Protein AF-0000000084535656 (afdb_homodimer)

Organism: NCBI:txid1434108

Secondary structure (DSSP, 8-state):
-EEEEE-TTT-SEEEEEEPPPHHHHHHHHHHHHHHHHHHHHS-HHHHHHHHHHHHHHHHHTHHHHHHHHHHHH---HHHHHHHHHHHHHHHHHHHHHHHHHTS-EE--SSSSEEEEEEEE-SEEEEEE-SSSTTHHHHHHHHHHHHTT-EEEEEE-TT-HHHHHHHHHHHHHTTPPTTSEEE----HHHHHHHHHTT-SSEEEEES-HHHHHHHHHHHHHTT--EEEE-----EEEE-TTS-HHHHHHHHHHHHHGGGG--TTS--EEEEETTTHHHHHHHHHHHHHTPPBS-TTSTT-SB---S-THHHHHHHHHHHHHHHTT---EE-SPPPSSSS----EEETT--TTSGGGTS---SSEEEEEEESSHHHHHHHHTSSS--SEEEEE-S-HHHHHHHHTTS-SSEEEESS-----TTS-B--SGGGEES-BSHHHHHTTTEEEEEEEE--/-EEEEE-TTT-SEEEEEEPPPHHHHHHHHHHHHHHHHHHHHS-HHHHHHHHHHHHHHHHHTHHHHHHHHHHHH---HHHHHHHHHHHHHHHHHHHHHHHHHTS-EE--SSSSEEEEEEEE-SEEEEEE-SSSTTHHHHHHHHHHHHTT-EEEEEE-TT-HHHHHHHHHHHHHTTPPTTSEEE----HHHHHHHHHTT-SSEEEEES-HHHHHHHHHHHHHTT--EEEE-----EEEE-TTS-HHHHHHHHHHHHHGGGG--TTS--EEEEETTTHHHHHHHHHHHHHTPPBS-TTSTT-SB---S-THHHHHHHHHHHHHHHTT---EE-SPPPSSSS----EEETT--TTSGGGTS---SSEEEEEEESSHHHHHHHHTSSS--SEEEEE-S-HHHHHHHHTTS-SSEEEESS-----TTS-B--SGGGEES-BSHHHHHTTTEEEEEEEE--

pLDDT: mean 97.77, std 1.92, range [79.31, 98.94]

Radius of gyration: 29.16 Å; Cα contacts (8 Å, |Δi|>4): 2286; chains: 2; bounding box: 58×87×62 Å

Nearest PDB structures (foldseek):
  8hap-assembly1_A  TM=9.752E-01  e=3.066E-54  Sulfurisphaera tokodaii
  3ek1-assembly1_C  TM=9.683E-01  e=6.355E-51  Brucella abortus 2308
  6tgw-assembly1_D  TM=9.665E-01  e=5.680E-50  Homo sapiens
  6tgw-assembly1_B  TM=9.674E-01  e=3.200E-47  Homo sapiens
  5izd-assembly1_D  TM=9.583E-01  e=4.964E-43  Thermoplasma acidophilum

Foldseek 3Di:
DKQWFAFQFFRHTPDIDDADDLVRVLVLLVVLQVVLVVQQPDQLLVVLQLLLLLLVVLLVCLQVLLVLLCRRFNAFSLVSSVLSNQLSVLSNVCSPCVNVLQDWAWDDPPFPTKTWGWGFQEEEEEEFENLSLRNRCSLQLNLNSSRRYAYEYEYDSSRVVSQVVNLVSSVVSPHPPSSYYYGNHDPVSVLVCLQVVSGQEYEYEEALVSQVSSCVSCVVSVHFYWYQYAAQAAEEEALAFPLLLSLVQLLCQCCRSQNQDRQRNQEYEYEPNCLVVNVVSNVVVLLVAAEHRSHDNRHRHTAGRDQVLLVVVVVLVVQQVVVPWDKDFHDDDDPGGRHDTQIEGSDGDCVRPSLADGRRGRYYYYHYDHHLVVSQCSQQVYQWAFEYEYGHPDVVVRVVSVVSHQHPYYHYSHGDDDDLQDWGHTDGSSIDFTTHHSRNSRSRIDGDMDGDHD/DKQWFAFQFFRHTPDIDDADDLVRVLVLLVVLQVVLVVQQPDQLLVVLQLLLLLLVVLLVCLQVLLVLLCRRFNAFSLVSSVLSNQLSVLSNVCSPCVNVLQDWAWDDPPFPTKTWGWGFQEEEEEEFENLSLRNRCSLQLNLNSSRRYAYEYEYDSSRVVSQVVNLVSSVVSPHPPSSYYYGNHDPVSVLVCLQVVSGQEYEYEEALVSQVSSCVSCVVSVHQYWYQYAAQAAEEEALAFPLLLSLVQLLCQCCRSQNQDRQRNQEYEYEPNCLVVNVVSNVVVLLVAAEHRSHDNRHRHTAGRDQVLLVVVVVLVVQQVVVPWDKDFHDDDDPGGRHDTQIEGSDGDCVRPSLADGRRGRYYYYHYDHHLVVSQCSQQVYQWAFEYEYGHPDVVVRVVSVVSHQHPYYHYSHGDDDDLQDWGHTDGSSIDFTTHHSRNSRSRIDGDMDGDHD

Sequence (908 aa):
MKLKSINPYTEKVNWAYDSFSIGECRARIEKSRAAFSIWSSLPVEEKAKHFKTAVEILRESTDTYAEIITKEMGKPVRQSKNEVQKCARLCDYYAENSTELLKDEIVDIGTEKSYVTFEPLGVIFGIMPWNFPFWQVFRFAIPAMCAGNVCVFKHASNVPKSALEIENIFLEAGFPENVFNTLLIDSKTAMQILKEELVDGVSFTGSTGAGSKIGKLAGRGIKPVVLELGGSDPFIVLEDANIERAVQAAVKSRFLNAGQSCTAAKRLIVVEDVVADFIESFKLRVQELKIGDPMDEETDIGPLAKKEFLESLKRVLKDAKKKGAKPHVYGEEHKKGFFFMPTTIPAASTDMEVCRTEVFGPIAPVITVKDEDEAVEIANSTEYGLGAKIWSGNLDRAERLAKRIKSGSVSINGMIKSDPRLPFGGTKKSGVGRELSHYGLKEFVNIKTVVVNRMKLKSINPYTEKVNWAYDSFSIGECRARIEKSRAAFSIWSSLPVEEKAKHFKTAVEILRESTDTYAEIITKEMGKPVRQSKNEVQKCARLCDYYAENSTELLKDEIVDIGTEKSYVTFEPLGVIFGIMPWNFPFWQVFRFAIPAMCAGNVCVFKHASNVPKSALEIENIFLEAGFPENVFNTLLIDSKTAMQILKEELVDGVSFTGSTGAGSKIGKLAGRGIKPVVLELGGSDPFIVLEDANIERAVQAAVKSRFLNAGQSCTAAKRLIVVEDVVADFIESFKLRVQELKIGDPMDEETDIGPLAKKEFLESLKRVLKDAKKKGAKPHVYGEEHKKGFFFMPTTIPAASTDMEVCRTEVFGPIAPVITVKDEDEAVEIANSTEYGLGAKIWSGNLDRAERLAKRIKSGSVSINGMIKSDPRLPFGGTKKSGVGRELSHYGLKEFVNIKTVVVNR

InterPro domains:
  IPR015590 Aldehyde dehydrogenase domain [PF00171] (3-450)
  IPR016160 Aldehyde dehydrogenase, cysteine active site [PS00070] (255-266)
  IPR016161 Aldehyde/histidinol dehydrogenase [SSF53720] (4-453)
  IPR016162 Aldehyde dehydrogenase, N-terminal [G3DSA:3.40.605.10] (3-450)
  IPR016163 Aldehyde dehydrogenase, C-terminal [G3DSA:3.40.309.10] (233-421)
  IPR044148 Succinate-semialdehyde dehydrogenase GabD1-like [cd07100] (27-452)
  IPR047110 Succinate-semialdehyde dehydrogenase [NADP(+)] GABD/Sad-like [PTHR43217] (1-452)

Solvent-accessible surface area (backbone atoms only — not comparable to full-atom values): 43932 Å² total; per-residue (Å²): 106,71,38,49,16,38,17,14,54,80,66,43,77,73,48,75,41,74,42,58,51,70,69,54,49,51,54,52,52,51,48,18,52,61,31,25,63,59,52,45,68,49,55,49,70,64,54,21,55,31,32,49,42,33,25,51,52,35,63,75,39,23,66,64,52,9,49,52,48,20,45,24,30,9,34,17,28,58,61,28,34,50,40,39,50,51,40,24,51,45,33,47,50,48,41,71,39,44,57,69,69,56,47,66,45,77,44,90,81,85,59,71,42,34,31,37,40,67,36,45,65,42,39,34,36,36,40,31,46,56,74,45,59,60,39,56,44,43,54,55,46,50,36,40,44,64,48,22,24,16,36,38,32,32,48,33,55,40,36,53,65,58,42,54,49,53,39,46,44,44,50,74,22,62,46,64,76,38,36,57,38,70,46,55,41,57,69,70,56,52,50,47,45,50,72,67,59,76,55,54,28,40,38,38,40,47,50,41,70,59,44,20,56,51,28,19,41,33,15,43,66,40,33,50,61,34,30,38,31,36,24,54,10,31,30,36,38,45,76,62,30,60,54,70,62,50,35,56,46,46,51,48,37,22,31,44,56,27,7,40,43,72,68,20,36,34,30,36,34,25,20,56,87,40,36,66,63,42,52,53,53,35,53,56,56,58,66,68,54,36,72,47,61,22,81,38,77,76,29,52,27,22,22,36,50,46,64,71,54,55,57,55,51,50,50,36,51,50,49,31,40,76,71,68,39,70,68,46,72,44,82,75,88,66,94,64,38,31,64,66,60,46,28,36,26,76,69,40,54,76,83,29,53,61,61,59,41,67,66,73,34,29,56,39,36,24,32,75,27,85,43,71,69,54,41,44,52,59,54,51,67,44,68,34,8,28,32,36,27,41,30,46,66,46,63,70,61,44,54,59,50,52,73,67,48,67,36,11,26,36,15,30,52,54,68,79,67,94,42,61,81,42,52,42,37,19,27,61,52,3,18,32,57,47,33,32,25,64,61,21,36,51,59,64,37,41,71,20,28,40,39,34,44,120,106,72,38,48,17,38,18,16,56,79,65,41,76,75,49,73,42,74,41,57,51,71,68,55,50,51,53,53,51,51,47,20,52,60,32,24,64,59,53,46,68,48,54,49,72,64,54,20,54,32,31,51,40,33,25,51,53,37,64,75,38,24,70,63,52,10,49,52,48,19,44,26,30,8,33,16,28,59,59,29,34,50,40,40,50,50,40,25,50,43,33,45,51,48,40,72,40,44,58,69,70,55,48,67,45,78,45,90,81,84,60,70,41,33,33,37,40,67,37,46,66,41,38,33,37,37,38,31,45,56,74,45,58,59,39,56,46,44,56,56,46,49,36,40,42,65,48,22,24,16,36,38,32,32,50,32,53,40,37,54,65,57,43,52,49,54,38,47,45,43,49,74,23,62,45,64,76,38,37,56,39,70,44,56,43,56,70,69,56,53,51,48,44,48,71,66,58,76,56,52,28,39,38,38,39,46,51,42,70,59,43,19,56,50,29,19,40,33,15,44,66,39,33,50,62,34,31,38,32,34,24,55,12,30,29,36,38,45,76,62,29,59,55,70,62,50,35,55,46,46,52,48,37,23,31,46,57,27,7,41,43,72,66,20,37,34,31,34,35,25,21,57,88,40,35,67,64,42,51,55,51,36,52,57,56,58,67,66,54,37,72,47,59,23,82,38,75,75,30,52,28,22,23,36,50,45,65,70,54,54,57,56,52,50,50,35,52,48,48,30,41,76,70,69,39,71,70,46,72,44,83,76,87,65,92,63,38,33,65,67,63,46,28,38,25,76,70,41,54,76,83,27,54,60,62,59,43,65,65,74,33,28,54,39,37,25,31,74,28,84,43,72,69,53,43,43,52,59,52,50,66,43,68,36,9,30,33,35,28,40,30,46,65,47,64,69,60,46,54,59,51,51,73,67,46,67,35,11,26,35,13,30,51,52,66,81,68,95,43,62,83,42,52,42,38,19,28,61,51,2,18,33,56,47,34,31,25,66,60,21,36,52,59,63,37,43,70,21,29,38,39,34,42,118

Structure (mmCIF, N/CA/C/O backbone):
data_AF-0000000084535656-model_v1
#
loop_
_entity.id
_entity.type
_entity.pdbx_description
1 polymer 'Succinate-semialdehyde dehydrogenase'
#
loop_
_atom_site.group_PDB
_atom_site.id
_atom_site.type_symbol
_atom_site.label_atom_id
_atom_site.label_alt_id
_atom_site.label_comp_id
_atom_site.label_asym_id
_atom_site.label_entity_id
_atom_site.label_seq_id
_atom_site.pdbx_PDB_ins_code
_atom_site.Cartn_x
_atom_site.Cartn_y
_atom_site.Cartn_z
_atom_site.occupancy
_atom_site.B_iso_or_equiv
_atom_site.auth_seq_id
_atom_site.auth_comp_id
_atom_site.auth_asym_id
_atom_site.auth_atom_id
_atom_site.pdbx_PDB_model_num
ATOM 1 N N . MET A 1 1 ? 17.219 26.766 -14.008 1 79.31 1 MET A N 1
ATOM 2 C CA . MET A 1 1 ? 16.281 27.547 -13.195 1 79.31 1 MET A CA 1
ATOM 3 C C . MET A 1 1 ? 16.781 27.672 -11.766 1 79.31 1 MET A C 1
ATOM 5 O O . MET A 1 1 ? 17.625 26.891 -11.32 1 79.31 1 MET A O 1
ATOM 9 N N . LYS A 1 2 ? 16.422 28.812 -11.117 1 90.5 2 LYS A N 1
ATOM 10 C CA . LYS A 1 2 ? 16.875 28.984 -9.734 1 90.5 2 LYS A CA 1
ATOM 11 C C . LYS A 1 2 ? 15.734 28.703 -8.75 1 90.5 2 LYS A C 1
ATOM 13 O O . LYS A 1 2 ? 14.586 29.062 -9.008 1 90.5 2 LYS A O 1
ATOM 18 N N . LEU A 1 3 ? 16.109 28 -7.711 1 95.5 3 LEU A N 1
ATOM 19 C CA . LEU A 1 3 ? 15.234 27.891 -6.543 1 95.5 3 LEU A CA 1
ATOM 20 C C . LEU A 1 3 ? 15.5 29.016 -5.559 1 95.5 3 LEU A C 1
ATOM 22 O O . LEU A 1 3 ? 16.625 29.172 -5.062 1 95.5 3 LEU A O 1
ATOM 26 N N . LYS A 1 4 ? 14.492 29.781 -5.34 1 96.19 4 LYS A N 1
ATOM 27 C CA . LYS A 1 4 ? 14.664 30.953 -4.48 1 96.19 4 LYS A CA 1
ATOM 28 C C . LYS A 1 4 ? 13.836 30.812 -3.203 1 96.19 4 LYS A C 1
ATOM 30 O O . LYS A 1 4 ? 12.672 30.422 -3.25 1 96.19 4 LYS A O 1
ATOM 35 N N . SER A 1 5 ? 14.5 31.094 -2.137 1 97.38 5 SER A N 1
ATOM 36 C CA . SER A 1 5 ? 13.797 31.266 -0.868 1 97.38 5 SER A CA 1
ATOM 37 C C . SER A 1 5 ? 13.555 32.75 -0.568 1 97.38 5 SER A C 1
ATOM 39 O O . SER A 1 5 ? 14.5 33.531 -0.507 1 97.38 5 SER A O 1
ATOM 41 N N . ILE A 1 6 ? 12.305 33.062 -0.46 1 98.25 6 ILE A N 1
ATOM 42 C CA . ILE A 1 6 ? 11.914 34.438 -0.13 1 98.25 6 ILE A CA 1
ATOM 43 C C . ILE A 1 6 ? 11.422 34.5 1.315 1 98.25 6 ILE A C 1
ATOM 45 O O . ILE A 1 6 ? 10.609 33.656 1.738 1 98.25 6 ILE A O 1
ATOM 49 N N . ASN A 1 7 ? 12 35.406 2.119 1 98.56 7 ASN A N 1
ATOM 50 C CA . ASN A 1 7 ? 11.484 35.625 3.463 1 98.56 7 ASN A CA 1
ATOM 51 C C . ASN A 1 7 ? 10.07 36.219 3.432 1 98.56 7 ASN A C 1
ATOM 53 O O . ASN A 1 7 ? 9.859 37.344 2.988 1 98.56 7 ASN A O 1
ATOM 57 N N . PRO A 1 8 ? 9.094 35.469 3.959 1 98.44 8 PRO A N 1
ATOM 58 C CA . PRO A 1 8 ? 7.703 35.906 3.809 1 98.44 8 PRO A CA 1
ATOM 59 C C . PRO A 1 8 ? 7.387 37.156 4.629 1 98.44 8 PRO A C 1
ATOM 61 O O . PRO A 1 8 ? 6.395 37.844 4.367 1 98.44 8 PRO A O 1
ATOM 64 N N . TYR A 1 9 ? 8.211 37.438 5.629 1 98.19 9 TYR A N 1
ATOM 65 C CA . TYR A 1 9 ? 8 38.594 6.477 1 98.19 9 TYR A CA 1
ATOM 66 C C . TYR A 1 9 ? 8.602 39.844 5.844 1 98.19 9 TYR A C 1
ATOM 68 O O . TYR A 1 9 ? 7.969 40.906 5.816 1 98.19 9 TYR A O 1
ATOM 76 N N . THR A 1 10 ? 9.836 39.781 5.254 1 97.69 10 THR A N 1
ATOM 77 C CA . THR A 1 10 ? 10.539 40.938 4.711 1 97.69 10 THR A CA 1
ATOM 78 C C . THR A 1 10 ? 10.328 41.031 3.201 1 97.69 10 THR A C 1
ATOM 80 O O . THR A 1 10 ? 10.594 42.094 2.6 1 97.69 10 THR A O 1
ATOM 83 N N . GLU A 1 11 ? 9.953 39.906 2.559 1 97.81 11 GLU A N 1
ATOM 84 C CA . GLU A 1 11 ? 9.734 39.781 1.12 1 97.81 11 GLU A CA 1
ATOM 85 C C . GLU A 1 11 ? 11.055 39.812 0.358 1 97.81 11 GLU A C 1
ATOM 87 O O . GLU A 1 11 ? 11.07 39.906 -0.871 1 97.81 11 GLU A O 1
ATOM 92 N N . LYS A 1 12 ? 12.102 39.688 1.027 1 98 12 LYS A N 1
ATOM 93 C CA . LYS A 1 12 ? 13.422 39.688 0.408 1 98 12 LYS A CA 1
ATOM 94 C C . LYS A 1 12 ? 13.914 38.25 0.177 1 98 12 LYS A C 1
ATOM 96 O O . LYS A 1 12 ? 13.492 37.312 0.873 1 98 12 LYS A O 1
ATOM 101 N N . VAL A 1 13 ? 14.789 38.125 -0.758 1 98 13 VAL A N 1
ATOM 102 C CA . VAL A 1 13 ? 15.383 36.812 -1.044 1 98 13 VAL A CA 1
ATOM 103 C C . VAL A 1 13 ? 16.344 36.438 0.079 1 98 13 VAL A C 1
ATOM 105 O O . VAL A 1 13 ? 17.234 37.188 0.437 1 98 13 VAL A O 1
ATOM 108 N N . ASN A 1 14 ? 16.156 35.281 0.738 1 97.69 14 ASN A N 1
ATOM 109 C CA . ASN A 1 14 ? 17.109 34.719 1.699 1 97.69 14 ASN A CA 1
ATOM 110 C C . ASN A 1 14 ? 18.297 34.062 1.003 1 97.69 14 ASN A C 1
ATOM 112 O O . ASN A 1 14 ? 19.453 34.406 1.306 1 97.69 14 ASN A O 1
ATOM 116 N N . TRP A 1 15 ? 17.938 33.094 0.144 1 97.25 15 TRP A N 1
ATOM 117 C CA . TRP A 1 15 ? 18.922 32.25 -0.563 1 97.25 15 TRP A CA 1
ATOM 118 C C . TRP A 1 15 ? 18.422 31.922 -1.968 1 97.25 15 TRP A C 1
ATOM 120 O O . TRP A 1 15 ? 17.219 31.891 -2.223 1 97.25 15 TRP A O 1
ATOM 130 N N . ALA A 1 16 ? 19.328 31.734 -2.879 1 97.5 16 ALA A N 1
ATOM 131 C CA . ALA A 1 16 ? 19.062 31.281 -4.238 1 97.5 16 ALA A CA 1
ATOM 132 C C . ALA A 1 16 ? 20.062 30.203 -4.66 1 97.5 16 ALA A C 1
ATOM 134 O O . ALA A 1 16 ? 21.25 30.297 -4.359 1 97.5 16 ALA A O 1
ATOM 135 N N . TYR A 1 17 ? 19.562 29.172 -5.23 1 97.75 17 TYR A N 1
ATOM 136 C CA . TYR A 1 17 ? 20.391 28.047 -5.664 1 97.75 17 TYR A CA 1
ATOM 137 C C . TYR A 1 17 ? 20.078 27.656 -7.102 1 97.75 17 TYR A C 1
ATOM 139 O O . TYR A 1 17 ? 18.922 27.75 -7.539 1 97.75 17 TYR A O 1
ATOM 147 N N . ASP A 1 18 ? 21.062 27.203 -7.785 1 97.19 18 ASP A N 1
ATOM 148 C CA . ASP A 1 18 ? 20.844 26.672 -9.125 1 97.19 18 ASP A CA 1
ATOM 149 C C . ASP A 1 18 ? 20.172 25.297 -9.07 1 97.19 18 ASP A C 1
ATOM 151 O O . ASP A 1 18 ? 20.5 24.484 -8.211 1 97.19 18 ASP A O 1
ATOM 155 N N . SER A 1 19 ? 19.234 25.047 -9.906 1 97.44 19 SER A N 1
ATOM 156 C CA . SER A 1 19 ? 18.578 23.75 -9.984 1 97.44 19 SER A CA 1
ATOM 157 C C . SER A 1 19 ? 19.453 22.734 -10.688 1 97.44 19 SER A C 1
ATOM 159 O O . SER A 1 19 ? 20.266 23.078 -11.547 1 97.44 19 SER A O 1
ATOM 161 N N . PHE A 1 20 ? 19.266 21.484 -10.383 1 97.94 20 PHE A N 1
ATOM 162 C CA . PHE A 1 20 ? 19.953 20.375 -11.055 1 97.94 20 PHE A CA 1
ATOM 163 C C . PHE A 1 20 ? 19.25 20.031 -12.367 1 97.94 20 PHE A C 1
ATOM 165 O O . PHE A 1 20 ? 18.031 20.156 -12.484 1 97.94 20 PHE A O 1
ATOM 172 N N . SER A 1 21 ? 20.047 19.609 -13.344 1 97.19 21 SER A N 1
ATOM 173 C CA . SER A 1 21 ? 19.516 19 -14.555 1 97.19 21 SER A CA 1
ATOM 174 C C . SER A 1 21 ? 19.078 17.562 -14.305 1 97.19 21 SER A C 1
ATOM 176 O O . SER A 1 21 ? 19.453 16.969 -13.289 1 97.19 21 SER A O 1
ATOM 178 N N . ILE A 1 22 ? 18.312 17 -15.25 1 97.94 22 ILE A N 1
ATOM 179 C CA . ILE A 1 22 ? 17.891 15.609 -15.148 1 97.94 22 ILE A CA 1
ATOM 180 C C . ILE A 1 22 ? 19.125 14.703 -15.156 1 97.94 22 ILE A C 1
ATOM 182 O O . ILE A 1 22 ? 19.141 13.664 -14.5 1 97.94 22 ILE A O 1
ATOM 186 N N . GLY A 1 23 ? 20.156 15.094 -15.953 1 98.25 23 GLY A N 1
ATOM 187 C CA . GLY A 1 23 ? 21.391 14.336 -15.969 1 98.25 23 GLY A CA 1
ATOM 188 C C . GLY A 1 23 ? 22.078 14.289 -14.617 1 98.25 23 GLY A C 1
ATOM 189 O O . GLY A 1 23 ? 22.578 13.242 -14.195 1 98.25 23 GLY A O 1
ATOM 190 N N . GLU A 1 24 ? 22.141 15.422 -13.938 1 98 24 GLU A N 1
ATOM 191 C CA . GLU A 1 24 ? 22.719 15.484 -12.594 1 98 24 GLU A CA 1
ATOM 192 C C . GLU A 1 24 ? 21.906 14.641 -11.617 1 98 24 GLU A C 1
ATOM 194 O O . GLU A 1 24 ? 22.469 13.984 -10.734 1 98 24 GLU A O 1
ATOM 199 N N . CYS A 1 25 ? 20.625 14.711 -11.766 1 98.44 25 CYS A N 1
ATOM 200 C CA . CYS A 1 25 ? 19.75 13.891 -10.93 1 98.44 25 CYS A CA 1
ATOM 201 C C . CYS A 1 25 ? 20.047 12.406 -11.125 1 98.44 25 CYS A C 1
ATOM 203 O O . CYS A 1 25 ? 20.156 11.656 -10.148 1 98.44 25 CYS A O 1
ATOM 205 N N . ARG A 1 26 ? 20.172 11.953 -12.383 1 98.5 26 ARG A N 1
ATOM 206 C CA . ARG A 1 26 ? 20.5 10.562 -12.688 1 98.5 26 ARG A CA 1
ATOM 207 C C . ARG A 1 26 ? 21.797 10.133 -12.008 1 98.5 26 ARG A C 1
ATOM 209 O O . ARG A 1 26 ? 21.859 9.062 -11.406 1 98.5 26 ARG A O 1
ATOM 216 N N . ALA A 1 27 ? 22.766 10.961 -12.086 1 98.5 27 ALA A N 1
ATOM 217 C CA . ALA A 1 27 ? 24.062 10.664 -11.492 1 98.5 27 ALA A CA 1
ATOM 218 C C . ALA A 1 27 ? 23.969 10.531 -9.977 1 98.5 27 ALA A C 1
ATOM 220 O O . ALA A 1 27 ? 24.547 9.625 -9.383 1 98.5 27 ALA A O 1
ATOM 221 N N . ARG A 1 28 ? 23.25 11.422 -9.336 1 98.38 28 ARG A N 1
ATOM 222 C CA . ARG A 1 28 ? 23.078 11.398 -7.891 1 98.38 28 ARG A CA 1
ATOM 223 C C . ARG A 1 28 ? 22.281 10.172 -7.445 1 98.38 28 ARG A C 1
ATOM 225 O O . ARG A 1 28 ? 22.609 9.555 -6.434 1 98.38 28 ARG A O 1
ATOM 232 N N . ILE A 1 29 ? 21.266 9.82 -8.188 1 98.75 29 ILE A N 1
ATOM 233 C CA . ILE A 1 29 ? 20.438 8.656 -7.871 1 98.75 29 ILE A CA 1
ATOM 234 C C . ILE A 1 29 ? 21.281 7.387 -8.016 1 98.75 29 ILE A C 1
ATOM 236 O O . ILE A 1 29 ? 21.172 6.465 -7.203 1 98.75 29 ILE A O 1
ATOM 240 N N . GLU A 1 30 ? 22.125 7.336 -9.031 1 98.44 30 GLU A N 1
ATOM 241 C CA . GLU A 1 30 ? 23 6.191 -9.227 1 98.44 30 GLU A CA 1
ATOM 242 C C . GLU A 1 30 ? 23.984 6.043 -8.062 1 98.44 30 GLU A C 1
ATOM 244 O O . GLU A 1 30 ? 24.297 4.926 -7.645 1 98.44 30 GLU A O 1
ATOM 249 N N . LYS A 1 31 ? 24.5 7.145 -7.59 1 98.5 31 LYS A N 1
ATOM 250 C CA . LYS A 1 31 ? 25.391 7.113 -6.43 1 98.5 31 LYS A CA 1
ATOM 251 C C . LYS A 1 31 ? 24.656 6.598 -5.195 1 98.5 31 LYS A C 1
ATOM 253 O O . LYS A 1 31 ? 25.219 5.848 -4.398 1 98.5 31 LYS A O 1
ATOM 258 N N . SER A 1 32 ? 23.422 7.043 -5.012 1 98.75 32 SER A N 1
ATOM 259 C CA . SER A 1 32 ? 22.609 6.547 -3.904 1 98.75 32 SER A CA 1
ATOM 260 C C . SER A 1 32 ? 22.359 5.047 -4.027 1 98.75 32 SER A C 1
ATOM 262 O O . SER A 1 32 ? 22.406 4.32 -3.029 1 98.75 32 SER A O 1
ATOM 264 N N . ARG A 1 33 ? 22.078 4.586 -5.242 1 98.25 33 ARG A N 1
ATOM 265 C CA . ARG A 1 33 ? 21.875 3.158 -5.477 1 98.25 33 ARG A CA 1
ATOM 266 C C . ARG A 1 33 ? 23.125 2.363 -5.109 1 98.25 33 ARG A C 1
ATOM 268 O O . ARG A 1 33 ? 23.031 1.263 -4.566 1 98.25 33 ARG A O 1
ATOM 275 N N . ALA A 1 34 ? 24.281 2.893 -5.449 1 97.94 34 ALA A N 1
ATOM 276 C CA . ALA A 1 34 ? 25.531 2.24 -5.09 1 97.94 34 ALA A CA 1
ATOM 277 C C . ALA A 1 34 ? 25.703 2.178 -3.576 1 97.94 34 ALA A C 1
ATOM 279 O O . ALA A 1 34 ? 26.188 1.175 -3.041 1 97.94 34 ALA A O 1
ATOM 280 N N . ALA A 1 35 ? 25.297 3.207 -2.879 1 98.31 35 ALA A N 1
ATOM 281 C CA . ALA A 1 35 ? 25.422 3.277 -1.425 1 98.31 35 ALA A CA 1
ATOM 282 C C . ALA A 1 35 ? 24.453 2.307 -0.749 1 98.31 35 ALA A C 1
ATOM 284 O O . ALA A 1 35 ? 24.672 1.907 0.398 1 98.31 35 ALA A O 1
ATOM 285 N N . PHE A 1 36 ? 23.438 1.897 -1.406 1 98.31 36 PHE A N 1
ATOM 286 C CA . PHE A 1 36 ? 22.391 1.022 -0.889 1 98.31 36 PHE A CA 1
ATOM 287 C C . PHE A 1 36 ? 22.984 -0.314 -0.445 1 98.31 36 PHE A C 1
ATOM 289 O O . PHE A 1 36 ? 22.594 -0.851 0.596 1 98.31 36 PHE A O 1
ATOM 296 N N . SER A 1 37 ? 23.828 -0.851 -1.298 1 94.81 37 SER A N 1
ATOM 297 C CA . SER A 1 37 ? 24.391 -2.166 -1.014 1 94.81 37 SER A CA 1
ATOM 298 C C . SER A 1 37 ? 25.062 -2.197 0.355 1 94.81 37 SER A C 1
ATOM 300 O O . SER A 1 37 ? 24.844 -3.119 1.142 1 94.81 37 SER A O 1
ATOM 302 N N . ILE A 1 38 ? 25.781 -1.148 0.632 1 95.31 38 ILE A N 1
ATOM 303 C CA . ILE A 1 38 ? 26.5 -1.073 1.898 1 95.31 38 ILE A CA 1
ATOM 304 C C . ILE A 1 38 ? 25.516 -0.777 3.031 1 95.31 38 ILE A C 1
ATOM 306 O O . ILE A 1 38 ? 25.531 -1.445 4.066 1 95.31 38 ILE A O 1
ATOM 310 N N . TRP A 1 39 ? 24.703 0.158 2.893 1 98 39 TRP A N 1
ATOM 311 C CA . TRP A 1 39 ? 23.781 0.599 3.938 1 98 39 TRP A CA 1
ATOM 312 C C . TRP A 1 39 ? 22.812 -0.52 4.324 1 98 39 TRP A C 1
ATOM 314 O O . TRP A 1 39 ? 22.594 -0.776 5.512 1 98 39 TRP A O 1
ATOM 324 N N . SER A 1 40 ? 22.25 -1.191 3.35 1 96.81 40 SER A N 1
ATOM 325 C CA . SER A 1 40 ? 21.266 -2.234 3.6 1 96.81 40 SER A CA 1
ATOM 326 C C . SER A 1 40 ? 21.891 -3.43 4.309 1 96.81 40 SER A C 1
ATOM 328 O O . SER A 1 40 ? 21.188 -4.18 5 1 96.81 40 SER A O 1
ATOM 330 N N . SER A 1 41 ? 23.172 -3.609 4.152 1 94.31 41 SER A N 1
ATOM 331 C CA . SER A 1 41 ? 23.844 -4.77 4.719 1 94.31 41 SER A CA 1
ATOM 332 C C . SER A 1 41 ? 24.188 -4.543 6.188 1 94.31 41 SER A C 1
ATOM 334 O O . SER A 1 41 ? 24.484 -5.492 6.914 1 94.31 41 SER A O 1
ATOM 336 N N . LEU A 1 42 ? 24.156 -3.283 6.645 1 95.44 42 LEU A N 1
ATOM 337 C CA . LEU A 1 42 ? 24.453 -2.988 8.047 1 95.44 42 LEU A CA 1
ATOM 338 C C . LEU A 1 42 ? 23.312 -3.482 8.945 1 95.44 42 LEU A C 1
ATOM 340 O O . LEU A 1 42 ? 22.141 -3.34 8.609 1 95.44 42 LEU A O 1
ATOM 344 N N . PRO A 1 43 ? 23.688 -4.09 10.086 1 94.25 43 PRO A N 1
ATOM 345 C CA . PRO A 1 43 ? 22.641 -4.418 11.062 1 94.25 43 PRO A CA 1
ATOM 346 C C . PRO A 1 43 ? 21.875 -3.184 11.547 1 94.25 43 PRO A C 1
ATOM 348 O O . PRO A 1 43 ? 22.438 -2.088 11.602 1 94.25 43 PRO A O 1
ATOM 351 N N . VAL A 1 44 ? 20.688 -3.357 11.945 1 93.19 44 VAL A N 1
ATOM 352 C CA . VAL A 1 44 ? 19.812 -2.264 12.352 1 93.19 44 VAL A CA 1
ATOM 353 C C . VAL A 1 44 ? 20.438 -1.525 13.539 1 93.19 44 VAL A C 1
ATOM 355 O O . VAL A 1 44 ? 20.344 -0.298 13.625 1 93.19 44 VAL A O 1
ATOM 358 N N . GLU A 1 45 ? 21.094 -2.281 14.391 1 93.81 45 GLU A N 1
ATOM 359 C CA . GLU A 1 45 ? 21.719 -1.701 15.57 1 93.81 45 GLU A CA 1
ATOM 360 C C . GLU A 1 45 ? 22.844 -0.747 15.188 1 93.81 45 GLU A C 1
ATOM 362 O O . GLU A 1 45 ? 23.062 0.261 15.867 1 93.81 45 GLU A O 1
ATOM 367 N N . GLU A 1 46 ? 23.562 -1.078 14.141 1 95.38 46 GLU A N 1
ATOM 368 C CA . GLU A 1 46 ? 24.625 -0.216 13.656 1 95.38 46 GLU A CA 1
ATOM 369 C C . GLU A 1 46 ? 24.078 1.035 12.984 1 95.38 46 GLU A C 1
ATOM 371 O O . GLU A 1 46 ? 24.625 2.127 13.141 1 95.38 46 GLU A O 1
ATOM 376 N N . LYS A 1 47 ? 23.016 0.862 12.273 1 97.12 47 LYS A N 1
ATOM 377 C CA . LYS A 1 47 ? 22.344 2.021 11.688 1 97.12 47 LYS A CA 1
ATOM 378 C C . LYS A 1 47 ? 21.859 2.979 12.766 1 97.12 47 LYS A C 1
ATOM 380 O O . LYS A 1 47 ? 21.953 4.199 12.617 1 97.12 47 LYS A O 1
ATOM 385 N N . ALA A 1 48 ? 21.359 2.432 13.875 1 96.19 48 ALA A N 1
ATOM 386 C CA . ALA A 1 48 ? 20.766 3.189 14.977 1 96.19 48 ALA A CA 1
ATOM 387 C C . ALA A 1 48 ? 21.75 4.191 15.555 1 96.19 48 ALA A C 1
ATOM 389 O O . ALA A 1 48 ? 21.359 5.285 15.977 1 96.19 48 ALA A O 1
ATOM 390 N N . LYS A 1 49 ? 23 3.887 15.539 1 97.19 49 LYS A N 1
ATOM 391 C CA . LYS A 1 49 ? 24.031 4.766 16.094 1 97.19 49 LYS A CA 1
ATOM 392 C C . LYS A 1 49 ? 24.078 6.094 15.336 1 97.19 49 LYS A C 1
ATOM 394 O O . LYS A 1 49 ? 24.266 7.148 15.945 1 97.19 49 LYS A O 1
ATOM 399 N N . HIS A 1 50 ? 23.922 6.031 14.047 1 98 50 HIS A N 1
ATOM 400 C CA . HIS A 1 50 ? 23.906 7.246 13.242 1 98 50 HIS A CA 1
ATOM 401 C C . HIS A 1 50 ? 22.703 8.125 13.578 1 98 50 HIS A C 1
ATOM 403 O O . HIS A 1 50 ? 22.828 9.352 13.641 1 98 50 HIS A O 1
ATOM 409 N N . PHE A 1 51 ? 21.562 7.539 13.852 1 98.38 51 PHE A N 1
ATOM 410 C CA . PHE A 1 51 ? 20.359 8.289 14.195 1 98.38 51 PHE A CA 1
ATOM 411 C C . PHE A 1 51 ? 20.5 8.961 15.555 1 98.38 51 PHE A C 1
ATOM 413 O O . PHE A 1 51 ? 20.016 10.078 15.758 1 98.38 51 PHE A O 1
ATOM 420 N N . LYS A 1 52 ? 21.141 8.281 16.484 1 98.19 52 LYS A N 1
ATOM 421 C CA . LYS A 1 52 ? 21.391 8.867 17.797 1 98.19 52 LYS A CA 1
ATOM 422 C C . LYS A 1 52 ? 22.281 10.109 17.688 1 98.19 52 LYS A C 1
ATOM 424 O O . LYS A 1 52 ? 22.062 11.102 18.391 1 98.19 52 LYS A O 1
ATOM 429 N N . THR A 1 53 ? 23.266 10.023 16.812 1 98.69 53 THR A N 1
ATOM 430 C CA . THR A 1 53 ? 24.109 11.188 16.578 1 98.69 53 THR A CA 1
ATOM 431 C C . THR A 1 53 ? 23.312 12.32 15.945 1 98.69 53 THR A C 1
ATOM 433 O O . THR A 1 53 ? 23.516 13.492 16.266 1 98.69 53 THR A O 1
ATOM 436 N N . ALA A 1 54 ? 22.406 11.977 15.047 1 98.75 54 ALA A N 1
ATOM 437 C CA . ALA A 1 54 ? 21.531 12.977 14.445 1 98.75 54 ALA A CA 1
ATOM 438 C C . ALA A 1 54 ? 20.688 13.68 15.508 1 98.75 54 ALA A C 1
ATOM 440 O O . ALA A 1 54 ? 20.453 14.883 15.414 1 98.75 54 ALA A O 1
ATOM 441 N N . VAL A 1 55 ? 20.219 12.914 16.531 1 98.75 55 VAL A N 1
ATOM 442 C CA . VAL A 1 55 ? 19.438 13.477 17.625 1 98.75 55 VAL A CA 1
ATOM 443 C C . VAL A 1 55 ? 20.234 14.57 18.328 1 98.75 55 VAL A C 1
ATOM 445 O O . VAL A 1 55 ? 19.719 15.664 18.578 1 98.75 55 VAL A O 1
ATOM 448 N N . GLU A 1 56 ? 21.453 14.312 18.547 1 98.69 56 GLU A N 1
ATOM 449 C CA . GLU A 1 56 ? 22.328 15.266 19.234 1 98.69 56 GLU A CA 1
ATOM 450 C C . GLU A 1 56 ? 22.531 16.531 18.391 1 98.69 56 GLU A C 1
ATOM 452 O O . GLU A 1 56 ? 22.453 17.641 18.906 1 98.69 56 GLU A O 1
ATOM 457 N N . ILE A 1 57 ? 22.734 16.344 17.125 1 98.88 57 ILE A N 1
ATOM 458 C CA . ILE A 1 57 ? 22.953 17.453 16.219 1 98.88 57 ILE A CA 1
ATOM 459 C C . ILE A 1 57 ? 21.703 18.328 16.172 1 98.88 57 ILE A C 1
ATOM 461 O O . ILE A 1 57 ? 21.781 19.562 16.25 1 98.88 57 ILE A O 1
ATOM 465 N N . LEU A 1 58 ? 20.531 17.703 16.047 1 98.88 58 LEU A N 1
ATOM 466 C CA . LEU A 1 58 ? 19.266 18.422 16.016 1 98.88 58 LEU A CA 1
ATOM 467 C C . LEU A 1 58 ? 19.062 19.234 17.297 1 98.88 58 LEU A C 1
ATOM 469 O O . LEU A 1 58 ? 18.688 20.406 17.234 1 98.88 58 LEU A O 1
ATOM 473 N N . ARG A 1 59 ? 19.297 18.625 18.406 1 98.69 59 ARG A N 1
ATOM 474 C CA . ARG A 1 59 ? 19.047 19.281 19.703 1 98.69 59 ARG A CA 1
ATOM 475 C C . ARG A 1 59 ? 20.047 20.406 19.938 1 98.69 59 ARG A C 1
ATOM 477 O O . ARG A 1 59 ? 19.656 21.5 20.391 1 98.69 59 ARG A O 1
ATOM 484 N N . GLU A 1 60 ? 21.281 20.219 19.531 1 98.56 60 GLU A N 1
ATOM 485 C CA . GLU A 1 60 ? 22.328 21.219 19.75 1 98.56 60 GLU A CA 1
ATOM 486 C C . GLU A 1 60 ? 22.141 22.406 18.812 1 98.56 60 GLU A C 1
ATOM 488 O O . GLU A 1 60 ? 22.531 23.531 19.141 1 98.56 60 GLU A O 1
ATOM 493 N N . SER A 1 61 ? 21.562 22.125 17.688 1 98.62 61 SER A N 1
ATOM 494 C CA . SER A 1 61 ? 21.469 23.172 16.688 1 98.62 61 SER A CA 1
ATOM 495 C C . SER A 1 61 ? 20.031 23.609 16.453 1 98.62 61 SER A C 1
ATOM 497 O O . SER A 1 61 ? 19.672 24.078 15.375 1 98.62 61 SER A O 1
ATOM 499 N N . THR A 1 62 ? 19.172 23.406 17.422 1 98.75 62 THR A N 1
ATOM 500 C CA . THR A 1 62 ? 17.734 23.688 17.312 1 98.75 62 THR A CA 1
ATOM 501 C C . THR A 1 62 ? 17.516 25.141 16.875 1 98.75 62 THR A C 1
ATOM 503 O O . THR A 1 62 ? 16.734 25.391 15.953 1 98.75 62 THR A O 1
ATOM 506 N N . ASP A 1 63 ? 18.188 26.094 17.5 1 98.69 63 ASP A N 1
ATOM 507 C CA . ASP A 1 63 ? 17.969 27.516 17.203 1 98.69 63 ASP A CA 1
ATOM 508 C C . ASP A 1 63 ? 18.375 27.844 15.773 1 98.69 63 ASP A C 1
ATOM 510 O O . ASP A 1 63 ? 17.688 28.594 15.086 1 98.69 63 ASP A O 1
ATOM 514 N N . THR A 1 64 ? 19.5 27.266 15.328 1 98.75 64 THR A N 1
ATOM 515 C CA . THR A 1 64 ? 20 27.5 13.977 1 98.75 64 THR A CA 1
ATOM 516 C C . THR A 1 64 ? 18.984 27.031 12.938 1 98.75 64 THR A C 1
ATOM 518 O O . THR A 1 64 ? 18.641 27.766 12.008 1 98.75 64 THR A O 1
ATOM 521 N N . TYR A 1 65 ? 18.516 25.828 13.094 1 98.88 65 TYR A N 1
ATOM 522 C CA . TYR A 1 65 ? 17.578 25.25 12.141 1 98.88 65 TYR A CA 1
ATOM 523 C C . TYR A 1 65 ? 16.219 25.969 12.219 1 98.88 65 TYR A C 1
ATOM 525 O O . TYR A 1 65 ? 15.578 26.188 11.188 1 98.88 65 TYR A O 1
ATOM 533 N N . ALA A 1 66 ? 15.773 26.281 13.43 1 98.88 66 ALA A N 1
ATOM 534 C CA . ALA A 1 66 ? 14.516 27 13.609 1 98.88 66 ALA A CA 1
ATOM 535 C C . ALA A 1 66 ? 14.539 28.328 12.859 1 98.88 66 ALA A C 1
ATOM 537 O O . ALA A 1 66 ? 13.547 28.719 12.242 1 98.88 66 ALA A O 1
ATOM 538 N N . GLU A 1 67 ? 15.641 29.031 12.953 1 98.88 67 GLU A N 1
ATOM 539 C CA . GLU A 1 67 ? 15.773 30.297 12.258 1 98.88 67 GLU A CA 1
ATOM 540 C C . GLU A 1 67 ? 15.648 30.125 10.742 1 98.88 67 GLU A C 1
ATOM 542 O O . GLU A 1 67 ? 15 30.922 10.07 1 98.88 67 GLU A O 1
ATOM 547 N N . ILE A 1 68 ? 16.281 29.078 10.227 1 98.88 68 ILE A N 1
ATOM 548 C CA . ILE A 1 68 ? 16.234 28.797 8.797 1 98.88 68 ILE A CA 1
ATOM 549 C C . ILE A 1 68 ? 14.781 28.516 8.375 1 98.88 68 ILE A C 1
ATOM 551 O O . ILE A 1 68 ? 14.297 29.094 7.402 1 98.88 68 ILE A O 1
ATOM 555 N N . ILE A 1 69 ? 14.055 27.672 9.133 1 98.88 69 ILE A N 1
ATOM 556 C CA . ILE A 1 69 ? 12.656 27.359 8.859 1 98.88 69 ILE A CA 1
ATOM 557 C C . ILE A 1 69 ? 11.836 28.641 8.82 1 98.88 69 ILE A C 1
ATOM 559 O O . ILE A 1 69 ? 11.094 28.891 7.863 1 98.88 69 ILE A O 1
ATOM 563 N N . THR A 1 70 ? 12 29.453 9.859 1 98.88 70 THR A N 1
ATOM 564 C CA . THR A 1 70 ? 11.219 30.672 10.023 1 98.88 70 THR A CA 1
ATOM 565 C C . THR A 1 70 ? 11.5 31.656 8.883 1 98.88 70 THR A C 1
ATOM 567 O O . THR A 1 70 ? 10.57 32.25 8.328 1 98.88 70 THR A O 1
ATOM 570 N N . LYS A 1 71 ? 12.727 31.781 8.5 1 98.75 71 LYS A N 1
ATOM 571 C CA . LYS A 1 71 ? 13.102 32.688 7.43 1 98.75 71 LYS A CA 1
ATOM 572 C C . LYS A 1 71 ? 12.547 32.219 6.086 1 98.75 71 LYS A C 1
ATOM 574 O O . LYS A 1 71 ? 12.18 33.062 5.246 1 98.75 71 LYS A O 1
ATOM 579 N N . GLU A 1 72 ? 12.477 30.953 5.91 1 98.62 72 GLU A N 1
ATOM 580 C CA . GLU A 1 72 ? 12.109 30.422 4.598 1 98.62 72 GLU A CA 1
ATOM 581 C C . GLU A 1 72 ? 10.602 30.391 4.422 1 98.62 72 GLU A C 1
ATOM 583 O O . GLU A 1 72 ? 10.094 30.609 3.32 1 98.62 72 GLU A O 1
ATOM 588 N N . MET A 1 73 ? 9.875 30.062 5.496 1 98.12 73 MET A N 1
ATOM 589 C CA . MET A 1 73 ? 8.461 29.812 5.211 1 98.12 73 MET A CA 1
ATOM 590 C C . MET A 1 73 ? 7.566 30.609 6.148 1 98.12 73 MET A C 1
ATOM 592 O O . MET A 1 73 ? 6.344 30.609 6 1 98.12 73 MET A O 1
ATOM 596 N N . GLY A 1 74 ? 8.125 31.328 7.141 1 98.38 74 GLY A N 1
ATOM 597 C CA . GLY A 1 74 ? 7.379 32.344 7.859 1 98.38 74 GLY A CA 1
ATOM 598 C C . GLY A 1 74 ? 6.777 31.844 9.156 1 98.38 74 GLY A C 1
ATOM 599 O O . GLY A 1 74 ? 6.164 32.594 9.906 1 98.38 74 GLY A O 1
ATOM 600 N N . LYS A 1 75 ? 6.98 30.578 9.539 1 98.5 75 LYS A N 1
ATOM 601 C CA . LYS A 1 75 ? 6.496 30.016 10.797 1 98.5 75 LYS A CA 1
ATOM 602 C C . LYS A 1 75 ? 7.121 30.734 11.992 1 98.5 75 LYS A C 1
ATOM 604 O O . LYS A 1 75 ? 8.328 30.969 12.008 1 98.5 75 LYS A O 1
ATOM 609 N N . PRO A 1 76 ? 6.34 31.031 13.031 1 98.75 76 PRO A N 1
ATOM 610 C CA . PRO A 1 76 ? 6.949 31.625 14.219 1 98.75 76 PRO A CA 1
ATOM 611 C C . PRO A 1 76 ? 8.086 30.781 14.797 1 98.75 76 PRO A C 1
ATOM 613 O O . PRO A 1 76 ? 7.973 29.547 14.859 1 98.75 76 PRO A O 1
ATOM 616 N N . VAL A 1 77 ? 9.156 31.422 15.195 1 98.88 77 VAL A N 1
ATOM 617 C CA . VAL A 1 77 ? 10.414 30.75 15.523 1 98.88 77 VAL A CA 1
ATOM 618 C C . VAL A 1 77 ? 10.203 29.766 16.656 1 98.88 77 VAL A C 1
ATOM 620 O O . VAL A 1 77 ? 10.836 28.703 16.688 1 98.88 77 VAL A O 1
ATOM 623 N N . ARG A 1 78 ? 9.336 30.078 17.609 1 98.56 78 ARG A N 1
ATOM 624 C CA . ARG A 1 78 ? 9.039 29.156 18.688 1 98.56 78 ARG A CA 1
ATOM 625 C C . ARG A 1 78 ? 8.445 27.859 18.172 1 98.56 78 ARG A C 1
ATOM 627 O O . ARG A 1 78 ? 8.773 26.781 18.656 1 98.56 78 ARG A O 1
ATOM 634 N N . GLN A 1 79 ? 7.574 27.938 17.203 1 98.69 79 GLN A N 1
ATOM 635 C CA . GLN A 1 79 ? 6.969 26.766 16.578 1 98.69 79 GLN A CA 1
ATOM 636 C C . GLN A 1 79 ? 7.992 26 15.75 1 98.69 79 GLN A C 1
ATOM 638 O O . GLN A 1 79 ? 7.945 24.781 15.672 1 98.69 79 GLN A O 1
ATOM 643 N N . SER A 1 80 ? 8.906 26.688 15.133 1 98.88 80 SER A N 1
ATOM 644 C CA . SER A 1 80 ? 9.984 26.062 14.383 1 98.88 80 SER A CA 1
ATOM 645 C C . SER A 1 80 ? 10.906 25.266 15.305 1 98.88 80 SER A C 1
ATOM 647 O O . SER A 1 80 ? 11.359 24.172 14.938 1 98.88 80 SER A O 1
ATOM 649 N N . LYS A 1 81 ? 11.211 25.859 16.484 1 98.88 81 LYS A N 1
ATOM 650 C CA . LYS A 1 81 ? 12.016 25.125 17.469 1 98.88 81 LYS A CA 1
ATOM 651 C C . LYS A 1 81 ? 11.352 23.812 17.859 1 98.88 81 LYS A C 1
ATOM 653 O O . LYS A 1 81 ? 12.016 22.781 17.938 1 98.88 81 LYS A O 1
ATOM 658 N N . ASN A 1 82 ? 10.047 23.891 18.078 1 98.5 82 ASN A N 1
ATOM 659 C CA . ASN A 1 82 ? 9.297 22.688 18.406 1 98.5 82 ASN A CA 1
ATOM 660 C C . ASN A 1 82 ? 9.383 21.641 17.297 1 98.5 82 ASN A C 1
ATOM 662 O O . ASN A 1 82 ? 9.453 20.453 17.578 1 98.5 82 ASN A O 1
ATOM 666 N N . GLU A 1 83 ? 9.336 22.078 16.062 1 98.69 83 GLU A N 1
ATOM 667 C CA . GLU A 1 83 ? 9.445 21.172 14.93 1 98.69 83 GLU A CA 1
ATOM 668 C C . GLU A 1 83 ? 10.781 20.422 14.938 1 98.69 83 GLU A C 1
ATOM 670 O O . GLU A 1 83 ? 10.828 19.219 14.703 1 98.69 83 GLU A O 1
ATOM 675 N N . VAL A 1 84 ? 11.867 21.141 15.156 1 98.88 84 VAL A N 1
ATOM 676 C CA . VAL A 1 84 ? 13.195 20.547 15.18 1 98.88 84 VAL A CA 1
ATOM 677 C C . VAL A 1 84 ? 13.273 19.5 16.297 1 98.88 84 VAL A C 1
ATOM 679 O O . VAL A 1 84 ? 13.773 18.391 16.094 1 98.88 84 VAL A O 1
ATOM 682 N N . GLN A 1 85 ? 12.719 19.875 17.453 1 98.69 85 GLN A N 1
ATOM 683 C CA . GLN A 1 85 ? 12.719 18.953 18.578 1 98.69 85 GLN A CA 1
ATOM 684 C C . GLN A 1 85 ? 11.891 17.703 18.281 1 98.69 85 GLN A C 1
ATOM 686 O O . GLN A 1 85 ? 12.234 16.609 18.719 1 98.69 85 GLN A O 1
ATOM 691 N N . LYS A 1 86 ? 10.836 17.922 17.609 1 98.56 86 LYS A N 1
ATOM 692 C CA . LYS A 1 86 ? 9.992 16.797 17.203 1 98.56 86 LYS A CA 1
ATOM 693 C C . LYS A 1 86 ? 10.766 15.836 16.297 1 98.56 86 LYS A C 1
ATOM 695 O O . LYS A 1 86 ? 10.625 14.617 16.422 1 98.56 86 LYS A O 1
ATOM 700 N N . CYS A 1 87 ? 11.562 16.328 15.391 1 98.88 87 CYS A N 1
ATOM 701 C CA . CYS A 1 87 ? 12.398 15.508 14.523 1 98.88 87 CYS A CA 1
ATOM 702 C C . CYS A 1 87 ? 13.383 14.68 15.344 1 98.88 87 CYS A C 1
ATOM 704 O O . CYS A 1 87 ? 13.609 13.5 15.047 1 98.88 87 CYS A O 1
ATOM 706 N N . ALA A 1 88 ? 13.945 15.32 16.375 1 98.88 88 ALA A N 1
ATOM 707 C CA . ALA A 1 88 ? 14.883 14.609 17.25 1 98.88 88 ALA A CA 1
ATOM 708 C C . ALA A 1 88 ? 14.195 13.438 17.953 1 98.88 88 ALA A C 1
ATOM 710 O O . ALA A 1 88 ? 14.742 12.336 18.016 1 98.88 88 ALA A O 1
ATOM 711 N N . ARG A 1 89 ? 13.016 13.664 18.422 1 98.5 89 ARG A N 1
ATOM 712 C CA . ARG A 1 89 ? 12.266 12.609 19.094 1 98.5 89 ARG A CA 1
ATOM 713 C C . ARG A 1 89 ? 11.961 11.453 18.156 1 98.5 89 ARG A C 1
ATOM 715 O O . ARG A 1 89 ? 11.984 10.289 18.562 1 98.5 89 ARG A O 1
ATOM 722 N N . LEU A 1 90 ? 11.656 11.805 16.938 1 98.81 90 LEU A N 1
ATOM 723 C CA . LEU A 1 90 ? 11.391 10.773 15.938 1 98.81 90 LEU A CA 1
ATOM 724 C C . LEU A 1 90 ? 12.617 9.898 15.727 1 98.81 90 LEU A C 1
ATOM 726 O O . LEU A 1 90 ? 12.5 8.672 15.672 1 98.81 90 LEU A O 1
ATOM 730 N N . CYS A 1 91 ? 13.758 10.531 15.531 1 98.75 91 CYS A N 1
ATOM 731 C CA . CYS A 1 91 ? 15.008 9.797 15.352 1 98.75 91 CYS A CA 1
ATOM 732 C C . CYS A 1 91 ? 15.266 8.875 16.547 1 98.75 91 CYS A C 1
ATOM 734 O O . CYS A 1 91 ? 15.641 7.715 16.359 1 98.75 91 CYS A O 1
ATOM 736 N N . ASP A 1 92 ? 15.047 9.43 17.688 1 98.38 92 ASP A N 1
ATOM 737 C CA . ASP A 1 92 ? 15.266 8.664 18.922 1 98.38 92 ASP A CA 1
ATOM 738 C C . ASP A 1 92 ? 14.367 7.434 18.969 1 98.38 92 ASP A C 1
ATOM 740 O O . ASP A 1 92 ? 14.828 6.336 19.297 1 98.38 92 ASP A O 1
ATOM 744 N N . TYR A 1 93 ? 13.164 7.59 18.672 1 98.62 93 TYR A N 1
ATOM 745 C CA . TYR A 1 93 ? 12.195 6.496 18.719 1 98.62 93 TYR A CA 1
ATOM 746 C C . TYR A 1 93 ? 12.625 5.359 17.797 1 98.62 93 TYR A C 1
ATOM 748 O O . TYR A 1 93 ? 12.688 4.203 18.219 1 98.62 93 TYR A O 1
ATOM 756 N N . TYR A 1 94 ? 12.914 5.66 16.547 1 98.38 94 TYR A N 1
ATOM 757 C CA . TYR A 1 94 ? 13.211 4.598 15.594 1 98.38 94 TYR A CA 1
ATOM 758 C C . TYR A 1 94 ? 14.578 3.984 15.867 1 98.38 94 TYR A C 1
ATOM 760 O O . TYR A 1 94 ? 14.781 2.787 15.656 1 98.38 94 TYR A O 1
ATOM 768 N N . ALA A 1 95 ? 15.516 4.797 16.297 1 97.69 95 ALA A N 1
ATOM 769 C CA . ALA A 1 95 ? 16.812 4.254 16.703 1 97.69 95 ALA A CA 1
ATOM 770 C C . ALA A 1 95 ? 16.656 3.191 17.781 1 97.69 95 ALA A C 1
ATOM 772 O O . ALA A 1 95 ? 17.359 2.184 17.781 1 97.69 95 ALA A O 1
ATOM 773 N N . GLU A 1 96 ? 15.711 3.428 18.625 1 97.81 96 GLU A N 1
ATOM 774 C CA . GLU A 1 96 ? 15.531 2.555 19.781 1 97.81 96 GLU A CA 1
ATOM 775 C C . GLU A 1 96 ? 14.672 1.343 19.438 1 97.81 96 GLU A C 1
ATOM 777 O O . GLU A 1 96 ? 14.836 0.269 20.016 1 97.81 96 GLU A O 1
ATOM 782 N N . ASN A 1 97 ? 13.82 1.481 18.484 1 98.19 97 ASN A N 1
ATOM 783 C CA . ASN A 1 97 ? 12.758 0.483 18.375 1 98.19 97 ASN A CA 1
ATOM 784 C C . ASN A 1 97 ? 12.82 -0.263 17.047 1 98.19 97 ASN A C 1
ATOM 786 O O . ASN A 1 97 ? 12.195 -1.315 16.891 1 98.19 97 ASN A O 1
ATOM 790 N N . SER A 1 98 ? 13.562 0.164 16.078 1 97.38 98 SER A N 1
ATOM 791 C CA . SER A 1 98 ? 13.5 -0.378 14.727 1 97.38 98 SER A CA 1
ATOM 792 C C . SER A 1 98 ? 13.961 -1.834 14.688 1 97.38 98 SER A C 1
ATOM 794 O O . SER A 1 98 ? 13.445 -2.631 13.906 1 97.38 98 SER A O 1
ATOM 796 N N . THR A 1 99 ? 14.977 -2.174 15.523 1 97.19 99 THR A N 1
ATOM 797 C CA . THR A 1 99 ? 15.438 -3.557 15.57 1 97.19 99 THR A CA 1
ATOM 798 C C . THR A 1 99 ? 14.289 -4.504 15.898 1 97.19 99 THR A C 1
ATOM 800 O O . THR A 1 99 ? 14.109 -5.531 15.242 1 97.19 99 THR A O 1
ATOM 803 N N . GLU A 1 100 ? 13.547 -4.129 16.875 1 97.81 100 GLU A N 1
ATOM 804 C CA . GLU A 1 100 ? 12.422 -4.957 17.281 1 97.81 100 GLU A CA 1
ATOM 805 C C . GLU A 1 100 ? 11.305 -4.926 16.25 1 97.81 100 GLU A C 1
ATOM 807 O O . GLU A 1 100 ? 10.703 -5.957 15.945 1 97.81 100 GLU A O 1
ATOM 812 N N . LEU A 1 101 ? 11.016 -3.791 15.703 1 97.88 101 LEU A N 1
ATOM 813 C CA . LEU A 1 101 ? 9.906 -3.604 14.781 1 97.88 101 LEU A CA 1
ATOM 814 C C . LEU A 1 101 ? 10.172 -4.316 13.461 1 97.88 101 LEU A C 1
ATOM 816 O O . LEU A 1 101 ? 9.242 -4.617 12.711 1 97.88 101 LEU A O 1
ATOM 820 N N . LEU A 1 102 ? 11.438 -4.617 13.141 1 97.56 102 LEU A N 1
ATOM 821 C CA . LEU A 1 102 ? 11.812 -5.258 11.883 1 97.56 102 LEU A CA 1
ATOM 822 C C . LEU A 1 102 ? 12.234 -6.703 12.109 1 97.56 102 LEU A C 1
ATOM 824 O O . LEU A 1 102 ? 12.789 -7.344 11.211 1 97.56 102 LEU A O 1
ATOM 828 N N . LYS A 1 103 ? 12.062 -7.168 13.305 1 97.56 103 LYS A N 1
ATOM 829 C CA . LYS A 1 103 ? 12.398 -8.555 13.617 1 97.56 103 LYS A CA 1
ATOM 830 C C . LYS A 1 103 ? 11.547 -9.523 12.789 1 97.56 103 LYS A C 1
ATOM 832 O O . LYS A 1 103 ? 10.375 -9.25 12.523 1 97.56 103 LYS A O 1
ATOM 837 N N . ASP A 1 104 ? 12.148 -10.648 12.43 1 98 104 ASP A N 1
ATOM 838 C CA . ASP A 1 104 ? 11.398 -11.68 11.719 1 98 104 ASP A CA 1
ATOM 839 C C . ASP A 1 104 ? 10.172 -12.117 12.516 1 98 104 ASP A C 1
ATOM 841 O O . ASP A 1 104 ? 10.234 -12.266 13.734 1 98 104 ASP A O 1
ATOM 845 N N . GLU A 1 105 ? 9.086 -12.203 11.828 1 98.5 105 GLU A N 1
ATOM 846 C CA . GLU A 1 105 ? 7.883 -12.773 12.43 1 98.5 105 GLU A CA 1
ATOM 847 C C . GLU A 1 105 ? 7.82 -14.281 12.203 1 98.5 105 GLU A C 1
ATOM 849 O O . GLU A 1 105 ? 7.555 -14.734 11.086 1 98.5 105 GLU A O 1
ATOM 854 N N . ILE A 1 106 ? 8.031 -15.047 13.281 1 98.62 106 ILE A N 1
ATOM 855 C CA . ILE A 1 106 ? 7.992 -16.5 13.18 1 98.62 106 ILE A CA 1
ATOM 856 C C . ILE A 1 106 ? 6.543 -16.984 13.125 1 98.62 106 ILE A C 1
ATOM 858 O O . ILE A 1 106 ? 5.715 -16.562 13.938 1 98.62 106 ILE A O 1
ATOM 862 N N . VAL A 1 107 ? 6.254 -17.719 12.141 1 98.38 107 VAL A N 1
ATOM 863 C CA . VAL A 1 107 ? 4.918 -18.281 11.961 1 98.38 107 VAL A CA 1
ATOM 864 C C . VAL A 1 107 ? 5.008 -19.797 11.82 1 98.38 107 VAL A C 1
ATOM 866 O O . VAL A 1 107 ? 5.559 -20.312 10.844 1 98.38 107 VAL A O 1
ATOM 869 N N . ASP A 1 108 ? 4.438 -20.547 12.734 1 97.88 108 ASP A N 1
ATOM 870 C CA . ASP A 1 108 ? 4.484 -22.016 12.68 1 97.88 108 ASP A CA 1
ATOM 871 C C . ASP A 1 108 ? 3.371 -22.562 11.797 1 97.88 108 ASP A C 1
ATOM 873 O O . ASP A 1 108 ? 2.193 -22.484 12.148 1 97.88 108 ASP A O 1
ATOM 877 N N . ILE A 1 109 ? 3.773 -23.094 10.688 1 97.12 109 ILE A N 1
ATOM 878 C CA . ILE A 1 109 ? 2.77 -23.703 9.812 1 97.12 109 ILE A CA 1
ATOM 879 C C . ILE A 1 109 ? 3.01 -25.203 9.703 1 97.12 109 ILE A C 1
ATOM 881 O O . ILE A 1 109 ? 2.539 -25.844 8.758 1 97.12 109 ILE A O 1
ATOM 885 N N . GLY A 1 110 ? 3.832 -25.797 10.5 1 96.69 110 GLY A N 1
ATOM 886 C CA . GLY A 1 110 ? 4.066 -27.234 10.555 1 96.69 110 GLY A CA 1
ATOM 887 C C . GLY A 1 110 ? 5.301 -27.656 9.789 1 96.69 110 GLY A C 1
ATOM 888 O O . GLY A 1 110 ? 5.492 -28.844 9.523 1 96.69 110 GLY A O 1
ATOM 889 N N . THR A 1 111 ? 6.156 -26.719 9.352 1 97.06 111 THR A N 1
ATOM 890 C CA . THR A 1 111 ? 7.418 -27.016 8.672 1 97.06 111 THR A CA 1
ATOM 891 C C . THR A 1 111 ? 8.594 -26.859 9.641 1 97.06 111 THR A C 1
ATOM 893 O O . THR A 1 111 ? 8.398 -26.656 10.836 1 97.06 111 THR A O 1
ATOM 896 N N . GLU A 1 112 ? 9.852 -27.062 9.109 1 97.25 112 GLU A N 1
ATOM 897 C CA . GLU A 1 112 ? 11.047 -26.859 9.93 1 97.25 112 GLU A CA 1
ATOM 898 C C . GLU A 1 112 ? 11.086 -25.453 10.508 1 97.25 112 GLU A C 1
ATOM 900 O O . GLU A 1 112 ? 11.359 -25.266 11.695 1 97.25 112 GLU A O 1
ATOM 905 N N . LYS A 1 113 ? 10.891 -24.547 9.703 1 98.06 113 LYS A N 1
ATOM 906 C CA . LYS A 1 113 ? 10.859 -23.141 10.07 1 98.06 113 LYS A CA 1
ATOM 907 C C . LYS A 1 113 ? 10.117 -22.312 9.023 1 98.06 113 LYS A C 1
ATOM 909 O O . LYS A 1 113 ? 10.25 -22.562 7.82 1 98.06 113 LYS A O 1
ATOM 914 N N . SER A 1 114 ? 9.297 -21.375 9.398 1 98.62 114 SER A N 1
ATOM 915 C CA . SER A 1 114 ? 8.68 -20.406 8.508 1 98.62 114 SER A CA 1
ATOM 916 C C . SER A 1 114 ? 8.594 -19.031 9.156 1 98.62 114 SER A C 1
ATOM 918 O O . SER A 1 114 ? 8.32 -18.922 10.359 1 98.62 114 SER A O 1
ATOM 920 N N . TYR A 1 115 ? 8.859 -18.031 8.391 1 98.69 115 TYR A N 1
ATOM 921 C CA . TYR A 1 115 ? 8.859 -16.688 8.961 1 98.69 115 TYR A CA 1
ATOM 922 C C . TYR A 1 115 ? 8.641 -15.641 7.875 1 98.69 115 TYR A C 1
ATOM 924 O O . TYR A 1 115 ? 8.75 -15.938 6.684 1 98.69 115 TYR A O 1
ATOM 932 N N . VAL A 1 116 ? 8.242 -14.492 8.297 1 98.81 116 VAL A N 1
ATOM 933 C CA . VAL A 1 116 ? 8.148 -13.289 7.477 1 98.81 116 VAL A CA 1
ATOM 934 C C . VAL A 1 116 ? 9.305 -12.344 7.805 1 98.81 116 VAL A C 1
ATOM 936 O O . VAL A 1 116 ? 9.555 -12.047 8.977 1 98.81 116 VAL A O 1
ATOM 939 N N . THR A 1 117 ? 10.031 -11.977 6.82 1 98.44 117 THR A N 1
ATOM 940 C CA . THR A 1 117 ? 11.125 -11.031 7.02 1 98.44 117 THR A CA 1
ATOM 941 C C . THR A 1 117 ? 10.898 -9.766 6.195 1 98.44 117 THR A C 1
ATOM 943 O O . THR A 1 117 ? 10.039 -9.734 5.312 1 98.44 117 THR A O 1
ATOM 946 N N . PHE A 1 118 ? 11.602 -8.711 6.516 1 98.31 118 PHE A N 1
ATOM 947 C CA . PHE A 1 118 ? 11.398 -7.391 5.938 1 98.31 118 PHE A CA 1
ATOM 948 C C . PHE A 1 118 ? 12.68 -6.883 5.289 1 98.31 118 PHE A C 1
ATOM 950 O O . PHE A 1 118 ? 13.664 -6.609 5.977 1 98.31 118 PHE A O 1
ATOM 957 N N . GLU A 1 119 ? 12.648 -6.742 3.965 1 98.12 119 GLU A N 1
ATOM 958 C CA . GLU A 1 119 ? 13.836 -6.336 3.225 1 98.12 119 GLU A CA 1
ATOM 959 C C . GLU A 1 119 ? 13.633 -4.98 2.555 1 98.12 119 GLU A C 1
ATOM 961 O O . GLU A 1 119 ? 12.594 -4.73 1.951 1 98.12 119 GLU A O 1
ATOM 966 N N . PRO A 1 120 ? 14.633 -4.066 2.695 1 98.38 120 PRO A N 1
ATOM 967 C CA . PRO A 1 120 ? 14.484 -2.766 2.039 1 98.38 120 PRO A CA 1
ATOM 968 C C . PRO A 1 120 ? 14.344 -2.883 0.522 1 98.38 120 PRO A C 1
ATOM 970 O O . PRO A 1 120 ? 14.805 -3.861 -0.069 1 98.38 120 PRO A O 1
ATOM 973 N N . LEU A 1 121 ? 13.773 -1.918 -0.115 1 98.31 121 LEU A N 1
ATOM 974 C CA . LEU A 1 121 ? 13.477 -1.96 -1.543 1 98.31 121 LEU A CA 1
ATOM 975 C C . LEU A 1 121 ? 14.625 -1.373 -2.355 1 98.31 121 LEU A C 1
ATOM 977 O O . LEU A 1 121 ? 14.867 -1.792 -3.49 1 98.31 121 LEU A O 1
ATOM 981 N N . GLY A 1 122 ? 15.234 -0.323 -1.857 1 98.56 122 GLY A N 1
ATOM 982 C CA . GLY A 1 122 ? 16.281 0.346 -2.605 1 98.56 122 GLY A CA 1
ATOM 983 C C . GLY A 1 122 ? 16.281 1.853 -2.424 1 98.56 122 GLY A C 1
ATOM 984 O O . GLY A 1 122 ? 16.375 2.35 -1.3 1 98.56 122 GLY A O 1
ATOM 985 N N . VAL A 1 123 ? 16.094 2.615 -3.564 1 98.88 123 VAL A N 1
ATOM 986 C CA . VAL A 1 123 ? 16.094 4.074 -3.564 1 98.88 123 VAL A CA 1
ATOM 987 C C . VAL A 1 123 ? 14.656 4.59 -3.434 1 98.88 123 VAL A C 1
ATOM 989 O O . VAL A 1 123 ? 13.836 4.387 -4.328 1 98.88 123 VAL A O 1
ATOM 992 N N . ILE A 1 124 ? 14.375 5.242 -2.346 1 98.94 124 ILE A N 1
ATOM 993 C CA . ILE A 1 124 ? 13.055 5.812 -2.127 1 98.94 124 ILE A CA 1
ATOM 994 C C . ILE A 1 124 ? 13.086 7.316 -2.395 1 98.94 124 ILE A C 1
ATOM 996 O O . ILE A 1 124 ? 13.961 8.023 -1.884 1 98.94 124 ILE A O 1
ATOM 1000 N N . PHE A 1 125 ? 12.195 7.809 -3.209 1 98.94 125 PHE A N 1
ATOM 1001 C CA . PHE A 1 125 ? 12.117 9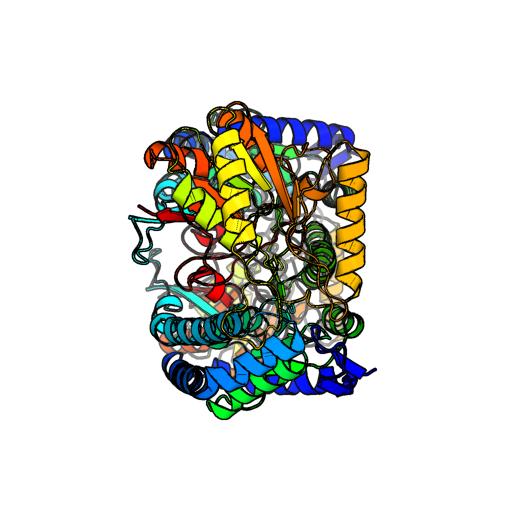.211 -3.596 1 98.94 125 PHE A CA 1
ATOM 1002 C C . PHE A 1 125 ? 11.078 9.945 -2.75 1 98.94 125 PHE A C 1
ATOM 1004 O O . PHE A 1 125 ? 9.891 9.625 -2.789 1 98.94 125 PHE A O 1
ATOM 1011 N N . GLY A 1 126 ? 11.555 10.898 -1.964 1 98.88 126 GLY A N 1
ATOM 1012 C CA . GLY A 1 126 ? 10.664 11.758 -1.2 1 98.88 126 GLY A CA 1
ATOM 1013 C C . GLY A 1 126 ? 10.391 13.086 -1.882 1 98.88 126 GLY A C 1
ATOM 1014 O O . GLY A 1 126 ? 11.312 13.742 -2.371 1 98.88 126 GLY A O 1
ATOM 1015 N N . ILE A 1 127 ? 9.141 13.484 -1.99 1 98.88 127 ILE A N 1
ATOM 1016 C CA . ILE A 1 127 ? 8.703 14.805 -2.432 1 98.88 127 ILE A CA 1
ATOM 1017 C C . ILE A 1 127 ? 7.906 15.484 -1.32 1 98.88 127 ILE A C 1
ATOM 1019 O O . ILE A 1 127 ? 6.793 15.062 -0.999 1 98.88 127 ILE A O 1
ATOM 1023 N N . MET A 1 128 ? 8.492 16.516 -0.716 1 98.75 128 MET A N 1
ATOM 1024 C CA . MET A 1 128 ? 8 16.969 0.577 1 98.75 128 MET A CA 1
ATOM 1025 C C . MET A 1 128 ? 7.609 18.438 0.515 1 98.75 128 MET A C 1
ATOM 1027 O O . MET A 1 128 ? 8.172 19.203 -0.266 1 98.75 128 MET A O 1
ATOM 1031 N N . PRO A 1 129 ? 6.676 18.875 1.287 1 98.25 129 PRO A N 1
ATOM 1032 C CA . PRO A 1 129 ? 6.137 20.234 1.265 1 98.25 129 PRO A CA 1
ATOM 1033 C C . PRO A 1 129 ? 6.91 21.188 2.172 1 98.25 129 PRO A C 1
ATOM 1035 O O . PRO A 1 129 ? 7.852 20.781 2.852 1 98.25 129 PRO A O 1
ATOM 1038 N N . TRP A 1 130 ? 6.43 22.422 2.213 1 98.38 130 TRP A N 1
ATOM 1039 C CA . TRP A 1 130 ? 7.18 23.516 2.801 1 98.38 130 TRP A CA 1
ATOM 1040 C C . TRP A 1 130 ? 6.691 23.812 4.215 1 98.38 130 TRP A C 1
ATOM 1042 O O . TRP A 1 130 ? 7.363 24.516 4.977 1 98.38 130 TRP A O 1
ATOM 1052 N N . ASN A 1 131 ? 5.57 23.312 4.617 1 98.25 131 ASN A N 1
ATOM 1053 C CA . ASN A 1 131 ? 4.906 23.891 5.777 1 98.25 131 ASN A CA 1
ATOM 1054 C C . ASN A 1 131 ? 5.551 23.438 7.082 1 98.25 131 ASN A C 1
ATOM 1056 O O . ASN A 1 131 ? 5.465 24.125 8.102 1 98.25 131 ASN A O 1
ATOM 1060 N N . PHE A 1 132 ? 6.098 22.297 7.16 1 98.56 132 PHE A N 1
ATOM 1061 C CA . PHE A 1 132 ? 7.008 21.797 8.18 1 98.56 132 PHE A CA 1
ATOM 1062 C C . PHE A 1 132 ? 8.266 21.219 7.539 1 98.56 132 PHE A C 1
ATOM 1064 O O . PHE A 1 132 ? 8.43 20 7.461 1 98.56 132 PHE A O 1
ATOM 1071 N N . PRO A 1 133 ? 9.148 22.062 7.195 1 98.62 133 PRO A N 1
ATOM 1072 C CA . PRO A 1 133 ? 10.227 21.719 6.27 1 98.62 133 PRO A CA 1
ATOM 1073 C C . PRO A 1 133 ? 11.117 20.594 6.797 1 98.62 133 PRO A C 1
ATOM 1075 O O . PRO A 1 133 ? 11.688 19.828 6.016 1 98.62 133 PRO A O 1
ATOM 1078 N N . PHE A 1 134 ? 11.305 20.484 8.086 1 98.88 134 PHE A N 1
ATOM 1079 C CA . PHE A 1 134 ? 12.117 19.406 8.633 1 98.88 134 PHE A CA 1
ATOM 1080 C C . PHE A 1 134 ? 11.25 18.188 8.922 1 98.88 134 PHE A C 1
ATOM 1082 O O . PHE A 1 134 ? 11.547 17.078 8.453 1 98.88 134 PHE A O 1
ATOM 1089 N N . TRP A 1 135 ? 10.172 18.422 9.578 1 98.75 135 TRP A N 1
ATOM 1090 C CA . TRP A 1 135 ? 9.352 17.328 10.086 1 98.75 135 TRP A CA 1
ATOM 1091 C C . TRP A 1 135 ? 8.859 16.453 8.945 1 98.75 135 TRP A C 1
ATOM 1093 O O . TRP A 1 135 ? 8.922 15.219 9.023 1 98.75 135 TRP A O 1
ATOM 1103 N N . GLN A 1 136 ? 8.336 17.109 7.891 1 98.19 136 GLN A N 1
ATOM 1104 C CA . GLN A 1 136 ? 7.777 16.359 6.77 1 98.19 136 GLN A CA 1
ATOM 1105 C C . GLN A 1 136 ? 8.828 15.438 6.145 1 98.19 136 GLN A C 1
ATOM 1107 O O . GLN A 1 136 ? 8.508 14.32 5.727 1 98.19 136 GLN A O 1
ATOM 1112 N N . VAL A 1 137 ? 10.062 15.875 6.09 1 98.75 137 VAL A N 1
ATOM 1113 C CA . VAL A 1 137 ? 11.141 15.102 5.496 1 98.75 137 VAL A CA 1
ATOM 1114 C C . VAL A 1 137 ? 11.547 13.969 6.441 1 98.75 137 VAL A C 1
ATOM 1116 O O . VAL A 1 137 ? 11.719 12.828 6.016 1 98.75 137 VAL A O 1
ATOM 1119 N N . PHE A 1 138 ? 11.719 14.305 7.75 1 98.88 138 PHE A N 1
ATOM 1120 C CA . PHE A 1 138 ? 12.148 13.305 8.719 1 98.88 138 PHE A CA 1
ATOM 1121 C C . PHE A 1 138 ? 11.117 12.195 8.852 1 98.88 138 PHE A C 1
ATOM 1123 O O . PHE A 1 138 ? 11.469 11.023 9.008 1 98.88 138 PHE A O 1
ATOM 1130 N N . ARG A 1 139 ? 9.859 12.547 8.781 1 98 139 ARG A N 1
ATOM 1131 C CA . ARG A 1 139 ? 8.766 11.594 8.93 1 98 139 ARG A CA 1
ATOM 1132 C C . ARG A 1 139 ? 8.828 10.508 7.859 1 98 139 ARG A C 1
ATOM 1134 O O . ARG A 1 139 ? 8.477 9.359 8.117 1 98 139 ARG A O 1
ATOM 1141 N N . PHE A 1 140 ? 9.281 10.875 6.668 1 96.19 140 PHE A N 1
ATOM 1142 C CA . PHE A 1 140 ? 9.445 9.93 5.566 1 96.19 140 PHE A CA 1
ATOM 1143 C C . PHE A 1 140 ? 10.797 9.234 5.652 1 96.19 140 PHE A C 1
ATOM 1145 O O . PHE A 1 140 ? 10.875 8.008 5.598 1 96.19 140 PHE A O 1
ATOM 1152 N N . ALA A 1 141 ? 11.875 9.969 5.883 1 98.69 141 ALA A N 1
ATOM 1153 C CA . ALA A 1 141 ? 13.25 9.523 5.656 1 98.69 141 ALA A CA 1
ATOM 1154 C C . ALA A 1 141 ? 13.719 8.594 6.77 1 98.69 141 ALA A C 1
ATOM 1156 O O . ALA A 1 141 ? 14.414 7.609 6.512 1 98.69 141 ALA A O 1
ATOM 1157 N N . ILE A 1 142 ? 13.352 8.883 7.996 1 98.81 142 ILE A N 1
ATOM 1158 C CA . ILE A 1 142 ? 13.922 8.172 9.141 1 98.81 142 ILE A CA 1
ATOM 1159 C C . ILE A 1 142 ? 13.469 6.715 9.117 1 98.81 142 ILE A C 1
ATOM 1161 O O . ILE A 1 142 ? 14.297 5.801 9.109 1 98.81 142 ILE A O 1
ATOM 1165 N N . PRO A 1 143 ? 12.125 6.484 9.023 1 98.56 143 PRO A N 1
ATOM 1166 C CA . PRO A 1 143 ? 11.734 5.074 8.953 1 98.56 143 PRO A CA 1
ATOM 1167 C C . PRO A 1 143 ? 12.281 4.371 7.715 1 98.56 143 PRO A C 1
ATOM 1169 O O . PRO A 1 143 ? 12.656 3.199 7.781 1 98.56 143 PRO A O 1
ATOM 1172 N N . ALA A 1 144 ? 12.344 5.035 6.578 1 98.62 144 ALA A N 1
ATOM 1173 C CA . ALA A 1 144 ? 12.844 4.43 5.348 1 98.62 144 ALA A CA 1
ATOM 1174 C C . ALA A 1 144 ? 14.305 4.016 5.496 1 98.62 144 ALA A C 1
ATOM 1176 O O . ALA A 1 144 ? 14.68 2.9 5.125 1 98.62 144 ALA A O 1
ATOM 1177 N N . MET A 1 145 ? 15.109 4.898 6.07 1 98.81 145 MET A N 1
ATOM 1178 C CA . MET A 1 145 ? 16.531 4.617 6.219 1 98.81 145 MET A CA 1
ATOM 1179 C C . MET A 1 145 ? 16.766 3.588 7.316 1 98.81 145 MET A C 1
ATOM 1181 O O . MET A 1 145 ? 17.688 2.775 7.223 1 98.81 145 MET A O 1
ATOM 1185 N N . CYS A 1 146 ? 15.945 3.6 8.359 1 98.25 146 CYS A N 1
ATOM 1186 C CA . CYS A 1 146 ? 16.047 2.584 9.398 1 98.25 146 CYS A CA 1
ATOM 1187 C C . CYS A 1 146 ? 15.789 1.192 8.836 1 98.25 146 CYS A C 1
ATOM 1189 O O . CYS A 1 146 ? 16.422 0.224 9.25 1 98.25 146 CYS A O 1
ATOM 1191 N N . ALA A 1 147 ? 14.898 1.129 7.875 1 98 147 ALA A N 1
ATOM 1192 C CA . ALA A 1 147 ? 14.562 -0.151 7.258 1 98 147 ALA A CA 1
ATOM 1193 C C . ALA A 1 147 ? 15.664 -0.61 6.312 1 98 147 ALA A C 1
ATOM 1195 O O . ALA A 1 147 ? 15.648 -1.744 5.828 1 98 147 ALA A O 1
ATOM 1196 N N . GLY A 1 148 ? 16.594 0.3 5.977 1 98.38 148 GLY A N 1
ATOM 1197 C CA . GLY A 1 148 ? 17.734 -0.07 5.172 1 98.38 148 GLY A CA 1
ATOM 1198 C C . GLY A 1 148 ? 17.734 0.549 3.789 1 98.38 148 GLY A C 1
ATOM 1199 O O . GLY A 1 148 ? 18.641 0.309 2.988 1 98.38 148 GLY A O 1
ATOM 1200 N N . ASN A 1 149 ? 16.734 1.345 3.439 1 98.81 149 ASN A N 1
ATOM 1201 C CA . ASN A 1 149 ? 16.672 2.041 2.158 1 98.81 149 ASN A CA 1
ATOM 1202 C C . ASN A 1 149 ? 17.594 3.252 2.139 1 98.81 149 ASN A C 1
ATOM 1204 O O . ASN A 1 149 ? 18.031 3.73 3.189 1 98.81 149 ASN A O 1
ATOM 1208 N N . VAL A 1 150 ? 17.891 3.695 0.971 1 98.88 150 VAL A N 1
ATOM 1209 C CA . VAL A 1 150 ? 18.484 5.016 0.784 1 98.88 150 VAL A CA 1
ATOM 1210 C C . VAL A 1 150 ? 17.438 5.977 0.235 1 98.88 150 VAL A C 1
ATOM 1212 O O . VAL A 1 150 ? 16.438 5.547 -0.353 1 98.88 150 VAL A O 1
ATOM 1215 N N . CYS A 1 151 ? 17.656 7.258 0.494 1 98.88 151 CYS A N 1
ATOM 1216 C CA . CYS A 1 151 ? 16.625 8.227 0.129 1 98.88 151 CYS A CA 1
ATOM 1217 C C . CYS A 1 151 ? 17.203 9.32 -0.772 1 98.88 151 CYS A C 1
ATOM 1219 O O . CYS A 1 151 ? 18.328 9.781 -0.554 1 98.88 151 CYS A O 1
ATOM 1221 N N . VAL A 1 152 ? 16.484 9.664 -1.822 1 98.75 152 VAL A N 1
ATOM 1222 C CA . VAL A 1 152 ? 16.656 10.914 -2.561 1 98.75 152 VAL A CA 1
ATOM 1223 C C . VAL A 1 152 ? 15.406 11.781 -2.385 1 98.75 152 VAL A C 1
ATOM 1225 O O . VAL A 1 152 ? 14.297 11.266 -2.268 1 98.75 152 VAL A O 1
ATOM 1228 N N . PHE A 1 153 ? 15.625 13.055 -2.281 1 96.81 153 PHE A N 1
ATOM 1229 C CA . PHE A 1 153 ? 14.438 13.82 -1.927 1 96.81 153 PHE A CA 1
ATOM 1230 C C . PHE A 1 153 ? 14.453 15.188 -2.586 1 96.81 153 PHE A C 1
ATOM 1232 O O . PHE A 1 153 ? 15.523 15.773 -2.789 1 96.81 153 PHE A O 1
ATOM 1239 N N . LYS A 1 154 ? 13.312 15.594 -3.039 1 98.06 154 LYS A N 1
ATOM 1240 C CA . LYS A 1 154 ? 13.016 16.953 -3.496 1 98.06 154 LYS A CA 1
ATOM 1241 C C . LYS A 1 154 ? 12.133 17.688 -2.49 1 98.06 154 LYS A C 1
ATOM 1243 O O . LYS A 1 154 ? 11.07 17.203 -2.105 1 98.06 154 LYS A O 1
ATOM 1248 N N . HIS A 1 155 ? 12.578 18.906 -2.061 1 98.38 155 HIS A N 1
ATOM 1249 C CA . HIS A 1 155 ? 11.781 19.766 -1.206 1 98.38 155 HIS A CA 1
ATOM 1250 C C . HIS A 1 155 ? 10.969 20.766 -2.033 1 98.38 155 HIS A C 1
ATOM 1252 O O . HIS A 1 155 ? 11.211 20.906 -3.232 1 98.38 155 HIS A O 1
ATOM 1258 N N . ALA A 1 156 ? 9.945 21.359 -1.42 1 98.12 156 ALA A N 1
ATOM 1259 C CA . ALA A 1 156 ? 9.305 22.5 -2.055 1 98.12 156 ALA A CA 1
ATOM 1260 C C . ALA A 1 156 ? 10.336 23.562 -2.436 1 98.12 156 ALA A C 1
ATOM 1262 O O . ALA A 1 156 ? 11.352 23.719 -1.753 1 98.12 156 ALA A O 1
ATOM 1263 N N . SER A 1 157 ? 10.062 24.312 -3.449 1 96.88 157 SER A N 1
ATOM 1264 C CA . SER A 1 157 ? 11.062 25.188 -4.07 1 96.88 157 SER A CA 1
ATOM 1265 C C . SER A 1 157 ? 11.391 26.375 -3.182 1 96.88 157 SER A C 1
ATOM 1267 O O . SER A 1 157 ? 12.438 27.016 -3.35 1 96.88 157 SER A O 1
ATOM 1269 N N . ASN A 1 158 ? 10.57 26.703 -2.25 1 97.62 158 ASN A N 1
ATOM 1270 C CA . ASN A 1 158 ? 10.766 27.891 -1.446 1 97.62 158 ASN A CA 1
ATOM 1271 C C . ASN A 1 158 ? 11.578 27.609 -0.185 1 97.62 158 ASN A C 1
ATOM 1273 O O . ASN A 1 158 ? 11.859 28.5 0.603 1 97.62 158 ASN A O 1
ATOM 1277 N N . VAL A 1 159 ? 11.969 26.281 0.038 1 98.5 159 VAL A N 1
ATOM 1278 C CA . VAL A 1 159 ? 12.711 25.984 1.259 1 98.5 159 VAL A CA 1
ATOM 1279 C C . VAL A 1 159 ? 13.969 25.188 0.917 1 98.5 159 VAL A C 1
ATOM 1281 O O . VAL A 1 159 ? 14.234 24.141 1.525 1 98.5 159 VAL A O 1
ATOM 1284 N N . PRO A 1 160 ? 14.781 25.641 0.038 1 98.44 160 PRO A N 1
ATOM 1285 C CA . PRO A 1 160 ? 15.961 24.891 -0.4 1 98.44 160 PRO A CA 1
ATOM 1286 C C . PRO A 1 160 ? 17.047 24.828 0.672 1 98.44 160 PRO A C 1
ATOM 1288 O O . PRO A 1 160 ? 17.812 23.859 0.716 1 98.44 160 PRO A O 1
ATOM 1291 N N . LYS A 1 161 ? 17.188 25.859 1.515 1 98.69 161 LYS A N 1
ATOM 1292 C CA . LYS A 1 161 ? 18.188 25.828 2.568 1 98.69 161 LYS A CA 1
ATOM 1293 C C . LYS A 1 161 ? 17.875 24.734 3.592 1 98.69 161 LYS A C 1
ATOM 1295 O O . LYS A 1 161 ? 18.766 24.031 4.059 1 98.69 161 LYS A O 1
ATOM 1300 N N . SER A 1 162 ? 16.594 24.641 3.955 1 98.88 162 SER A N 1
ATOM 1301 C CA . SER A 1 162 ? 16.188 23.531 4.82 1 98.88 162 SER A CA 1
ATOM 1302 C C . SER A 1 162 ? 16.578 22.188 4.223 1 98.88 162 SER A C 1
ATOM 1304 O O . SER A 1 162 ? 17.062 21.297 4.93 1 98.88 162 SER A O 1
ATOM 1306 N N . ALA A 1 163 ? 16.375 22.016 2.928 1 98.69 163 ALA A N 1
ATOM 1307 C CA . ALA A 1 163 ? 16.703 20.766 2.238 1 98.69 163 ALA A CA 1
ATOM 1308 C C . ALA A 1 163 ? 18.188 20.453 2.385 1 98.69 163 ALA A C 1
ATOM 1310 O O . ALA A 1 163 ? 18.562 19.328 2.725 1 98.69 163 ALA A O 1
ATOM 1311 N N . LEU A 1 164 ? 18.984 21.422 2.143 1 98.56 164 LEU A N 1
ATOM 1312 C CA . LEU A 1 164 ? 20.438 21.25 2.18 1 98.56 164 LEU A CA 1
ATOM 1313 C C . LEU A 1 164 ? 20.922 20.984 3.604 1 98.56 164 LEU A C 1
ATOM 1315 O O . LEU A 1 164 ? 21.812 20.156 3.816 1 98.56 164 LEU A O 1
ATOM 1319 N N . GLU A 1 165 ? 20.344 21.688 4.574 1 98.75 165 GLU A N 1
ATOM 1320 C CA . GLU A 1 165 ? 20.734 21.484 5.969 1 98.75 165 GLU A CA 1
ATOM 1321 C C . GLU A 1 165 ? 20.375 20.078 6.438 1 98.75 165 GLU A C 1
ATOM 1323 O O . GLU A 1 165 ? 21.109 19.469 7.223 1 98.75 165 GLU A O 1
ATOM 1328 N N . ILE A 1 166 ? 19.234 19.547 6.016 1 98.81 166 ILE A N 1
ATOM 1329 C CA . ILE A 1 166 ? 18.828 18.203 6.387 1 98.81 166 ILE A CA 1
ATOM 1330 C C . ILE A 1 166 ? 19.859 17.188 5.855 1 98.81 166 ILE A C 1
ATOM 1332 O O . ILE A 1 166 ? 20.266 16.281 6.578 1 98.81 166 ILE A O 1
ATOM 1336 N N . GLU A 1 167 ? 20.234 17.312 4.582 1 98.69 167 GLU A N 1
ATOM 1337 C CA . GLU A 1 167 ? 21.281 16.438 4.051 1 98.69 167 GLU A CA 1
ATOM 1338 C C . GLU A 1 167 ? 22.562 16.531 4.879 1 98.69 167 GLU A C 1
ATOM 1340 O O . GLU A 1 167 ? 23.188 15.516 5.176 1 98.69 167 GLU A O 1
ATOM 1345 N N . ASN A 1 168 ? 22.938 17.766 5.266 1 98.56 168 ASN A N 1
ATOM 1346 C CA . ASN A 1 168 ? 24.141 18 6.051 1 98.56 168 ASN A CA 1
ATOM 1347 C C . ASN A 1 168 ? 24.047 17.328 7.422 1 98.56 168 ASN A C 1
ATOM 1349 O O . ASN A 1 168 ? 25.062 16.859 7.953 1 98.56 168 ASN A O 1
ATOM 1353 N N . ILE A 1 169 ? 22.875 17.375 8.047 1 98.81 169 ILE A N 1
ATOM 1354 C CA . ILE A 1 169 ? 22.656 16.734 9.344 1 98.81 169 ILE A CA 1
ATOM 1355 C C . ILE A 1 169 ? 23.047 15.258 9.258 1 98.81 169 ILE A C 1
ATOM 1357 O O . ILE A 1 169 ? 23.766 14.75 10.125 1 98.81 169 ILE A O 1
ATOM 1361 N N . PHE A 1 170 ? 22.594 14.555 8.219 1 98.69 170 PHE A N 1
ATOM 1362 C CA . PHE A 1 170 ? 22.859 13.125 8.094 1 98.69 170 PHE A CA 1
ATOM 1363 C C . PHE A 1 170 ? 24.328 12.875 7.809 1 98.69 170 PHE A C 1
ATOM 1365 O O . PHE A 1 170 ? 24.922 11.93 8.336 1 98.69 170 PHE A O 1
ATOM 1372 N N . LEU A 1 171 ? 24.969 13.758 7.012 1 98.31 171 LEU A N 1
ATOM 1373 C CA . LEU A 1 171 ? 26.391 13.633 6.766 1 98.31 171 LEU A CA 1
ATOM 1374 C C . LEU A 1 171 ? 27.188 13.82 8.055 1 98.31 171 LEU A C 1
ATOM 1376 O O . LEU A 1 171 ? 28.062 13.016 8.367 1 98.31 171 LEU A O 1
ATOM 1380 N N . GLU A 1 172 ? 26.844 14.859 8.781 1 98.5 172 GLU A N 1
ATOM 1381 C CA . GLU A 1 172 ? 27.516 15.164 10.031 1 98.5 172 GLU A CA 1
ATOM 1382 C C . GLU A 1 172 ? 27.281 14.062 11.07 1 98.5 172 GLU A C 1
ATOM 1384 O O . GLU A 1 172 ? 28.156 13.805 11.906 1 98.5 172 GLU A O 1
ATOM 1389 N N . ALA A 1 173 ? 26.141 13.445 10.977 1 98.56 173 ALA A N 1
ATOM 1390 C CA . ALA A 1 173 ? 25.781 12.383 11.914 1 98.56 173 ALA A CA 1
ATOM 1391 C C . ALA A 1 173 ? 26.531 11.086 11.586 1 98.56 173 ALA A C 1
ATOM 1393 O O . ALA A 1 173 ? 26.406 10.094 12.305 1 98.56 173 ALA A O 1
ATOM 1394 N N . GLY A 1 174 ? 27.234 11.07 10.477 1 98 174 GLY A N 1
ATOM 1395 C CA . GLY A 1 174 ? 28.094 9.938 10.164 1 98 174 GLY A CA 1
ATOM 1396 C C . GLY A 1 174 ? 27.453 8.938 9.219 1 98 174 GLY A C 1
ATOM 1397 O O . GLY A 1 174 ? 27.953 7.836 9.023 1 98 174 GLY A O 1
ATOM 1398 N N . PHE A 1 175 ? 26.312 9.258 8.68 1 98.25 175 PHE A N 1
ATOM 1399 C CA . PHE A 1 175 ? 25.766 8.398 7.637 1 98.25 175 PHE A CA 1
ATOM 1400 C C . PHE A 1 175 ? 26.75 8.289 6.469 1 98.25 175 PHE A C 1
ATOM 1402 O O . PHE A 1 175 ? 27.391 9.266 6.105 1 98.25 175 PHE A O 1
ATOM 1409 N N . PRO A 1 176 ? 26.844 7.074 5.84 1 97.44 176 PRO A N 1
ATOM 1410 C CA . PRO A 1 176 ? 27.641 6.988 4.609 1 97.44 176 PRO A CA 1
ATOM 1411 C C . PRO A 1 176 ? 27.172 7.965 3.535 1 97.44 176 PRO A C 1
ATOM 1413 O O . PRO A 1 176 ? 25.969 8.273 3.453 1 97.44 176 PRO A O 1
ATOM 1416 N N . GLU A 1 177 ? 28.078 8.391 2.725 1 97.25 177 GLU A N 1
ATOM 1417 C CA . GLU A 1 177 ? 27.734 9.305 1.636 1 97.25 177 GLU A CA 1
ATOM 1418 C C . GLU A 1 177 ? 26.656 8.711 0.734 1 97.25 177 GLU A C 1
ATOM 1420 O O . GLU A 1 177 ? 26.672 7.512 0.452 1 97.25 177 GLU A O 1
ATOM 1425 N N . ASN A 1 178 ? 25.703 9.5 0.365 1 98.19 178 ASN A N 1
ATOM 1426 C CA . ASN A 1 178 ? 24.688 9.203 -0.644 1 98.19 178 ASN A CA 1
ATOM 1427 C C . ASN A 1 178 ? 23.594 8.312 -0.084 1 98.19 178 ASN A C 1
ATOM 1429 O O . ASN A 1 178 ? 22.75 7.82 -0.833 1 98.19 178 ASN A O 1
ATOM 1433 N N . VAL A 1 179 ? 23.578 8.023 1.233 1 98.75 179 VAL A N 1
ATOM 1434 C CA . VAL A 1 179 ? 22.438 7.34 1.845 1 98.75 179 VAL A CA 1
ATOM 1435 C C . VAL A 1 179 ? 21.219 8.258 1.839 1 98.75 179 VAL A C 1
ATOM 1437 O O . VAL A 1 179 ? 20.078 7.789 1.724 1 98.75 179 VAL A O 1
ATOM 1440 N N . PHE A 1 180 ? 21.438 9.539 2.027 1 98.81 180 PHE A N 1
ATOM 1441 C CA . PHE A 1 180 ? 20.438 10.578 1.884 1 98.81 180 PHE A CA 1
ATOM 1442 C C . PHE A 1 180 ? 20.938 11.703 0.981 1 98.81 180 PHE A C 1
ATOM 1444 O O . PHE A 1 180 ? 21.953 12.328 1.273 1 98.81 180 PHE A O 1
ATOM 1451 N N . ASN A 1 181 ? 20.141 11.977 -0.083 1 98.38 181 ASN A N 1
ATOM 1452 C CA . ASN A 1 181 ? 20.578 12.977 -1.052 1 98.38 181 ASN A CA 1
ATOM 1453 C C . ASN A 1 181 ? 19.453 13.961 -1.384 1 98.38 181 ASN A C 1
ATOM 1455 O O . ASN A 1 181 ? 18.328 13.547 -1.643 1 98.38 181 ASN A O 1
ATOM 1459 N N . THR A 1 182 ? 19.812 15.219 -1.402 1 98.38 182 THR A N 1
ATOM 1460 C CA . THR A 1 182 ? 18.891 16.281 -1.782 1 98.38 182 THR A CA 1
ATOM 1461 C C . THR A 1 182 ? 18.969 16.562 -3.281 1 98.38 182 THR A C 1
ATOM 1463 O O . THR A 1 182 ? 20.062 16.734 -3.826 1 98.38 182 THR A O 1
ATOM 1466 N N . LEU A 1 183 ? 17.859 16.562 -3.926 1 98.75 183 LEU A N 1
ATOM 1467 C CA . LEU A 1 183 ? 17.766 17.016 -5.312 1 98.75 183 LEU A CA 1
ATOM 1468 C C . LEU A 1 183 ? 17.141 18.391 -5.402 1 98.75 183 LEU A C 1
ATOM 1470 O O . LEU A 1 183 ? 15.938 18.562 -5.16 1 98.75 183 LEU A O 1
ATOM 1474 N N . LEU A 1 184 ? 17.922 19.438 -5.73 1 98.56 184 LEU A N 1
ATOM 1475 C CA . LEU A 1 184 ? 17.422 20.781 -5.957 1 98.56 184 LEU A CA 1
ATOM 1476 C C . LEU A 1 184 ? 16.781 20.891 -7.336 1 98.56 184 LEU A C 1
ATOM 1478 O O . LEU A 1 184 ? 17.406 21.359 -8.289 1 98.56 184 LEU A O 1
ATOM 1482 N N . ILE A 1 185 ? 15.516 20.5 -7.406 1 98.5 185 ILE A N 1
ATOM 1483 C CA . ILE A 1 185 ? 14.844 20.438 -8.695 1 98.5 185 ILE A CA 1
ATOM 1484 C C . ILE A 1 185 ? 13.414 20.953 -8.562 1 98.5 185 ILE A C 1
ATOM 1486 O O . ILE A 1 185 ? 12.906 21.109 -7.449 1 98.5 185 ILE A O 1
ATOM 1490 N N . ASP A 1 186 ? 12.797 21.281 -9.695 1 96.75 186 ASP A N 1
ATOM 1491 C CA . ASP A 1 186 ? 11.391 21.703 -9.719 1 96.75 186 ASP A CA 1
ATOM 1492 C C . ASP A 1 186 ? 10.469 20.5 -9.898 1 96.75 186 ASP A C 1
ATOM 1494 O O . ASP A 1 186 ? 10.93 19.344 -9.922 1 96.75 186 ASP A O 1
ATOM 1498 N N . SER A 1 187 ? 9.195 20.781 -9.914 1 96.62 187 SER A N 1
ATOM 1499 C CA . SER A 1 187 ? 8.188 19.719 -9.992 1 96.62 187 SER A CA 1
ATOM 1500 C C . SER A 1 187 ? 8.273 18.984 -11.328 1 96.62 187 SER A C 1
ATOM 1502 O O . SER A 1 187 ? 8.031 17.781 -11.391 1 96.62 187 SER A O 1
ATOM 1504 N N . LYS A 1 188 ? 8.555 19.688 -12.383 1 96.75 188 LYS A N 1
ATOM 1505 C CA . LYS A 1 188 ? 8.656 19.078 -13.703 1 96.75 188 LYS A CA 1
ATOM 1506 C C . LYS A 1 188 ? 9.742 18.016 -13.734 1 96.75 188 LYS A C 1
ATOM 1508 O O . LYS A 1 188 ? 9.523 16.922 -14.258 1 96.75 188 LYS A O 1
ATOM 1513 N N . THR A 1 189 ? 10.906 18.375 -13.211 1 98.06 189 THR A N 1
ATOM 1514 C CA . THR A 1 189 ? 12.016 17.422 -13.164 1 98.06 189 THR A CA 1
ATOM 1515 C C . THR A 1 189 ? 11.672 16.234 -12.273 1 98.06 189 THR A C 1
ATOM 1517 O O . THR A 1 189 ? 12.039 15.094 -12.578 1 98.06 189 THR A O 1
ATOM 1520 N N . ALA A 1 190 ? 11.008 16.469 -11.156 1 98.25 190 ALA A N 1
ATOM 1521 C CA . ALA A 1 190 ? 10.578 15.383 -10.281 1 98.25 190 ALA A CA 1
ATOM 1522 C C . ALA A 1 190 ? 9.68 14.398 -11.031 1 98.25 190 ALA A C 1
ATOM 1524 O O . ALA A 1 190 ? 9.828 13.188 -10.891 1 98.25 190 ALA A O 1
ATOM 1525 N N . MET A 1 191 ? 8.75 14.93 -11.844 1 98.19 191 MET A N 1
ATOM 1526 C CA . MET A 1 191 ? 7.852 14.078 -12.633 1 98.19 191 MET A CA 1
ATOM 1527 C C . MET A 1 191 ? 8.641 13.266 -13.656 1 98.19 191 MET A C 1
ATOM 1529 O O . MET A 1 191 ? 8.281 12.117 -13.938 1 98.19 191 MET A O 1
ATOM 1533 N N . GLN A 1 192 ? 9.656 13.844 -14.188 1 98.5 192 GLN A N 1
ATOM 1534 C CA . GLN A 1 192 ? 10.492 13.125 -15.148 1 98.5 192 GLN A CA 1
ATOM 1535 C C . GLN A 1 192 ? 11.203 11.953 -14.492 1 98.5 192 GLN A C 1
ATOM 1537 O O . GLN A 1 192 ? 11.336 10.875 -15.086 1 98.5 192 GLN A O 1
ATOM 1542 N N . ILE A 1 193 ? 11.727 12.156 -13.266 1 98.69 193 ILE A N 1
ATOM 1543 C CA . ILE A 1 193 ? 12.375 11.094 -12.5 1 98.69 193 ILE A CA 1
ATOM 1544 C C . ILE A 1 193 ? 11.43 9.914 -12.336 1 98.69 193 ILE A C 1
ATOM 1546 O O . ILE A 1 193 ? 11.828 8.758 -12.508 1 98.69 193 ILE A O 1
ATOM 1550 N N . LEU A 1 194 ? 10.156 10.195 -12.047 1 98.5 194 LEU A N 1
ATOM 1551 C CA . LEU A 1 194 ? 9.148 9.156 -11.859 1 98.5 194 LEU A CA 1
ATOM 1552 C C . LEU A 1 194 ? 8.805 8.492 -13.188 1 98.5 194 LEU A C 1
ATOM 1554 O O . LEU A 1 194 ? 8.641 7.273 -13.25 1 98.5 194 LEU A O 1
ATOM 1558 N N . LYS A 1 195 ? 8.695 9.312 -14.203 1 97.88 195 LYS A N 1
ATOM 1559 C CA . LYS A 1 195 ? 8.367 8.789 -15.523 1 97.88 195 LYS A CA 1
ATOM 1560 C C . LYS A 1 195 ? 9.453 7.84 -16.031 1 97.88 195 LYS A C 1
ATOM 1562 O O . LYS A 1 195 ? 9.148 6.844 -16.688 1 97.88 195 LYS A O 1
ATOM 1567 N N . GLU A 1 196 ? 10.703 8.172 -15.688 1 97.88 196 GLU A N 1
ATOM 1568 C CA . GLU A 1 196 ? 11.836 7.363 -16.141 1 97.88 196 GLU A CA 1
ATOM 1569 C C . GLU A 1 196 ? 12.078 6.191 -15.195 1 97.88 196 GLU A C 1
ATOM 1571 O O . GLU A 1 196 ? 13 5.398 -15.406 1 97.88 196 GLU A O 1
ATOM 1576 N N . GLU A 1 197 ? 11.289 6.031 -14.18 1 96.62 197 GLU A N 1
ATOM 1577 C CA . GLU A 1 197 ? 11.336 4.934 -13.219 1 96.62 197 GLU A CA 1
ATOM 1578 C C . GLU A 1 197 ? 12.727 4.777 -12.617 1 96.62 197 GLU A C 1
ATOM 1580 O O . GLU A 1 197 ? 13.266 3.67 -12.562 1 96.62 197 GLU A O 1
ATOM 1585 N N . LEU A 1 198 ? 13.32 5.863 -12.133 1 98.12 198 LEU A N 1
ATOM 1586 C CA . LEU A 1 198 ? 14.695 5.887 -11.641 1 98.12 198 LEU A CA 1
ATOM 1587 C C . LEU A 1 198 ? 14.758 5.453 -10.18 1 98.12 198 LEU A C 1
ATOM 1589 O O . LEU A 1 198 ? 15.836 5.191 -9.648 1 98.12 198 LEU A O 1
ATOM 1593 N N . VAL A 1 199 ? 13.602 5.305 -9.516 1 98.69 199 VAL A N 1
ATOM 1594 C CA . VAL A 1 199 ? 13.555 5.039 -8.086 1 98.69 199 VAL A CA 1
ATOM 1595 C C . VAL A 1 199 ? 12.68 3.816 -7.816 1 98.69 199 VAL A C 1
ATOM 1597 O O . VAL A 1 199 ? 11.969 3.346 -8.703 1 98.69 199 VAL A O 1
ATOM 1600 N N . ASP A 1 200 ? 12.664 3.281 -6.578 1 98.5 200 ASP A N 1
ATOM 1601 C CA . ASP A 1 200 ? 12.023 2.004 -6.277 1 98.5 200 ASP A CA 1
ATOM 1602 C C . ASP A 1 200 ? 10.75 2.209 -5.461 1 98.5 200 ASP A C 1
ATOM 1604 O O . ASP A 1 200 ? 10 1.261 -5.23 1 98.5 200 ASP A O 1
ATOM 1608 N N . GLY A 1 201 ? 10.453 3.344 -5.043 1 98.56 201 GLY A N 1
ATOM 1609 C CA . GLY A 1 201 ? 9.273 3.779 -4.305 1 98.56 201 GLY A CA 1
ATOM 1610 C C . GLY A 1 201 ? 9.188 5.285 -4.156 1 98.56 201 GLY A C 1
ATOM 1611 O O . GLY A 1 201 ? 10.164 5.996 -4.406 1 98.56 201 GLY A O 1
ATOM 1612 N N . VAL A 1 202 ? 8.039 5.762 -3.781 1 98.75 202 VAL A N 1
ATOM 1613 C CA . VAL A 1 202 ? 7.863 7.211 -3.693 1 98.75 202 VAL A CA 1
ATOM 1614 C C . VAL A 1 202 ? 7.008 7.555 -2.477 1 98.75 202 VAL A C 1
ATOM 1616 O O . VAL A 1 202 ? 6.02 6.875 -2.195 1 98.75 202 VAL A O 1
ATOM 1619 N N . SER A 1 203 ? 7.398 8.516 -1.722 1 98.88 203 SER A N 1
ATOM 1620 C CA . SER A 1 203 ? 6.613 9.141 -0.665 1 98.88 203 SER A CA 1
ATOM 1621 C C . SER A 1 203 ? 6.328 10.609 -0.981 1 98.88 203 SER A C 1
ATOM 1623 O O . SER A 1 203 ? 7.254 11.391 -1.215 1 98.88 203 SER A O 1
ATOM 1625 N N . PHE A 1 204 ? 5.09 10.992 -1.074 1 98.81 204 PHE A N 1
ATOM 1626 C CA . PHE A 1 204 ? 4.695 12.352 -1.416 1 98.81 204 PHE A CA 1
ATOM 1627 C C . PHE A 1 204 ? 3.775 12.938 -0.351 1 98.81 204 PHE A C 1
ATOM 1629 O O . PHE A 1 204 ? 2.826 12.273 0.083 1 98.81 204 PHE A O 1
ATOM 1636 N N . THR A 1 205 ? 4.031 14.023 0.122 1 98.69 205 THR A N 1
ATOM 1637 C CA . THR A 1 205 ? 3.129 14.828 0.938 1 98.69 205 THR A CA 1
ATOM 1638 C C . THR A 1 205 ? 2.812 16.156 0.249 1 98.69 205 THR A C 1
ATOM 1640 O O . THR A 1 205 ? 3.721 16.922 -0.086 1 98.69 205 THR A O 1
ATOM 1643 N N . GLY A 1 206 ? 1.573 16.422 0.005 1 97.88 206 GLY A N 1
ATOM 1644 C CA . GLY A 1 206 ? 1.188 17.656 -0.678 1 97.88 206 GLY A CA 1
ATOM 1645 C C . GLY A 1 206 ? -0.276 17.672 -1.072 1 97.88 206 GLY A C 1
ATOM 1646 O O . GLY A 1 206 ? -1.128 17.141 -0.357 1 97.88 206 GLY A O 1
ATOM 1647 N N . SER A 1 207 ? -0.577 18.375 -2.162 1 97.12 207 SER A N 1
ATOM 1648 C CA . SER A 1 207 ? -1.963 18.562 -2.576 1 97.12 207 SER A CA 1
ATOM 1649 C C . SER A 1 207 ? -2.531 17.297 -3.197 1 97.12 207 SER A C 1
ATOM 1651 O O . SER A 1 207 ? -1.782 16.453 -3.715 1 97.12 207 SER A O 1
ATOM 1653 N N . THR A 1 208 ? -3.818 17.203 -3.152 1 97.44 208 THR A N 1
ATOM 1654 C CA . THR A 1 208 ? -4.523 16.062 -3.73 1 97.44 208 THR A CA 1
ATOM 1655 C C . THR A 1 208 ? -4.262 15.961 -5.23 1 97.44 208 THR A C 1
ATOM 1657 O O . THR A 1 208 ? -4.031 14.875 -5.758 1 97.44 208 THR A O 1
ATOM 1660 N N . GLY A 1 209 ? -4.285 17.094 -5.91 1 97.62 209 GLY A N 1
ATOM 1661 C CA . GLY A 1 209 ? -4.031 17.109 -7.34 1 97.62 209 GLY A CA 1
ATOM 1662 C C . GLY A 1 209 ? -2.664 16.562 -7.707 1 97.62 209 GLY A C 1
ATOM 1663 O O . GLY A 1 209 ? -2.547 15.742 -8.617 1 97.62 209 GLY A O 1
ATOM 1664 N N . ALA A 1 210 ? -1.647 17.062 -7.023 1 98.06 210 ALA A N 1
ATOM 1665 C CA . ALA A 1 210 ? -0.295 16.562 -7.25 1 98.06 210 ALA A CA 1
ATOM 1666 C C . ALA A 1 210 ? -0.184 15.086 -6.875 1 98.06 210 ALA A C 1
ATOM 1668 O O . ALA A 1 210 ? 0.483 14.312 -7.566 1 98.06 210 ALA A O 1
ATOM 1669 N N . GLY A 1 211 ? -0.837 14.742 -5.773 1 98.62 211 GLY A N 1
ATOM 1670 C CA . GLY A 1 211 ? -0.847 13.352 -5.355 1 98.62 211 GLY A CA 1
ATOM 1671 C C . GLY A 1 211 ? -1.408 12.414 -6.41 1 98.62 211 GLY A C 1
ATOM 1672 O O . GLY A 1 211 ? -0.887 11.312 -6.613 1 98.62 211 GLY A O 1
ATOM 1673 N N . SER A 1 212 ? -2.467 12.852 -7.051 1 98.56 212 SER A N 1
ATOM 1674 C CA . SER A 1 212 ? -3.082 12.07 -8.117 1 98.56 212 SER A CA 1
ATOM 1675 C C . SER A 1 212 ? -2.104 11.836 -9.266 1 98.56 212 SER A C 1
ATOM 1677 O O . SER A 1 212 ? -2 10.719 -9.781 1 98.56 212 SER A O 1
ATOM 1679 N N . LYS A 1 213 ? -1.37 12.82 -9.641 1 98.69 213 LYS A N 1
ATOM 1680 C CA . LYS A 1 213 ? -0.399 12.711 -10.727 1 98.69 213 LYS A CA 1
ATOM 1681 C C . LYS A 1 213 ? 0.746 11.781 -10.352 1 98.69 213 LYS A C 1
ATOM 1683 O O . LYS A 1 213 ? 1.179 10.961 -11.164 1 98.69 213 LYS A O 1
ATOM 1688 N N . ILE A 1 214 ? 1.234 11.938 -9.156 1 98.75 214 ILE A N 1
ATOM 1689 C CA . ILE A 1 214 ? 2.342 11.109 -8.68 1 98.75 214 ILE A CA 1
ATOM 1690 C C . ILE A 1 214 ? 1.884 9.664 -8.531 1 98.75 214 ILE A C 1
ATOM 1692 O O . ILE A 1 214 ? 2.586 8.742 -8.945 1 98.75 214 ILE A O 1
ATOM 1696 N N . GLY A 1 215 ? 0.688 9.492 -7.902 1 98.69 215 GLY A N 1
ATOM 1697 C CA . GLY A 1 215 ? 0.122 8.156 -7.793 1 98.69 215 GLY A CA 1
ATOM 1698 C C . GLY A 1 215 ? -0.024 7.457 -9.133 1 98.69 215 GLY A C 1
ATOM 1699 O O . GLY A 1 215 ? 0.261 6.266 -9.25 1 98.69 215 GLY A O 1
ATOM 1700 N N . LYS A 1 216 ? -0.467 8.203 -10.117 1 98.75 216 LYS A N 1
ATOM 1701 C CA . LYS A 1 216 ? -0.63 7.68 -11.469 1 98.75 216 LYS A CA 1
ATOM 1702 C C . LYS A 1 216 ? 0.687 7.125 -12.008 1 98.75 216 LYS A C 1
ATOM 1704 O O . LYS A 1 216 ? 0.728 6.012 -12.531 1 98.75 216 LYS A O 1
ATOM 1709 N N . LEU A 1 217 ? 1.754 7.875 -11.867 1 98.75 217 LEU A N 1
ATOM 1710 C CA . LEU A 1 217 ? 3.051 7.477 -12.398 1 98.75 217 LEU A CA 1
ATOM 1711 C C . LEU A 1 217 ? 3.641 6.324 -11.594 1 98.75 217 LEU A C 1
ATOM 1713 O O . LEU A 1 217 ? 4.234 5.402 -12.156 1 98.75 217 LEU A O 1
ATOM 1717 N N . ALA A 1 218 ? 3.516 6.418 -10.234 1 98.56 218 ALA A N 1
ATOM 1718 C CA . ALA A 1 218 ? 3.988 5.32 -9.398 1 98.56 218 ALA A CA 1
ATOM 1719 C C . ALA A 1 218 ? 3.26 4.023 -9.734 1 98.56 218 ALA A C 1
ATOM 1721 O O . ALA A 1 218 ? 3.883 2.963 -9.836 1 98.56 218 ALA A O 1
ATOM 1722 N N . GLY A 1 219 ? 1.92 4.125 -9.867 1 98.5 219 GLY A N 1
ATOM 1723 C CA . GLY A 1 219 ? 1.119 2.965 -10.227 1 98.5 219 GLY A CA 1
ATOM 1724 C C . GLY A 1 219 ? 1.506 2.361 -11.562 1 98.5 219 GLY A C 1
ATOM 1725 O O . GLY A 1 219 ? 1.613 1.14 -11.688 1 98.5 219 GLY A O 1
ATOM 1726 N N . ARG A 1 220 ? 1.738 3.189 -12.562 1 98.56 220 ARG A N 1
ATOM 1727 C CA . ARG A 1 220 ? 2.176 2.725 -13.875 1 98.56 220 ARG A CA 1
ATOM 1728 C C . ARG A 1 220 ? 3.479 1.938 -13.773 1 98.56 220 ARG A C 1
ATOM 1730 O O . ARG A 1 220 ? 3.658 0.93 -14.461 1 98.56 220 ARG A O 1
ATOM 1737 N N . GLY A 1 221 ? 4.336 2.43 -12.938 1 98.38 221 GLY A N 1
ATOM 1738 C CA . GLY A 1 221 ? 5.637 1.805 -12.758 1 98.38 221 GLY A CA 1
ATOM 1739 C C . GLY A 1 221 ? 5.609 0.632 -11.789 1 98.38 221 GLY A C 1
ATOM 1740 O O . GLY A 1 221 ? 6.648 0.038 -11.5 1 98.38 221 GLY A O 1
ATOM 1741 N N . ILE A 1 222 ? 4.453 0.291 -11.211 1 98.44 222 ILE A N 1
ATOM 1742 C CA . ILE A 1 222 ? 4.285 -0.786 -10.242 1 98.44 222 ILE A CA 1
ATOM 1743 C C . ILE A 1 222 ? 5.227 -0.571 -9.062 1 98.44 222 ILE A C 1
ATOM 1745 O O . ILE A 1 222 ? 5.961 -1.481 -8.672 1 98.44 222 ILE A O 1
ATOM 1749 N N . LYS A 1 223 ? 5.141 0.57 -8.438 1 97.94 223 LYS A N 1
ATOM 1750 C CA . LYS A 1 223 ? 5.98 0.931 -7.301 1 97.94 223 LYS A CA 1
ATOM 1751 C C . LYS A 1 223 ? 5.137 1.273 -6.078 1 97.94 223 LYS A C 1
ATOM 1753 O O . LYS A 1 223 ? 4.094 1.92 -6.199 1 97.94 223 LYS A O 1
ATOM 1758 N N . PRO A 1 224 ? 5.602 0.822 -4.887 1 98.31 224 PRO A N 1
ATOM 1759 C CA . PRO A 1 224 ? 4.934 1.305 -3.674 1 98.31 224 PRO A CA 1
ATOM 1760 C C . PRO A 1 224 ? 4.941 2.826 -3.562 1 98.31 224 PRO A C 1
ATOM 1762 O O . PRO A 1 224 ? 5.934 3.471 -3.918 1 98.31 224 PRO A O 1
ATOM 1765 N N . VAL A 1 225 ? 3.82 3.367 -3.1 1 98.56 225 VAL A N 1
ATOM 1766 C CA . VAL A 1 225 ? 3.693 4.816 -2.971 1 98.56 225 VAL A CA 1
ATOM 1767 C C . VAL A 1 225 ? 2.965 5.156 -1.674 1 98.56 225 VAL A C 1
ATOM 1769 O O . VAL A 1 225 ? 2.031 4.457 -1.275 1 98.56 225 VAL A O 1
ATOM 1772 N N . VAL A 1 226 ? 3.443 6.094 -0.938 1 98.81 226 VAL A N 1
ATOM 1773 C CA . VAL A 1 226 ? 2.742 6.715 0.182 1 98.81 226 VAL A CA 1
ATOM 1774 C C . VAL A 1 226 ? 2.322 8.133 -0.194 1 98.81 226 VAL A C 1
ATOM 1776 O O . VAL A 1 226 ? 3.146 8.938 -0.644 1 98.81 226 VAL A O 1
ATOM 1779 N N . LEU A 1 227 ? 1.05 8.383 -0.108 1 98.81 227 LEU A N 1
ATOM 1780 C CA . LEU A 1 227 ? 0.482 9.695 -0.386 1 98.81 227 LEU A CA 1
ATOM 1781 C C . LEU A 1 227 ? -0.167 10.281 0.863 1 98.81 227 LEU A C 1
ATOM 1783 O O . LEU A 1 227 ? -1.14 9.727 1.381 1 98.81 227 LEU A O 1
ATOM 1787 N N . GLU A 1 228 ? 0.401 11.234 1.419 1 98.62 228 GLU A N 1
ATOM 1788 C CA . GLU A 1 228 ? -0.226 12.062 2.441 1 98.62 228 GLU A CA 1
ATOM 1789 C C . GLU A 1 228 ? -0.72 13.383 1.854 1 98.62 228 GLU A C 1
ATOM 1791 O O . GLU A 1 228 ? 0.082 14.242 1.474 1 98.62 228 GLU A O 1
ATOM 1796 N N . LEU A 1 229 ? -2.018 13.555 1.798 1 98.44 229 LEU A N 1
ATOM 1797 C CA . LEU A 1 229 ? -2.566 14.617 0.96 1 98.44 229 LEU A CA 1
ATOM 1798 C C . LEU A 1 229 ? -3.482 15.531 1.768 1 98.44 229 LEU A C 1
ATOM 1800 O O . LEU A 1 229 ? -3.334 15.641 2.986 1 98.44 229 LEU A O 1
ATOM 1804 N N . GLY A 1 230 ? -4.25 16.297 1.06 1 94.94 230 GLY A N 1
ATOM 1805 C CA . GLY A 1 230 ? -5 17.375 1.686 1 94.94 230 GLY A CA 1
ATOM 1806 C C . GLY A 1 230 ? -6.113 16.875 2.594 1 94.94 230 GLY A C 1
ATOM 1807 O O . GLY A 1 230 ? -6.477 15.703 2.549 1 94.94 230 GLY A O 1
ATOM 1808 N N . GLY A 1 231 ? -6.594 17.781 3.418 1 96 231 GLY A N 1
ATOM 1809 C CA . GLY A 1 231 ? -7.703 17.531 4.324 1 96 231 GLY A CA 1
ATOM 1810 C C . GLY A 1 231 ? -8.562 18.766 4.57 1 96 231 GLY A C 1
ATOM 1811 O O . GLY A 1 231 ? -8.148 19.891 4.273 1 96 231 GLY A O 1
ATOM 1812 N N . SER A 1 232 ? -9.75 18.594 4.898 1 97.69 232 SER A N 1
ATOM 1813 C CA . SER A 1 232 ? -10.664 19.562 5.488 1 97.69 232 SER A CA 1
ATOM 1814 C C . SER A 1 232 ? -11.219 19.062 6.82 1 97.69 232 SER A C 1
ATOM 1816 O O . SER A 1 232 ? -12.398 18.734 6.926 1 97.69 232 SER A O 1
ATOM 1818 N N . ASP A 1 233 ? -10.359 19.141 7.801 1 98.44 233 ASP A N 1
ATOM 1819 C CA . ASP A 1 233 ? -10.516 18.391 9.047 1 98.44 233 ASP A CA 1
ATOM 1820 C C . ASP A 1 233 ? -11.625 19 9.906 1 98.44 233 ASP A C 1
ATOM 1822 O O . ASP A 1 233 ? -11.586 20.188 10.242 1 98.44 233 ASP A O 1
ATOM 1826 N N . PRO A 1 234 ? -12.594 18.172 10.312 1 98.81 234 PRO A N 1
ATOM 1827 C CA . PRO A 1 234 ? -13.648 18.656 11.211 1 98.81 234 PRO A CA 1
ATOM 1828 C C . PRO A 1 234 ? -13.195 18.734 12.664 1 98.81 234 PRO A C 1
ATOM 1830 O O . PRO A 1 234 ? -12.43 17.891 13.125 1 98.81 234 PRO A O 1
ATOM 1833 N N . PHE A 1 235 ? -13.594 19.734 13.297 1 98.94 235 PHE A N 1
ATOM 1834 C CA . PHE A 1 235 ? -13.523 19.953 14.742 1 98.94 235 PHE A CA 1
ATOM 1835 C C . PHE A 1 235 ? -14.914 20.031 15.352 1 98.94 235 PHE A C 1
ATOM 1837 O O . PHE A 1 235 ? -15.578 21.062 15.258 1 98.94 235 PHE A O 1
ATOM 1844 N N . ILE A 1 236 ? -15.336 18.953 15.961 1 98.94 236 ILE A N 1
ATOM 1845 C CA . ILE A 1 236 ? -16.719 18.812 16.391 1 98.94 236 ILE A CA 1
ATOM 1846 C C . ILE A 1 236 ? -16.844 19.141 17.875 1 98.94 236 ILE A C 1
ATOM 1848 O O . ILE A 1 236 ? -16.109 18.578 18.703 1 98.94 236 ILE A O 1
ATOM 1852 N N . VAL A 1 237 ? -17.75 20 18.25 1 98.94 237 VAL A N 1
ATOM 1853 C CA . VAL A 1 237 ? -18.016 20.344 19.641 1 98.94 237 VAL A CA 1
ATOM 1854 C C . VAL A 1 237 ? -19.453 19.969 20 1 98.94 237 VAL A C 1
ATOM 1856 O O . VAL A 1 237 ? -20.406 20.562 19.469 1 98.94 237 VAL A O 1
ATOM 1859 N N . LEU A 1 238 ? -19.609 19.047 20.906 1 98.75 238 LEU A N 1
ATOM 1860 C CA . LEU A 1 238 ? -20.938 18.609 21.359 1 98.75 238 LEU A CA 1
ATOM 1861 C C . LEU A 1 238 ? -21.406 19.453 22.531 1 98.75 238 LEU A C 1
ATOM 1863 O O . LEU A 1 238 ? -20.641 20.25 23.094 1 98.75 238 LEU A O 1
ATOM 1867 N N . GLU A 1 239 ? -22.672 19.25 22.984 1 98.38 239 GLU A N 1
ATOM 1868 C CA . GLU A 1 239 ? -23.312 20.125 23.969 1 98.38 239 GLU A CA 1
ATOM 1869 C C . GLU A 1 239 ? -22.75 19.891 25.359 1 98.38 239 GLU A C 1
ATOM 1871 O O . GLU A 1 239 ? -22.859 20.766 26.234 1 98.38 239 GLU A O 1
ATOM 1876 N N . ASP A 1 240 ? -22.125 18.766 25.594 1 98.31 240 ASP A N 1
ATOM 1877 C CA . ASP A 1 240 ? -21.609 18.453 26.922 1 98.31 240 ASP A CA 1
ATOM 1878 C C . ASP A 1 240 ? -20.109 18.719 27 1 98.31 240 ASP A C 1
ATOM 1880 O O . ASP A 1 240 ? -19.453 18.375 28 1 98.31 240 ASP A O 1
ATOM 1884 N N . ALA A 1 241 ? -19.516 19.344 25.969 1 98.25 241 ALA A N 1
ATOM 1885 C CA . ALA A 1 241 ? -18.078 19.609 25.922 1 98.25 241 ALA A CA 1
ATOM 1886 C C . ALA A 1 241 ? -17.703 20.719 26.906 1 98.25 241 ALA A C 1
ATOM 1888 O O . ALA A 1 241 ? -18.531 21.562 27.25 1 98.25 241 ALA A O 1
ATOM 1889 N N . ASN A 1 242 ? -16.469 20.656 27.406 1 98.25 242 ASN A N 1
ATOM 1890 C CA . ASN A 1 242 ? -15.867 21.828 28.047 1 98.25 242 ASN A CA 1
ATOM 1891 C C . ASN A 1 242 ? -15.531 22.906 27.031 1 98.25 242 ASN A C 1
ATOM 1893 O O . ASN A 1 242 ? -14.5 22.828 26.359 1 98.25 242 ASN A O 1
ATOM 1897 N N . ILE A 1 243 ? -16.297 23.922 26.984 1 98.31 243 ILE A N 1
ATOM 1898 C CA . ILE A 1 243 ? -16.25 24.906 25.906 1 98.31 243 ILE A CA 1
ATOM 1899 C C . ILE A 1 243 ? -14.922 25.672 25.969 1 98.31 243 ILE A C 1
ATOM 1901 O O . ILE A 1 243 ? -14.297 25.938 24.938 1 98.31 243 ILE A O 1
ATOM 1905 N N . GLU A 1 244 ? -14.492 26.016 27.156 1 97.88 244 GLU A N 1
ATOM 1906 C CA . GLU A 1 244 ? -13.242 26.75 27.297 1 97.88 244 GLU A CA 1
ATOM 1907 C C . GLU A 1 244 ? -12.062 25.953 26.734 1 97.88 244 GLU A C 1
ATOM 1909 O O . GLU A 1 244 ? -11.258 26.5 25.969 1 97.88 244 GLU A O 1
ATOM 1914 N N . ARG A 1 245 ? -11.969 24.734 27.109 1 98.25 245 ARG A N 1
ATOM 1915 C CA . ARG A 1 245 ? -10.891 23.891 26.609 1 98.25 245 ARG A CA 1
ATOM 1916 C C . ARG A 1 245 ? -11 23.672 25.109 1 98.25 245 ARG A C 1
ATOM 1918 O O . ARG A 1 245 ? -9.992 23.688 24.406 1 98.25 245 ARG A O 1
ATOM 1925 N N . ALA A 1 246 ? -12.211 23.422 24.656 1 98.75 246 ALA A N 1
ATOM 1926 C CA . ALA A 1 246 ? -12.445 23.219 23.219 1 98.75 246 ALA A CA 1
ATOM 1927 C C . ALA A 1 246 ? -12.008 24.438 22.422 1 98.75 246 ALA A C 1
ATOM 1929 O O . ALA A 1 246 ? -11.375 24.297 21.359 1 98.75 246 ALA A O 1
ATOM 1930 N N . VAL A 1 247 ? -12.344 25.594 22.922 1 98.75 247 VAL A N 1
ATOM 1931 C CA . VAL A 1 247 ? -12.023 26.828 22.234 1 98.75 247 VAL A CA 1
ATOM 1932 C C . VAL A 1 247 ? -10.508 27.031 22.188 1 98.75 247 VAL A C 1
ATOM 1934 O O . VAL A 1 247 ? -9.953 27.391 21.156 1 98.75 247 VAL A O 1
ATOM 1937 N N . GLN A 1 248 ? -9.891 26.812 23.312 1 98.44 248 GLN A N 1
ATOM 1938 C CA . GLN A 1 248 ? -8.43 26.922 23.344 1 98.44 248 GLN A CA 1
ATOM 1939 C C . GLN A 1 248 ? -7.789 26.016 22.297 1 98.44 248 GLN A C 1
ATOM 1941 O O . GLN A 1 248 ? -6.887 26.438 21.578 1 98.44 248 GLN A O 1
ATOM 1946 N N . ALA A 1 249 ? -8.25 24.812 22.234 1 98.62 249 ALA A N 1
ATOM 1947 C CA . ALA A 1 249 ? -7.723 23.859 21.266 1 98.62 249 ALA A CA 1
ATOM 1948 C C . ALA A 1 249 ? -8.07 24.266 19.828 1 98.62 249 ALA A C 1
ATOM 1950 O O . ALA A 1 249 ? -7.258 24.094 18.922 1 98.62 249 ALA A O 1
ATOM 1951 N N . ALA A 1 250 ? -9.258 24.719 19.594 1 98.81 250 ALA A N 1
ATOM 1952 C CA . ALA A 1 250 ? -9.695 25.141 18.266 1 98.81 250 ALA A CA 1
ATOM 1953 C C . ALA A 1 250 ? -8.805 26.266 17.734 1 98.81 250 ALA A C 1
ATOM 1955 O O . ALA A 1 250 ? -8.383 26.234 16.578 1 98.81 250 ALA A O 1
ATOM 1956 N N . VAL A 1 251 ? -8.547 27.234 18.609 1 98.69 251 VAL A N 1
ATOM 1957 C CA . VAL A 1 251 ? -7.723 28.375 18.219 1 98.69 251 VAL A CA 1
ATOM 1958 C C . VAL A 1 251 ? -6.32 27.906 17.859 1 98.69 251 VAL A C 1
ATOM 1960 O O . VAL A 1 251 ? -5.789 28.25 16.797 1 98.69 251 VAL A O 1
ATOM 1963 N N . LYS A 1 252 ? -5.793 27.141 18.688 1 98.25 252 LYS A N 1
ATOM 1964 C CA . LYS A 1 252 ? -4.445 26.625 18.438 1 98.25 252 LYS A CA 1
ATOM 1965 C C . LYS A 1 252 ? -4.414 25.75 17.188 1 98.25 252 LYS A C 1
ATOM 1967 O O . LYS A 1 252 ? -3.529 25.906 16.344 1 98.25 252 LYS A O 1
ATOM 1972 N N . SER A 1 253 ? -5.355 24.859 17.094 1 98.19 253 SER A N 1
ATOM 1973 C CA . SER A 1 253 ? -5.418 23.906 15.992 1 98.19 253 SER A CA 1
ATOM 1974 C C . SER A 1 253 ? -5.645 24.609 14.664 1 98.19 253 SER A C 1
ATOM 1976 O O . SER A 1 253 ? -5.16 24.172 13.625 1 98.19 253 SER A O 1
ATOM 1978 N N . ARG A 1 254 ? -6.355 25.625 14.633 1 98.38 254 ARG A N 1
ATOM 1979 C CA . ARG A 1 254 ? -6.711 26.297 13.383 1 98.38 254 ARG A CA 1
ATOM 1980 C C . ARG A 1 254 ? -5.609 27.25 12.945 1 98.38 254 ARG A C 1
ATOM 1982 O O . ARG A 1 254 ? -5.379 27.438 11.75 1 98.38 254 ARG A O 1
ATOM 1989 N N . PHE A 1 255 ? -4.895 27.875 13.938 1 98.25 255 PHE A N 1
ATOM 1990 C CA . PHE A 1 255 ? -4.105 29.047 13.562 1 98.25 255 PHE A CA 1
ATOM 1991 C C . PHE A 1 255 ? -2.615 28.766 13.734 1 98.25 255 PHE A C 1
ATOM 1993 O O . PHE A 1 255 ? -1.778 29.594 13.359 1 98.25 255 PHE A O 1
ATOM 2000 N N . LEU A 1 256 ? -2.268 27.547 14.305 1 97.44 256 LEU A N 1
ATOM 2001 C CA . LEU A 1 256 ? -0.865 27.141 14.312 1 97.44 256 LEU A CA 1
ATOM 2002 C C . LEU A 1 256 ? -0.257 27.266 12.922 1 97.44 256 LEU A C 1
ATOM 2004 O O . LEU A 1 256 ? -0.876 26.875 11.93 1 97.44 256 LEU A O 1
ATOM 2008 N N . ASN A 1 257 ? 0.945 27.938 12.82 1 98.31 257 ASN A N 1
ATOM 2009 C CA . ASN A 1 257 ? 1.61 28.172 11.547 1 98.31 257 ASN A CA 1
ATOM 2010 C C . ASN A 1 257 ? 0.706 28.906 10.562 1 98.31 257 ASN A C 1
ATOM 2012 O O . ASN A 1 257 ? 0.679 28.594 9.375 1 98.31 257 ASN A O 1
ATOM 2016 N N . ALA A 1 258 ? -0.087 29.891 11.156 1 98 258 ALA A N 1
ATOM 2017 C CA . ALA A 1 258 ? -1.04 30.688 10.391 1 98 258 ALA A CA 1
ATOM 2018 C C . ALA A 1 258 ? -2.018 29.797 9.625 1 98 258 ALA A C 1
ATOM 2020 O O . ALA A 1 258 ? -2.398 30.109 8.492 1 98 258 ALA A O 1
ATOM 2021 N N . GLY A 1 259 ? -2.365 28.672 10.188 1 98.06 259 GLY A N 1
ATOM 2022 C CA . GLY A 1 259 ? -3.334 27.766 9.594 1 98.06 259 GLY A CA 1
ATOM 2023 C C . GLY A 1 259 ? -2.75 26.906 8.492 1 98.06 259 GLY A C 1
ATOM 2024 O O . GLY A 1 259 ? -3.473 26.156 7.836 1 98.06 259 GLY A O 1
ATOM 2025 N N . GLN A 1 260 ? -1.419 26.953 8.25 1 98.19 260 GLN A N 1
ATOM 2026 C CA . GLN A 1 260 ? -0.743 26.203 7.203 1 98.19 260 GLN A CA 1
ATOM 2027 C C . GLN A 1 260 ? -0.271 24.844 7.734 1 98.19 260 GLN A C 1
ATOM 2029 O O . GLN A 1 260 ? 0.921 24.531 7.688 1 98.19 260 GLN A O 1
ATOM 2034 N N . SER A 1 261 ? -1.191 24.094 8.18 1 97.44 261 SER A N 1
ATOM 2035 C CA . SER A 1 261 ? -0.989 22.75 8.727 1 97.44 261 SER A CA 1
ATOM 2036 C C . SER A 1 261 ? -2.008 21.766 8.172 1 97.44 261 SER A C 1
ATOM 2038 O O . SER A 1 261 ? -3.197 22.078 8.078 1 97.44 261 SER A O 1
ATOM 2040 N N . CY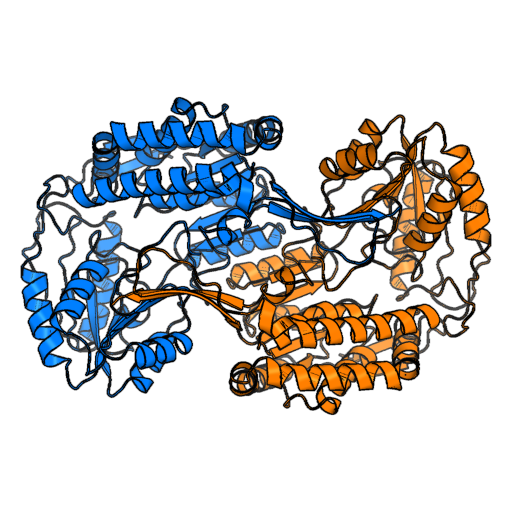S A 1 262 ? -1.588 20.625 7.75 1 96.25 262 CYS A N 1
ATOM 2041 C CA . CYS A 1 262 ? -2.457 19.641 7.105 1 96.25 262 CYS A CA 1
ATOM 2042 C C . CYS A 1 262 ? -3.574 19.203 8.047 1 96.25 262 CYS A C 1
ATOM 2044 O O . CYS A 1 262 ? -4.703 18.969 7.609 1 96.25 262 CYS A O 1
ATOM 2046 N N . THR A 1 263 ? -3.271 19.125 9.367 1 96.62 263 THR A N 1
ATOM 2047 C CA . THR A 1 263 ? -4.246 18.594 10.32 1 96.62 263 THR A CA 1
ATOM 2048 C C . THR A 1 263 ? -4.906 19.734 11.102 1 96.62 263 THR A C 1
ATOM 2050 O O . THR A 1 263 ? -5.406 19.516 12.203 1 96.62 263 THR A O 1
ATOM 2053 N N . ALA A 1 264 ? -4.855 20.906 10.617 1 97.75 264 ALA A N 1
ATOM 2054 C CA . ALA A 1 264 ? -5.52 22.031 11.25 1 97.75 264 ALA A CA 1
ATOM 2055 C C . ALA A 1 264 ? -7.02 21.797 11.375 1 97.75 264 ALA A C 1
ATOM 2057 O O . ALA A 1 264 ? -7.598 21.016 10.609 1 97.75 264 ALA A O 1
ATOM 2058 N N . ALA A 1 265 ? -7.676 22.438 12.398 1 98.19 265 ALA A N 1
ATOM 2059 C CA . ALA A 1 265 ? -9.133 22.438 12.523 1 98.19 265 ALA A CA 1
ATOM 2060 C C . ALA A 1 265 ? -9.781 23.297 11.445 1 98.19 265 ALA A C 1
ATOM 2062 O O . ALA A 1 265 ? -10.102 24.469 11.672 1 98.19 265 ALA A O 1
ATOM 2063 N N . LYS A 1 266 ? -10.109 22.75 10.352 1 98.06 266 LYS A N 1
ATOM 2064 C CA . LYS A 1 266 ? -10.484 23.516 9.172 1 98.06 266 LYS A CA 1
ATOM 2065 C C . LYS A 1 266 ? -11.977 23.859 9.172 1 98.06 266 LYS A C 1
ATOM 2067 O O . LYS A 1 266 ? -12.391 24.875 8.625 1 98.06 266 LYS A O 1
ATOM 2072 N N . ARG A 1 267 ? -12.805 22.969 9.688 1 98.62 267 ARG A N 1
ATOM 2073 C CA . ARG A 1 267 ? -14.234 23.188 9.836 1 98.62 267 ARG A CA 1
ATOM 2074 C C . ARG A 1 267 ? -14.664 23.016 11.289 1 98.62 267 ARG A C 1
ATOM 2076 O O . ARG A 1 267 ? -14.664 21.906 11.82 1 98.62 267 ARG A O 1
ATOM 2083 N N . LEU A 1 268 ? -15.039 24.109 11.938 1 98.88 268 LEU A N 1
ATOM 2084 C CA . LEU A 1 268 ? -15.555 24.062 13.305 1 98.88 268 LEU A CA 1
ATOM 2085 C C . LEU A 1 268 ? -17.047 23.75 13.312 1 98.88 268 LEU A C 1
ATOM 2087 O O . LEU A 1 268 ? -17.859 24.641 13.023 1 98.88 268 LEU A O 1
ATOM 2091 N N . ILE A 1 269 ? -17.391 22.547 13.641 1 98.94 269 ILE A N 1
ATOM 2092 C CA . ILE A 1 269 ? -18.766 22.062 13.641 1 98.94 269 ILE A CA 1
ATOM 2093 C C . ILE A 1 269 ? -19.297 22.031 15.07 1 98.94 269 ILE A C 1
ATOM 2095 O O . ILE A 1 269 ? -18.891 21.172 15.867 1 98.94 269 ILE A O 1
ATOM 2099 N N . VAL A 1 270 ? -20.219 22.906 15.438 1 98.94 270 VAL A N 1
ATOM 2100 C CA . VAL A 1 270 ? -20.609 23.109 16.828 1 98.94 270 VAL A CA 1
ATOM 2101 C C . VAL A 1 270 ? -22.125 22.922 16.969 1 98.94 270 VAL A C 1
ATOM 2103 O O . VAL A 1 270 ? -22.906 23.469 16.188 1 98.94 270 VAL A O 1
ATOM 2106 N N . VAL A 1 271 ? -22.531 22.188 17.938 1 98.75 271 VAL A N 1
ATOM 2107 C CA . VAL A 1 271 ? -23.953 21.953 18.188 1 98.75 271 VAL A CA 1
ATOM 2108 C C . VAL A 1 271 ? -24.625 23.234 18.625 1 98.75 271 VAL A C 1
ATOM 2110 O O . VAL A 1 271 ? -24.031 24.047 19.344 1 98.75 271 VAL A O 1
ATOM 2113 N N . GLU A 1 272 ? -25.859 23.422 18.312 1 98.31 272 GLU A N 1
ATOM 2114 C CA . GLU A 1 272 ? -26.594 24.672 18.453 1 98.31 272 GLU A CA 1
ATOM 2115 C C . GLU A 1 272 ? -26.703 25.109 19.906 1 98.31 272 GLU A C 1
ATOM 2117 O O . GLU A 1 272 ? -26.672 26.297 20.219 1 98.31 272 GLU A O 1
ATOM 2122 N N . ASP A 1 273 ? -26.719 24.188 20.797 1 97.94 273 ASP A N 1
ATOM 2123 C CA . ASP A 1 273 ? -26.922 24.469 22.219 1 97.94 273 ASP A CA 1
ATOM 2124 C C . ASP A 1 273 ? -25.75 25.25 22.797 1 97.94 273 ASP A C 1
ATOM 2126 O O . ASP A 1 273 ? -25.906 25.953 23.812 1 97.94 273 ASP A O 1
ATOM 2130 N N . VAL A 1 274 ? -24.578 25.172 22.156 1 98.38 274 VAL A N 1
ATOM 2131 C CA . VAL A 1 274 ? -23.406 25.75 22.781 1 98.38 274 VAL A CA 1
ATOM 2132 C C . VAL A 1 274 ? -22.688 26.672 21.797 1 98.38 274 VAL A C 1
ATOM 2134 O O . VAL A 1 274 ? -21.641 27.234 22.094 1 98.38 274 VAL A O 1
ATOM 2137 N N . VAL A 1 275 ? -23.203 26.906 20.625 1 98.44 275 VAL A N 1
ATOM 2138 C CA . VAL A 1 275 ? -22.5 27.578 19.547 1 98.44 275 VAL A CA 1
ATOM 2139 C C . VAL A 1 275 ? -22.266 29.047 19.891 1 98.44 275 VAL A C 1
ATOM 2141 O O . VAL A 1 275 ? -21.219 29.625 19.578 1 98.44 275 VAL A O 1
ATOM 2144 N N . ALA A 1 276 ? -23.25 29.703 20.547 1 98.06 276 ALA A N 1
ATOM 2145 C CA . ALA A 1 276 ? -23.094 31.109 20.891 1 98.06 276 ALA A CA 1
ATOM 2146 C C . ALA A 1 276 ? -21.938 31.328 21.859 1 98.06 276 ALA A C 1
ATOM 2148 O O . ALA A 1 276 ? -21.109 32.219 21.656 1 98.06 276 ALA A O 1
ATOM 2149 N N . ASP A 1 277 ? -21.938 30.5 22.891 1 98.31 277 ASP A N 1
ATOM 2150 C CA . ASP A 1 277 ? -20.859 30.562 23.859 1 98.31 277 ASP A CA 1
ATOM 2151 C C . ASP A 1 277 ? -19.516 30.266 23.203 1 98.31 277 ASP A C 1
ATOM 2153 O O . ASP A 1 277 ? -18.5 30.906 23.516 1 98.31 277 ASP A O 1
ATOM 2157 N N . PHE A 1 278 ? -19.5 29.297 22.359 1 98.62 278 PHE A N 1
ATOM 2158 C CA . PHE A 1 278 ? -18.281 28.906 21.672 1 98.62 278 PHE A CA 1
ATOM 2159 C C . PHE A 1 278 ? -17.75 30.062 20.828 1 98.62 278 PHE A C 1
ATOM 2161 O O . PHE A 1 278 ? -16.562 30.391 20.906 1 98.62 278 PHE A O 1
ATOM 2168 N N . ILE A 1 279 ? -18.578 30.672 20.016 1 98.19 279 ILE A N 1
ATOM 2169 C CA . ILE A 1 279 ? -18.172 31.734 19.094 1 98.19 279 ILE A CA 1
ATOM 2170 C C . ILE A 1 279 ? -17.641 32.938 19.891 1 98.19 279 ILE A C 1
ATOM 2172 O O . ILE A 1 279 ? -16.609 33.5 19.531 1 98.19 279 ILE A O 1
ATOM 2176 N N . GLU A 1 280 ? -18.359 33.281 20.938 1 97.81 280 GLU A N 1
ATOM 2177 C CA . GLU A 1 280 ? -17.938 34.406 21.75 1 97.81 280 GLU A CA 1
ATOM 2178 C C . GLU A 1 280 ? -16.562 34.125 22.375 1 97.81 280 GLU A C 1
ATOM 2180 O O . GLU A 1 280 ? -15.672 35 22.297 1 97.81 280 GLU A O 1
ATOM 2185 N N . SER A 1 281 ? -16.469 33 22.969 1 98.25 281 SER A N 1
ATOM 2186 C CA . SER A 1 281 ? -15.195 32.656 23.578 1 98.25 281 SER A CA 1
ATOM 2187 C C . SER A 1 281 ? -14.094 32.531 22.531 1 98.25 281 SER A C 1
ATOM 2189 O O . SER A 1 281 ? -12.945 32.938 22.797 1 98.25 281 SER A O 1
ATOM 2191 N N . PHE A 1 282 ? -14.406 31.984 21.375 1 98.44 282 PHE A N 1
ATOM 2192 C CA . PHE A 1 282 ? -13.445 31.844 20.281 1 98.44 282 PHE A CA 1
ATOM 2193 C C . PHE A 1 282 ? -12.938 33.219 19.828 1 98.44 282 PHE A C 1
ATOM 2195 O O . PHE A 1 282 ? -11.727 33.375 19.656 1 98.44 282 PHE A O 1
ATOM 2202 N N . LYS A 1 283 ? -13.828 34.125 19.656 1 96.81 283 LYS A N 1
ATOM 2203 C CA . LYS A 1 283 ? -13.477 35.469 19.25 1 96.81 283 LYS A CA 1
ATOM 2204 C C . LYS A 1 283 ? -12.516 36.125 20.25 1 96.81 283 LYS A C 1
ATOM 2206 O O . LYS A 1 283 ? -11.516 36.719 19.859 1 96.81 283 LYS A O 1
ATOM 2211 N N . LEU A 1 284 ? -12.812 35.938 21.484 1 97.12 284 LEU A N 1
ATOM 2212 C CA . LEU A 1 284 ? -11.977 36.531 22.531 1 97.12 284 LEU A CA 1
ATOM 2213 C C . LEU A 1 284 ? -10.57 35.938 22.5 1 97.12 284 LEU A C 1
ATOM 2215 O O . LEU A 1 284 ? -9.586 36.656 22.625 1 97.12 284 LEU A O 1
ATOM 2219 N N . ARG A 1 285 ? -10.531 34.656 22.344 1 97.81 285 ARG A N 1
ATOM 2220 C CA . ARG A 1 285 ? -9.234 34 22.344 1 97.81 285 ARG A CA 1
ATOM 2221 C C . ARG A 1 285 ? -8.43 34.375 21.109 1 97.81 285 ARG A C 1
ATOM 2223 O O . ARG A 1 285 ? -7.203 34.5 21.172 1 97.81 285 ARG A O 1
ATOM 2230 N N . VAL A 1 286 ? -9.039 34.5 19.953 1 97.81 286 VAL A N 1
ATOM 2231 C CA . VAL A 1 286 ? -8.352 34.875 18.719 1 97.81 286 VAL A CA 1
ATOM 2232 C C . VAL A 1 286 ? -7.746 36.25 18.859 1 97.81 286 VAL A C 1
ATOM 2234 O O . VAL A 1 286 ? -6.637 36.5 18.391 1 97.81 286 VAL A O 1
ATOM 2237 N N . GLN A 1 287 ? -8.422 37.125 19.547 1 95.44 287 GLN A N 1
ATOM 2238 C CA . GLN A 1 287 ? -7.977 38.5 19.734 1 95.44 287 GLN A CA 1
ATOM 2239 C C . GLN A 1 287 ? -6.707 38.562 20.578 1 95.44 287 GLN A C 1
ATOM 2241 O O . GLN A 1 287 ? -5.977 39.562 20.547 1 95.44 287 GLN A O 1
ATOM 2246 N N . GLU A 1 288 ? -6.477 37.5 21.297 1 96.12 288 GLU A N 1
ATOM 2247 C CA . GLU A 1 288 ? -5.305 37.438 22.156 1 96.12 288 GLU A CA 1
ATOM 2248 C C . GLU A 1 288 ? -4.055 37.031 21.391 1 96.12 288 GLU A C 1
ATOM 2250 O O . GLU A 1 288 ? -2.934 37.219 21.875 1 96.12 288 GLU A O 1
ATOM 2255 N N . LEU A 1 289 ? -4.203 36.625 20.188 1 97.25 289 LEU A N 1
ATOM 2256 C CA . LEU A 1 289 ? -3.064 36.156 19.406 1 97.25 289 LEU A CA 1
ATOM 2257 C C . LEU A 1 289 ? -2.205 37.344 18.953 1 97.25 289 LEU A C 1
ATOM 2259 O O . LEU A 1 289 ? -2.73 38.344 18.516 1 97.25 289 LEU A O 1
ATOM 2263 N N . LYS A 1 290 ? -0.938 37.219 19.094 1 97.12 290 LYS A N 1
ATOM 2264 C CA . LYS A 1 290 ? 0.003 38.219 18.641 1 97.12 290 LYS A CA 1
ATOM 2265 C C . LYS A 1 290 ? 0.435 38 17.203 1 97.12 290 LYS A C 1
ATOM 2267 O O . LYS A 1 290 ? 1.046 36.969 16.891 1 97.12 290 LYS A O 1
ATOM 2272 N N . ILE A 1 291 ? 0.134 38.906 16.312 1 97.12 291 ILE A N 1
ATOM 2273 C CA . ILE A 1 291 ? 0.48 38.844 14.891 1 97.12 291 ILE A CA 1
ATOM 2274 C C . ILE A 1 291 ? 1.697 39.719 14.617 1 97.12 291 ILE A C 1
ATOM 2276 O O . ILE A 1 291 ? 1.724 40.906 15 1 97.12 291 ILE A O 1
ATOM 2280 N N . GLY A 1 292 ? 2.734 39.156 14.031 1 96.62 292 GLY A N 1
ATOM 2281 C CA . GLY A 1 292 ? 3.863 40.031 13.773 1 96.62 292 GLY A CA 1
ATOM 2282 C C . GLY A 1 292 ? 5.078 39.312 13.234 1 96.62 292 GLY A C 1
ATOM 2283 O O . GLY A 1 292 ? 4.949 38.375 12.438 1 96.62 292 GLY A O 1
ATOM 2284 N N . ASP A 1 293 ? 6.293 39.812 13.594 1 97.75 293 ASP A N 1
ATOM 2285 C CA . ASP A 1 293 ? 7.57 39.25 13.172 1 97.75 293 ASP A CA 1
ATOM 2286 C C . ASP A 1 293 ? 7.73 37.812 13.664 1 97.75 293 ASP A C 1
ATOM 2288 O O . ASP A 1 293 ? 7.77 37.562 14.867 1 97.75 293 ASP A O 1
ATOM 2292 N N . PRO A 1 294 ? 7.84 36.906 12.719 1 98.5 294 PRO A N 1
ATOM 2293 C CA . PRO A 1 294 ? 7.914 35.5 13.148 1 98.5 294 PRO A CA 1
ATOM 2294 C C . PRO A 1 294 ? 9.188 35.188 13.922 1 98.5 294 PRO A C 1
ATOM 2296 O O . PRO A 1 294 ? 9.289 34.125 14.562 1 98.5 294 PRO A O 1
ATOM 2299 N N . MET A 1 295 ? 10.172 36.062 13.883 1 98.44 295 MET A N 1
ATOM 2300 C CA . MET A 1 295 ? 11.414 35.875 14.617 1 98.44 295 MET A CA 1
ATOM 2301 C C . MET A 1 295 ? 11.281 36.312 16.062 1 98.44 295 MET A C 1
ATOM 2303 O O . MET A 1 295 ? 12.141 36.031 16.891 1 98.44 295 MET A O 1
ATOM 2307 N N . ASP A 1 296 ? 10.156 37.031 16.359 1 98.25 296 ASP A N 1
ATOM 2308 C CA . ASP A 1 296 ? 9.836 37.375 17.734 1 98.25 296 ASP A CA 1
ATOM 2309 C C . ASP A 1 296 ? 9.242 36.188 18.484 1 98.25 296 ASP A C 1
ATOM 2311 O O . ASP A 1 296 ? 8.227 35.625 18.062 1 98.25 296 ASP A O 1
ATOM 2315 N N . GLU A 1 297 ? 9.75 35.875 19.625 1 97.75 297 GLU A N 1
ATOM 2316 C CA . GLU A 1 297 ? 9.367 34.688 20.391 1 97.75 297 GLU A CA 1
ATOM 2317 C C . GLU A 1 297 ? 7.922 34.781 20.875 1 97.75 297 GLU A C 1
ATOM 2319 O O . GLU A 1 297 ? 7.305 33.781 21.219 1 97.75 297 GLU A O 1
ATOM 2324 N N . GLU A 1 298 ? 7.367 35.938 20.906 1 97.69 298 GLU A N 1
ATOM 2325 C CA . GLU A 1 298 ? 6.016 36.125 21.422 1 97.69 298 GLU A CA 1
ATOM 2326 C C . GLU A 1 298 ? 4.977 36.031 20.297 1 97.69 298 GLU A C 1
ATOM 2328 O O . GLU A 1 298 ? 3.777 35.938 20.562 1 97.69 298 GLU A O 1
ATOM 2333 N N . THR A 1 299 ? 5.48 36 19.047 1 98.12 299 THR A N 1
ATOM 2334 C CA . THR A 1 299 ? 4.574 35.969 17.906 1 98.12 299 THR A CA 1
ATOM 2335 C C . THR A 1 299 ? 3.811 34.656 17.859 1 98.12 299 THR A C 1
ATOM 2337 O O . THR A 1 299 ? 4.402 33.594 17.984 1 98.12 299 THR A O 1
ATOM 2340 N N . ASP A 1 300 ? 2.498 34.719 17.703 1 97.81 300 ASP A N 1
ATOM 2341 C CA . ASP A 1 300 ? 1.642 33.562 17.531 1 97.81 300 ASP A CA 1
ATOM 2342 C C . ASP A 1 300 ? 1.332 33.312 16.062 1 97.81 300 ASP A C 1
ATOM 2344 O O . ASP A 1 300 ? 1.202 32.156 15.625 1 97.81 300 ASP A O 1
ATOM 2348 N N . ILE A 1 301 ? 1.151 34.375 15.289 1 97.75 301 ILE A N 1
ATOM 2349 C CA . ILE A 1 301 ? 0.763 34.281 13.883 1 97.75 301 ILE A CA 1
ATOM 2350 C C . ILE A 1 301 ? 1.777 35.031 13.016 1 97.75 301 ILE A C 1
ATOM 2352 O O . ILE A 1 301 ? 1.945 36.25 13.148 1 97.75 301 ILE A O 1
ATOM 2356 N N . GLY A 1 302 ? 2.473 34.312 12.242 1 98 302 GLY A N 1
ATOM 2357 C CA . GLY A 1 302 ? 3.363 34.875 11.234 1 98 302 GLY A CA 1
ATOM 2358 C C . GLY A 1 302 ? 2.727 34.969 9.867 1 98 302 GLY A C 1
ATOM 2359 O O . GLY A 1 302 ? 1.512 34.812 9.727 1 98 302 GLY A O 1
ATOM 2360 N N . PRO A 1 303 ? 3.529 35.375 8.891 1 98.31 303 PRO A N 1
ATOM 2361 C CA . PRO A 1 303 ? 3.018 35.469 7.52 1 98.31 303 PRO A CA 1
ATOM 2362 C C . PRO A 1 303 ? 2.758 34.094 6.887 1 98.31 30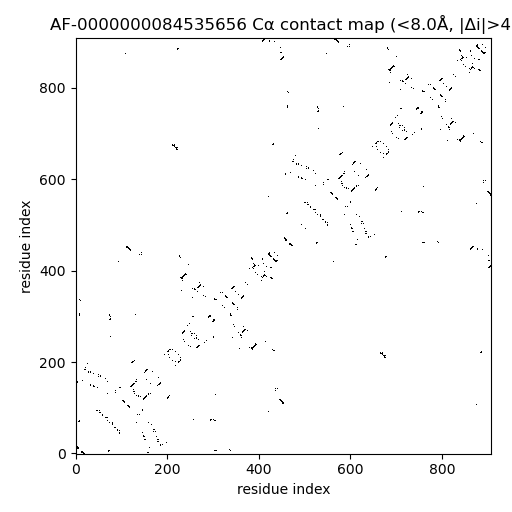3 PRO A C 1
ATOM 2364 O O . PRO A 1 303 ? 3.176 33.062 7.426 1 98.31 303 PRO A O 1
ATOM 2367 N N . LEU A 1 304 ? 1.982 34.125 5.781 1 98.31 304 LEU A N 1
ATOM 2368 C CA . LEU A 1 304 ? 1.898 32.938 4.93 1 98.31 304 LEU A CA 1
ATOM 2369 C C . LEU A 1 304 ? 3.229 32.656 4.23 1 98.31 304 LEU A C 1
ATOM 2371 O O . LEU A 1 304 ? 4.047 33.594 4.082 1 98.31 304 LEU A O 1
ATOM 2375 N N . ALA A 1 305 ? 3.404 31.469 3.791 1 98.31 305 ALA A N 1
ATOM 2376 C CA . ALA A 1 305 ? 4.688 31.016 3.26 1 98.31 305 ALA A CA 1
ATOM 2377 C C . ALA A 1 305 ? 4.977 31.672 1.907 1 98.31 305 ALA A C 1
ATOM 2379 O O . ALA A 1 305 ? 6.137 31.906 1.56 1 98.31 305 ALA A O 1
ATOM 2380 N N . LYS A 1 306 ? 3.912 31.922 1.14 1 97.38 306 LYS A N 1
ATOM 2381 C CA . LYS A 1 306 ? 4.078 32.469 -0.196 1 97.38 306 LYS A CA 1
ATOM 2382 C C . LYS A 1 306 ? 3.021 33.531 -0.479 1 97.38 306 LYS A C 1
ATOM 2384 O O . LYS A 1 306 ? 1.905 33.469 0.041 1 97.38 306 LYS A O 1
ATOM 2389 N N . LYS A 1 307 ? 3.387 34.375 -1.375 1 96.31 307 LYS A N 1
ATOM 2390 C CA . LYS A 1 307 ? 2.51 35.5 -1.745 1 96.31 307 LYS A CA 1
ATOM 2391 C C . LYS A 1 307 ? 1.26 35 -2.459 1 96.31 307 LYS A C 1
ATOM 2393 O O . LYS A 1 307 ? 0.162 35.5 -2.24 1 96.31 307 LYS A O 1
ATOM 2398 N N . GLU A 1 308 ? 1.428 34 -3.234 1 95.69 308 GLU A N 1
ATOM 2399 C CA . GLU A 1 308 ? 0.341 33.5 -4.062 1 95.69 308 GLU A CA 1
ATOM 2400 C C . GLU A 1 308 ? -0.785 32.906 -3.203 1 95.69 308 GLU A C 1
ATOM 2402 O O . GLU A 1 308 ? -1.933 32.844 -3.646 1 95.69 308 GLU A O 1
ATOM 2407 N N . PHE A 1 309 ? -0.509 32.562 -1.973 1 96.62 309 PHE A N 1
ATOM 2408 C CA . PHE A 1 309 ? -1.513 31.969 -1.091 1 96.62 309 PHE A CA 1
ATOM 2409 C C . PHE A 1 309 ? -2.52 33.031 -0.647 1 96.62 309 PHE A C 1
ATOM 2411 O O . PHE A 1 309 ? -3.672 32.688 -0.348 1 96.62 309 PHE A O 1
ATOM 2418 N N . LEU A 1 310 ? -2.064 34.281 -0.634 1 96.75 310 LEU A N 1
ATOM 2419 C CA . LEU A 1 310 ? -2.961 35.375 -0.274 1 96.75 310 LEU A CA 1
ATOM 2420 C C . LEU A 1 310 ? -4.148 35.438 -1.227 1 96.75 310 LEU A C 1
ATOM 2422 O O . LEU A 1 310 ? -5.297 35.562 -0.787 1 96.75 310 LEU A O 1
ATOM 2426 N N . GLU A 1 311 ? -3.846 35.312 -2.484 1 95.94 311 GLU A N 1
ATOM 2427 C CA . GLU A 1 311 ? -4.895 35.406 -3.494 1 95.94 311 GLU A CA 1
ATOM 2428 C C . GLU A 1 311 ? -5.887 34.25 -3.363 1 95.94 311 GLU A C 1
ATOM 2430 O O . GLU A 1 311 ? -7.094 34.438 -3.541 1 95.94 311 GLU A O 1
ATOM 2435 N N . SER A 1 312 ? -5.398 33.125 -3.102 1 95.5 312 SER A N 1
ATOM 2436 C CA . SER A 1 312 ? -6.258 31.953 -2.924 1 95.5 312 SER A CA 1
ATOM 2437 C C . SER A 1 312 ? -7.195 32.125 -1.734 1 95.5 312 SER A C 1
ATOM 2439 O O . SER A 1 312 ? -8.375 31.797 -1.81 1 95.5 312 SER A O 1
ATOM 2441 N N . LEU A 1 313 ? -6.703 32.656 -0.645 1 97.75 313 LEU A N 1
ATOM 2442 C CA . LEU A 1 313 ? -7.512 32.844 0.555 1 97.75 313 LEU A CA 1
ATOM 2443 C C . LEU A 1 313 ? -8.539 33.969 0.346 1 97.75 313 LEU A C 1
ATOM 2445 O O . LEU A 1 313 ? -9.664 33.875 0.845 1 97.75 313 LEU A O 1
ATOM 2449 N N . LYS A 1 314 ? -8.109 34.969 -0.42 1 97.06 314 LYS A N 1
ATOM 2450 C CA . LYS A 1 314 ? -9.047 36.031 -0.746 1 97.06 314 LYS A CA 1
ATOM 2451 C C . LYS A 1 314 ? -10.211 35.5 -1.578 1 97.06 314 LYS A C 1
ATOM 2453 O O . LYS A 1 314 ? -11.359 35.906 -1.383 1 97.06 314 LYS A O 1
ATOM 2458 N N . ARG A 1 315 ? -9.891 34.656 -2.451 1 97.06 315 ARG A N 1
ATOM 2459 C CA . ARG A 1 315 ? -10.922 34.062 -3.289 1 97.06 315 ARG A CA 1
ATOM 2460 C C . ARG A 1 315 ? -11.914 33.281 -2.447 1 97.06 315 ARG A C 1
ATOM 2462 O O . ARG A 1 315 ? -13.125 33.375 -2.65 1 97.06 315 ARG A O 1
ATOM 2469 N N . VAL A 1 316 ? -11.445 32.5 -1.556 1 96.75 316 VAL A N 1
ATOM 2470 C CA . VAL A 1 316 ? -12.273 31.672 -0.68 1 96.75 316 VAL A CA 1
ATOM 2471 C C . VAL A 1 316 ? -13.164 32.562 0.174 1 96.75 316 VAL A C 1
ATOM 2473 O O . VAL A 1 316 ? -14.352 32.281 0.354 1 96.75 316 VAL A O 1
ATOM 2476 N N . LEU A 1 317 ? -12.633 33.625 0.71 1 97.12 317 LEU A N 1
ATOM 2477 C CA . LEU A 1 317 ? -13.391 34.562 1.531 1 97.12 317 LEU A CA 1
ATOM 2478 C C . LEU A 1 317 ? -14.445 35.281 0.7 1 97.12 317 LEU A C 1
ATOM 2480 O O . LEU A 1 317 ? -15.555 35.531 1.178 1 97.12 317 LEU A O 1
ATOM 2484 N N . LYS A 1 318 ? -14.047 35.625 -0.529 1 97.88 318 LYS A N 1
ATOM 2485 C CA . LYS A 1 318 ? -14.992 36.281 -1.439 1 97.88 318 LYS A CA 1
ATOM 2486 C C . LYS A 1 318 ? -16.188 35.375 -1.716 1 97.88 318 LYS A C 1
ATOM 2488 O O . LYS A 1 318 ? -17.328 35.844 -1.735 1 97.88 318 LYS A O 1
ATOM 2493 N N . ASP A 1 319 ? -15.93 34.125 -1.962 1 98.44 319 ASP A N 1
ATOM 2494 C CA . ASP A 1 319 ? -17.016 33.156 -2.162 1 98.44 319 ASP A CA 1
ATOM 2495 C C . ASP A 1 319 ? -17.938 33.125 -0.952 1 98.44 319 ASP A C 1
ATOM 2497 O O . ASP A 1 319 ? -19.156 33.094 -1.101 1 98.44 319 ASP A O 1
ATOM 2501 N N . ALA A 1 320 ? -17.375 33.062 0.263 1 98.19 320 ALA A N 1
ATOM 2502 C CA . ALA A 1 320 ? -18.172 33.031 1.491 1 98.19 320 ALA A CA 1
ATOM 2503 C C . ALA A 1 320 ? -19.047 34.281 1.613 1 98.19 320 ALA A C 1
ATOM 2505 O O . ALA A 1 320 ? -20.234 34.156 1.938 1 98.19 320 ALA A O 1
ATOM 2506 N N . LYS A 1 321 ? -18.516 35.406 1.295 1 97.94 321 LYS A N 1
ATOM 2507 C CA . LYS A 1 321 ? -19.266 36.656 1.373 1 97.94 321 LYS A CA 1
ATOM 2508 C C . LYS A 1 321 ? -20.406 36.688 0.366 1 97.94 321 LYS A C 1
ATOM 2510 O O . LYS A 1 321 ? -21.516 37.094 0.689 1 97.94 321 LYS A O 1
ATOM 2515 N N . LYS A 1 322 ? -20.078 36.25 -0.802 1 98.19 322 LYS A N 1
ATOM 2516 C CA . LYS A 1 322 ? -21.094 36.188 -1.849 1 98.19 322 LYS A CA 1
ATOM 2517 C C . LYS A 1 322 ? -22.266 35.312 -1.423 1 98.19 322 LYS A C 1
ATOM 2519 O O . LYS A 1 322 ? -23.422 35.562 -1.815 1 98.19 322 LYS A O 1
ATOM 2524 N N . LYS A 1 323 ? -22 34.438 -0.605 1 97.88 323 LYS A N 1
ATOM 2525 C CA . LYS A 1 323 ? -23.016 33.469 -0.173 1 97.88 323 LYS A CA 1
ATOM 2526 C C . LYS A 1 323 ? -23.609 33.906 1.17 1 97.88 323 LYS A C 1
ATOM 2528 O O . LYS A 1 323 ? -24.234 33.094 1.853 1 97.88 323 LYS A O 1
ATOM 2533 N N . GLY A 1 324 ? -23.328 35.031 1.613 1 97.19 324 GLY A N 1
ATOM 2534 C CA . GLY A 1 324 ? -24.062 35.656 2.709 1 97.19 324 GLY A CA 1
ATOM 2535 C C . GLY A 1 324 ? -23.281 35.688 4.012 1 97.19 324 GLY A C 1
ATOM 2536 O O . GLY A 1 324 ? -23.766 36.156 5.027 1 97.19 324 GLY A O 1
ATOM 2537 N N . ALA A 1 325 ? -22.062 35.188 4.035 1 97.19 325 ALA A N 1
ATOM 2538 C CA . ALA A 1 325 ? -21.266 35.188 5.258 1 97.19 325 ALA A CA 1
ATOM 2539 C C . ALA A 1 325 ? -20.828 36.594 5.648 1 97.19 325 ALA A C 1
ATOM 2541 O O . ALA A 1 325 ? -20.688 37.469 4.789 1 97.19 325 ALA A O 1
ATOM 2542 N N . LYS A 1 326 ? -20.688 36.812 6.891 1 97.12 326 LYS A N 1
ATOM 2543 C CA . LYS A 1 326 ? -20.125 38.031 7.453 1 97.12 326 LYS A CA 1
ATOM 2544 C C . LYS A 1 326 ? -18.859 37.75 8.258 1 97.12 326 LYS A C 1
ATOM 2546 O O . LYS A 1 326 ? -18.906 37.656 9.492 1 97.12 326 LYS A O 1
ATOM 2551 N N . PRO A 1 327 ? -17.766 37.719 7.57 1 97.25 327 PRO A N 1
ATOM 2552 C CA . PRO A 1 327 ? -16.516 37.344 8.242 1 97.25 327 PRO A CA 1
ATOM 2553 C C . PRO A 1 327 ? -16.062 38.406 9.25 1 97.25 327 PRO A C 1
ATOM 2555 O O . PRO A 1 327 ? -16.234 39.594 9.023 1 97.25 327 PRO A O 1
ATOM 2558 N N . HIS A 1 328 ? -15.523 37.906 10.336 1 96.44 328 HIS A N 1
ATOM 2559 C CA . HIS A 1 328 ? -14.844 38.75 11.328 1 96.44 328 HIS A CA 1
ATOM 2560 C C . HIS A 1 328 ? -13.328 38.656 11.172 1 96.44 328 HIS A C 1
ATOM 2562 O O . HIS A 1 328 ? -12.734 37.594 11.414 1 96.44 328 HIS A O 1
ATOM 2568 N N . VAL A 1 329 ? -12.711 39.688 10.82 1 95.06 329 VAL A N 1
ATOM 2569 C CA . VAL A 1 329 ? -11.266 39.75 10.641 1 95.06 329 VAL A CA 1
ATOM 2570 C C . VAL A 1 329 ? -10.609 40.281 11.914 1 95.06 329 VAL A C 1
ATOM 2572 O O . VAL A 1 329 ? -11.055 41.281 12.477 1 95.06 329 VAL A O 1
ATOM 2575 N N . TYR A 1 330 ? -9.625 39.594 12.305 1 93.44 330 TYR A N 1
ATOM 2576 C CA . TYR A 1 330 ? -8.953 40 13.539 1 93.44 330 TYR A CA 1
ATOM 2577 C C . TYR A 1 330 ? -7.559 40.562 13.242 1 93.44 330 TYR A C 1
ATOM 2579 O O . TYR A 1 330 ? -6.816 39.969 12.438 1 93.44 330 TYR A O 1
ATOM 2587 N N . GLY A 1 331 ? -7.238 41.688 13.891 1 89.5 331 GLY A N 1
ATOM 2588 C CA . GLY A 1 331 ? -5.914 42.25 13.75 1 89.5 331 GLY A CA 1
ATOM 2589 C C . GLY A 1 331 ? -5.867 43.375 12.734 1 89.5 331 GLY A C 1
ATOM 2590 O O . GLY A 1 331 ? -6.84 43.625 12.016 1 89.5 331 GLY A O 1
ATOM 2591 N N . GLU A 1 332 ? -4.762 44.062 12.711 1 87 332 GLU A N 1
ATOM 2592 C CA . GLU A 1 332 ? -4.555 45.156 11.781 1 87 332 GLU A CA 1
ATOM 2593 C C . GLU A 1 332 ? -3.803 44.688 10.539 1 87 332 GLU A C 1
ATOM 2595 O O . GLU A 1 332 ? -3.012 43.75 10.594 1 87 332 GLU A O 1
ATOM 2600 N N . GLU A 1 333 ? -4.109 45.312 9.562 1 84.12 333 GLU A N 1
ATOM 2601 C CA . GLU A 1 333 ? -3.422 45 8.312 1 84.12 333 GLU A CA 1
ATOM 2602 C C . GLU A 1 333 ? -1.929 45.312 8.414 1 84.12 333 GLU A C 1
ATOM 2604 O O . GLU A 1 333 ? -1.531 46.312 9.008 1 84.12 333 GLU A O 1
ATOM 2609 N N . HIS A 1 334 ? -1.223 44.438 7.922 1 85.5 334 HIS A N 1
ATOM 2610 C CA . HIS A 1 334 ? 0.22 44.625 7.84 1 85.5 334 HIS A CA 1
ATOM 2611 C C . HIS A 1 334 ? 0.625 45.156 6.477 1 85.5 334 HIS A C 1
ATOM 2613 O O . HIS A 1 334 ? 0.108 44.719 5.449 1 85.5 334 HIS A O 1
ATOM 2619 N N . LYS A 1 335 ? 1.503 46.094 6.496 1 82.25 335 LYS A N 1
ATOM 2620 C CA . LYS A 1 335 ? 1.915 46.719 5.254 1 82.25 335 LYS A CA 1
ATOM 2621 C C . LYS A 1 335 ? 2.928 45.875 4.5 1 82.25 335 LYS A C 1
ATOM 2623 O O . LYS A 1 335 ? 3.002 45.906 3.271 1 82.25 335 LYS A O 1
ATOM 2628 N N . LYS A 1 336 ? 3.65 45.219 5.211 1 92.12 336 LYS A N 1
ATOM 2629 C CA . LYS A 1 336 ? 4.684 44.344 4.621 1 92.12 336 LYS A CA 1
ATOM 2630 C C . LYS A 1 336 ? 4.559 42.906 5.113 1 92.12 336 LYS A C 1
ATOM 2632 O O . LYS A 1 336 ? 4.086 42.688 6.223 1 92.12 336 LYS A O 1
ATOM 2637 N N . GLY A 1 337 ? 5.055 41.969 4.188 1 96.56 337 GLY A N 1
ATOM 2638 C CA . GLY A 1 337 ? 4.957 40.562 4.508 1 96.56 337 GLY A CA 1
ATOM 2639 C C . GLY A 1 337 ? 3.691 39.906 3.98 1 96.56 337 GLY A C 1
ATOM 2640 O O . GLY A 1 337 ? 2.703 40.594 3.711 1 96.56 337 GLY A O 1
ATOM 2641 N N . PHE A 1 338 ? 3.684 38.656 3.811 1 97.88 338 PHE A N 1
ATOM 2642 C CA . PHE A 1 338 ? 2.561 37.906 3.248 1 97.88 338 PHE A CA 1
ATOM 2643 C C . PHE A 1 338 ? 1.544 37.562 4.328 1 97.88 338 PHE A C 1
ATOM 2645 O O . PHE A 1 338 ? 1.203 36.406 4.516 1 97.88 338 PHE A O 1
ATOM 2652 N N . PHE A 1 339 ? 1.041 38.594 5.016 1 97.62 339 PHE A N 1
ATOM 2653 C CA . PHE A 1 339 ? 0.123 38.344 6.125 1 97.62 339 PHE A CA 1
ATOM 2654 C C . PHE A 1 339 ? -1.312 38.219 5.621 1 97.62 339 PHE A C 1
ATOM 2656 O O . PHE A 1 339 ? -1.73 38.969 4.738 1 97.62 339 PHE A O 1
ATOM 2663 N N . PHE A 1 340 ? -2.002 37.281 6.059 1 97.12 340 PHE A N 1
ATOM 2664 C CA . PHE A 1 340 ? -3.453 37.156 6.023 1 97.12 340 PHE A CA 1
ATOM 2665 C C . PHE A 1 340 ? -4.027 37.094 7.434 1 97.12 340 PHE A C 1
ATOM 2667 O O . PHE A 1 340 ? -3.648 36.219 8.227 1 97.12 340 PHE A O 1
ATOM 2674 N N . MET A 1 341 ? -4.863 37.938 7.754 1 96.38 341 MET A N 1
ATOM 2675 C CA . MET A 1 341 ? -5.316 38.094 9.133 1 96.38 341 MET A CA 1
ATOM 2676 C C . MET A 1 341 ? -6.266 36.969 9.523 1 96.38 341 MET A C 1
ATOM 2678 O O . MET A 1 341 ? -7.09 36.562 8.711 1 96.38 341 MET A O 1
ATOM 2682 N N . PRO A 1 342 ? -6.102 36.5 10.805 1 97.81 342 PRO A N 1
ATOM 2683 C CA . PRO A 1 342 ? -7.074 35.5 11.273 1 97.81 342 PRO A CA 1
ATOM 2684 C C . PRO A 1 342 ? -8.516 35.938 11.055 1 97.81 342 PRO A C 1
ATOM 2686 O O . PRO A 1 342 ? -8.883 37.062 11.391 1 97.81 342 PRO A O 1
ATOM 2689 N N . THR A 1 343 ? -9.258 35.062 10.453 1 97.94 343 THR A N 1
ATOM 2690 C CA . THR A 1 343 ? -10.633 35.406 10.07 1 97.94 343 THR A CA 1
ATOM 2691 C C . THR A 1 343 ? -11.586 34.312 10.539 1 97.94 343 THR A C 1
ATOM 2693 O O . THR A 1 343 ? -11.312 33.094 10.367 1 97.94 343 THR A O 1
ATOM 2696 N N . THR A 1 344 ? -12.656 34.688 11.211 1 98.12 344 THR A N 1
ATOM 2697 C CA . THR A 1 344 ? -13.703 33.75 11.609 1 98.12 344 THR A CA 1
ATOM 2698 C C . THR A 1 344 ? -14.984 34 10.812 1 98.12 344 THR A C 1
ATOM 2700 O O . THR A 1 344 ? -15.352 35.156 10.562 1 98.12 344 THR A O 1
ATOM 2703 N N . ILE A 1 345 ? -15.594 32.969 10.32 1 98.31 345 ILE A N 1
ATOM 2704 C CA . ILE A 1 345 ? -16.922 33 9.711 1 98.31 345 ILE A CA 1
ATOM 2705 C C . ILE A 1 345 ? -17.938 32.344 10.648 1 98.31 345 ILE A C 1
ATOM 2707 O O . ILE A 1 345 ? -18.125 31.125 10.617 1 98.31 345 ILE A O 1
ATOM 2711 N N . PRO A 1 346 ? -18.594 33.094 11.5 1 96.62 346 PRO A N 1
ATOM 2712 C CA . PRO A 1 346 ? -19.406 32.562 12.594 1 96.62 346 PRO A CA 1
ATOM 2713 C C . PRO A 1 346 ? -20.609 31.75 12.102 1 96.62 346 PRO A C 1
ATOM 2715 O O . PRO A 1 346 ? -21.109 30.875 12.812 1 96.62 346 PRO A O 1
ATOM 2718 N N . ALA A 1 347 ? -21.156 32 10.914 1 95.62 347 ALA A N 1
ATOM 2719 C CA . ALA A 1 347 ? -22.312 31.328 10.352 1 95.62 347 ALA A CA 1
ATOM 2720 C C . ALA A 1 347 ? -22.016 30.812 8.938 1 95.62 347 ALA A C 1
ATOM 2722 O O . ALA A 1 347 ? -22.656 31.25 7.977 1 95.62 347 ALA A O 1
ATOM 2723 N N . ALA A 1 348 ? -21.172 29.859 8.945 1 98.12 348 ALA A N 1
ATOM 2724 C CA . ALA A 1 348 ? -20.797 29.312 7.645 1 98.12 348 ALA A CA 1
ATOM 2725 C C . ALA A 1 348 ? -21.797 28.25 7.184 1 98.12 348 ALA A C 1
ATOM 2727 O O . ALA A 1 348 ? -22.344 27.516 8 1 98.12 348 ALA A O 1
ATOM 2728 N N . SER A 1 349 ? -22.031 28.203 5.91 1 96.94 349 SER A N 1
ATOM 2729 C CA . SER A 1 349 ? -22.844 27.156 5.297 1 96.94 349 SER A CA 1
ATOM 2730 C C . SER A 1 349 ? -21.969 26.156 4.539 1 96.94 349 SER A C 1
ATOM 2732 O O . SER A 1 349 ? -20.906 26.516 4.035 1 96.94 349 SER A O 1
ATOM 2734 N N . THR A 1 350 ? -22.469 24.906 4.387 1 96.44 350 THR A N 1
ATOM 2735 C CA . THR A 1 350 ? -21.672 23.812 3.836 1 96.44 350 THR A CA 1
ATOM 2736 C C . THR A 1 350 ? -21.453 24.016 2.338 1 96.44 350 THR A C 1
ATOM 2738 O O . THR A 1 350 ? -20.609 23.344 1.736 1 96.44 350 THR A O 1
ATOM 2741 N N . ASP A 1 351 ? -22.141 24.891 1.699 1 96.25 351 ASP A N 1
ATOM 2742 C CA . ASP A 1 351 ? -21.984 25.109 0.263 1 96.25 351 ASP A CA 1
ATOM 2743 C C . ASP A 1 351 ? -20.859 26.078 -0.033 1 96.25 351 ASP A C 1
ATOM 2745 O O . ASP A 1 351 ? -20.422 26.219 -1.182 1 96.25 351 ASP A O 1
ATOM 2749 N N . MET A 1 352 ? -20.406 26.844 1.029 1 98.06 352 MET A N 1
ATOM 2750 C CA . MET A 1 352 ? -19.281 27.766 0.858 1 98.06 352 MET A CA 1
ATOM 2751 C C . MET A 1 352 ? -18 27 0.524 1 98.06 352 MET A C 1
ATOM 2753 O O . MET A 1 352 ? -17.75 25.922 1.075 1 98.06 352 MET A O 1
ATOM 2757 N N . GLU A 1 353 ? -17.125 27.531 -0.3 1 97.81 353 GLU A N 1
ATOM 2758 C CA . GLU A 1 353 ? -15.859 26.906 -0.687 1 97.81 353 GLU A CA 1
ATOM 2759 C C . GLU A 1 353 ? -14.984 26.641 0.533 1 97.81 353 GLU A C 1
ATOM 2761 O O . GLU A 1 353 ? -14.281 25.641 0.587 1 97.81 353 GLU A O 1
ATOM 2766 N N . VAL A 1 354 ? -15.062 27.531 1.51 1 98.12 354 VAL A N 1
ATOM 2767 C CA . VAL A 1 354 ? -14.242 27.438 2.717 1 98.12 354 VAL A CA 1
ATOM 2768 C C . VAL A 1 354 ? -14.578 26.156 3.479 1 98.12 354 VAL A C 1
ATOM 2770 O O . VAL A 1 354 ? -13.75 25.641 4.23 1 98.12 354 VAL A O 1
ATOM 2773 N N . CYS A 1 355 ? -15.781 25.547 3.24 1 98.06 355 CYS A N 1
ATOM 2774 C CA . CYS A 1 355 ? -16.234 24.359 3.953 1 98.06 355 CYS A CA 1
ATOM 2775 C C . CYS A 1 355 ? -16.094 23.109 3.082 1 98.06 355 CYS A C 1
ATOM 2777 O O . CYS A 1 355 ? -16.391 22 3.521 1 98.06 355 CYS A O 1
ATOM 2779 N N . ARG A 1 356 ? -15.547 23.234 1.843 1 95.88 356 ARG A N 1
ATOM 2780 C CA . ARG A 1 356 ? -15.562 22.109 0.91 1 95.88 356 ARG A CA 1
ATOM 2781 C C . ARG A 1 356 ? -14.164 21.781 0.417 1 95.88 356 ARG A C 1
ATOM 2783 O O . ARG A 1 356 ? -13.914 20.688 -0.093 1 95.88 356 ARG A O 1
ATOM 2790 N N . THR A 1 357 ? -13.258 22.703 0.535 1 96.44 357 THR A N 1
ATOM 2791 C CA . THR A 1 357 ? -11.898 22.516 0.022 1 96.44 357 THR A CA 1
ATOM 2792 C C . THR A 1 357 ? -10.883 22.594 1.154 1 96.44 357 THR A C 1
ATOM 2794 O O . THR A 1 357 ? -11.234 22.875 2.299 1 96.44 357 THR A O 1
ATOM 2797 N N . GLU A 1 358 ? -9.727 22.234 0.882 1 96.81 358 GLU A N 1
ATOM 2798 C CA . GLU A 1 358 ? -8.641 22.438 1.83 1 96.81 358 GLU A CA 1
ATOM 2799 C C . GLU A 1 358 ? -8.219 23.906 1.861 1 96.81 358 GLU A C 1
ATOM 2801 O O . GLU A 1 358 ? -7.766 24.453 0.852 1 96.81 358 GLU A O 1
ATOM 2806 N N . VAL A 1 359 ? -8.398 24.516 2.943 1 97.31 359 VAL A N 1
ATOM 2807 C CA . VAL A 1 359 ? -7.961 25.891 3.131 1 97.31 359 VAL A CA 1
ATOM 2808 C C . VAL A 1 359 ? -6.684 25.922 3.963 1 97.31 359 VAL A C 1
ATOM 2810 O O . VAL A 1 359 ? -6.703 25.609 5.16 1 97.31 359 VAL A O 1
ATOM 2813 N N . PHE A 1 360 ? -5.621 26.297 3.395 1 97.31 360 PHE A N 1
ATOM 2814 C CA . PHE A 1 360 ? -4.312 26.359 4.027 1 97.31 360 PHE A CA 1
ATOM 2815 C C . PHE A 1 360 ? -3.984 27.781 4.445 1 97.31 360 PHE A C 1
ATOM 2817 O O . PHE A 1 360 ? -3.051 28.391 3.918 1 97.31 360 PHE A O 1
ATOM 2824 N N . GLY A 1 361 ? -4.66 28.281 5.363 1 98 361 GLY A N 1
ATOM 2825 C CA . GLY A 1 361 ? -4.57 29.625 5.883 1 98 361 GLY A CA 1
ATOM 2826 C C . GLY A 1 361 ? -5.469 29.875 7.082 1 98 361 GLY A C 1
ATOM 2827 O O . GLY A 1 361 ? -6.199 28.969 7.508 1 98 361 GLY A O 1
ATOM 2828 N N . PRO A 1 362 ? -5.418 31.016 7.645 1 98.19 362 PRO A N 1
ATOM 2829 C CA . PRO A 1 362 ? -6.039 31.25 8.945 1 98.19 362 PRO A CA 1
ATOM 2830 C C . PRO A 1 362 ? -7.496 31.703 8.828 1 98.19 362 PRO A C 1
ATOM 2832 O O . PRO A 1 362 ? -7.859 32.781 9.344 1 98.19 362 PRO A O 1
ATOM 2835 N N . ILE A 1 363 ? -8.328 30.922 8.227 1 98.5 363 ILE A N 1
ATOM 2836 C CA . ILE A 1 363 ? -9.773 31.156 8.148 1 98.5 363 ILE A CA 1
ATOM 2837 C C . ILE A 1 363 ? -10.508 30.047 8.898 1 98.5 363 ILE A C 1
ATOM 2839 O O . ILE A 1 363 ? -10.273 28.859 8.656 1 98.5 363 ILE A O 1
ATOM 2843 N N . ALA A 1 364 ? -11.398 30.422 9.797 1 98.62 364 ALA A N 1
ATOM 2844 C CA . ALA A 1 364 ? -12.109 29.469 10.641 1 98.62 364 ALA A CA 1
ATOM 2845 C C . ALA A 1 364 ? -13.617 29.562 10.422 1 98.62 364 ALA A C 1
ATOM 2847 O O . ALA A 1 364 ? -14.289 30.391 11.047 1 98.62 364 ALA A O 1
ATOM 2848 N N . PRO A 1 365 ? -14.18 28.766 9.617 1 98.75 365 PRO A N 1
ATOM 2849 C CA . PRO A 1 365 ? -15.641 28.703 9.523 1 98.75 365 PRO A CA 1
ATOM 2850 C C . PRO A 1 365 ? -16.281 27.938 10.68 1 98.75 365 PRO A C 1
ATOM 2852 O O . PRO A 1 365 ? -15.742 26.906 11.109 1 98.75 365 PRO A O 1
ATOM 2855 N N . VAL A 1 366 ? -17.344 28.453 11.203 1 98.81 366 VAL A N 1
ATOM 2856 C CA . VAL A 1 366 ? -18.141 27.781 12.219 1 98.81 366 VAL A CA 1
ATOM 2857 C C . VAL A 1 366 ? -19.469 27.328 11.609 1 98.81 366 VAL A C 1
ATOM 2859 O O . VAL A 1 366 ? -20.234 28.141 11.078 1 98.81 366 VAL A O 1
ATOM 2862 N N . ILE A 1 367 ? -19.703 26.078 11.602 1 98.81 367 ILE A N 1
ATOM 2863 C CA . ILE A 1 367 ? -20.938 25.469 11.117 1 98.81 367 ILE A CA 1
ATOM 2864 C C . ILE A 1 367 ? -21.781 25.031 12.305 1 98.81 367 ILE A C 1
ATOM 2866 O O . ILE A 1 367 ? -21.328 24.266 13.148 1 98.81 367 ILE A O 1
ATOM 2870 N N . THR A 1 368 ? -22.984 25.531 12.383 1 98.75 368 THR A N 1
ATOM 2871 C CA . THR A 1 368 ? -23.906 25.141 13.445 1 98.75 368 THR A CA 1
ATOM 2872 C C . THR A 1 368 ? -24.703 23.906 13.031 1 98.75 368 THR A C 1
ATOM 2874 O O . THR A 1 368 ? -25.234 23.828 11.922 1 98.75 368 THR A O 1
ATOM 2877 N N . VAL A 1 369 ? -24.766 22.953 13.914 1 98.75 369 VAL A N 1
ATOM 2878 C CA . VAL A 1 369 ? -25.531 21.734 13.656 1 98.75 369 VAL A CA 1
ATOM 2879 C C . VAL A 1 369 ? -26.516 21.484 14.789 1 98.75 369 VAL A C 1
ATOM 2881 O O . VAL A 1 369 ? -26.328 21.984 15.906 1 98.75 369 VAL A O 1
ATOM 2884 N N . LYS A 1 370 ? -27.5 20.641 14.555 1 98.38 370 LYS A N 1
ATOM 2885 C CA . LYS A 1 370 ? -28.578 20.406 15.523 1 98.38 370 LYS A CA 1
ATOM 2886 C C . LYS A 1 370 ? -28.141 19.391 16.578 1 98.38 370 LYS A C 1
ATOM 2888 O O . LYS A 1 370 ? -28.547 19.469 17.734 1 98.38 370 LYS A O 1
ATOM 2893 N N . ASP A 1 371 ? -27.406 18.359 16.156 1 98 371 ASP A N 1
ATOM 2894 C CA . ASP A 1 371 ? -27.047 17.25 17.047 1 98 371 ASP A CA 1
ATOM 2895 C C . ASP A 1 371 ? -25.828 16.5 16.5 1 98 371 ASP A C 1
ATOM 2897 O O . ASP A 1 371 ? -25.219 16.938 15.523 1 98 371 ASP A O 1
ATOM 2901 N N . GLU A 1 372 ? -25.406 15.438 17.219 1 97.88 372 GLU A N 1
ATOM 2902 C CA . GLU A 1 372 ? -24.188 14.711 16.859 1 97.88 372 GLU A CA 1
ATOM 2903 C C . GLU A 1 372 ? -24.359 13.992 15.516 1 97.88 372 GLU A C 1
ATOM 2905 O O . GLU A 1 372 ? -23.391 13.836 14.773 1 97.88 372 GLU A O 1
ATOM 2910 N N . ASP A 1 373 ? -25.609 13.555 15.125 1 98.25 373 ASP A N 1
ATOM 2911 C CA . ASP A 1 373 ? -25.828 12.883 13.844 1 98.25 373 ASP A CA 1
ATOM 2912 C C . ASP A 1 373 ? -25.562 13.82 12.672 1 98.25 373 ASP A C 1
ATOM 2914 O O . ASP A 1 373 ? -24.906 13.438 11.703 1 98.25 373 ASP A O 1
ATOM 2918 N N . GLU A 1 374 ? -26.078 15.016 12.773 1 98.56 374 GLU A N 1
ATOM 2919 C CA . GLU A 1 374 ? -25.812 16 11.734 1 98.56 374 GLU A CA 1
ATOM 2920 C C . GLU A 1 374 ? -24.328 16.375 11.688 1 98.56 374 GLU A C 1
ATOM 2922 O O . GLU A 1 374 ? -23.781 16.625 10.609 1 98.56 374 GLU A O 1
ATOM 2927 N N . ALA A 1 375 ? -23.688 16.453 12.859 1 98.69 375 ALA A N 1
ATOM 2928 C CA . ALA A 1 375 ? -22.25 16.75 12.922 1 98.69 375 ALA A CA 1
ATOM 2929 C C . ALA A 1 375 ? -21.453 15.711 12.141 1 98.69 375 ALA A C 1
ATOM 2931 O O . ALA A 1 375 ? -20.562 16.062 11.367 1 98.69 375 ALA A O 1
ATOM 2932 N N . VAL A 1 376 ? -21.781 14.461 12.305 1 98.38 376 VAL A N 1
ATOM 2933 C CA . VAL A 1 376 ? -21.078 13.367 11.625 1 98.38 376 VAL A CA 1
ATOM 2934 C C . VAL A 1 376 ? -21.328 13.461 10.125 1 98.38 376 VAL A C 1
ATOM 2936 O O . VAL A 1 376 ? -20.406 13.25 9.32 1 98.38 376 VAL A O 1
ATOM 2939 N N . GLU A 1 377 ? -22.562 13.703 9.758 1 98.19 377 GLU A N 1
ATOM 2940 C CA . GLU A 1 377 ? -22.906 13.844 8.344 1 98.19 377 GLU A CA 1
ATOM 2941 C C . GLU A 1 377 ? -22.078 14.93 7.68 1 98.19 377 GLU A C 1
ATOM 2943 O O . GLU A 1 377 ? -21.516 14.719 6.598 1 98.19 377 GLU A O 1
ATOM 2948 N N . ILE A 1 378 ? -21.984 16.078 8.305 1 98.44 378 ILE A N 1
ATOM 2949 C CA . ILE A 1 378 ? -21.234 17.203 7.762 1 98.44 378 ILE A CA 1
ATOM 2950 C C . ILE A 1 378 ? -19.734 16.891 7.773 1 98.44 378 ILE A C 1
ATOM 2952 O O . ILE A 1 378 ? -19.016 17.188 6.816 1 98.44 378 ILE A O 1
ATOM 2956 N N . ALA A 1 379 ? -19.266 16.25 8.852 1 98.56 379 ALA A N 1
ATOM 2957 C CA . ALA A 1 379 ? -17.859 15.867 8.953 1 98.56 379 ALA A CA 1
ATOM 2958 C C . ALA A 1 379 ? -17.438 14.984 7.785 1 98.56 379 ALA A C 1
ATOM 2960 O O . ALA A 1 379 ? -16.328 15.109 7.27 1 98.56 379 ALA A O 1
ATOM 2961 N N . ASN A 1 380 ? -18.312 14.102 7.324 1 97.69 380 ASN A N 1
ATOM 2962 C CA . ASN A 1 380 ? -18 13.125 6.293 1 97.69 380 ASN A CA 1
ATOM 2963 C C . ASN A 1 380 ? -18.359 13.641 4.898 1 97.69 380 ASN A C 1
ATOM 2965 O O . ASN A 1 380 ? -18.203 12.922 3.91 1 97.69 380 ASN A O 1
ATOM 2969 N N . SER A 1 381 ? -18.781 14.875 4.754 1 96.88 381 SER A N 1
ATOM 2970 C CA . SER A 1 381 ? -19.438 15.336 3.537 1 96.88 381 SER A CA 1
ATOM 2971 C C . SER A 1 381 ? -18.422 15.867 2.527 1 96.88 381 SER A C 1
ATOM 2973 O O . SER A 1 381 ? -18.797 16.344 1.454 1 96.88 381 SER A O 1
ATOM 2975 N N . THR A 1 382 ? -17.156 15.781 2.781 1 97.12 382 THR A N 1
ATOM 2976 C CA . THR A 1 382 ? -16.125 16.203 1.838 1 97.12 382 THR A CA 1
ATOM 2977 C C . THR A 1 382 ? -15.398 14.992 1.264 1 97.12 382 THR A C 1
ATOM 2979 O O . THR A 1 382 ? -15.594 13.859 1.722 1 97.12 382 THR A O 1
ATOM 2982 N N . GLU A 1 383 ? -14.586 15.211 0.238 1 97.12 383 GLU A N 1
ATOM 2983 C CA . GLU A 1 383 ? -13.812 14.117 -0.349 1 97.12 383 GLU A CA 1
ATOM 2984 C C . GLU A 1 383 ? -12.602 13.773 0.509 1 97.12 383 GLU A C 1
ATOM 2986 O O . GLU A 1 383 ? -11.898 12.797 0.237 1 97.12 383 GLU A O 1
ATOM 2991 N N . TYR A 1 384 ? -12.391 14.492 1.583 1 98 384 TYR A N 1
ATOM 2992 C CA . TYR A 1 384 ? -11.195 14.359 2.398 1 98 384 TYR A CA 1
ATOM 2993 C C . TYR A 1 384 ? -11.461 13.484 3.621 1 98 384 TYR A C 1
ATOM 2995 O O . TYR A 1 384 ? -12.617 13.297 4.016 1 98 384 TYR A O 1
ATOM 3003 N N . GLY A 1 385 ? -10.406 12.875 4.223 1 98.44 385 GLY A N 1
ATOM 3004 C CA . GLY A 1 385 ? -10.438 12.102 5.453 1 98.44 385 GLY A CA 1
ATOM 3005 C C . GLY A 1 385 ? -9.086 12.008 6.137 1 98.44 385 GLY A C 1
ATOM 3006 O O . GLY A 1 385 ? -8.562 10.914 6.344 1 98.44 385 GLY A O 1
ATOM 3007 N N . LEU A 1 386 ? -8.539 13.133 6.578 1 98.31 386 LEU A N 1
ATOM 3008 C CA . LEU A 1 386 ? -7.215 13.141 7.176 1 98.31 386 LEU A CA 1
ATOM 3009 C C . LEU A 1 386 ? -7.301 13.031 8.695 1 98.31 386 LEU A C 1
ATOM 3011 O O . LEU A 1 386 ? -6.891 12.023 9.273 1 98.31 386 LEU A O 1
ATOM 3015 N N . GLY A 1 387 ? -7.855 14.055 9.289 1 98.25 387 GLY A N 1
ATOM 3016 C CA . GLY A 1 387 ? -7.949 14.062 10.742 1 98.25 387 GLY A CA 1
ATOM 3017 C C . GLY A 1 387 ? -9.195 14.758 11.258 1 98.25 387 GLY A C 1
ATOM 3018 O O . GLY A 1 387 ? -9.625 15.766 10.695 1 98.25 387 GLY A O 1
ATOM 3019 N N . ALA A 1 388 ? -9.727 14.273 12.383 1 98.75 388 ALA A N 1
ATOM 3020 C CA . ALA A 1 388 ? -10.906 14.852 13.031 1 98.75 388 ALA A CA 1
ATOM 3021 C C . ALA A 1 388 ? -10.68 15.031 14.531 1 98.75 388 ALA A C 1
ATOM 3023 O O . ALA A 1 388 ? -9.852 14.336 15.125 1 98.75 388 ALA A O 1
ATOM 3024 N N . LYS A 1 389 ? -11.344 15.977 15.078 1 98.88 389 LYS A N 1
ATOM 3025 C CA . LYS A 1 389 ? -11.359 16.203 16.516 1 98.88 389 LYS A CA 1
ATOM 3026 C C . LYS A 1 389 ? -12.781 16.219 17.062 1 98.88 389 LYS A C 1
ATOM 3028 O O . LYS A 1 389 ? -13.695 16.75 16.422 1 98.88 389 LYS A O 1
ATOM 3033 N N . ILE A 1 390 ? -12.969 15.57 18.172 1 98.88 390 ILE A N 1
ATOM 3034 C CA . ILE A 1 390 ? -14.273 15.516 18.828 1 98.88 390 ILE A CA 1
ATOM 3035 C C . ILE A 1 390 ? -14.141 15.984 20.281 1 98.88 390 ILE A C 1
ATOM 3037 O O . ILE A 1 390 ? -13.258 15.523 21 1 98.88 390 ILE A O 1
ATOM 3041 N N . TRP A 1 391 ? -15.008 16.828 20.672 1 98.88 391 TRP A N 1
ATOM 3042 C CA . TRP A 1 391 ? -15.039 17.328 22.047 1 98.88 391 TRP A CA 1
ATOM 3043 C C . TRP A 1 391 ? -16.359 16.984 22.719 1 98.88 391 TRP A C 1
ATOM 3045 O O . TRP A 1 391 ? -17.422 17.391 22.25 1 98.88 391 TRP A O 1
ATOM 3055 N N . SER A 1 392 ? -16.297 16.297 23.75 1 98.69 392 SER A N 1
ATOM 3056 C CA . SER A 1 392 ? -17.438 15.852 24.547 1 98.69 392 SER A CA 1
ATOM 3057 C C . SER A 1 392 ? -17.016 15.539 25.984 1 98.69 392 SER A C 1
ATOM 3059 O O . SER A 1 392 ? -15.891 15.133 26.234 1 98.69 392 SER A O 1
ATOM 3061 N N . GLY A 1 393 ? -17.922 15.781 26.938 1 97.94 393 GLY A N 1
ATOM 3062 C CA . GLY A 1 393 ? -17.688 15.391 28.312 1 97.94 393 GLY A CA 1
ATOM 3063 C C . GLY A 1 393 ? -17.891 13.906 28.547 1 97.94 393 GLY A C 1
ATOM 3064 O O . GLY A 1 393 ? -17.469 13.375 29.578 1 97.94 393 GLY A O 1
ATOM 3065 N N . ASN A 1 394 ? -18.484 13.234 27.641 1 98.06 394 ASN A N 1
ATOM 3066 C CA . ASN A 1 394 ? -18.734 11.797 27.688 1 98.06 394 ASN A CA 1
ATOM 3067 C C . ASN A 1 394 ? -17.812 11.039 26.75 1 98.06 394 ASN A C 1
ATOM 3069 O O . ASN A 1 394 ? -18.078 10.945 25.547 1 98.06 394 ASN A O 1
ATOM 3073 N N . LEU A 1 395 ? -16.766 10.438 27.312 1 97.88 395 LEU A N 1
ATOM 3074 C CA . LEU A 1 395 ? -15.711 9.812 26.516 1 97.88 395 LEU A CA 1
ATOM 3075 C C . LEU A 1 395 ? -16.266 8.617 25.734 1 97.88 395 LEU A C 1
ATOM 3077 O O . LEU A 1 395 ? -15.859 8.375 24.594 1 97.88 395 LEU A O 1
ATOM 3081 N N . ASP A 1 396 ? -17.172 7.844 26.344 1 97.31 396 ASP A N 1
ATOM 3082 C CA . ASP A 1 396 ? -17.766 6.711 25.656 1 97.31 396 ASP A CA 1
ATOM 3083 C C . ASP A 1 396 ? -18.547 7.168 24.422 1 97.31 396 ASP A C 1
ATOM 3085 O O . ASP A 1 396 ? -18.469 6.547 23.359 1 97.31 396 ASP A O 1
ATOM 3089 N N . ARG A 1 397 ? -19.312 8.227 24.672 1 97.25 397 ARG A N 1
ATOM 3090 C CA . ARG A 1 397 ? -20.062 8.82 23.578 1 97.25 397 ARG A CA 1
ATOM 3091 C C . ARG A 1 397 ? -19.141 9.289 22.469 1 97.25 397 ARG A C 1
ATOM 3093 O O . ARG A 1 397 ? -19.406 9.039 21.281 1 97.25 397 ARG A O 1
ATOM 3100 N N . ALA A 1 398 ? -18.062 9.938 22.797 1 98.31 398 ALA A N 1
ATOM 3101 C CA . ALA A 1 398 ? -17.109 10.469 21.828 1 98.31 398 ALA A CA 1
ATOM 3102 C C . ALA A 1 398 ? -16.453 9.344 21.031 1 98.31 398 ALA A C 1
ATOM 3104 O O . ALA A 1 398 ? -16.25 9.461 19.828 1 98.31 398 ALA A O 1
ATOM 3105 N N . GLU A 1 399 ? -16.094 8.273 21.641 1 97.88 399 GLU A N 1
ATOM 3106 C CA . GLU A 1 399 ? -15.461 7.152 20.969 1 97.88 399 GLU A CA 1
ATOM 3107 C C . GLU A 1 399 ? -16.422 6.477 20 1 97.88 399 GLU A C 1
ATOM 3109 O O . GLU A 1 399 ? -16.016 6.02 18.922 1 97.88 399 GLU A O 1
ATOM 3114 N N . ARG A 1 400 ? -17.688 6.352 20.406 1 96.62 400 ARG A N 1
ATOM 3115 C CA . ARG A 1 400 ? -18.688 5.82 19.484 1 96.62 400 ARG A CA 1
ATOM 3116 C C . ARG A 1 400 ? -18.812 6.695 18.25 1 96.62 400 ARG A C 1
ATOM 3118 O O . ARG A 1 400 ? -18.938 6.188 17.141 1 96.62 400 ARG A O 1
ATOM 3125 N N . LEU A 1 401 ? -18.766 8 18.453 1 97.94 401 LEU A N 1
ATOM 3126 C CA . LEU A 1 401 ? -18.828 8.93 17.328 1 97.94 401 LEU A CA 1
ATOM 3127 C C . LEU A 1 401 ? -17.594 8.812 16.453 1 97.94 401 LEU A C 1
ATOM 3129 O O . LEU A 1 401 ? -17.688 8.953 15.227 1 97.94 401 LEU A O 1
ATOM 3133 N N . ALA A 1 402 ? -16.422 8.633 17.078 1 98.38 402 ALA A N 1
ATOM 3134 C CA . ALA A 1 402 ? -15.172 8.492 16.344 1 98.38 402 ALA A CA 1
ATOM 3135 C C . ALA A 1 402 ? -15.266 7.363 15.32 1 98.38 402 ALA A C 1
ATOM 3137 O O . ALA A 1 402 ? -14.703 7.461 14.227 1 98.38 402 ALA A O 1
ATOM 3138 N N . LYS A 1 403 ? -16.016 6.332 15.602 1 95.94 403 LYS A N 1
ATOM 3139 C CA . LYS A 1 403 ? -16.172 5.184 14.711 1 95.94 403 LYS A CA 1
ATOM 3140 C C . LYS A 1 403 ? -17 5.543 13.484 1 95.94 403 LYS A C 1
ATOM 3142 O O . LYS A 1 403 ? -16.922 4.859 12.461 1 95.94 403 LYS A O 1
ATOM 3147 N N . ARG A 1 404 ? -17.734 6.602 13.609 1 96.81 404 ARG A N 1
ATOM 3148 C CA . ARG A 1 404 ? -18.625 6.996 12.523 1 96.81 404 ARG A CA 1
ATOM 3149 C C . ARG A 1 404 ? -17.953 8.008 11.602 1 96.81 404 ARG A C 1
ATOM 3151 O O . ARG A 1 404 ? -18.438 8.266 10.5 1 96.81 404 ARG A O 1
ATOM 3158 N N . ILE A 1 405 ? -16.797 8.555 12.031 1 98.19 405 ILE A N 1
ATOM 3159 C CA . ILE A 1 405 ? -16.109 9.57 11.242 1 98.19 405 ILE A CA 1
ATOM 3160 C C . ILE A 1 405 ? -15.094 8.898 10.312 1 98.19 405 ILE A C 1
ATOM 3162 O O . ILE A 1 405 ? -14.258 8.109 10.758 1 98.19 405 ILE A O 1
ATOM 3166 N N . LYS A 1 406 ? -15.156 9.188 9.023 1 97.75 406 LYS A N 1
ATOM 3167 C CA . LYS A 1 406 ? -14.258 8.609 8.023 1 97.75 406 LYS A CA 1
ATOM 3168 C C . LYS A 1 406 ? -12.992 9.445 7.875 1 97.75 406 LYS A C 1
ATOM 3170 O O . LYS A 1 406 ? -12.875 10.25 6.945 1 97.75 406 LYS A O 1
ATOM 3175 N N . SER A 1 407 ? -12.055 9.234 8.758 1 98.56 407 SER A N 1
ATOM 3176 C CA . SER A 1 407 ? -10.781 9.938 8.766 1 98.56 407 SER A CA 1
ATOM 3177 C C . SER A 1 407 ? -9.641 9.023 9.203 1 98.56 407 SER A C 1
ATOM 3179 O O . SER A 1 407 ? -9.883 7.961 9.781 1 98.56 407 SER A O 1
ATOM 3181 N N . GLY A 1 408 ? -8.453 9.406 8.859 1 98.56 408 GLY A N 1
ATOM 3182 C CA . GLY A 1 408 ? -7.281 8.625 9.234 1 98.56 408 GLY A CA 1
ATOM 3183 C C . GLY A 1 408 ? -6.938 8.734 10.711 1 98.56 408 GLY A C 1
ATOM 3184 O O . GLY A 1 408 ? -6.281 7.852 11.266 1 98.56 408 GLY A O 1
ATOM 3185 N N . SER A 1 409 ? -7.379 9.805 11.367 1 98.69 409 SER A N 1
ATOM 3186 C CA . SER A 1 409 ? -7.133 10.023 12.797 1 98.69 409 SER A CA 1
ATOM 3187 C C . SER A 1 409 ? -8.305 10.75 13.453 1 98.69 409 SER A C 1
ATOM 3189 O O . SER A 1 409 ? -8.969 11.57 12.812 1 98.69 409 SER A O 1
ATOM 3191 N N . VAL A 1 410 ? -8.523 10.422 14.688 1 98.88 410 VAL A N 1
ATOM 3192 C CA . VAL A 1 410 ? -9.477 11.156 15.516 1 98.88 410 VAL A CA 1
ATOM 3193 C C . VAL A 1 410 ? -8.867 11.445 16.875 1 98.88 410 VAL A C 1
ATOM 3195 O O . VAL A 1 410 ? -8.336 10.547 17.531 1 98.88 410 VAL A O 1
ATOM 3198 N N . SER A 1 411 ? -8.867 12.641 17.266 1 98.88 411 SER A N 1
ATOM 3199 C CA . SER A 1 411 ? -8.492 13.039 18.625 1 98.88 411 SER A CA 1
ATOM 3200 C C . SER A 1 411 ? -9.711 13.469 19.422 1 98.88 411 SER A C 1
ATOM 3202 O O . SER A 1 411 ? -10.484 14.328 18.984 1 98.88 411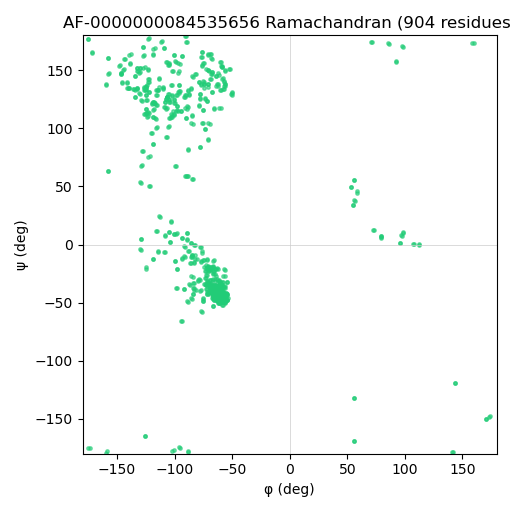 SER A O 1
ATOM 3204 N N . ILE A 1 412 ? -9.914 12.883 20.531 1 98.88 412 ILE A N 1
ATOM 3205 C CA . ILE A 1 412 ? -11.008 13.227 21.438 1 98.88 412 ILE A CA 1
ATOM 3206 C C . ILE A 1 412 ? -10.484 14.109 22.562 1 98.88 412 ILE A C 1
ATOM 3208 O O . ILE A 1 412 ? -9.516 13.75 23.25 1 98.88 412 ILE A O 1
ATOM 3212 N N . ASN A 1 413 ? -11.039 15.273 22.703 1 98.69 413 ASN A N 1
ATOM 3213 C CA . ASN A 1 413 ? -10.703 16.266 23.703 1 98.69 413 ASN A CA 1
ATOM 3214 C C . ASN A 1 413 ? -9.234 16.688 23.625 1 98.69 413 ASN A C 1
ATOM 3216 O O . ASN A 1 413 ? -8.539 16.734 24.641 1 98.69 413 ASN A O 1
ATOM 3220 N N . GLY A 1 414 ? -8.836 16.906 22.391 1 97.69 414 GLY A N 1
ATOM 3221 C CA . GLY A 1 414 ? -7.48 17.344 22.094 1 97.69 414 GLY A CA 1
ATOM 3222 C C . GLY A 1 414 ? -7.273 17.688 20.625 1 97.69 414 GLY A C 1
ATOM 3223 O O . GLY A 1 414 ? -8.219 17.672 19.844 1 97.69 414 GLY A O 1
ATOM 3224 N N . MET A 1 415 ? -6.062 17.984 20.281 1 96.44 415 MET A N 1
ATOM 3225 C CA . MET A 1 415 ? -5.664 18.219 18.891 1 96.44 415 MET A CA 1
ATOM 3226 C C . MET A 1 415 ? -4.988 17 18.297 1 96.44 415 MET A C 1
ATOM 3228 O O . MET A 1 415 ? -4.586 16.094 19.016 1 96.44 415 MET A O 1
ATOM 3232 N N . ILE A 1 416 ? -4.906 16.984 17.062 1 95.5 416 ILE A N 1
ATOM 3233 C CA . ILE A 1 416 ? -4.137 15.938 16.406 1 95.5 416 ILE A CA 1
ATOM 3234 C C . ILE A 1 416 ? -2.646 16.25 16.484 1 95.5 416 ILE A C 1
ATOM 3236 O O . ILE A 1 416 ? -2.207 17.328 16.062 1 95.5 416 ILE A O 1
ATOM 3240 N N . LYS A 1 417 ? -1.908 15.422 17.094 1 92.56 417 LYS A N 1
ATOM 3241 C CA . LYS A 1 417 ? -0.451 15.461 17.172 1 92.56 417 LYS A CA 1
ATOM 3242 C C . LYS A 1 417 ? 0.169 14.148 16.719 1 92.56 417 LYS A C 1
ATOM 3244 O O . LYS A 1 417 ? -0.041 13.102 17.344 1 92.56 417 LYS A O 1
ATOM 3249 N N . SER A 1 418 ? 0.843 14.227 15.609 1 95.69 418 SER A N 1
ATOM 3250 C CA . SER A 1 418 ? 1.487 12.992 15.164 1 95.69 418 SER A CA 1
ATOM 3251 C C . SER A 1 418 ? 2.482 12.484 16.203 1 95.69 418 SER A C 1
ATOM 3253 O O . SER A 1 418 ? 3.221 13.266 16.797 1 95.69 418 SER A O 1
ATOM 3255 N N . ASP A 1 419 ? 2.441 11.297 16.5 1 97.56 419 ASP A N 1
ATOM 3256 C CA . ASP A 1 419 ? 3.307 10.578 17.438 1 97.56 419 ASP A CA 1
ATOM 3257 C C . ASP A 1 419 ? 4.016 9.422 16.734 1 97.56 419 ASP A C 1
ATOM 3259 O O . ASP A 1 419 ? 3.393 8.656 16 1 97.56 419 ASP A O 1
ATOM 3263 N N . PRO A 1 420 ? 5.363 9.305 16.922 1 98.38 420 PRO A N 1
ATOM 3264 C CA . PRO A 1 420 ? 6.105 8.25 16.219 1 98.38 420 PRO A CA 1
ATOM 3265 C C . PRO A 1 420 ? 5.559 6.855 16.5 1 98.38 420 PRO A C 1
ATOM 3267 O O . PRO A 1 420 ? 5.805 5.926 15.727 1 98.38 420 PRO A O 1
ATOM 3270 N N . ARG A 1 421 ? 4.828 6.648 17.625 1 98.5 421 ARG A N 1
ATOM 3271 C CA . ARG A 1 421 ? 4.336 5.34 18.031 1 98.5 421 ARG A CA 1
ATOM 3272 C C . ARG A 1 421 ? 3.01 5.016 17.344 1 98.5 421 ARG A C 1
ATOM 3274 O O . ARG A 1 421 ? 2.555 3.869 17.375 1 98.5 421 ARG A O 1
ATOM 3281 N N . LEU A 1 422 ? 2.328 5.949 16.656 1 98.81 422 LEU A N 1
ATOM 3282 C CA . LEU A 1 422 ? 1.019 5.777 16.047 1 98.81 422 LEU A CA 1
ATOM 3283 C C . LEU A 1 422 ? 1.08 6.082 14.547 1 98.81 422 LEU A C 1
ATOM 3285 O O . LEU A 1 422 ? 1.758 7.023 14.133 1 98.81 422 LEU A O 1
ATOM 3289 N N . PRO A 1 423 ? 0.333 5.305 13.773 1 98.62 423 PRO A N 1
ATOM 3290 C CA . PRO A 1 423 ? 0.339 5.582 12.336 1 98.62 423 PRO A CA 1
ATOM 3291 C C . PRO A 1 423 ? -0.334 6.91 11.992 1 98.62 423 PRO A C 1
ATOM 3293 O O . PRO A 1 423 ? -1.271 7.328 12.68 1 98.62 423 PRO A O 1
ATOM 3296 N N . PHE A 1 424 ? 0.201 7.508 10.969 1 98.56 424 PHE A N 1
ATOM 3297 C CA . PHE A 1 424 ? -0.316 8.781 10.484 1 98.56 424 PHE A CA 1
ATOM 3298 C C . PHE A 1 424 ? -0.628 8.703 8.992 1 98.56 424 PHE A C 1
ATOM 3300 O O . PHE A 1 424 ? 0.164 8.164 8.219 1 98.56 424 PHE A O 1
ATOM 3307 N N . GLY A 1 425 ? -1.729 9.18 8.555 1 98 425 GLY A N 1
ATOM 3308 C CA . GLY A 1 425 ? -2.156 9.211 7.164 1 98 425 GLY A CA 1
ATOM 3309 C C . GLY A 1 425 ? -3.656 9.375 7.004 1 98 425 GLY A C 1
ATOM 3310 O O . GLY A 1 425 ? -4.387 9.445 7.992 1 98 425 GLY A O 1
ATOM 3311 N N . GLY A 1 426 ? -4.094 9.547 5.797 1 98 426 GLY A N 1
ATOM 3312 C CA . GLY A 1 426 ? -5.504 9.797 5.539 1 98 426 GLY A CA 1
ATOM 3313 C C . GLY A 1 426 ? -6.191 8.656 4.82 1 98 426 GLY A C 1
ATOM 3314 O O . GLY A 1 426 ? -5.57 7.625 4.543 1 98 426 GLY A O 1
ATOM 3315 N N . THR A 1 427 ? -7.484 8.789 4.664 1 98.12 427 THR A N 1
ATOM 3316 C CA . THR A 1 427 ? -8.344 7.953 3.836 1 98.12 427 THR A CA 1
ATOM 3317 C C . THR A 1 427 ? -9.086 8.789 2.801 1 98.12 427 THR A C 1
ATOM 3319 O O . THR A 1 427 ? -8.891 10.008 2.723 1 98.12 427 THR A O 1
ATOM 3322 N N . LYS A 1 428 ? -9.898 8.188 1.901 1 97.69 428 LYS A N 1
ATOM 3323 C CA . LYS A 1 428 ? -10.523 8.906 0.794 1 97.69 428 LYS A CA 1
ATOM 3324 C C . LYS A 1 428 ? -9.477 9.617 -0.057 1 97.69 428 LYS A C 1
ATOM 3326 O O . LYS A 1 428 ? -8.469 9.016 -0.447 1 97.69 428 LYS A O 1
ATOM 3331 N N . LYS A 1 429 ? -9.648 10.891 -0.39 1 98.06 429 LYS A N 1
ATOM 3332 C CA . LYS A 1 429 ? -8.711 11.609 -1.248 1 98.06 429 LYS A CA 1
ATOM 3333 C C . LYS A 1 429 ? -7.609 12.266 -0.426 1 98.06 429 LYS A C 1
ATOM 3335 O O . LYS A 1 429 ? -6.785 13.016 -0.963 1 98.06 429 LYS A O 1
ATOM 3340 N N . SER A 1 430 ? -7.559 11.922 0.881 1 98.56 430 SER A N 1
ATOM 3341 C CA . SER A 1 430 ? -6.48 12.422 1.727 1 98.56 430 SER A CA 1
ATOM 3342 C C . SER A 1 430 ? -5.266 11.508 1.675 1 98.56 430 SER A C 1
ATOM 3344 O O . SER A 1 430 ? -4.227 11.812 2.268 1 98.56 430 SER A O 1
ATOM 3346 N N . GLY A 1 431 ? -5.414 10.375 0.985 1 98.19 431 GLY A N 1
ATOM 3347 C CA . GLY A 1 431 ? -4.156 9.711 0.673 1 98.19 431 GLY A CA 1
ATOM 3348 C C . GLY A 1 431 ? -4.238 8.203 0.785 1 98.19 431 GLY A C 1
ATOM 3349 O O . GLY A 1 431 ? -5.324 7.645 0.958 1 98.19 431 GLY A O 1
ATOM 3350 N N . VAL A 1 432 ? -3.076 7.508 0.539 1 98.38 432 VAL A N 1
ATOM 3351 C CA . VAL A 1 432 ? -2.873 6.066 0.655 1 98.38 432 VAL A CA 1
ATOM 3352 C C . VAL A 1 432 ? -1.561 5.789 1.386 1 98.38 432 VAL A C 1
ATOM 3354 O O . VAL A 1 432 ? -0.587 6.531 1.229 1 98.38 432 VAL A O 1
ATOM 3357 N N . GLY A 1 433 ? -1.562 4.691 2.195 1 98.12 433 GLY A N 1
ATOM 3358 C CA . GLY A 1 433 ? -0.385 4.371 2.986 1 98.12 433 GLY A CA 1
ATOM 3359 C C . GLY A 1 433 ? -0.347 5.094 4.316 1 98.12 433 GLY A C 1
ATOM 3360 O O . GLY A 1 433 ? -1.222 5.914 4.609 1 98.12 433 GLY A O 1
ATOM 3361 N N . ARG A 1 434 ? 0.587 4.766 5.129 1 98.62 434 ARG A N 1
ATOM 3362 C CA . ARG A 1 434 ? 0.751 5.379 6.445 1 98.62 434 ARG A CA 1
ATOM 3363 C C . ARG A 1 434 ? 2.201 5.789 6.68 1 98.62 434 ARG A C 1
ATOM 3365 O O . ARG A 1 434 ? 3.119 5.199 6.109 1 98.62 434 ARG A O 1
ATOM 3372 N N . GLU A 1 435 ? 2.328 6.773 7.398 1 98.38 435 GLU A N 1
ATOM 3373 C CA . GLU A 1 435 ? 3.602 7.207 7.965 1 98.38 435 GLU A CA 1
ATOM 3374 C C . GLU A 1 435 ? 3.666 6.922 9.461 1 98.38 435 GLU A C 1
ATOM 3376 O O . GLU A 1 435 ? 2.631 6.754 10.109 1 98.38 435 GLU A O 1
ATOM 3381 N N . LEU A 1 436 ? 4.906 6.82 9.984 1 98.56 436 LEU A N 1
ATOM 3382 C CA . LEU A 1 436 ? 5.184 6.641 11.406 1 98.56 436 LEU A CA 1
ATOM 3383 C C . LEU A 1 436 ? 4.785 5.242 11.867 1 98.56 436 LEU A C 1
ATOM 3385 O O . LEU A 1 436 ? 4.273 4.445 11.07 1 98.56 436 LEU A O 1
ATOM 3389 N N . SER A 1 437 ? 5.098 4.879 13.18 1 98.5 437 SER A N 1
ATOM 3390 C CA . SER A 1 437 ? 4.836 3.58 13.781 1 98.5 437 SER A CA 1
ATOM 3391 C C . SER A 1 437 ? 5.469 2.453 12.969 1 98.5 437 SER A C 1
ATOM 3393 O O . SER A 1 437 ? 6.352 2.695 12.148 1 98.5 437 SER A O 1
ATOM 3395 N N . HIS A 1 438 ? 5.145 1.202 13.25 1 98.12 438 HIS A N 1
ATOM 3396 C CA . HIS A 1 438 ? 5.656 0.085 12.461 1 98.12 438 HIS A CA 1
ATOM 3397 C C . HIS A 1 438 ? 5.031 0.057 11.07 1 98.12 438 HIS A C 1
ATOM 3399 O O . HIS A 1 438 ? 5.613 -0.489 10.133 1 98.12 438 HIS A O 1
ATOM 3405 N N . TYR A 1 439 ? 3.842 0.677 10.922 1 98.31 439 TYR A N 1
ATOM 3406 C CA . TYR A 1 439 ? 3.201 0.723 9.609 1 98.31 439 TYR A CA 1
ATOM 3407 C C . TYR A 1 439 ? 4.023 1.551 8.633 1 98.31 439 TYR A C 1
ATOM 3409 O O . TYR A 1 439 ? 4.285 1.113 7.508 1 98.31 439 TYR A O 1
ATOM 3417 N N . GLY A 1 440 ? 4.438 2.764 9.086 1 98.31 440 GLY A N 1
ATOM 3418 C CA . GLY A 1 440 ? 5.273 3.598 8.242 1 98.31 440 GLY A CA 1
ATOM 3419 C C . GLY A 1 440 ? 6.641 3.002 7.984 1 98.31 440 GLY A C 1
ATOM 3420 O O . GLY A 1 440 ? 7.195 3.152 6.891 1 98.31 440 GLY A O 1
ATOM 3421 N N . LEU A 1 441 ? 7.188 2.316 8.984 1 98.5 441 LEU A N 1
ATOM 3422 C CA . LEU A 1 441 ? 8.484 1.657 8.875 1 98.5 441 LEU A CA 1
ATOM 3423 C C . LEU A 1 441 ? 8.469 0.596 7.781 1 98.5 441 LEU A C 1
ATOM 3425 O O . LEU A 1 441 ? 9.477 0.381 7.105 1 98.5 441 LEU A O 1
ATOM 3429 N N . LYS A 1 442 ? 7.324 -0.007 7.57 1 98.44 442 LYS A N 1
ATOM 3430 C CA . LYS A 1 442 ? 7.25 -1.172 6.695 1 98.44 442 LYS A CA 1
ATOM 3431 C C . LYS A 1 442 ? 6.625 -0.811 5.352 1 98.44 442 LYS A C 1
ATOM 3433 O O . LYS A 1 442 ? 6.289 -1.694 4.559 1 98.44 442 LYS A O 1
ATOM 3438 N N . GLU A 1 443 ? 6.449 0.48 5.074 1 98.31 443 GLU A N 1
ATOM 3439 C CA . GLU A 1 443 ? 5.824 0.9 3.824 1 98.31 443 GLU A CA 1
ATOM 3440 C C . GLU A 1 443 ? 6.73 0.619 2.629 1 98.31 443 GLU A C 1
ATOM 3442 O O . GLU A 1 443 ? 6.246 0.357 1.524 1 98.31 443 GLU A O 1
ATOM 3447 N N . PHE A 1 444 ? 8.055 0.674 2.852 1 98.31 444 PHE A N 1
ATOM 3448 C CA . PHE A 1 444 ? 8.992 0.522 1.741 1 98.31 444 PHE A CA 1
ATOM 3449 C C . PHE A 1 444 ? 9.93 -0.653 1.98 1 98.31 444 PHE A C 1
ATOM 3451 O O . PHE A 1 444 ? 11.148 -0.514 1.861 1 98.31 444 PHE A O 1
ATOM 3458 N N . VAL A 1 445 ? 9.305 -1.777 2.316 1 98.5 445 VAL A N 1
ATOM 3459 C CA . VAL A 1 445 ? 10.047 -3.029 2.445 1 98.5 445 VAL A CA 1
ATOM 3460 C C . VAL A 1 445 ? 9.352 -4.125 1.644 1 98.5 445 VAL A C 1
ATOM 3462 O O . VAL A 1 445 ? 8.148 -4.031 1.359 1 98.5 445 VAL A O 1
ATOM 3465 N N . ASN A 1 446 ? 10.117 -5.062 1.201 1 98.56 446 ASN A N 1
ATOM 3466 C CA . ASN A 1 446 ? 9.609 -6.352 0.738 1 98.56 446 ASN A CA 1
ATOM 3467 C C . ASN A 1 446 ? 9.211 -7.254 1.905 1 98.56 446 ASN A C 1
ATOM 3469 O O . ASN A 1 446 ? 10.078 -7.758 2.623 1 98.56 446 ASN A O 1
ATOM 3473 N N . ILE A 1 447 ? 7.941 -7.414 2.166 1 98.75 447 ILE A N 1
ATOM 3474 C CA . ILE A 1 447 ? 7.453 -8.375 3.148 1 98.75 447 ILE A CA 1
ATOM 3475 C C . ILE A 1 447 ? 7.586 -9.789 2.594 1 98.75 447 ILE A C 1
ATOM 3477 O O . ILE A 1 447 ? 6.738 -10.242 1.819 1 98.75 447 ILE A O 1
ATOM 3481 N N . LYS A 1 448 ? 8.625 -10.453 3.014 1 98.69 448 LYS A N 1
ATOM 3482 C CA . LYS A 1 448 ? 9.031 -11.695 2.359 1 98.69 448 LYS A CA 1
ATOM 3483 C C . LYS A 1 448 ? 8.68 -12.906 3.217 1 98.69 448 LYS A C 1
ATOM 3485 O O . LYS A 1 448 ? 9.016 -12.953 4.402 1 98.69 448 LYS A O 1
ATOM 3490 N N . THR A 1 449 ? 8.023 -13.883 2.637 1 98.88 449 THR A N 1
ATOM 3491 C CA . THR A 1 449 ? 7.77 -15.18 3.26 1 98.88 449 THR A CA 1
ATOM 3492 C C . THR A 1 449 ? 8.93 -16.141 3.004 1 98.88 449 THR A C 1
ATOM 3494 O O . THR A 1 449 ? 9.352 -16.312 1.86 1 98.88 449 THR A O 1
ATOM 3497 N N . VAL A 1 450 ? 9.438 -16.75 4.027 1 98.88 450 VAL A N 1
ATOM 3498 C CA . VAL A 1 450 ? 10.445 -17.812 3.895 1 98.88 450 VAL A CA 1
ATOM 3499 C C . VAL A 1 450 ? 9.961 -19.078 4.594 1 98.88 450 VAL A C 1
ATOM 3501 O O . VAL A 1 450 ? 9.578 -19.031 5.77 1 98.88 450 VAL A O 1
ATOM 3504 N N . VAL A 1 451 ? 9.914 -20.125 3.924 1 98.88 451 VAL A N 1
ATOM 3505 C CA . VAL A 1 451 ? 9.523 -21.422 4.477 1 98.88 451 VAL A CA 1
ATOM 3506 C C . VAL A 1 451 ? 10.68 -22.406 4.344 1 98.88 451 VAL A C 1
ATOM 3508 O O . VAL A 1 451 ? 11.188 -22.641 3.242 1 98.88 451 VAL A O 1
ATOM 3511 N N . VAL A 1 452 ? 11.125 -22.969 5.398 1 98.62 452 VAL A N 1
ATOM 3512 C CA . VAL A 1 452 ? 12.219 -23.938 5.449 1 98.62 452 VAL A CA 1
ATOM 3513 C C . VAL A 1 452 ? 11.664 -25.328 5.73 1 98.62 452 VAL A C 1
ATOM 3515 O O . VAL A 1 452 ? 11.039 -25.547 6.77 1 98.62 452 VAL A O 1
ATOM 3518 N N . ASN A 1 453 ? 11.859 -26.172 4.793 1 97.5 453 ASN A N 1
ATOM 3519 C CA . ASN A 1 453 ? 11.461 -27.562 4.961 1 97.5 453 ASN A CA 1
ATOM 3520 C C . ASN A 1 453 ? 12.648 -28.453 5.289 1 97.5 453 ASN A C 1
ATOM 3522 O O . ASN A 1 453 ? 13.773 -28.172 4.859 1 97.5 453 ASN A O 1
ATOM 3526 N N . ARG A 1 454 ? 12.391 -29.547 6.078 1 88.62 454 ARG A N 1
ATOM 3527 C CA . ARG A 1 454 ? 13.445 -30.484 6.453 1 88.62 454 ARG A CA 1
ATOM 3528 C C . ARG A 1 454 ? 13.867 -31.328 5.262 1 88.62 454 ARG A C 1
ATOM 3530 O O . ARG A 1 454 ? 13.062 -31.625 4.375 1 88.62 454 ARG A O 1
ATOM 3537 N N . MET B 1 1 ? -21.625 -8.102 -25.922 1 79.88 1 MET B N 1
ATOM 3538 C CA . MET B 1 1 ? -20.625 -9.125 -26.203 1 79.88 1 MET B CA 1
ATOM 3539 C C . MET B 1 1 ? -20.844 -10.352 -25.328 1 79.88 1 MET B C 1
ATOM 3541 O O . MET B 1 1 ? -21.531 -10.273 -24.297 1 79.88 1 MET B O 1
ATOM 3545 N N . LYS B 1 2 ? -20.469 -11.547 -25.859 1 90.62 2 LYS B N 1
ATOM 3546 C CA . LYS B 1 2 ? -20.656 -12.75 -25.047 1 90.62 2 LYS B CA 1
ATOM 3547 C C . LYS B 1 2 ? -19.344 -13.219 -24.438 1 90.62 2 LYS B C 1
ATOM 3549 O O . LYS B 1 2 ? -18.297 -13.141 -25.094 1 90.62 2 LYS B O 1
ATOM 3554 N N . LEU B 1 3 ? -19.453 -13.594 -23.188 1 95.5 3 LEU B N 1
ATOM 3555 C CA . LEU B 1 3 ? -18.375 -14.336 -22.547 1 95.5 3 LEU B CA 1
ATOM 3556 C C . LEU B 1 3 ? -18.547 -15.836 -22.75 1 95.5 3 LEU B C 1
ATOM 3558 O O . LEU B 1 3 ? -19.547 -16.406 -22.344 1 95.5 3 LEU B O 1
ATOM 3562 N N . LYS B 1 4 ? -17.594 -16.406 -23.391 1 96.19 4 LYS B N 1
ATOM 3563 C CA . LYS B 1 4 ? -17.703 -17.812 -23.719 1 96.19 4 LYS B CA 1
ATOM 3564 C C . LYS B 1 4 ? -16.641 -18.641 -22.984 1 96.19 4 LYS B C 1
ATOM 3566 O O . LYS B 1 4 ? -15.469 -18.25 -22.938 1 96.19 4 LYS B O 1
ATOM 3571 N N . SER B 1 5 ? -17.109 -19.703 -22.422 1 97.31 5 SER B N 1
ATOM 3572 C CA . SER B 1 5 ? -16.203 -20.719 -21.906 1 97.31 5 SER B CA 1
ATOM 3573 C C . SER B 1 5 ? -16.031 -21.875 -22.906 1 97.31 5 SER B C 1
ATOM 3575 O O . SER B 1 5 ? -17.016 -22.5 -23.297 1 97.31 5 SER B O 1
ATOM 3577 N N . ILE B 1 6 ? -14.82 -22.047 -23.312 1 98.25 6 ILE B N 1
ATOM 3578 C CA . ILE B 1 6 ? -14.5 -23.141 -24.219 1 98.25 6 ILE B CA 1
ATOM 3579 C C . ILE B 1 6 ? -13.758 -24.234 -23.469 1 98.25 6 ILE B C 1
ATOM 3581 O O . ILE B 1 6 ? -12.812 -23.969 -22.734 1 98.25 6 ILE B O 1
ATOM 3585 N N . ASN B 1 7 ? -14.258 -25.5 -23.562 1 98.56 7 ASN B N 1
ATOM 3586 C CA . ASN B 1 7 ? -13.516 -26.609 -23 1 98.56 7 ASN B CA 1
ATOM 3587 C C . ASN B 1 7 ? -12.195 -26.828 -23.734 1 98.56 7 ASN B C 1
ATOM 3589 O O . ASN B 1 7 ? -12.172 -27.203 -24.906 1 98.56 7 ASN B O 1
ATOM 3593 N N . PRO B 1 8 ? -11.07 -26.672 -23.016 1 98.44 8 PRO B N 1
ATOM 3594 C CA . PRO B 1 8 ? -9.781 -26.703 -23.719 1 98.44 8 PRO B CA 1
ATOM 3595 C C . PRO B 1 8 ? -9.422 -28.109 -24.219 1 98.44 8 PRO B C 1
ATOM 3597 O O . PRO B 1 8 ? -8.555 -28.25 -25.078 1 98.44 8 PRO B O 1
ATOM 3600 N N . TYR B 1 9 ? -10.07 -29.125 -23.656 1 98.19 9 TYR B N 1
ATOM 3601 C CA . TYR B 1 9 ? -9.805 -30.5 -24.062 1 98.19 9 TYR B CA 1
ATOM 3602 C C . TYR B 1 9 ? -10.625 -30.875 -25.297 1 98.19 9 TYR B C 1
ATOM 3604 O O . TYR B 1 9 ? -10.102 -31.469 -26.234 1 98.19 9 TYR B O 1
ATOM 3612 N N . THR B 1 10 ? -11.93 -30.484 -25.359 1 97.69 10 THR B N 1
ATOM 3613 C CA . THR B 1 10 ? -12.82 -30.875 -26.453 1 97.69 10 THR B CA 1
ATOM 3614 C C . THR B 1 10 ? -12.906 -29.766 -27.5 1 97.69 10 THR B C 1
ATOM 3616 O O . THR B 1 10 ? -13.383 -30 -28.609 1 97.69 10 THR B O 1
ATOM 3619 N N . GLU B 1 11 ? -12.57 -28.516 -27.109 1 97.81 11 GLU B N 1
ATOM 3620 C CA . GLU B 1 11 ? -12.617 -27.328 -27.938 1 97.81 11 GLU B CA 1
ATOM 3621 C C . GLU B 1 11 ? -14.055 -26.875 -28.188 1 97.81 11 GLU B C 1
ATOM 3623 O O . GLU B 1 11 ? -14.305 -26.016 -29.031 1 97.81 11 GLU B O 1
ATOM 3628 N N . LYS B 1 12 ? -14.938 -27.406 -27.484 1 98 12 LYS B N 1
ATOM 3629 C CA . LYS B 1 12 ? -16.344 -27.047 -27.609 1 98 12 LYS B CA 1
ATOM 3630 C C . LYS B 1 12 ? -16.75 -25.984 -26.578 1 98 12 LYS B C 1
ATOM 3632 O O . LYS B 1 12 ? -16.109 -25.891 -25.516 1 98 12 LYS B O 1
ATOM 3637 N N . VAL B 1 13 ? -17.766 -25.266 -26.891 1 98 13 VAL B N 1
ATOM 3638 C CA . VAL B 1 13 ? -18.281 -24.266 -25.953 1 98 13 VAL B CA 1
ATOM 3639 C C . VAL B 1 13 ? -18.984 -24.969 -24.781 1 98 13 VAL B C 1
ATOM 3641 O O . VAL B 1 13 ? -19.859 -25.812 -24.984 1 98 13 VAL B O 1
ATOM 3644 N N . ASN B 1 14 ? -18.562 -24.719 -23.531 1 97.69 14 ASN B N 1
ATOM 3645 C CA . ASN B 1 14 ? -19.266 -25.172 -22.328 1 97.69 14 ASN B CA 1
ATOM 3646 C C . ASN B 1 14 ? -20.5 -24.328 -22.047 1 97.69 14 ASN B C 1
ATOM 3648 O O . ASN B 1 14 ? -21.594 -24.875 -21.891 1 97.69 14 ASN B O 1
ATOM 3652 N N . TRP B 1 15 ? -20.219 -23.016 -21.891 1 97.25 15 TRP B N 1
ATOM 3653 C CA . TRP B 1 15 ? -21.234 -22.031 -21.516 1 97.25 15 TRP B CA 1
ATOM 3654 C C . TRP B 1 15 ? -21 -20.703 -22.219 1 97.25 15 TRP B C 1
ATOM 3656 O O . TRP B 1 15 ? -19.859 -20.391 -22.594 1 97.25 15 TRP B O 1
ATOM 3666 N N . ALA B 1 16 ? -22.016 -19.969 -22.469 1 97.5 16 ALA B N 1
ATOM 3667 C CA . ALA B 1 16 ? -21.969 -18.609 -23 1 97.5 16 ALA B CA 1
ATOM 3668 C C . ALA B 1 16 ? -22.938 -17.688 -22.266 1 97.5 16 ALA B C 1
ATOM 3670 O O . ALA B 1 16 ? -24.062 -18.094 -21.938 1 97.5 16 ALA B O 1
ATOM 3671 N N . TYR B 1 17 ? -22.469 -16.547 -21.906 1 97.81 17 TYR B N 1
ATOM 3672 C CA . TYR B 1 17 ? -23.266 -15.578 -21.172 1 97.81 17 TYR B CA 1
ATOM 3673 C C . TYR B 1 17 ? -23.188 -14.203 -21.812 1 97.81 17 TYR B C 1
ATOM 3675 O O . TYR B 1 17 ? -22.156 -13.82 -22.375 1 97.81 17 TYR B O 1
ATOM 3683 N N . ASP B 1 18 ? -24.25 -13.469 -21.703 1 97.25 18 ASP B N 1
ATOM 3684 C CA . ASP B 1 18 ? -24.234 -12.086 -22.172 1 97.25 18 ASP B CA 1
ATOM 3685 C C . ASP B 1 18 ? -23.453 -11.195 -21.219 1 97.25 18 ASP B C 1
ATOM 3687 O O . ASP B 1 18 ? -23.531 -11.344 -20 1 97.25 18 ASP B O 1
ATOM 3691 N N . SER B 1 19 ? -22.672 -10.32 -21.719 1 97.44 19 SER B N 1
ATOM 3692 C CA . SER B 1 19 ? -21.922 -9.367 -20.906 1 97.44 19 SER B CA 1
ATOM 3693 C C . SER B 1 19 ? -22.828 -8.25 -20.391 1 97.44 19 SER B C 1
ATOM 3695 O O . SER B 1 19 ? -23.812 -7.895 -21.047 1 97.44 19 SER B O 1
ATOM 3697 N N . PHE B 1 20 ? -22.469 -7.66 -19.297 1 98 20 PHE B N 1
ATOM 3698 C CA . PHE B 1 20 ? -23.172 -6.504 -18.734 1 98 20 PHE B CA 1
ATOM 3699 C C . PHE B 1 20 ? -22.703 -5.219 -19.422 1 98 20 PHE B C 1
ATOM 3701 O O . PHE B 1 20 ? -21.547 -5.105 -19.828 1 98 20 PHE B O 1
ATOM 3708 N N . SER B 1 21 ? -23.625 -4.273 -19.562 1 97.25 21 SER B N 1
ATOM 3709 C CA . SER B 1 21 ? -23.266 -2.912 -19.938 1 97.25 21 SER B CA 1
ATOM 3710 C C . SER B 1 21 ? -22.672 -2.143 -18.766 1 97.25 21 SER B C 1
ATOM 3712 O O . SER B 1 21 ? -22.781 -2.572 -17.609 1 97.25 21 SER B O 1
ATOM 3714 N N . ILE B 1 22 ? -22.047 -0.999 -19.078 1 97.94 22 ILE B N 1
ATOM 3715 C CA . ILE B 1 22 ? -21.5 -0.155 -18.016 1 97.94 22 ILE B CA 1
ATOM 3716 C C . ILE B 1 22 ? -22.609 0.329 -17.109 1 97.94 22 ILE B C 1
ATOM 3718 O O . ILE B 1 22 ? -22.422 0.486 -15.898 1 97.94 22 ILE B O 1
ATOM 3722 N N . GLY B 1 23 ? -23.812 0.603 -17.688 1 98.31 23 GLY B N 1
ATOM 3723 C CA . GLY B 1 23 ? -24.969 0.989 -16.891 1 98.31 23 GLY B CA 1
ATOM 3724 C C . GLY B 1 23 ? -25.375 -0.077 -15.891 1 98.31 23 GLY B C 1
ATOM 3725 O O . GLY B 1 23 ? -25.688 0.23 -14.742 1 98.31 23 GLY B O 1
ATOM 3726 N N . GLU B 1 24 ? -25.422 -1.329 -16.328 1 98.06 24 GLU B N 1
ATOM 3727 C CA . GLU B 1 24 ? -25.734 -2.447 -15.438 1 98.06 24 GLU B CA 1
ATOM 3728 C C . GLU B 1 24 ? -24.672 -2.584 -14.344 1 98.06 24 GLU B C 1
ATOM 3730 O O . GLU B 1 24 ? -25 -2.889 -13.195 1 98.06 24 GLU B O 1
ATOM 3735 N N . CYS B 1 25 ? -23.469 -2.395 -14.727 1 98.44 25 CYS B N 1
ATOM 3736 C CA . CYS B 1 25 ? -22.391 -2.439 -13.75 1 98.44 25 CYS B CA 1
ATOM 3737 C C . CYS B 1 25 ? -22.578 -1.369 -12.68 1 98.44 25 CYS B C 1
ATOM 3739 O O . CYS B 1 25 ? -22.422 -1.645 -11.484 1 98.44 25 CYS B O 1
ATOM 3741 N N . ARG B 1 26 ? -22.891 -0.12 -13.086 1 98.56 26 ARG B N 1
ATOM 3742 C CA . ARG B 1 26 ? -23.141 0.972 -12.148 1 98.56 26 ARG B CA 1
ATOM 3743 C C . ARG B 1 26 ? -24.25 0.607 -11.156 1 98.56 26 ARG B C 1
ATOM 3745 O O . ARG B 1 26 ? -24.109 0.83 -9.953 1 98.56 26 ARG B O 1
ATOM 3752 N N . ALA B 1 27 ? -25.281 0.048 -11.656 1 98.5 27 ALA B N 1
ATOM 3753 C CA . ALA B 1 27 ? -26.422 -0.331 -10.812 1 98.5 27 ALA B CA 1
ATOM 3754 C C . ALA B 1 27 ? -26.016 -1.395 -9.797 1 98.5 27 ALA B C 1
ATOM 3756 O O . ALA B 1 27 ? -26.406 -1.32 -8.625 1 98.5 27 ALA B O 1
ATOM 3757 N N . ARG B 1 28 ? -25.281 -2.391 -10.219 1 98.38 28 ARG B N 1
ATOM 3758 C CA . ARG B 1 28 ? -24.844 -3.469 -9.336 1 98.38 28 ARG B CA 1
ATOM 3759 C C . ARG B 1 28 ? -23.875 -2.953 -8.273 1 98.38 28 ARG B C 1
ATOM 3761 O O . ARG B 1 28 ? -23.938 -3.355 -7.113 1 98.38 28 ARG B O 1
ATOM 3768 N N . ILE B 1 29 ? -22.969 -2.068 -8.672 1 98.81 29 ILE B N 1
ATOM 3769 C CA . ILE B 1 29 ? -22.016 -1.495 -7.734 1 98.81 29 ILE B CA 1
ATOM 3770 C C . ILE B 1 29 ? -22.734 -0.642 -6.699 1 98.81 29 ILE B C 1
ATOM 3772 O O . ILE B 1 29 ? -22.391 -0.666 -5.516 1 98.81 29 ILE B O 1
ATOM 3776 N N . GLU B 1 30 ? -23.75 0.095 -7.129 1 98.44 30 GLU B N 1
ATOM 3777 C CA . GLU B 1 30 ? -24.547 0.898 -6.211 1 98.44 30 GLU B CA 1
ATOM 3778 C C . GLU B 1 30 ? -25.266 0.018 -5.191 1 98.44 30 GLU B C 1
ATOM 3780 O O . GLU B 1 30 ? -25.391 0.385 -4.023 1 98.44 30 GLU B O 1
ATOM 3785 N N . LYS B 1 31 ? -25.797 -1.098 -5.645 1 98.5 31 LYS B N 1
ATOM 3786 C CA . LYS B 1 31 ? -26.438 -2.041 -4.734 1 98.5 31 LYS B CA 1
ATOM 3787 C C . LYS B 1 31 ? -25.438 -2.59 -3.717 1 98.5 31 LYS B C 1
ATOM 3789 O O . LYS B 1 31 ? -25.781 -2.77 -2.543 1 98.5 31 LYS B O 1
ATOM 3794 N N . SER B 1 32 ? -24.234 -2.908 -4.176 1 98.75 32 SER B N 1
ATOM 3795 C CA . SER B 1 32 ? -23.188 -3.365 -3.268 1 98.75 32 SER B CA 1
ATOM 3796 C C . SER B 1 32 ? -22.828 -2.291 -2.244 1 98.75 32 SER B C 1
ATOM 3798 O O . SER B 1 32 ? -22.625 -2.594 -1.068 1 98.75 32 SER B O 1
ATOM 3800 N N . ARG B 1 33 ? -22.75 -1.036 -2.695 1 98.25 33 ARG B N 1
ATOM 3801 C CA . ARG B 1 33 ? -22.469 0.075 -1.791 1 98.25 33 ARG B CA 1
ATOM 3802 C C . ARG B 1 33 ? -23.547 0.193 -0.721 1 98.25 33 ARG B C 1
ATOM 3804 O O . ARG B 1 33 ? -23.25 0.488 0.439 1 98.25 33 ARG B O 1
ATOM 3811 N N . ALA B 1 34 ? -24.781 0.011 -1.108 1 97.94 34 ALA B N 1
ATOM 3812 C CA . ALA B 1 34 ? -25.891 0.044 -0.151 1 97.94 34 ALA B CA 1
ATOM 3813 C C . ALA B 1 34 ? -25.766 -1.09 0.862 1 97.94 34 ALA B C 1
ATOM 3815 O O . ALA B 1 34 ? -26.031 -0.9 2.051 1 97.94 34 ALA B O 1
ATOM 3816 N N . ALA B 1 35 ? -25.344 -2.248 0.422 1 98.25 35 ALA B N 1
ATOM 3817 C CA . ALA B 1 35 ? -25.188 -3.414 1.287 1 98.25 35 ALA B CA 1
ATOM 3818 C C . ALA B 1 35 ? -24.031 -3.227 2.264 1 98.25 35 ALA B C 1
ATOM 3820 O O . ALA B 1 35 ? -23.984 -3.867 3.316 1 98.25 35 ALA B O 1
ATOM 3821 N N . PHE B 1 36 ? -23.125 -2.375 1.969 1 98.31 36 PHE B N 1
ATOM 3822 C CA . PHE B 1 36 ? -21.922 -2.117 2.762 1 98.31 36 PHE B CA 1
ATOM 3823 C C . PHE B 1 36 ? -22.297 -1.651 4.164 1 98.31 36 PHE B C 1
ATOM 3825 O O . PHE B 1 36 ? -21.672 -2.064 5.145 1 98.31 36 PHE B O 1
ATOM 3832 N N . SER B 1 37 ? -23.25 -0.729 4.199 1 94.81 37 SER B N 1
ATOM 3833 C CA . SER B 1 37 ? -23.625 -0.156 5.484 1 94.81 37 SER B CA 1
ATOM 3834 C C . SER B 1 37 ? -24.031 -1.242 6.477 1 94.81 37 SER B C 1
ATOM 3836 O O . SER B 1 37 ? -23.578 -1.235 7.629 1 94.81 37 SER B O 1
ATOM 3838 N N . ILE B 1 38 ? -24.766 -2.193 5.984 1 95.31 38 ILE B N 1
ATOM 3839 C CA . ILE B 1 38 ? -25.234 -3.275 6.84 1 95.31 38 ILE B CA 1
ATOM 3840 C C . ILE B 1 38 ? -24.094 -4.238 7.137 1 95.31 38 ILE B C 1
ATOM 3842 O O . ILE B 1 38 ? -23.859 -4.602 8.297 1 95.31 38 ILE B O 1
ATOM 3846 N N . TRP B 1 39 ? -23.391 -4.656 6.188 1 98 39 TRP B N 1
ATOM 3847 C CA . TRP B 1 39 ? -22.328 -5.652 6.328 1 98 39 TRP B CA 1
ATOM 3848 C C . TRP B 1 39 ? -21.219 -5.145 7.246 1 98 39 TRP B C 1
ATOM 3850 O O . TRP B 1 39 ? -20.766 -5.867 8.141 1 98 39 TRP B O 1
ATOM 3860 N N . SER B 1 40 ? -20.797 -3.916 7.051 1 96.81 40 SER B N 1
ATOM 3861 C CA . SER B 1 40 ? -19.703 -3.35 7.82 1 96.81 40 SER B CA 1
ATOM 3862 C C . SER B 1 40 ? -20.078 -3.182 9.289 1 96.81 40 SER B C 1
ATOM 3864 O O . SER B 1 40 ? -19.203 -3.162 10.156 1 96.81 40 SER B O 1
ATOM 3866 N N . SER B 1 41 ? -21.344 -3.061 9.562 1 94.31 41 SER B N 1
ATOM 3867 C CA . SER B 1 41 ? -21.797 -2.812 10.93 1 94.31 41 SER B CA 1
ATOM 3868 C C . SER B 1 41 ? -21.891 -4.105 11.727 1 94.31 41 SER B C 1
ATOM 3870 O O . SER B 1 41 ? -21.953 -4.078 12.961 1 94.31 41 SER B O 1
ATOM 3872 N N . LEU B 1 42 ? -21.875 -5.262 11.047 1 95.44 42 LEU B N 1
ATOM 3873 C CA . LEU B 1 42 ? -21.922 -6.543 11.742 1 95.44 42 LEU B CA 1
ATOM 3874 C C . LEU B 1 42 ? -20.609 -6.812 12.461 1 95.44 42 LEU B C 1
ATOM 3876 O O . LEU B 1 42 ? -19.531 -6.543 11.93 1 95.44 42 LEU B O 1
ATOM 3880 N N . PRO B 1 43 ? -20.688 -7.332 13.703 1 94.31 43 PRO B N 1
ATOM 3881 C CA . PRO B 1 43 ? -19.453 -7.773 14.359 1 94.31 43 PRO B CA 1
ATOM 3882 C C . PRO B 1 43 ? -18.719 -8.859 13.57 1 94.31 43 PRO B C 1
ATOM 3884 O O . PRO B 1 43 ? -19.359 -9.656 12.883 1 94.31 43 PRO B O 1
ATOM 3887 N N . VAL B 1 44 ? -17.484 -8.938 13.727 1 93.25 44 VAL B N 1
ATOM 3888 C CA . VAL B 1 44 ? -16.641 -9.875 12.977 1 93.25 44 VAL B CA 1
ATOM 3889 C C . VAL B 1 44 ? -17.078 -11.305 13.266 1 93.25 44 VAL B C 1
ATOM 3891 O O . VAL B 1 44 ? -17.078 -12.148 12.359 1 93.25 44 VAL B O 1
ATOM 3894 N N . GLU B 1 45 ? -17.5 -11.523 14.492 1 93.94 45 GLU B N 1
ATOM 3895 C CA . GLU B 1 45 ? -17.938 -12.859 14.891 1 93.94 45 GLU B CA 1
ATOM 3896 C C . GLU B 1 45 ? -19.188 -13.281 14.141 1 93.94 45 GLU B C 1
ATOM 3898 O O . GLU B 1 45 ? -19.375 -14.461 13.828 1 93.94 45 GLU B O 1
ATOM 3903 N N . GLU B 1 46 ? -20.047 -12.336 13.883 1 95.31 46 GLU B N 1
ATOM 3904 C CA . GLU B 1 46 ? -21.266 -12.617 13.125 1 95.31 46 GLU B CA 1
ATOM 3905 C C . GLU B 1 46 ? -20.969 -12.852 11.648 1 95.31 46 GLU B C 1
ATOM 3907 O O . GLU B 1 46 ? -21.562 -13.727 11.016 1 95.31 46 GLU B O 1
ATOM 3912 N N . LYS B 1 47 ? -20.047 -12.102 11.141 1 97.12 47 LYS B N 1
ATOM 3913 C CA . LYS B 1 47 ? -19.609 -12.344 9.766 1 97.12 47 LYS B CA 1
ATOM 3914 C C . LYS B 1 47 ? -19.016 -13.734 9.609 1 97.12 47 LYS B C 1
ATOM 3916 O O . LYS B 1 47 ? -19.25 -14.414 8.609 1 97.12 47 LYS B O 1
ATOM 3921 N N . ALA B 1 48 ? -18.266 -14.18 10.617 1 96.19 48 ALA B N 1
ATOM 3922 C CA . ALA B 1 48 ? -17.531 -15.445 10.609 1 96.19 48 ALA B CA 1
ATOM 3923 C C . ALA B 1 48 ? -18.484 -16.625 10.391 1 96.19 48 ALA B C 1
ATOM 3925 O O . ALA B 1 48 ? -18.125 -17.609 9.75 1 96.19 48 ALA B O 1
ATOM 3926 N N . LYS B 1 49 ? -19.688 -16.531 10.859 1 97.19 49 LYS B N 1
ATOM 3927 C CA . LYS B 1 49 ? -20.672 -17.594 10.719 1 97.19 49 LYS B CA 1
ATOM 3928 C C . LYS B 1 49 ? -20.969 -17.875 9.25 1 97.19 49 LYS B C 1
ATOM 3930 O O . LYS B 1 49 ? -21.141 -19.031 8.859 1 97.19 49 LYS B O 1
ATOM 3935 N N . HIS B 1 50 ? -21.047 -16.844 8.469 1 98 50 HIS B N 1
ATOM 3936 C CA . HIS B 1 50 ? -21.297 -17 7.043 1 98 50 HIS B CA 1
ATOM 3937 C C . HIS B 1 50 ? -20.141 -17.719 6.355 1 98 50 HIS B C 1
ATOM 3939 O O . HIS B 1 50 ? -20.359 -18.562 5.484 1 98 50 HIS B O 1
ATOM 3945 N N . PHE B 1 51 ? -18.922 -17.453 6.754 1 98.44 51 PHE B N 1
ATOM 3946 C CA . PHE B 1 51 ? -17.75 -18.094 6.164 1 98.44 51 PHE B CA 1
ATOM 3947 C C . PHE B 1 51 ? -17.703 -19.562 6.52 1 98.44 51 PHE B C 1
ATOM 3949 O O . PHE B 1 51 ? -17.281 -20.391 5.707 1 98.44 51 PHE B O 1
ATOM 3956 N N . LYS B 1 52 ? -18.094 -19.906 7.742 1 98.19 52 LYS B N 1
ATOM 3957 C CA . LYS B 1 52 ? -18.141 -21.297 8.156 1 98.19 52 LYS B CA 1
ATOM 3958 C C . LYS B 1 52 ? -19.141 -22.094 7.309 1 98.19 52 LYS B C 1
ATOM 3960 O O . LYS B 1 52 ? -18.875 -23.234 6.938 1 98.19 52 LYS B O 1
ATOM 3965 N N . THR B 1 53 ? -20.266 -21.453 7.012 1 98.69 53 THR B N 1
ATOM 3966 C CA . THR B 1 53 ? -21.234 -22.094 6.137 1 98.69 53 THR B CA 1
ATOM 3967 C C . THR B 1 53 ? -20.672 -22.266 4.73 1 98.69 53 THR B C 1
ATOM 3969 O O . THR B 1 53 ? -20.922 -23.281 4.078 1 98.69 53 THR B O 1
ATOM 3972 N N . ALA B 1 54 ? -19.938 -21.281 4.266 1 98.75 54 ALA B N 1
ATOM 3973 C CA . ALA B 1 54 ? -19.281 -21.391 2.963 1 98.75 54 ALA B CA 1
ATOM 3974 C C . ALA B 1 54 ? -18.312 -22.562 2.924 1 98.75 54 ALA B C 1
ATOM 3976 O O . ALA B 1 54 ? -18.203 -23.25 1.903 1 98.75 54 ALA B O 1
ATOM 3977 N N . VAL B 1 55 ? -17.578 -22.812 4.051 1 98.75 55 VAL B N 1
ATOM 3978 C CA . VAL B 1 55 ? -16.656 -23.938 4.16 1 98.75 55 VAL B CA 1
ATOM 3979 C C . VAL B 1 55 ? -17.422 -25.25 3.902 1 98.75 55 VAL B C 1
ATOM 3981 O O . VAL B 1 55 ? -16.953 -26.094 3.127 1 98.75 55 VAL B O 1
ATOM 3984 N N . GLU B 1 56 ? -18.547 -25.359 4.469 1 98.69 56 GLU B N 1
ATOM 3985 C CA . GLU B 1 56 ? -19.359 -26.562 4.32 1 98.69 56 GLU B CA 1
ATOM 3986 C C . GLU B 1 56 ? -19.812 -26.75 2.879 1 98.69 56 GLU B C 1
ATOM 3988 O O . GLU B 1 56 ? -19.75 -27.844 2.334 1 98.69 56 GLU B O 1
ATOM 3993 N N . ILE B 1 57 ? -20.25 -25.688 2.277 1 98.88 57 ILE B N 1
ATOM 3994 C CA . ILE B 1 57 ? -20.719 -25.719 0.9 1 98.88 57 ILE B CA 1
ATOM 3995 C C . ILE B 1 57 ? -19.578 -26.141 -0.029 1 98.88 57 ILE B C 1
ATOM 3997 O O . ILE B 1 57 ? -19.766 -27 -0.894 1 98.88 57 ILE B O 1
ATOM 4001 N N . LEU B 1 58 ? -18.422 -25.531 0.151 1 98.88 58 LEU B N 1
ATOM 4002 C CA . LEU B 1 58 ? -17.25 -25.859 -0.66 1 98.88 58 LEU B CA 1
ATOM 4003 C C . LEU B 1 58 ? -16.875 -27.328 -0.516 1 98.88 58 LEU B C 1
ATOM 4005 O O . LEU B 1 58 ? -16.641 -28.016 -1.514 1 98.88 58 LEU B O 1
ATOM 4009 N N . ARG B 1 59 ? -16.828 -27.828 0.684 1 98.69 59 ARG B N 1
ATOM 4010 C CA . ARG B 1 59 ? -16.406 -29.203 0.943 1 98.69 59 ARG B CA 1
ATOM 4011 C C . ARG B 1 59 ? -17.438 -30.188 0.405 1 98.69 59 ARG B C 1
ATOM 4013 O O . ARG B 1 59 ? -17.078 -31.203 -0.214 1 98.69 59 ARG B O 1
ATOM 4020 N N . GLU B 1 60 ? -18.703 -29.875 0.542 1 98.56 60 GLU B N 1
ATOM 4021 C CA . GLU B 1 60 ? -19.766 -30.766 0.107 1 98.56 60 GLU B CA 1
ATOM 4022 C C . GLU B 1 60 ? -19.875 -30.797 -1.414 1 98.56 60 GLU B C 1
ATOM 4024 O O . GLU B 1 60 ? -20.297 -31.812 -1.993 1 98.56 60 GLU B O 1
ATOM 4029 N N . SER B 1 61 ? -19.5 -29.719 -2.004 1 98.62 61 SER B N 1
ATOM 4030 C CA . SER B 1 61 ? -19.703 -29.609 -3.445 1 98.62 61 SER B CA 1
ATOM 4031 C C . SER B 1 61 ? -18.359 -29.578 -4.184 1 98.62 61 SER B C 1
ATOM 4033 O O . SER B 1 61 ? -18.266 -29.016 -5.273 1 98.62 61 SER B O 1
ATOM 4035 N N . THR B 1 62 ? -17.328 -30.109 -3.6 1 98.75 62 THR B N 1
ATOM 4036 C CA . THR B 1 62 ? -15.977 -30.078 -4.152 1 98.75 62 THR B CA 1
ATOM 4037 C C . THR B 1 62 ? -15.961 -30.641 -5.57 1 98.75 62 THR B C 1
ATOM 4039 O O . THR B 1 62 ? -15.398 -30.031 -6.48 1 98.75 62 THR B O 1
ATOM 4042 N N . ASP B 1 63 ? -16.594 -31.812 -5.789 1 98.69 63 ASP B N 1
ATOM 4043 C CA . ASP B 1 63 ? -16.562 -32.469 -7.09 1 98.69 63 ASP B CA 1
ATOM 4044 C C . ASP B 1 63 ? -17.25 -31.625 -8.156 1 98.69 63 ASP B C 1
ATOM 4046 O O . ASP B 1 63 ? -16.781 -31.531 -9.289 1 98.69 63 ASP B O 1
ATOM 4050 N N . THR B 1 64 ? -18.391 -31.016 -7.777 1 98.75 64 THR B N 1
ATOM 4051 C CA . THR B 1 64 ? -19.141 -30.172 -8.703 1 98.75 64 THR B CA 1
ATOM 4052 C C . THR B 1 64 ? -18.312 -28.984 -9.164 1 98.75 64 THR B C 1
ATOM 4054 O O . THR B 1 64 ? -18.219 -28.719 -10.367 1 98.75 64 THR B O 1
ATOM 4057 N N . TYR B 1 65 ? -17.719 -28.312 -8.25 1 98.88 65 TYR B N 1
ATOM 4058 C CA . TYR B 1 65 ? -16.922 -27.125 -8.578 1 98.88 65 TYR B CA 1
ATOM 4059 C C . TYR B 1 65 ? -15.648 -27.516 -9.32 1 98.88 65 TYR B C 1
ATOM 4061 O O . TYR B 1 65 ? -15.227 -26.828 -10.25 1 98.88 65 TYR B O 1
ATOM 4069 N N . ALA B 1 66 ? -15.008 -28.609 -8.898 1 98.88 66 ALA B N 1
ATOM 4070 C CA . ALA B 1 66 ? -13.805 -29.094 -9.57 1 98.88 66 ALA B CA 1
ATOM 4071 C C . ALA B 1 66 ? -14.086 -29.375 -11.047 1 98.88 66 ALA B C 1
ATOM 4073 O O . ALA B 1 66 ? -13.266 -29.062 -11.914 1 98.88 66 ALA B O 1
ATOM 4074 N N . GLU B 1 67 ? -15.203 -29.984 -11.305 1 98.88 67 GLU B N 1
ATOM 4075 C CA . GLU B 1 67 ? -15.586 -30.281 -12.688 1 98.88 67 GLU B CA 1
ATOM 4076 C C . GLU B 1 67 ? -15.727 -29 -13.508 1 98.88 67 GLU B C 1
ATOM 4078 O O . GLU B 1 67 ? -15.297 -28.953 -14.656 1 98.88 67 GLU B O 1
ATOM 4083 N N . ILE B 1 68 ? -16.359 -28 -12.914 1 98.88 68 ILE B N 1
ATOM 4084 C CA . ILE B 1 68 ? -16.547 -26.719 -13.594 1 98.88 68 ILE B CA 1
ATOM 4085 C C . ILE B 1 68 ? -15.188 -26.094 -13.914 1 98.88 68 ILE B C 1
ATOM 4087 O O . ILE B 1 68 ? -14.945 -25.672 -15.047 1 98.88 68 ILE B O 1
ATOM 4091 N N . ILE B 1 69 ? -14.25 -26.062 -12.945 1 98.88 69 ILE B N 1
ATOM 4092 C CA . ILE B 1 69 ? -12.914 -25.531 -13.133 1 98.88 69 ILE B CA 1
ATOM 4093 C C . ILE B 1 69 ? -12.227 -26.25 -14.289 1 98.88 69 ILE B C 1
ATOM 4095 O O . ILE B 1 69 ? -11.703 -25.609 -15.203 1 98.88 69 ILE B O 1
ATOM 4099 N N . THR B 1 70 ? -12.273 -27.578 -14.242 1 98.88 70 THR B N 1
ATOM 4100 C CA . THR B 1 70 ? -11.586 -28.422 -15.219 1 98.88 70 THR B CA 1
ATOM 4101 C C . THR B 1 70 ? -12.156 -28.203 -16.625 1 98.88 70 THR B C 1
ATOM 4103 O O . THR B 1 70 ? -11.406 -28.062 -17.594 1 98.88 70 THR B O 1
ATOM 4106 N N . LYS B 1 71 ? -13.445 -28.094 -16.703 1 98.75 71 LYS B N 1
ATOM 4107 C CA . LYS B 1 71 ? -14.094 -27.906 -18 1 98.75 71 LYS B CA 1
ATOM 4108 C C . LYS B 1 71 ? -13.766 -26.531 -18.578 1 98.75 71 LYS B C 1
ATOM 4110 O O . LYS B 1 71 ? -13.633 -26.375 -19.797 1 98.75 71 LYS B O 1
ATOM 4115 N N . GLU B 1 72 ? -13.625 -25.562 -17.734 1 98.62 72 GLU B N 1
ATOM 4116 C CA . GLU B 1 72 ? -13.469 -24.188 -18.219 1 98.62 72 GLU B CA 1
ATOM 4117 C C . GLU B 1 72 ? -12.016 -23.891 -18.594 1 98.62 72 GLU B C 1
ATOM 4119 O O . GLU B 1 72 ? -11.758 -23.156 -19.531 1 98.62 72 GLU B O 1
ATOM 4124 N N . MET B 1 73 ? -11.078 -24.453 -17.797 1 98.12 73 MET B N 1
ATOM 4125 C CA . MET B 1 73 ? -9.727 -23.938 -18.062 1 98.12 73 MET B CA 1
ATOM 4126 C C . MET B 1 73 ? -8.742 -25.078 -18.25 1 98.12 73 MET B C 1
ATOM 4128 O O . MET B 1 73 ? -7.578 -24.859 -18.578 1 98.12 73 MET B O 1
ATOM 4132 N N . GLY B 1 74 ? -9.172 -26.344 -18.078 1 98.38 74 GLY B N 1
ATOM 4133 C CA . GLY B 1 74 ? -8.391 -27.484 -18.547 1 98.38 74 GLY B CA 1
ATOM 4134 C C . GLY B 1 74 ? -7.512 -28.094 -17.469 1 98.38 74 GLY B C 1
ATOM 4135 O O . GLY B 1 74 ? -6.848 -29.094 -17.703 1 98.38 74 GLY B O 1
ATOM 4136 N N . LYS B 1 75 ? -7.527 -27.594 -16.234 1 98.56 75 LYS B N 1
ATOM 4137 C CA . LYS B 1 75 ? -6.762 -28.156 -15.125 1 98.56 75 LYS B CA 1
ATOM 4138 C C . LYS B 1 75 ? -7.215 -29.578 -14.812 1 98.56 75 LYS B C 1
ATOM 4140 O O . LYS B 1 75 ? -8.414 -29.859 -14.758 1 98.56 75 LYS B O 1
ATOM 4145 N N . PRO B 1 76 ? -6.277 -30.5 -14.539 1 98.75 76 PRO B N 1
ATOM 4146 C CA . PRO B 1 76 ? -6.703 -31.844 -14.148 1 98.75 76 PRO B CA 1
ATOM 4147 C C . PRO B 1 76 ? -7.629 -31.844 -12.938 1 98.75 76 PRO B C 1
ATOM 4149 O O . PRO B 1 76 ? -7.398 -31.094 -11.984 1 98.75 76 PRO B O 1
ATOM 4152 N N . VAL B 1 77 ? -8.656 -32.656 -12.969 1 98.88 77 VAL B N 1
ATOM 4153 C CA . VAL B 1 77 ? -9.773 -32.594 -12.031 1 98.88 77 VAL B CA 1
ATOM 4154 C C . VAL B 1 77 ? -9.266 -32.812 -10.609 1 98.88 77 VAL B C 1
ATOM 4156 O O . VAL B 1 77 ? -9.781 -32.219 -9.664 1 98.88 77 VAL B O 1
ATOM 4159 N N . ARG B 1 78 ? -8.266 -33.656 -10.43 1 98.56 78 ARG B N 1
ATOM 4160 C CA . ARG B 1 78 ? -7.691 -33.875 -9.109 1 98.56 78 ARG B CA 1
ATOM 4161 C C . ARG B 1 78 ? -7.094 -32.594 -8.555 1 98.56 78 ARG B C 1
ATOM 4163 O O . ARG B 1 78 ? -7.227 -32.312 -7.363 1 98.56 78 ARG B O 1
ATOM 4170 N N . GLN B 1 79 ? -6.422 -31.844 -9.375 1 98.69 79 GLN B N 1
ATOM 4171 C CA . GLN B 1 79 ? -5.844 -30.562 -8.984 1 98.69 79 GLN B CA 1
ATOM 4172 C C . GLN B 1 79 ? -6.93 -29.516 -8.727 1 98.69 79 GLN B C 1
ATOM 4174 O O . GLN B 1 79 ? -6.789 -28.672 -7.84 1 98.69 79 GLN B O 1
ATOM 4179 N N . SER B 1 80 ? -8 -29.562 -9.453 1 98.88 80 SER B N 1
ATOM 4180 C CA . SER B 1 80 ? -9.141 -28.688 -9.234 1 98.88 80 SER B CA 1
ATOM 4181 C C . SER B 1 80 ? -9.797 -28.953 -7.883 1 98.88 80 SER B C 1
ATOM 4183 O O . SER B 1 80 ? -10.219 -28.016 -7.195 1 98.88 80 SER B O 1
ATOM 4185 N N . LYS B 1 81 ? -9.93 -30.266 -7.551 1 98.88 81 LYS B N 1
ATOM 4186 C CA . LYS B 1 81 ? -10.469 -30.609 -6.238 1 98.88 81 LYS B CA 1
ATOM 4187 C C . LYS B 1 81 ? -9.633 -30.016 -5.117 1 98.88 81 LYS B C 1
ATOM 4189 O O . LYS B 1 81 ? -10.172 -29.469 -4.152 1 98.88 81 LYS B O 1
ATOM 4194 N N . ASN B 1 82 ? -8.32 -30.125 -5.285 1 98.5 82 ASN B N 1
ATOM 4195 C CA . ASN B 1 82 ? -7.41 -29.547 -4.301 1 98.5 82 ASN B CA 1
ATOM 4196 C C . ASN B 1 82 ? -7.613 -28.031 -4.172 1 98.5 82 ASN B C 1
ATOM 4198 O O . ASN B 1 82 ? -7.523 -27.484 -3.074 1 98.5 82 ASN B O 1
ATOM 4202 N N . GLU B 1 83 ? -7.84 -27.359 -5.277 1 98.69 83 GLU B N 1
ATOM 4203 C CA . GLU B 1 83 ? -8.078 -25.922 -5.273 1 98.69 83 GLU B CA 1
ATOM 4204 C C . GLU B 1 83 ? -9.32 -25.562 -4.453 1 98.69 83 GLU B C 1
ATOM 4206 O O . GLU B 1 83 ? -9.297 -24.625 -3.662 1 98.69 83 GLU B O 1
ATOM 4211 N N . VAL B 1 84 ? -10.398 -26.297 -4.652 1 98.88 84 VAL B N 1
ATOM 4212 C CA . VAL B 1 84 ? -11.641 -26.047 -3.928 1 98.88 84 VAL B CA 1
ATOM 4213 C C . VAL B 1 84 ? -11.414 -26.234 -2.43 1 98.88 84 VAL B C 1
ATOM 4215 O O . VAL B 1 84 ? -11.844 -25.422 -1.618 1 98.88 84 VAL B O 1
ATOM 4218 N N . GLN B 1 85 ? -10.688 -27.297 -2.105 1 98.75 85 GLN B N 1
ATOM 4219 C CA . GLN B 1 85 ? -10.398 -27.578 -0.702 1 98.75 85 GLN B CA 1
ATOM 4220 C C . GLN B 1 85 ? -9.531 -26.469 -0.094 1 98.75 85 GLN B C 1
ATOM 4222 O O . GLN B 1 85 ? -9.688 -26.141 1.08 1 98.75 85 GLN B O 1
ATOM 4227 N N . LYS B 1 86 ? -8.641 -26.016 -0.862 1 98.56 86 LYS B N 1
ATOM 4228 C CA . LYS B 1 86 ? -7.797 -24.906 -0.427 1 98.56 86 LYS B CA 1
ATOM 4229 C C . LYS B 1 86 ? -8.633 -23.672 -0.094 1 98.56 86 LYS B C 1
ATOM 4231 O O . LYS B 1 86 ? -8.359 -22.984 0.885 1 98.56 86 LYS B O 1
ATOM 4236 N N . CYS B 1 87 ? -9.633 -23.359 -0.886 1 98.88 87 CYS B N 1
ATOM 4237 C CA . CYS B 1 87 ? -10.547 -22.25 -0.64 1 98.88 87 CYS B CA 1
ATOM 4238 C C . CYS B 1 87 ? -11.281 -22.438 0.681 1 98.88 87 CYS B C 1
ATOM 4240 O O . CYS B 1 87 ? -11.445 -21.484 1.44 1 98.88 87 CYS B O 1
ATOM 4242 N N . ALA B 1 88 ? -11.695 -23.688 0.939 1 98.88 88 ALA B N 1
ATOM 4243 C CA . ALA B 1 88 ? -12.375 -23.969 2.195 1 98.88 88 ALA B CA 1
ATOM 4244 C C . ALA B 1 88 ? -11.469 -23.703 3.393 1 98.88 88 ALA B C 1
ATOM 4246 O O . ALA B 1 88 ? -11.898 -23.094 4.379 1 98.88 88 ALA B O 1
ATOM 4247 N N . ARG B 1 89 ? -10.25 -24.094 3.291 1 98.56 89 ARG B N 1
ATOM 4248 C CA . ARG B 1 89 ? -9.297 -23.875 4.371 1 98.56 89 ARG B CA 1
ATOM 4249 C C . ARG B 1 89 ? -9.07 -22.391 4.613 1 98.56 89 ARG B C 1
ATOM 4251 O O . ARG B 1 89 ? -8.914 -21.953 5.754 1 98.56 89 ARG B O 1
ATOM 4258 N N . LEU B 1 90 ? -9.039 -21.672 3.541 1 98.81 90 LEU B N 1
ATOM 4259 C CA . LEU B 1 90 ? -8.875 -20.219 3.654 1 98.81 90 LEU B CA 1
ATOM 4260 C C . LEU B 1 90 ? -10.039 -19.594 4.418 1 98.81 90 LEU B C 1
ATOM 4262 O O . LEU B 1 90 ? -9.828 -18.766 5.309 1 98.81 90 LEU B O 1
ATOM 4266 N N . CYS B 1 91 ? -11.242 -19.953 4.027 1 98.75 91 CYS B N 1
ATOM 4267 C CA . CYS B 1 91 ? -12.43 -19.469 4.715 1 98.75 91 CYS B CA 1
ATOM 4268 C C . CYS B 1 91 ? -12.383 -19.812 6.199 1 98.75 91 CYS B C 1
ATOM 4270 O O . CYS B 1 91 ? -12.68 -18.953 7.047 1 98.75 91 CYS B O 1
ATOM 4272 N N . ASP B 1 92 ? -12.008 -21.016 6.449 1 98.38 92 ASP B N 1
ATOM 4273 C CA . ASP B 1 92 ? -11.93 -21.484 7.832 1 98.38 92 ASP B CA 1
ATOM 4274 C C . ASP B 1 92 ? -10.93 -20.656 8.633 1 98.38 92 ASP B C 1
ATOM 4276 O O . ASP B 1 92 ? -11.227 -20.234 9.758 1 98.38 92 ASP B O 1
ATOM 4280 N N . TYR B 1 93 ? -9.812 -20.422 8.109 1 98.62 93 TYR B N 1
ATOM 4281 C CA . TYR B 1 93 ? -8.766 -19.672 8.789 1 98.62 93 TYR B CA 1
ATOM 4282 C C . TYR B 1 93 ? -9.258 -18.281 9.172 1 98.62 93 TYR B C 1
ATOM 4284 O O . TYR B 1 93 ? -9.141 -17.859 10.328 1 98.62 93 TYR B O 1
ATOM 4292 N N . TYR B 1 94 ? -9.797 -17.547 8.219 1 98.38 94 TYR B N 1
ATOM 4293 C CA . TYR B 1 94 ? -10.172 -16.156 8.5 1 98.38 94 TYR B CA 1
ATOM 4294 C C . TYR B 1 94 ? -11.406 -16.094 9.391 1 98.38 94 TYR B C 1
ATOM 4296 O O . TYR B 1 94 ? -11.547 -15.188 10.211 1 98.38 94 TYR B O 1
ATOM 4304 N N . ALA B 1 95 ? -12.312 -17.031 9.219 1 97.69 95 ALA B N 1
ATOM 4305 C CA . ALA B 1 95 ? -13.461 -17.109 10.125 1 97.69 95 ALA B CA 1
ATOM 4306 C C . ALA B 1 95 ? -13 -17.234 11.57 1 97.69 95 ALA B C 1
ATOM 4308 O O . ALA B 1 95 ? -13.609 -16.656 12.477 1 97.69 95 ALA B O 1
ATOM 4309 N N . GLU B 1 96 ? -11.953 -17.953 11.742 1 97.88 96 GLU B N 1
ATOM 4310 C CA . GLU B 1 96 ? -11.477 -18.266 13.086 1 97.88 96 GLU B CA 1
ATOM 4311 C C . GLU B 1 96 ? -10.602 -17.141 13.633 1 97.88 96 GLU B C 1
ATOM 4313 O O . GLU B 1 96 ? -10.547 -16.922 14.844 1 97.88 96 GLU B O 1
ATOM 4318 N N . ASN B 1 97 ? -9.953 -16.422 12.773 1 98.25 97 ASN B N 1
ATOM 4319 C CA . ASN B 1 97 ? -8.852 -15.617 13.273 1 98.25 97 ASN B CA 1
ATOM 4320 C C . ASN B 1 97 ? -9.094 -14.125 13.031 1 98.25 97 ASN B C 1
ATOM 4322 O O . ASN B 1 97 ? -8.422 -13.281 13.625 1 98.25 97 ASN B O 1
ATOM 4326 N N . SER B 1 98 ? -10.047 -13.727 12.25 1 97.44 98 SER B N 1
ATOM 4327 C CA . SER B 1 98 ? -10.195 -12.336 11.82 1 97.44 98 SER B CA 1
ATOM 4328 C C . SER B 1 98 ? -10.516 -11.422 13 1 97.44 98 SER B C 1
ATOM 4330 O O . SER B 1 98 ? -10.094 -10.266 13.023 1 97.44 98 SER B O 1
ATOM 4332 N N . THR B 1 99 ? -11.312 -11.938 13.969 1 97.25 99 THR B N 1
ATOM 4333 C CA . THR B 1 99 ? -11.641 -11.125 15.141 1 97.25 99 THR B CA 1
ATOM 4334 C C . THR B 1 99 ? -10.367 -10.672 15.852 1 97.25 99 THR B C 1
ATOM 4336 O O . THR B 1 99 ? -10.227 -9.492 16.188 1 97.25 99 THR B O 1
ATOM 4339 N N . GLU B 1 100 ? -9.5 -11.594 16.031 1 97.81 100 GLU B N 1
ATOM 4340 C CA . GLU B 1 100 ? -8.242 -11.281 16.703 1 97.81 100 GLU B CA 1
ATOM 4341 C C . GLU B 1 100 ? -7.355 -10.398 15.82 1 97.81 100 GLU B C 1
ATOM 4343 O O . GLU B 1 100 ? -6.73 -9.453 16.312 1 97.81 100 GLU B O 1
ATOM 4348 N N . LEU B 1 101 ? -7.27 -10.688 14.57 1 97.88 101 LEU B N 1
ATOM 4349 C CA . LEU B 1 101 ? -6.375 -10 13.648 1 97.88 101 LEU B CA 1
ATOM 4350 C C . LEU B 1 101 ? -6.82 -8.562 13.43 1 97.88 101 LEU B C 1
ATOM 4352 O O . LEU B 1 101 ? -6.023 -7.715 13.016 1 97.88 101 LEU B O 1
ATOM 4356 N N . LEU B 1 102 ? -8.102 -8.227 13.695 1 97.56 102 LEU B N 1
ATOM 4357 C CA . LEU B 1 102 ? -8.641 -6.891 13.477 1 97.56 102 LEU B CA 1
ATOM 4358 C C . LEU B 1 102 ? -8.891 -6.18 14.805 1 97.56 102 LEU B C 1
ATOM 4360 O O . LEU B 1 102 ? -9.539 -5.133 14.836 1 97.56 102 LEU B O 1
ATOM 4364 N N . LYS B 1 103 ? -8.453 -6.781 15.859 1 97.62 103 LYS B N 1
ATOM 4365 C CA . LYS B 1 103 ? -8.602 -6.152 17.172 1 97.62 103 LYS B CA 1
ATOM 4366 C C . LYS B 1 103 ? -7.84 -4.836 17.234 1 97.62 103 LYS B C 1
ATOM 4368 O O . LYS B 1 103 ? -6.766 -4.699 16.656 1 97.62 103 LYS B O 1
ATOM 4373 N N . ASP B 1 104 ? -8.383 -3.895 18 1 97.94 104 ASP B N 1
ATOM 4374 C CA . ASP B 1 104 ? -7.699 -2.625 18.203 1 97.94 104 ASP B CA 1
ATOM 4375 C C . ASP B 1 104 ? -6.309 -2.846 18.797 1 97.94 104 ASP B C 1
ATOM 4377 O O . ASP B 1 104 ? -6.125 -3.693 19.672 1 97.94 104 ASP B O 1
ATOM 4381 N N . GLU B 1 105 ? -5.363 -2.172 18.234 1 98.5 105 GLU B N 1
ATOM 4382 C CA . GLU B 1 105 ? -4.023 -2.156 18.828 1 98.5 105 GLU B CA 1
ATOM 4383 C C . GLU B 1 105 ? -3.871 -1.013 19.828 1 98.5 105 GLU B C 1
ATOM 4385 O O . GLU B 1 105 ? -3.783 0.153 19.438 1 98.5 105 GLU B O 1
ATOM 4390 N N . ILE B 1 106 ? -3.809 -1.365 21.109 1 98.62 106 ILE B N 1
ATOM 4391 C CA . ILE B 1 106 ? -3.666 -0.353 22.156 1 98.62 106 ILE B CA 1
ATOM 4392 C C . ILE B 1 106 ? -2.217 0.124 22.219 1 98.62 106 ILE B C 1
ATOM 4394 O O . ILE B 1 106 ? -1.29 -0.689 22.25 1 98.62 106 ILE B O 1
ATOM 4398 N N . VAL B 1 107 ? -2.051 1.371 22.125 1 98.38 107 VAL B N 1
ATOM 4399 C CA . VAL B 1 107 ? -0.729 1.984 22.188 1 98.38 107 VAL B CA 1
ATOM 4400 C C . VAL B 1 107 ? -0.708 3.051 23.281 1 98.38 107 VAL B C 1
ATOM 4402 O O . VAL B 1 107 ? -1.396 4.07 23.172 1 98.38 107 VAL B O 1
ATOM 4405 N N . ASP B 1 108 ? 0.089 2.887 24.297 1 97.81 108 ASP B N 1
ATOM 4406 C CA . ASP B 1 108 ? 0.167 3.857 25.391 1 97.81 108 ASP B CA 1
ATOM 4407 C C . ASP B 1 108 ? 1.139 4.984 25.047 1 97.81 108 ASP B C 1
ATOM 4409 O O . ASP B 1 108 ? 2.35 4.77 24.984 1 97.81 108 ASP B O 1
ATOM 4413 N N . ILE B 1 109 ? 0.587 6.137 24.859 1 97.12 109 ILE B N 1
ATOM 4414 C CA . ILE B 1 109 ? 1.456 7.277 24.578 1 97.12 109 ILE B CA 1
ATOM 4415 C C . ILE B 1 109 ? 1.334 8.305 25.703 1 97.12 109 ILE B C 1
ATOM 4417 O O . ILE B 1 109 ? 1.674 9.477 25.531 1 97.12 109 ILE B O 1
ATOM 4421 N N . GLY B 1 110 ? 0.731 8.008 26.812 1 96.75 110 GLY B N 1
ATOM 4422 C CA . GLY B 1 110 ? 0.639 8.867 27.969 1 96.75 110 GLY B CA 1
ATOM 4423 C C . GLY B 1 110 ? -0.676 9.617 28.062 1 96.75 110 GLY B C 1
ATOM 4424 O O . GLY B 1 110 ? -0.808 10.562 28.844 1 96.75 110 GLY B O 1
ATOM 4425 N N . THR B 1 111 ? -1.68 9.266 27.219 1 97.06 111 THR B N 1
ATOM 4426 C CA . THR B 1 111 ? -3.014 9.852 27.266 1 97.06 111 THR B CA 1
ATOM 4427 C C . THR B 1 111 ? -3.992 8.93 27.984 1 97.06 111 THR B C 1
ATOM 4429 O O . THR B 1 111 ? -3.594 7.898 28.531 1 97.06 111 THR B O 1
ATOM 4432 N N . GLU B 1 112 ? -5.309 9.344 28.031 1 97.25 112 GLU B N 1
ATOM 4433 C CA . GLU B 1 112 ? -6.336 8.484 28.609 1 97.25 112 GLU B CA 1
ATOM 4434 C C . GLU B 1 112 ? -6.398 7.133 27.891 1 97.25 112 GLU B C 1
ATOM 4436 O O . GLU B 1 112 ? -6.469 6.086 28.547 1 97.25 112 GLU B O 1
ATOM 4441 N N . LYS B 1 113 ? -6.438 7.18 26.688 1 98.06 113 LYS B N 1
ATOM 4442 C CA . LYS B 1 113 ? -6.465 6 25.828 1 98.06 113 LYS B CA 1
ATOM 4443 C C . LYS B 1 113 ? -6.016 6.34 24.406 1 98.06 113 LYS B C 1
ATOM 4445 O O . LYS B 1 113 ? -6.344 7.406 23.891 1 98.06 113 LYS B O 1
ATOM 4450 N N . SER B 1 114 ? -5.223 5.531 23.781 1 98.62 114 SER B N 1
ATOM 4451 C CA . SER B 1 114 ? -4.871 5.645 22.359 1 98.62 114 SER B CA 1
ATOM 4452 C C . SER B 1 114 ? -4.797 4.27 21.703 1 98.62 114 SER B C 1
ATOM 4454 O O . SER B 1 114 ? -4.316 3.309 22.312 1 98.62 114 SER B O 1
ATOM 4456 N N . TYR B 1 115 ? -5.281 4.203 20.516 1 98.69 115 TYR B N 1
ATOM 4457 C CA . TYR B 1 115 ? -5.293 2.912 19.844 1 98.69 115 TYR B CA 1
ATOM 4458 C C . TYR B 1 115 ? -5.375 3.088 18.328 1 98.69 115 TYR B C 1
ATOM 4460 O O . TYR B 1 115 ? -5.691 4.176 17.844 1 98.69 115 TYR B O 1
ATOM 4468 N N . VAL B 1 116 ? -5.008 2.064 17.641 1 98.81 116 VAL B N 1
ATOM 4469 C CA . VAL B 1 116 ? -5.176 1.928 16.188 1 98.81 116 VAL B CA 1
ATOM 4470 C C . VAL B 1 116 ? -6.328 0.975 15.891 1 98.81 116 VAL B C 1
ATOM 4472 O O . VAL B 1 116 ? -6.387 -0.132 16.438 1 98.81 116 VAL B O 1
ATOM 4475 N N . THR B 1 117 ? -7.262 1.429 15.141 1 98.44 117 THR B N 1
ATOM 4476 C CA . THR B 1 117 ? -8.383 0.576 14.75 1 98.44 117 THR B CA 1
ATOM 4477 C C . THR B 1 117 ? -8.43 0.415 13.234 1 98.44 117 THR B C 1
ATOM 4479 O O . THR B 1 117 ? -7.754 1.146 12.5 1 98.44 117 THR B O 1
ATOM 4482 N N . PHE B 1 118 ? -9.141 -0.565 12.75 1 98.31 118 PHE B N 1
ATOM 4483 C CA . PHE B 1 118 ? -9.164 -0.952 11.344 1 98.31 118 PHE B CA 1
ATOM 4484 C C . PHE B 1 118 ? -10.586 -0.893 10.797 1 98.31 118 PHE B C 1
ATOM 4486 O O . PHE B 1 118 ? -11.445 -1.676 11.203 1 98.31 118 PHE B O 1
ATOM 4493 N N . GLU B 1 119 ? -10.805 0.035 9.875 1 98.12 119 GLU B N 1
ATOM 4494 C CA . GLU B 1 119 ? -12.141 0.237 9.328 1 98.12 119 GLU B CA 1
ATOM 4495 C C . GLU B 1 119 ? -12.188 -0.102 7.836 1 98.12 119 GLU B C 1
ATOM 4497 O O . GLU B 1 119 ? -11.305 0.295 7.078 1 98.12 119 GLU B O 1
ATOM 4502 N N . PRO B 1 120 ? -13.227 -0.891 7.41 1 98.38 120 PRO B N 1
ATOM 4503 C CA . PRO B 1 120 ? -13.312 -1.21 5.984 1 98.38 120 PRO B CA 1
ATOM 4504 C C . PRO B 1 120 ? -13.453 0.034 5.109 1 98.38 120 PRO B C 1
ATOM 4506 O O . PRO B 1 120 ? -13.93 1.071 5.574 1 98.38 120 PRO B O 1
ATOM 4509 N N . LEU B 1 121 ? -13.094 -0.048 3.869 1 98.38 121 LEU B N 1
ATOM 4510 C CA . LEU B 1 121 ? -13.062 1.093 2.961 1 98.38 121 LEU B CA 1
ATOM 4511 C C . LEU B 1 121 ? -14.391 1.233 2.225 1 98.38 121 LEU B C 1
ATOM 4513 O O . LEU B 1 121 ? -14.805 2.346 1.881 1 98.38 121 LEU B O 1
ATOM 4517 N N . GLY B 1 122 ? -14.984 0.134 1.854 1 98.56 122 GLY B N 1
ATOM 4518 C CA . GLY B 1 122 ? -16.219 0.179 1.081 1 98.56 122 GLY B CA 1
ATOM 4519 C C . GLY B 1 122 ? -16.312 -0.923 0.044 1 98.56 122 GLY B C 1
ATOM 4520 O O . GLY B 1 122 ? -16.234 -2.107 0.379 1 98.56 122 GLY B O 1
ATOM 4521 N N . VAL B 1 123 ? -16.406 -0.526 -1.279 1 98.88 123 VAL B N 1
ATOM 4522 C CA . VAL B 1 123 ? -16.531 -1.46 -2.393 1 98.88 123 VAL B CA 1
ATOM 4523 C C . VAL B 1 123 ? -15.156 -1.765 -2.973 1 98.88 123 VAL B C 1
ATOM 4525 O O . VAL B 1 123 ? -14.5 -0.879 -3.525 1 98.88 123 VAL B O 1
ATOM 4528 N N . ILE B 1 124 ? -14.734 -2.99 -2.854 1 98.94 124 ILE B N 1
ATOM 4529 C CA . ILE B 1 124 ? -13.445 -3.41 -3.404 1 98.94 124 ILE B CA 1
ATOM 4530 C C . ILE B 1 124 ? -13.664 -4.168 -4.711 1 98.94 124 ILE B C 1
ATOM 4532 O O . ILE B 1 124 ? -14.484 -5.09 -4.77 1 98.94 124 ILE B O 1
ATOM 4536 N N . PHE B 1 125 ? -12.992 -3.777 -5.754 1 98.94 125 PHE B N 1
ATOM 4537 C CA . PHE B 1 125 ? -13.109 -4.375 -7.078 1 98.94 125 PHE B CA 1
ATOM 4538 C C . PHE B 1 125 ? -12.008 -5.398 -7.312 1 98.94 125 PHE B C 1
ATOM 4540 O O . PHE B 1 125 ? -10.82 -5.059 -7.305 1 98.94 125 PHE B O 1
ATOM 4547 N N . GLY B 1 126 ? -12.406 -6.652 -7.461 1 98.88 126 GLY B N 1
ATOM 4548 C CA . GLY B 1 126 ? -11.469 -7.707 -7.816 1 98.88 126 GLY B CA 1
ATOM 4549 C C . GLY B 1 126 ? -11.445 -8.008 -9.305 1 98.88 126 GLY B C 1
ATOM 4550 O O . GLY B 1 126 ? -12.492 -8.133 -9.93 1 98.88 126 GLY B O 1
ATOM 4551 N N . ILE B 1 127 ? -10.281 -8.062 -9.914 1 98.88 127 ILE B N 1
ATOM 4552 C CA . ILE B 1 127 ? -10.055 -8.531 -11.273 1 98.88 127 ILE B CA 1
ATOM 4553 C C . ILE B 1 127 ? -9.125 -9.742 -11.258 1 98.88 127 ILE B C 1
ATOM 4555 O O . ILE B 1 127 ? -7.938 -9.617 -10.945 1 98.88 127 ILE B O 1
ATOM 4559 N N . MET B 1 128 ? -9.68 -10.914 -11.57 1 98.69 128 MET B N 1
ATOM 4560 C CA . MET B 1 128 ? -8.992 -12.148 -11.219 1 98.69 128 MET B CA 1
ATOM 4561 C C . MET B 1 128 ? -8.75 -13.008 -12.453 1 98.69 128 MET B C 1
ATOM 4563 O O . MET B 1 128 ? -9.516 -12.953 -13.422 1 98.69 128 MET B O 1
ATOM 4567 N N . PRO B 1 129 ? -7.73 -13.789 -12.469 1 98.25 129 PRO B N 1
ATOM 4568 C CA . PRO B 1 129 ? -7.328 -14.594 -13.625 1 98.25 129 PRO B CA 1
ATOM 4569 C C . PRO B 1 129 ? -7.996 -15.961 -13.648 1 98.25 129 PRO B C 1
ATOM 4571 O O . PRO B 1 129 ? -8.75 -16.297 -12.734 1 98.25 129 PRO B O 1
ATOM 4574 N N . TRP B 1 130 ? -7.637 -16.734 -14.656 1 98.38 130 TRP B N 1
ATOM 4575 C CA . TRP B 1 130 ? -8.359 -17.953 -14.992 1 98.38 130 TRP B CA 1
ATOM 4576 C C . TRP B 1 130 ? -7.645 -19.172 -14.438 1 98.38 130 TRP B C 1
ATOM 4578 O O . TRP B 1 130 ? -8.219 -20.266 -14.375 1 98.38 130 TRP B O 1
ATOM 4588 N N . ASN B 1 131 ? -6.422 -19.062 -14.008 1 98.25 131 ASN B N 1
ATOM 4589 C CA . ASN B 1 131 ? -5.609 -20.266 -13.859 1 98.25 131 ASN B CA 1
ATOM 4590 C C . ASN B 1 131 ? -5.953 -21.016 -12.578 1 98.25 131 ASN B C 1
ATOM 4592 O O . ASN B 1 131 ? -5.734 -22.234 -12.492 1 98.25 131 ASN B O 1
ATOM 4596 N N . PHE B 1 132 ? -6.367 -20.406 -11.562 1 98.56 132 PHE B N 1
ATOM 4597 C CA . PHE B 1 132 ? -7.023 -20.938 -10.375 1 98.56 132 PHE B CA 1
ATOM 4598 C C . PHE B 1 132 ? -8.328 -20.203 -10.094 1 98.56 132 PHE B C 1
ATOM 4600 O O . PHE B 1 132 ? -8.398 -19.375 -9.188 1 98.56 132 PHE B O 1
ATOM 4607 N N . PRO B 1 133 ? -9.328 -20.578 -10.789 1 98.62 133 PRO B N 1
ATOM 4608 C CA . PRO B 1 133 ? -10.531 -19.75 -10.891 1 98.62 133 PRO B CA 1
ATOM 4609 C C . PRO B 1 133 ? -11.203 -19.5 -9.539 1 98.62 133 PRO B C 1
ATOM 4611 O O . PRO B 1 133 ? -11.852 -18.469 -9.344 1 98.62 133 PRO B O 1
ATOM 4614 N N . PHE B 1 134 ? -11.133 -20.422 -8.625 1 98.81 134 PHE B N 1
ATOM 4615 C CA . PHE B 1 134 ? -11.719 -20.234 -7.309 1 98.81 134 PHE B CA 1
ATOM 4616 C C . PHE B 1 134 ? -10.719 -19.578 -6.359 1 98.81 134 PHE B C 1
ATOM 4618 O O . PHE B 1 134 ? -11 -18.547 -5.754 1 98.81 134 PHE B O 1
ATOM 4625 N N . TRP B 1 135 ? -9.555 -20.141 -6.336 1 98.75 135 TRP B N 1
ATOM 4626 C CA . TRP B 1 135 ? -8.562 -19.75 -5.34 1 98.75 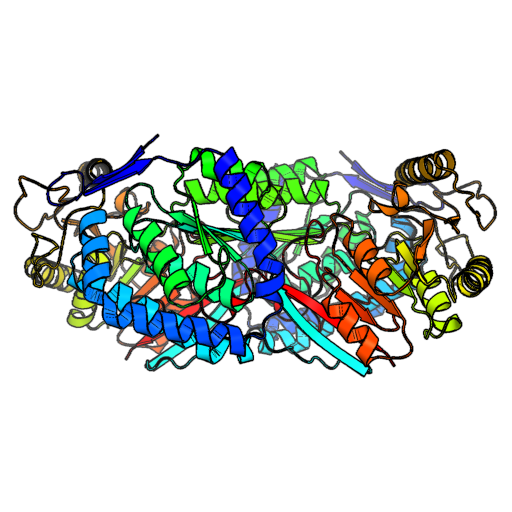135 TRP B CA 1
ATOM 4627 C C . TRP B 1 135 ? -8.211 -18.281 -5.469 1 98.75 135 TRP B C 1
ATOM 4629 O O . TRP B 1 135 ? -8.156 -17.562 -4.469 1 98.75 135 TRP B O 1
ATOM 4639 N N . GLN B 1 136 ? -7.957 -17.844 -6.715 1 98.19 136 GLN B N 1
ATOM 4640 C CA . GLN B 1 136 ? -7.551 -16.469 -6.938 1 98.19 136 GLN B CA 1
ATOM 4641 C C . GLN B 1 136 ? -8.609 -15.492 -6.43 1 98.19 136 GLN B C 1
ATOM 4643 O O . GLN B 1 136 ? -8.289 -14.438 -5.895 1 98.19 136 GLN B O 1
ATOM 4648 N N . VAL B 1 137 ? -9.875 -15.844 -6.57 1 98.75 137 VAL B N 1
ATOM 4649 C CA . VAL B 1 137 ? -10.977 -14.984 -6.141 1 98.75 137 VAL B CA 1
ATOM 4650 C C . VAL B 1 137 ? -11.094 -15.023 -4.617 1 98.75 137 VAL B C 1
ATOM 4652 O O . VAL B 1 137 ? -11.242 -13.984 -3.975 1 98.75 137 VAL B O 1
ATOM 4655 N N . PHE B 1 138 ? -11.047 -16.25 -4.035 1 98.88 138 PHE B N 1
ATOM 4656 C CA . PHE B 1 138 ? -11.195 -16.391 -2.592 1 98.88 138 PHE B CA 1
ATOM 4657 C C . PHE B 1 138 ? -10.062 -15.688 -1.858 1 98.88 138 PHE B C 1
ATOM 4659 O O . PHE B 1 138 ? -10.273 -15.086 -0.802 1 98.88 138 PHE B O 1
ATOM 4666 N N . ARG B 1 139 ? -8.883 -15.75 -2.398 1 98 139 ARG B N 1
ATOM 4667 C CA . ARG B 1 139 ? -7.699 -15.164 -1.785 1 98 139 ARG B CA 1
ATOM 4668 C C . ARG B 1 139 ? -7.863 -13.656 -1.613 1 98 139 ARG B C 1
ATOM 4670 O O . ARG B 1 139 ? -7.371 -13.078 -0.642 1 98 139 ARG B O 1
ATOM 4677 N N . PHE B 1 140 ? -8.555 -13.016 -2.543 1 96.25 140 PHE B N 1
ATOM 4678 C CA . PHE B 1 140 ? -8.852 -11.586 -2.482 1 96.25 140 PHE B CA 1
ATOM 4679 C C . PHE B 1 140 ? -10.094 -11.328 -1.641 1 96.25 140 PHE B C 1
ATOM 4681 O O . PHE B 1 140 ? -10.062 -10.5 -0.722 1 96.25 140 PHE B O 1
ATOM 4688 N N . ALA B 1 141 ? -11.164 -12.062 -1.843 1 98.69 141 ALA B N 1
ATOM 4689 C CA . ALA B 1 141 ? -12.508 -11.727 -1.389 1 98.69 141 ALA B CA 1
ATOM 4690 C C . ALA B 1 141 ? -12.672 -12.023 0.099 1 98.69 141 ALA B C 1
ATOM 4692 O O . ALA B 1 141 ? -13.312 -11.258 0.824 1 98.69 141 ALA B O 1
ATOM 4693 N N . ILE B 1 142 ? -12.117 -13.117 0.564 1 98.81 142 ILE B N 1
ATOM 4694 C CA . ILE B 1 142 ? -12.398 -13.586 1.917 1 98.81 142 ILE B CA 1
ATOM 4695 C C . ILE B 1 142 ? -11.828 -12.594 2.932 1 98.81 142 ILE B C 1
ATOM 4697 O O . ILE B 1 142 ? -12.555 -12.078 3.781 1 98.81 142 ILE B O 1
ATOM 4701 N N . PRO B 1 143 ? -10.5 -12.258 2.797 1 98.56 143 PRO B N 1
ATOM 4702 C CA . PRO B 1 143 ? -10.008 -11.273 3.762 1 98.56 143 PRO B CA 1
ATOM 4703 C C . PRO B 1 143 ? -10.711 -9.922 3.637 1 98.56 143 PRO B C 1
ATOM 4705 O O . PRO B 1 143 ? -10.969 -9.258 4.645 1 98.56 143 PRO B O 1
ATOM 4708 N N . ALA B 1 144 ? -11.055 -9.477 2.441 1 98.62 144 ALA B N 1
ATOM 4709 C CA . ALA B 1 144 ? -11.727 -8.195 2.238 1 98.62 144 ALA B CA 1
ATOM 4710 C C . ALA B 1 144 ? -13.094 -8.18 2.92 1 98.62 144 ALA B C 1
ATOM 4712 O O . ALA B 1 144 ? -13.43 -7.215 3.611 1 98.62 144 ALA B O 1
ATOM 4713 N N . MET B 1 145 ? -13.836 -9.25 2.75 1 98.81 145 MET B N 1
ATOM 4714 C CA . MET B 1 145 ? -15.18 -9.312 3.322 1 98.81 145 MET B CA 1
ATOM 4715 C C . MET B 1 145 ? -15.117 -9.516 4.832 1 98.81 145 MET B C 1
ATOM 4717 O O . MET B 1 145 ? -15.969 -9 5.566 1 98.81 145 MET B O 1
ATOM 4721 N N . CYS B 1 146 ? -14.125 -10.25 5.305 1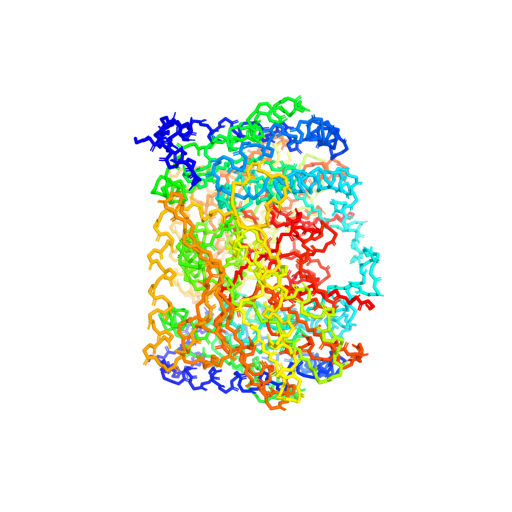 98.25 146 CYS B N 1
ATOM 4722 C CA . CYS B 1 146 ? -13.93 -10.406 6.742 1 98.25 146 CYS B CA 1
ATOM 4723 C C . CYS B 1 146 ? -13.672 -9.055 7.41 1 98.25 146 CYS B C 1
ATOM 4725 O O . CYS B 1 146 ? -14.133 -8.812 8.531 1 98.25 146 CYS B O 1
ATOM 4727 N N . ALA B 1 147 ? -12.969 -8.203 6.703 1 98 147 ALA B N 1
ATOM 4728 C CA . ALA B 1 147 ? -12.648 -6.879 7.234 1 98 147 ALA B CA 1
ATOM 4729 C C . ALA B 1 147 ? -13.859 -5.961 7.203 1 98 147 ALA B C 1
ATOM 4731 O O . ALA B 1 147 ? -13.828 -4.859 7.762 1 98 147 ALA B O 1
ATOM 4732 N N . GLY B 1 148 ? -14.906 -6.375 6.477 1 98.44 148 GLY B N 1
ATOM 4733 C CA . GLY B 1 148 ? -16.156 -5.621 6.477 1 98.44 148 GLY B CA 1
ATOM 4734 C C . GLY B 1 148 ? -16.453 -4.965 5.145 1 98.44 148 GLY B C 1
ATOM 4735 O O . GLY B 1 148 ? -17.469 -4.277 5.004 1 98.44 148 GLY B O 1
ATOM 4736 N N . ASN B 1 149 ? -15.602 -5.117 4.129 1 98.81 149 ASN B N 1
ATOM 4737 C CA . ASN B 1 149 ? -15.852 -4.586 2.795 1 98.81 149 ASN B CA 1
ATOM 4738 C C . ASN B 1 149 ? -16.875 -5.426 2.033 1 98.81 149 ASN B C 1
ATOM 4740 O O . ASN B 1 149 ? -17.141 -6.574 2.4 1 98.81 149 ASN B O 1
ATOM 4744 N N . VAL B 1 150 ? -17.422 -4.844 1.038 1 98.88 150 VAL B N 1
ATOM 4745 C CA . VAL B 1 150 ? -18.141 -5.602 0.023 1 98.88 150 VAL B CA 1
ATOM 4746 C C . VAL B 1 150 ? -17.297 -5.703 -1.247 1 98.88 150 VAL B C 1
ATOM 4748 O O . VAL B 1 150 ? -16.406 -4.891 -1.469 1 98.88 150 VAL B O 1
ATOM 4751 N N . CYS B 1 151 ? -17.594 -6.742 -2.025 1 98.88 151 CYS B N 1
ATOM 4752 C CA . CYS B 1 151 ? -16.75 -6.992 -3.186 1 98.88 151 CYS B CA 1
ATOM 4753 C C . CYS B 1 151 ? -17.578 -7.051 -4.465 1 98.88 151 CYS B C 1
ATOM 4755 O O . CYS B 1 151 ? -18.672 -7.617 -4.477 1 98.88 151 CYS B O 1
ATOM 4757 N N . VAL B 1 152 ? -17.094 -6.398 -5.508 1 98.81 152 VAL B N 1
ATOM 4758 C CA . VAL B 1 152 ? -17.5 -6.648 -6.891 1 98.81 152 VAL B CA 1
ATOM 4759 C C . VAL B 1 152 ? -16.328 -7.227 -7.676 1 98.81 152 VAL B C 1
ATOM 4761 O O . VAL B 1 152 ? -15.172 -6.891 -7.414 1 98.81 152 VAL B O 1
ATOM 4764 N N . PHE B 1 153 ? -16.656 -8.141 -8.555 1 96.88 153 PHE B N 1
ATOM 4765 C CA . PHE B 1 153 ? -15.492 -8.812 -9.133 1 96.88 153 PHE B CA 1
ATOM 4766 C C . PHE B 1 153 ? -15.75 -9.18 -10.586 1 96.88 153 PHE B C 1
ATOM 4768 O O . PHE B 1 153 ? -16.875 -9.484 -10.969 1 96.88 153 PHE B O 1
ATOM 4775 N N . LYS B 1 154 ? -14.742 -8.984 -11.383 1 98.06 154 LYS B N 1
ATOM 4776 C CA . LYS B 1 154 ? -14.656 -9.477 -12.758 1 98.06 154 LYS B CA 1
ATOM 4777 C C . LYS B 1 154 ? -13.68 -10.641 -12.867 1 98.06 154 LYS B C 1
ATOM 4779 O O . LYS B 1 154 ? -12.523 -10.523 -12.453 1 98.06 154 LYS B O 1
ATOM 4784 N N . HIS B 1 155 ? -14.141 -11.781 -13.453 1 98.44 155 HIS B N 1
ATOM 4785 C CA . HIS B 1 155 ? -13.273 -12.914 -13.734 1 98.44 155 HIS B CA 1
ATOM 4786 C C . HIS B 1 155 ? -12.727 -12.852 -15.156 1 98.44 155 HIS B C 1
ATOM 4788 O O . HIS B 1 155 ? -13.203 -12.055 -15.977 1 98.44 155 HIS B O 1
ATOM 4794 N N . ALA B 1 156 ? -11.656 -13.602 -15.422 1 98.12 156 ALA B N 1
ATOM 4795 C CA . ALA B 1 156 ? -11.25 -13.797 -16.812 1 98.12 156 ALA B CA 1
ATOM 4796 C C . ALA B 1 156 ? -12.422 -14.281 -17.656 1 98.12 156 ALA B C 1
ATOM 4798 O O . ALA B 1 156 ? -13.305 -14.992 -17.172 1 98.12 156 ALA B O 1
ATOM 4799 N N . SER B 1 157 ? -12.422 -13.961 -18.922 1 96.88 157 SER B N 1
ATOM 4800 C CA . SER B 1 157 ? -13.586 -14.125 -19.766 1 96.88 157 SER B CA 1
ATOM 4801 C C . SER B 1 157 ? -13.852 -15.602 -20.078 1 96.88 157 SER B C 1
ATOM 4803 O O . SER B 1 157 ? -14.961 -15.969 -20.469 1 96.88 157 SER B O 1
ATOM 4805 N N . ASN B 1 158 ? -12.898 -16.453 -19.891 1 97.62 158 ASN B N 1
ATOM 4806 C CA . ASN B 1 158 ? -13.047 -17.844 -20.266 1 97.62 158 ASN B CA 1
ATOM 4807 C C . ASN B 1 158 ? -13.57 -18.688 -19.109 1 97.62 158 ASN B C 1
ATOM 4809 O O . ASN B 1 158 ? -13.773 -19.891 -19.25 1 97.62 158 ASN B O 1
ATOM 4813 N N . VAL B 1 159 ? -13.805 -18.047 -17.891 1 98.5 159 VAL B N 1
ATOM 4814 C CA . VAL B 1 159 ? -14.273 -18.859 -16.766 1 98.5 159 VAL B CA 1
ATOM 4815 C C . VAL B 1 159 ? -15.5 -18.188 -16.141 1 98.5 159 VAL B C 1
ATOM 4817 O O . VAL B 1 159 ? -15.555 -18.016 -14.914 1 98.5 159 VAL B O 1
ATOM 4820 N N . PRO B 1 160 ? -16.5 -17.891 -16.875 1 98.5 160 PRO B N 1
ATOM 4821 C CA . PRO B 1 160 ? -17.672 -17.172 -16.359 1 98.5 160 PRO B CA 1
ATOM 4822 C C . PRO B 1 160 ? -18.531 -18.047 -15.438 1 98.5 160 PRO B C 1
ATOM 4824 O O . PRO B 1 160 ? -19.188 -17.531 -14.531 1 98.5 160 PRO B O 1
ATOM 4827 N N . LYS B 1 161 ? -18.578 -19.359 -15.68 1 98.69 161 LYS B N 1
ATOM 4828 C CA . LYS B 1 161 ? -19.375 -20.234 -14.805 1 98.69 161 LYS B CA 1
ATOM 4829 C C . LYS B 1 161 ? -18.766 -20.281 -13.406 1 98.69 161 LYS B C 1
ATOM 4831 O O . LYS B 1 161 ? -19.5 -20.281 -12.414 1 98.69 161 LYS B O 1
ATOM 4836 N N . SER B 1 162 ? -17.453 -20.391 -13.344 1 98.88 162 SER B N 1
ATOM 4837 C CA . SER B 1 162 ? -16.781 -20.312 -12.047 1 98.88 162 SER B CA 1
ATOM 4838 C C . SER B 1 162 ? -17.156 -19.031 -11.312 1 98.88 162 SER B C 1
ATOM 4840 O O . SER B 1 162 ? -17.438 -19.047 -10.109 1 98.88 162 SER B O 1
ATOM 4842 N N . ALA B 1 163 ? -17.188 -17.906 -12.023 1 98.69 163 ALA B N 1
ATOM 4843 C CA . ALA B 1 163 ? -17.531 -16.609 -11.438 1 98.69 163 ALA B CA 1
ATOM 4844 C C . ALA B 1 163 ? -18.938 -16.656 -10.82 1 98.69 163 ALA B C 1
ATOM 4846 O O . ALA B 1 163 ? -19.125 -16.219 -9.68 1 98.69 163 ALA B O 1
ATOM 4847 N N . LEU B 1 164 ? -19.844 -17.172 -11.562 1 98.56 164 LEU B N 1
ATOM 4848 C CA . LEU B 1 164 ? -21.234 -17.219 -11.133 1 98.56 164 LEU B CA 1
ATOM 4849 C C . LEU B 1 164 ? -21.406 -18.172 -9.961 1 98.56 164 LEU B C 1
ATOM 4851 O O . LEU B 1 164 ? -22.172 -17.891 -9.031 1 98.56 164 LEU B O 1
ATOM 4855 N N . GLU B 1 165 ? -20.734 -19.312 -10.008 1 98.75 165 GLU B N 1
ATOM 4856 C CA . GLU B 1 165 ? -20.828 -20.281 -8.914 1 98.75 165 GLU B CA 1
ATOM 4857 C C . GLU B 1 165 ? -20.266 -19.703 -7.617 1 98.75 165 GLU B C 1
ATOM 4859 O O . GLU B 1 165 ? -20.797 -19.984 -6.535 1 98.75 165 GLU B O 1
ATOM 4864 N N . ILE B 1 166 ? -19.188 -18.953 -7.691 1 98.81 166 ILE B N 1
ATOM 4865 C CA . ILE B 1 166 ? -18.609 -18.328 -6.504 1 98.81 166 ILE B CA 1
ATOM 4866 C C . ILE B 1 166 ? -19.625 -17.375 -5.875 1 98.81 166 ILE B C 1
ATOM 4868 O O . ILE B 1 166 ? -19.812 -17.375 -4.656 1 98.81 166 ILE B O 1
ATOM 4872 N N . GLU B 1 167 ? -20.25 -16.516 -6.684 1 98.62 167 GLU B N 1
ATOM 4873 C CA . GLU B 1 167 ? -21.297 -15.641 -6.152 1 98.62 167 GLU B CA 1
ATOM 4874 C C . GLU B 1 167 ? -22.391 -16.453 -5.473 1 98.62 167 GLU B C 1
ATOM 4876 O O . GLU B 1 167 ? -22.859 -16.078 -4.395 1 98.62 167 GLU B O 1
ATOM 4881 N N . ASN B 1 168 ? -22.797 -17.562 -6.102 1 98.56 168 ASN B N 1
ATOM 4882 C CA . ASN B 1 168 ? -23.844 -18.422 -5.57 1 98.56 168 ASN B CA 1
ATOM 4883 C C . ASN B 1 168 ? -23.453 -19.031 -4.23 1 98.56 168 ASN B C 1
ATOM 4885 O O . ASN B 1 168 ? -24.297 -19.234 -3.354 1 98.56 168 ASN B O 1
ATOM 4889 N N . ILE B 1 169 ? -22.188 -19.422 -4.09 1 98.81 169 ILE B N 1
ATOM 4890 C CA . ILE B 1 169 ? -21.672 -20 -2.844 1 98.81 169 ILE B CA 1
ATOM 4891 C C . ILE B 1 169 ? -21.938 -19.031 -1.693 1 98.81 169 ILE B C 1
ATOM 4893 O O . ILE B 1 169 ? -22.438 -19.422 -0.637 1 98.81 169 ILE B O 1
ATOM 4897 N N . PHE B 1 170 ? -21.609 -17.734 -1.894 1 98.69 170 PHE B N 1
ATOM 4898 C CA . PHE B 1 170 ? -21.781 -16.75 -0.826 1 98.69 170 PHE B CA 1
ATOM 4899 C C . PHE B 1 170 ? -23.25 -16.5 -0.535 1 98.69 170 PHE B C 1
ATOM 4901 O O . PHE B 1 170 ? -23.641 -16.344 0.624 1 98.69 170 PHE B O 1
ATOM 4908 N N . LEU B 1 171 ? -24.094 -16.516 -1.579 1 98.31 171 LEU B N 1
ATOM 4909 C CA . LEU B 1 171 ? -25.531 -16.375 -1.366 1 98.31 171 LEU B CA 1
ATOM 4910 C C . LEU B 1 171 ? -26.078 -17.547 -0.564 1 98.31 171 LEU B C 1
ATOM 4912 O O . LEU B 1 171 ? -26.812 -17.344 0.409 1 98.31 171 LEU B O 1
ATOM 4916 N N . GLU B 1 172 ? -25.688 -18.734 -0.976 1 98.5 172 GLU B N 1
ATOM 4917 C CA . GLU B 1 172 ? -26.156 -19.938 -0.303 1 98.5 172 GLU B CA 1
ATOM 4918 C C . GLU B 1 172 ? -25.641 -20.016 1.131 1 98.5 172 GLU B C 1
ATOM 4920 O O . GLU B 1 172 ? -26.297 -20.562 2.012 1 98.5 172 GLU B O 1
ATOM 4925 N N . ALA B 1 173 ? -24.469 -19.438 1.342 1 98.62 173 ALA B N 1
ATOM 4926 C CA . ALA B 1 173 ? -23.859 -19.438 2.664 1 98.62 173 ALA B CA 1
ATOM 4927 C C . ALA B 1 173 ? -24.531 -18.422 3.586 1 98.62 173 ALA B C 1
ATOM 4929 O O . ALA B 1 173 ? -24.172 -18.328 4.766 1 98.62 173 ALA B O 1
ATOM 4930 N N . GLY B 1 174 ? -25.438 -17.641 3.047 1 98 174 GLY B N 1
ATOM 4931 C CA . GLY B 1 174 ? -26.234 -16.75 3.877 1 98 174 GLY B CA 1
ATOM 4932 C C . GLY B 1 174 ? -25.688 -15.328 3.93 1 98 174 GLY B C 1
ATOM 4933 O O . GLY B 1 174 ? -26.125 -14.516 4.746 1 98 174 GLY B O 1
ATOM 4934 N N . PHE B 1 175 ? -24.703 -15.023 3.137 1 98.25 175 PHE B N 1
ATOM 4935 C CA . PHE B 1 175 ? -24.297 -13.625 3.047 1 98.25 175 PHE B CA 1
ATOM 4936 C C . PHE B 1 175 ? -25.453 -12.75 2.592 1 98.25 175 PHE B C 1
ATOM 4938 O O . PHE B 1 175 ? -26.25 -13.156 1.744 1 98.25 175 PHE B O 1
ATOM 4945 N N . PRO B 1 176 ? -25.562 -11.5 3.152 1 97.44 176 PRO B N 1
ATOM 4946 C CA . PRO B 1 176 ? -26.562 -10.57 2.605 1 97.44 176 PRO B CA 1
ATOM 4947 C C . PRO B 1 176 ? -26.391 -10.336 1.106 1 97.44 176 PRO B C 1
ATOM 4949 O O . PRO B 1 176 ? -25.266 -10.367 0.599 1 97.44 176 PRO B O 1
ATOM 4952 N N . GLU B 1 177 ? -27.469 -10.078 0.449 1 97.25 177 GLU B N 1
ATOM 4953 C CA . GLU B 1 177 ? -27.422 -9.797 -0.983 1 97.25 177 GLU B CA 1
ATOM 4954 C C . GLU B 1 177 ? -26.484 -8.641 -1.292 1 97.25 177 GLU B C 1
ATOM 4956 O O . GLU B 1 177 ? -26.438 -7.656 -0.55 1 97.25 177 GLU B O 1
ATOM 4961 N N . ASN B 1 178 ? -25.688 -8.781 -2.303 1 98.19 178 ASN B N 1
ATOM 4962 C CA . ASN B 1 178 ? -24.859 -7.73 -2.891 1 98.19 178 ASN B CA 1
ATOM 4963 C C . ASN B 1 178 ? -23.594 -7.492 -2.072 1 98.19 178 ASN B C 1
ATOM 4965 O O . ASN B 1 178 ? -22.875 -6.523 -2.312 1 98.19 178 ASN B O 1
ATOM 4969 N N . VAL B 1 179 ? -23.297 -8.312 -1.044 1 98.75 179 VAL B N 1
ATOM 4970 C CA . VAL B 1 179 ? -22.016 -8.242 -0.357 1 98.75 179 VAL B CA 1
ATOM 4971 C C . VAL B 1 179 ? -20.906 -8.711 -1.291 1 98.75 179 VAL B C 1
ATOM 4973 O O . VAL B 1 179 ? -19.781 -8.227 -1.216 1 98.75 179 VAL B O 1
ATOM 4976 N N . PHE B 1 180 ? -21.203 -9.695 -2.104 1 98.81 180 PHE B N 1
ATOM 4977 C CA . PHE B 1 180 ? -20.344 -10.164 -3.178 1 98.81 180 PHE B CA 1
ATOM 4978 C C . PHE B 1 180 ? -21.094 -10.234 -4.496 1 98.81 180 PHE B C 1
ATOM 4980 O O . PHE B 1 180 ? -22.094 -10.953 -4.605 1 98.81 180 PHE B O 1
ATOM 4987 N N . ASN B 1 181 ? -20.547 -9.523 -5.52 1 98.38 181 ASN B N 1
ATOM 4988 C CA . ASN B 1 181 ? -21.25 -9.461 -6.801 1 98.38 181 ASN B CA 1
ATOM 4989 C C . ASN B 1 181 ? -20.297 -9.742 -7.965 1 98.38 181 ASN B C 1
ATOM 4991 O O . ASN B 1 181 ? -19.203 -9.172 -8.031 1 98.38 181 ASN B O 1
ATOM 4995 N N . THR B 1 182 ? -20.766 -10.578 -8.867 1 98.38 182 THR B N 1
ATOM 4996 C CA . THR B 1 182 ? -20.031 -10.883 -10.086 1 98.38 182 THR B CA 1
ATOM 4997 C C . THR B 1 182 ? -20.406 -9.922 -11.203 1 98.38 182 THR B C 1
ATOM 4999 O O . THR B 1 182 ? -21.594 -9.719 -11.477 1 98.38 182 THR B O 1
ATOM 5002 N N . LEU B 1 183 ? -19.438 -9.328 -11.82 1 98.75 183 LEU B N 1
ATOM 5003 C CA . LEU B 1 183 ? -19.656 -8.539 -13.031 1 98.75 183 LEU B CA 1
ATOM 5004 C C . LEU B 1 183 ? -19.172 -9.305 -14.266 1 98.75 183 LEU B C 1
ATOM 5006 O O . LEU B 1 183 ? -17.969 -9.484 -14.461 1 98.75 183 LEU B O 1
ATOM 5010 N N . LEU B 1 184 ? -20.109 -9.789 -15.117 1 98.56 184 LEU B N 1
ATOM 5011 C CA . LEU B 1 184 ? -19.766 -10.438 -16.391 1 98.56 184 LEU B CA 1
ATOM 5012 C C . LEU B 1 184 ? -19.406 -9.398 -17.438 1 98.56 184 LEU B C 1
ATOM 5014 O O . LEU B 1 184 ? -20.25 -9.023 -18.266 1 98.56 184 LEU B O 1
ATOM 5018 N N . ILE B 1 185 ? -18.156 -8.977 -17.406 1 98.5 185 ILE B N 1
ATOM 5019 C CA . ILE B 1 185 ? -17.734 -7.887 -18.281 1 98.5 185 ILE B CA 1
ATOM 5020 C C . ILE B 1 185 ? -16.359 -8.195 -18.875 1 98.5 185 ILE B C 1
ATOM 5022 O O . ILE B 1 185 ? -15.664 -9.102 -18.391 1 98.5 185 ILE B O 1
ATOM 5026 N N . ASP B 1 186 ? -15.992 -7.484 -19.922 1 96.81 186 ASP B N 1
ATOM 5027 C CA . ASP B 1 186 ? -14.664 -7.605 -20.516 1 96.81 186 ASP B CA 1
ATOM 5028 C C . ASP B 1 186 ? -13.688 -6.613 -19.891 1 96.81 186 ASP B C 1
ATOM 5030 O O . ASP B 1 186 ? -14.047 -5.906 -18.938 1 96.81 186 ASP B O 1
ATOM 5034 N N . SER B 1 187 ? -12.469 -6.676 -20.359 1 96.69 187 SER B N 1
ATOM 5035 C CA . SER B 1 187 ? -11.414 -5.848 -19.797 1 96.69 187 SER B CA 1
ATOM 5036 C C . SER B 1 187 ? -11.68 -4.367 -20.031 1 96.69 187 SER B C 1
ATOM 5038 O O . SER B 1 187 ? -11.352 -3.525 -19.188 1 96.69 187 SER B O 1
ATOM 5040 N N . LYS B 1 188 ? -12.219 -4.035 -21.188 1 96.75 188 LYS B N 1
ATOM 5041 C CA . LYS B 1 188 ? -12.508 -2.645 -21.516 1 96.75 188 LYS B CA 1
ATOM 5042 C C . LYS B 1 188 ? -13.484 -2.035 -20.5 1 96.75 188 LYS B C 1
ATOM 5044 O O . LYS B 1 188 ? -13.281 -0.913 -20.031 1 96.75 188 LYS B O 1
ATOM 5049 N N . THR B 1 189 ? -14.555 -2.775 -20.234 1 98.06 189 THR B N 1
ATOM 5050 C CA . THR B 1 189 ? -15.539 -2.301 -19.266 1 98.06 189 THR B CA 1
ATOM 5051 C C . THR B 1 189 ? -14.93 -2.189 -17.875 1 98.06 189 THR B C 1
ATOM 5053 O O . THR B 1 189 ? -15.242 -1.262 -17.125 1 98.06 189 THR B O 1
ATOM 5056 N N . ALA B 1 190 ? -14.094 -3.133 -17.484 1 98.25 190 ALA B N 1
ATOM 5057 C CA . ALA B 1 190 ? -13.406 -3.072 -16.203 1 98.25 190 ALA B CA 1
ATOM 5058 C C . ALA B 1 190 ? -12.586 -1.793 -16.078 1 98.25 190 ALA B C 1
ATOM 5060 O O . ALA B 1 190 ? -12.594 -1.136 -15.039 1 98.25 190 ALA B O 1
ATOM 5061 N N . MET B 1 191 ? -11.883 -1.419 -17.172 1 98.25 191 MET B N 1
ATOM 5062 C CA . MET B 1 191 ? -11.078 -0.198 -17.172 1 98.25 191 MET B CA 1
ATOM 5063 C C . MET B 1 191 ? -11.969 1.035 -17.031 1 98.25 191 MET B C 1
ATOM 5065 O O . MET B 1 191 ? -11.57 2.018 -16.406 1 98.25 191 MET B O 1
ATOM 5069 N N . GLN B 1 192 ? -13.109 0.988 -17.609 1 98.5 192 GLN B N 1
ATOM 5070 C CA . GLN B 1 192 ? -14.039 2.104 -17.5 1 98.5 192 GLN B CA 1
ATOM 5071 C C . GLN B 1 192 ? -14.516 2.283 -16.062 1 98.5 192 GLN B C 1
ATOM 5073 O O . GLN B 1 192 ? -14.656 3.412 -15.586 1 98.5 192 GLN B O 1
ATOM 5078 N N . ILE B 1 193 ? -14.812 1.168 -15.367 1 98.69 193 ILE B N 1
ATOM 5079 C CA . ILE B 1 193 ? -15.211 1.199 -13.961 1 98.69 193 ILE B CA 1
ATOM 5080 C C . ILE B 1 193 ? -14.148 1.918 -13.141 1 98.69 193 ILE B C 1
ATOM 5082 O O . ILE B 1 193 ? -14.477 2.752 -12.289 1 98.69 193 ILE B O 1
ATOM 5086 N N . LEU B 1 194 ? -12.875 1.627 -13.422 1 98.5 194 LEU B N 1
ATOM 5087 C CA . LEU B 1 194 ? -11.758 2.238 -12.695 1 98.5 194 LEU B CA 1
ATOM 5088 C C . LEU B 1 194 ? -11.609 3.707 -13.078 1 98.5 194 LEU B C 1
ATOM 5090 O O . LEU B 1 194 ? -11.359 4.551 -12.211 1 98.5 194 LEU B O 1
ATOM 5094 N N . LYS B 1 195 ? -11.766 3.979 -14.344 1 97.88 195 LYS B N 1
ATOM 5095 C CA . LYS B 1 195 ? -11.648 5.348 -14.828 1 97.88 195 LYS B CA 1
ATOM 5096 C C . LYS B 1 195 ? -12.719 6.246 -14.211 1 97.88 195 LYS B C 1
ATOM 5098 O O . LYS B 1 195 ? -12.461 7.414 -13.914 1 97.88 195 LYS B O 1
ATOM 5103 N N . GLU B 1 196 ? -13.914 5.656 -14.008 1 97.94 196 GLU B N 1
ATOM 5104 C CA . GLU B 1 196 ? -15.031 6.414 -13.461 1 97.94 196 GLU B CA 1
ATOM 5105 C C . GLU B 1 196 ? -14.992 6.422 -11.93 1 97.94 196 GLU B C 1
ATOM 5107 O O . GLU B 1 196 ? -15.867 7.004 -11.289 1 97.94 196 GLU B O 1
ATOM 5112 N N . GLU B 1 197 ? -14.016 5.824 -11.336 1 96.75 197 GLU B N 1
ATOM 5113 C CA . GLU B 1 197 ? -13.781 5.785 -9.898 1 96.75 197 GLU B CA 1
ATOM 5114 C C . GLU B 1 197 ? -15.016 5.297 -9.148 1 96.75 197 GLU B C 1
ATOM 5116 O O . GLU B 1 197 ? -15.438 5.906 -8.164 1 96.75 197 GLU B O 1
ATOM 5121 N N . LEU B 1 198 ? -15.602 4.188 -9.57 1 98.12 198 LEU B N 1
ATOM 5122 C CA . LEU B 1 198 ? -16.859 3.67 -9.031 1 98.12 198 LEU B CA 1
ATOM 5123 C C . LEU B 1 198 ? -16.594 2.824 -7.789 1 98.12 198 LEU B C 1
ATOM 5125 O O . LEU B 1 198 ? -17.531 2.484 -7.059 1 98.12 198 LEU B O 1
ATOM 5129 N N . VAL B 1 199 ? -15.344 2.512 -7.48 1 98.69 199 VAL B N 1
ATOM 5130 C CA . VAL B 1 199 ? -15 1.591 -6.398 1 98.69 199 VAL B CA 1
ATOM 5131 C C . VAL B 1 199 ? -13.984 2.244 -5.461 1 98.69 199 VAL B C 1
ATOM 5133 O O . VAL B 1 199 ? -13.414 3.287 -5.789 1 98.69 199 VAL B O 1
ATOM 5136 N N . ASP B 1 200 ? -13.688 1.646 -4.289 1 98.5 200 ASP B N 1
ATOM 5137 C CA . ASP B 1 200 ? -12.891 2.287 -3.25 1 98.5 200 ASP B CA 1
ATOM 5138 C C . ASP B 1 200 ? -11.508 1.646 -3.141 1 98.5 200 ASP B C 1
ATOM 5140 O O . ASP B 1 200 ? -10.641 2.145 -2.422 1 98.5 200 ASP B O 1
ATOM 5144 N N . GLY B 1 201 ? -11.242 0.632 -3.801 1 98.56 201 GLY B N 1
ATOM 5145 C CA . GLY B 1 201 ? -9.992 -0.108 -3.896 1 98.56 201 GLY B CA 1
ATOM 5146 C C . GLY B 1 201 ? -10.016 -1.178 -4.973 1 98.56 201 GLY B C 1
ATOM 5147 O O . GLY B 1 201 ? -11.078 -1.533 -5.48 1 98.56 201 GLY B O 1
ATOM 5148 N N . VAL B 1 202 ? -8.852 -1.661 -5.328 1 98.75 202 VAL B N 1
ATOM 5149 C CA . VAL B 1 202 ? -8.789 -2.635 -6.414 1 98.75 202 VAL B CA 1
ATOM 5150 C C . VAL B 1 202 ? -7.758 -3.709 -6.082 1 98.75 202 VAL B C 1
ATOM 5152 O O . VAL B 1 202 ? -6.676 -3.404 -5.574 1 98.75 202 VAL B O 1
ATOM 5155 N N . SER B 1 203 ? -8.086 -4.945 -6.277 1 98.88 203 SER B N 1
ATOM 5156 C CA . SER B 1 203 ? -7.176 -6.086 -6.25 1 98.88 203 SER B CA 1
ATOM 5157 C C . SER B 1 203 ? -7.09 -6.754 -7.621 1 98.88 203 SER B C 1
ATOM 5159 O O . SER B 1 203 ? -8.109 -7.156 -8.188 1 98.88 203 SER B O 1
ATOM 5161 N N . PHE B 1 204 ? -5.918 -6.812 -8.195 1 98.88 204 PHE B N 1
ATOM 5162 C CA . PHE B 1 204 ? -5.719 -7.387 -9.523 1 98.88 204 PHE B CA 1
ATOM 5163 C C . PHE B 1 204 ? -4.668 -8.492 -9.484 1 98.88 204 PHE B C 1
ATOM 5165 O O . PHE B 1 204 ? -3.6 -8.32 -8.891 1 98.88 204 PHE B O 1
ATOM 5172 N N . THR B 1 205 ? -4.934 -9.578 -9.969 1 98.69 205 THR B N 1
ATOM 5173 C CA . THR B 1 205 ? -3.973 -10.633 -10.25 1 98.69 205 THR B CA 1
ATOM 5174 C C . THR B 1 205 ? -3.91 -10.93 -11.75 1 98.69 205 THR B C 1
ATOM 5176 O O . THR B 1 205 ? -4.93 -11.242 -12.367 1 98.69 205 THR B O 1
ATOM 5179 N N . GLY B 1 206 ? -2.766 -10.805 -12.344 1 97.88 206 GLY B N 1
ATOM 5180 C CA . GLY B 1 206 ? -2.625 -11.031 -13.766 1 97.88 206 GLY B CA 1
ATOM 5181 C C . GLY B 1 206 ? -1.269 -10.617 -14.312 1 97.88 206 GLY B C 1
ATOM 5182 O O . GLY B 1 206 ? -0.254 -10.75 -13.617 1 97.88 206 GLY B O 1
ATOM 5183 N N . SER B 1 207 ? -1.239 -10.203 -15.578 1 97.12 207 SER B N 1
ATOM 5184 C CA . SER B 1 207 ? 0.023 -9.883 -16.234 1 97.12 207 SER B CA 1
ATOM 5185 C C . SER B 1 207 ? 0.573 -8.539 -15.75 1 97.12 207 SER B C 1
ATOM 5187 O O . SER B 1 207 ? -0.183 -7.684 -15.297 1 97.12 207 SER B O 1
ATOM 5189 N N . THR B 1 208 ? 1.848 -8.406 -15.891 1 97.44 208 THR B N 1
ATOM 5190 C CA . THR B 1 208 ? 2.529 -7.172 -15.508 1 97.44 208 THR B CA 1
ATOM 5191 C C . THR B 1 208 ? 2.004 -5.992 -16.312 1 97.44 208 THR B C 1
ATOM 5193 O O . THR B 1 208 ? 1.774 -4.91 -15.773 1 97.44 208 THR B O 1
ATOM 5196 N N . GLY B 1 209 ? 1.804 -6.199 -17.609 1 97.62 209 GLY B N 1
ATOM 5197 C CA . GLY B 1 209 ? 1.284 -5.141 -18.453 1 97.62 209 GLY B CA 1
ATOM 5198 C C . GLY B 1 209 ? -0.072 -4.629 -18.016 1 97.62 209 GLY B C 1
ATOM 5199 O O . GLY B 1 209 ? -0.288 -3.418 -17.922 1 97.62 209 GLY B O 1
ATOM 5200 N N . ALA B 1 210 ? -0.991 -5.555 -17.781 1 98 210 ALA B N 1
ATOM 5201 C CA . ALA B 1 210 ? -2.314 -5.184 -17.281 1 98 210 ALA B CA 1
ATOM 5202 C C . ALA B 1 210 ? -2.223 -4.535 -15.906 1 98 210 ALA B C 1
ATOM 5204 O O . ALA B 1 210 ? -2.938 -3.572 -15.617 1 98 210 ALA B O 1
ATOM 5205 N N . GLY B 1 211 ? -1.343 -5.102 -15.078 1 98.56 211 GLY B N 1
ATOM 5206 C CA . GLY B 1 211 ? -1.132 -4.527 -13.758 1 98.56 211 GLY B CA 1
ATOM 5207 C C . GLY B 1 211 ? -0.698 -3.076 -13.805 1 98.56 211 GLY B C 1
ATOM 5208 O O . GLY B 1 211 ? -1.149 -2.264 -12.992 1 98.56 211 GLY B O 1
ATOM 5209 N N . SER B 1 212 ? 0.184 -2.771 -14.727 1 98.56 212 SER B N 1
ATOM 5210 C CA . SER B 1 212 ? 0.655 -1.401 -14.906 1 98.56 212 SER B CA 1
ATOM 5211 C C . SER B 1 212 ? -0.496 -0.462 -15.25 1 98.56 212 SER B C 1
ATOM 5213 O O . SER B 1 212 ? -0.594 0.637 -14.703 1 98.56 212 SER B O 1
ATOM 5215 N N . LYS B 1 213 ? -1.375 -0.871 -16.094 1 98.69 213 LYS B N 1
ATOM 5216 C CA . LYS B 1 213 ? -2.52 -0.06 -16.5 1 98.69 213 LYS B CA 1
ATOM 5217 C C . LYS B 1 213 ? -3.486 0.15 -15.344 1 98.69 213 LYS B C 1
ATOM 5219 O O . LYS B 1 213 ? -3.99 1.257 -15.141 1 98.69 213 LYS B O 1
ATOM 5224 N N . ILE B 1 214 ? -3.76 -0.903 -14.633 1 98.75 214 ILE B N 1
ATOM 5225 C CA . ILE B 1 214 ? -4.68 -0.841 -13.5 1 98.75 214 ILE B CA 1
ATOM 5226 C C . ILE B 1 214 ? -4.074 0.015 -12.391 1 98.75 214 ILE B C 1
ATOM 5228 O O . ILE B 1 214 ? -4.754 0.864 -11.812 1 98.75 214 ILE B O 1
ATOM 5232 N N . GLY B 1 215 ? -2.768 -0.251 -12.094 1 98.69 215 GLY B N 1
ATOM 5233 C CA . GLY B 1 215 ? -2.072 0.57 -11.117 1 98.69 215 GLY B CA 1
ATOM 5234 C C . GLY B 1 215 ? -2.119 2.051 -11.438 1 98.69 215 GLY B C 1
ATOM 5235 O O . GLY B 1 215 ? -2.314 2.881 -10.547 1 98.69 215 GLY B O 1
ATOM 5236 N N . LYS B 1 216 ? -1.932 2.365 -12.703 1 98.75 216 LYS B N 1
ATOM 5237 C CA . LYS B 1 216 ? -1.98 3.746 -13.172 1 98.75 216 LYS B CA 1
ATOM 5238 C C . LYS B 1 216 ? -3.32 4.395 -12.836 1 98.75 216 LYS B C 1
ATOM 5240 O O . LYS B 1 216 ? -3.359 5.504 -12.297 1 98.75 216 LYS B O 1
ATOM 5245 N N . LEU B 1 217 ? -4.406 3.715 -13.109 1 98.75 217 LEU B N 1
ATOM 5246 C CA . LEU B 1 217 ? -5.742 4.262 -12.891 1 98.75 217 LEU B CA 1
ATOM 5247 C C . LEU B 1 217 ? -6.062 4.328 -11.398 1 98.75 217 LEU B C 1
ATOM 5249 O O . LEU B 1 217 ? -6.668 5.297 -10.938 1 98.75 217 LEU B O 1
ATOM 5253 N N . ALA B 1 218 ? -5.695 3.246 -10.664 1 98.56 218 ALA B N 1
ATOM 5254 C CA . ALA B 1 218 ? -5.902 3.264 -9.219 1 98.56 218 ALA B CA 1
ATOM 5255 C C . ALA B 1 218 ? -5.137 4.414 -8.57 1 98.56 218 ALA B C 1
ATOM 5257 O O . ALA B 1 218 ? -5.668 5.113 -7.707 1 98.56 218 ALA B O 1
ATOM 5258 N N . GLY B 1 219 ? -3.854 4.574 -8.984 1 98.56 219 GLY B N 1
ATOM 5259 C CA . GLY B 1 219 ? -3.033 5.66 -8.477 1 98.56 219 GLY B CA 1
ATOM 5260 C C . GLY B 1 219 ? -3.613 7.031 -8.766 1 98.56 219 GLY B C 1
ATOM 5261 O O . GLY B 1 219 ? -3.637 7.902 -7.891 1 98.56 219 GLY B O 1
ATOM 5262 N N . ARG B 1 220 ? -4.105 7.25 -9.969 1 98.56 220 ARG B N 1
ATOM 5263 C CA . ARG B 1 220 ? -4.742 8.508 -10.344 1 98.56 220 ARG B CA 1
ATOM 5264 C C . ARG B 1 220 ? -5.93 8.812 -9.43 1 98.56 220 ARG B C 1
ATOM 5266 O O . ARG B 1 220 ? -6.145 9.961 -9.047 1 98.56 220 ARG B O 1
ATOM 5273 N N . GLY B 1 221 ? -6.652 7.777 -9.141 1 98.44 221 GLY B N 1
ATOM 5274 C CA . GLY B 1 221 ? -7.836 7.922 -8.305 1 98.44 221 GLY B CA 1
ATOM 5275 C C . GLY B 1 221 ? -7.523 7.941 -6.824 1 98.44 221 GLY B C 1
ATOM 5276 O O . GLY B 1 221 ? -8.43 8.008 -5.992 1 98.44 221 GLY B O 1
ATOM 5277 N N . ILE B 1 222 ? -6.258 7.824 -6.418 1 98.44 222 ILE B N 1
ATOM 5278 C CA . ILE B 1 222 ? -5.812 7.793 -5.027 1 98.44 222 ILE B CA 1
ATOM 5279 C C . ILE B 1 222 ? -6.531 6.668 -4.285 1 98.44 222 ILE B C 1
ATOM 5281 O O . ILE B 1 222 ? -7.098 6.891 -3.211 1 98.44 222 ILE B O 1
ATOM 5285 N N . LYS B 1 223 ? -6.43 5.473 -4.781 1 97.94 223 LYS B N 1
ATOM 5286 C CA . LYS B 1 223 ? -7.074 4.297 -4.195 1 97.94 223 LYS B CA 1
ATOM 5287 C C . LYS B 1 223 ? -6.047 3.219 -3.861 1 97.94 223 LYS B C 1
ATOM 5289 O O . LYS B 1 223 ? -5.109 2.988 -4.625 1 97.94 223 LYS B O 1
ATOM 5294 N N . PRO B 1 224 ? -6.238 2.557 -2.684 1 98.31 224 PRO B N 1
ATOM 5295 C CA . PRO B 1 224 ? -5.402 1.381 -2.428 1 98.31 224 PRO B CA 1
ATOM 5296 C C . PRO B 1 224 ? -5.527 0.321 -3.52 1 98.31 224 PRO B C 1
ATOM 5298 O O . PRO B 1 224 ? -6.621 0.097 -4.047 1 98.31 224 PRO B O 1
ATOM 5301 N N . VAL B 1 225 ? -4.391 -0.282 -3.859 1 98.62 225 VAL B N 1
ATOM 5302 C CA . VAL B 1 225 ? -4.367 -1.293 -4.914 1 98.62 225 VAL B CA 1
ATOM 5303 C C . VAL B 1 225 ? -3.443 -2.439 -4.508 1 98.62 225 VAL B C 1
ATOM 5305 O O . VAL B 1 225 ? -2.396 -2.215 -3.895 1 98.62 225 VAL B O 1
ATOM 5308 N N . VAL B 1 226 ? -3.859 -3.646 -4.684 1 98.81 226 VAL B N 1
ATOM 5309 C CA . VAL B 1 226 ? -3.021 -4.84 -4.598 1 98.81 226 VAL B CA 1
ATOM 5310 C C . VAL B 1 226 ? -2.807 -5.422 -5.992 1 98.81 226 VAL B C 1
ATOM 5312 O O . VAL B 1 226 ? -3.768 -5.66 -6.727 1 98.81 226 VAL B O 1
ATOM 5315 N N . LEU B 1 227 ? -1.56 -5.531 -6.367 1 98.81 227 LEU B N 1
ATOM 5316 C CA . LEU B 1 227 ? -1.174 -6.105 -7.648 1 98.81 227 LEU B CA 1
ATOM 5317 C C . LEU B 1 227 ? -0.356 -7.375 -7.453 1 98.81 227 LEU B C 1
ATOM 5319 O O . LEU B 1 227 ? 0.743 -7.332 -6.895 1 98.81 227 LEU B O 1
ATOM 5323 N N . GLU B 1 228 ? -0.895 -8.469 -7.727 1 98.62 228 GLU B N 1
ATOM 5324 C CA . GLU B 1 228 ? -0.162 -9.719 -7.848 1 98.62 228 GLU B CA 1
ATOM 5325 C C . GLU B 1 228 ? 0.095 -10.07 -9.312 1 98.62 228 GLU B C 1
ATOM 5327 O O . GLU B 1 228 ? -0.836 -10.398 -10.047 1 98.62 228 GLU B O 1
ATOM 5332 N N . LEU B 1 229 ? 1.341 -10.023 -9.719 1 98.44 229 LEU B N 1
ATOM 5333 C CA . LEU B 1 229 ? 1.628 -10.008 -11.148 1 98.44 229 LEU B CA 1
ATOM 5334 C C . LEU B 1 229 ? 2.6 -11.125 -11.516 1 98.44 229 LEU B C 1
ATOM 5336 O O . LEU B 1 229 ? 2.666 -12.148 -10.828 1 98.44 229 LEU B O 1
ATOM 5340 N N . GLY B 1 230 ? 3.152 -11.008 -12.672 1 94.81 230 GLY B N 1
ATOM 5341 C CA . GLY B 1 230 ? 3.914 -12.102 -13.25 1 94.81 230 GLY B CA 1
ATOM 5342 C C . GLY B 1 230 ? 5.211 -12.383 -12.516 1 94.81 230 GLY B C 1
ATOM 5343 O O . GLY B 1 230 ? 5.652 -11.57 -11.695 1 94.81 230 GLY B O 1
ATOM 5344 N N . GLY B 1 231 ? 5.758 -13.547 -12.797 1 95.94 231 GLY B N 1
ATOM 5345 C CA . GLY B 1 231 ? 7.039 -13.984 -12.258 1 95.94 231 GLY B CA 1
ATOM 5346 C C . GLY B 1 231 ? 7.812 -14.875 -13.203 1 95.94 231 GLY B C 1
ATOM 5347 O O . GLY B 1 231 ? 7.25 -15.414 -14.164 1 95.94 231 GLY B O 1
ATOM 5348 N N . SER B 1 232 ? 9.062 -14.898 -13.094 1 97.69 232 SER B N 1
ATOM 5349 C CA . SER B 1 232 ? 9.977 -15.891 -13.641 1 97.69 232 SER B CA 1
ATOM 5350 C C . SER B 1 232 ? 10.805 -16.547 -12.531 1 97.69 232 SER B C 1
ATOM 5352 O O . SER B 1 232 ? 12.016 -16.328 -12.445 1 97.69 232 SER B O 1
ATOM 5354 N N . ASP B 1 233 ? 10.141 -17.422 -11.836 1 98.44 233 ASP B N 1
ATOM 5355 C CA . ASP B 1 233 ? 10.586 -17.891 -10.531 1 98.44 233 ASP B CA 1
ATOM 5356 C C . ASP B 1 233 ? 11.773 -18.844 -10.656 1 98.44 233 ASP B C 1
ATOM 5358 O O . ASP B 1 233 ? 11.688 -19.859 -11.352 1 98.44 233 ASP B O 1
ATOM 5362 N N . PRO B 1 234 ? 12.867 -18.531 -9.961 1 98.81 234 PRO B N 1
ATOM 5363 C CA . PRO B 1 234 ? 14.023 -19.438 -9.969 1 98.81 234 PRO B CA 1
ATOM 5364 C C . PRO B 1 234 ? 13.844 -20.625 -9.047 1 98.81 234 PRO B C 1
ATOM 5366 O O . PRO B 1 234 ? 13.25 -20.5 -7.969 1 98.81 234 PRO B O 1
ATOM 5369 N N . PHE B 1 235 ? 14.266 -21.734 -9.484 1 98.94 235 PHE B N 1
ATOM 5370 C CA . PHE B 1 235 ? 14.438 -22.969 -8.742 1 98.94 235 PHE B CA 1
ATOM 5371 C C . PHE B 1 235 ? 15.914 -23.375 -8.688 1 98.94 235 PHE B C 1
ATOM 5373 O O . PHE B 1 235 ? 16.453 -23.906 -9.656 1 98.94 235 PHE B O 1
ATOM 5380 N N . ILE B 1 236 ? 16.547 -23.094 -7.57 1 98.94 236 ILE B N 1
ATOM 5381 C CA . ILE B 1 236 ? 17.984 -23.219 -7.453 1 98.94 236 ILE B CA 1
ATOM 5382 C C . ILE B 1 236 ? 18.344 -24.547 -6.805 1 98.94 236 ILE B C 1
ATOM 5384 O O . ILE B 1 236 ? 17.828 -24.891 -5.738 1 98.94 236 ILE B O 1
ATOM 5388 N N . VAL B 1 237 ? 19.234 -25.312 -7.406 1 98.94 237 VAL B N 1
ATOM 5389 C CA . VAL B 1 237 ? 19.734 -26.562 -6.859 1 98.94 237 VAL B CA 1
ATOM 5390 C C . VAL B 1 237 ? 21.234 -26.469 -6.629 1 98.94 237 VAL B C 1
ATOM 5392 O O . VAL B 1 237 ? 22 -26.359 -7.582 1 98.94 237 VAL B O 1
ATOM 5395 N N . LEU B 1 238 ? 21.641 -26.562 -5.383 1 98.81 238 LEU B N 1
ATOM 5396 C CA . LEU B 1 238 ? 23.062 -26.516 -5.031 1 98.81 238 LEU B CA 1
ATOM 5397 C C . LEU B 1 238 ? 23.672 -27.906 -5.027 1 98.81 238 LEU B C 1
ATOM 5399 O O . LEU B 1 238 ? 22.953 -28.906 -5.152 1 98.81 238 LEU B O 1
ATOM 5403 N N . GLU B 1 239 ? 25.016 -28 -4.84 1 98.44 239 GLU B N 1
ATOM 5404 C CA . GLU B 1 239 ? 25.75 -29.25 -5.02 1 98.44 239 GLU B CA 1
ATOM 5405 C C . GLU B 1 239 ? 25.469 -30.219 -3.881 1 98.44 239 GLU B C 1
ATOM 5407 O O . GLU B 1 239 ? 25.672 -31.438 -4.023 1 98.44 239 GLU B O 1
ATOM 5412 N N . ASP B 1 240 ? 25 -29.734 -2.75 1 98.31 240 ASP B N 1
ATOM 5413 C CA . ASP B 1 240 ? 24.766 -30.609 -1.596 1 98.31 240 ASP B CA 1
ATOM 5414 C C . ASP B 1 240 ? 23.297 -30.969 -1.472 1 98.31 240 ASP B C 1
ATOM 5416 O O . ASP B 1 240 ? 22.875 -31.562 -0.474 1 98.31 240 ASP B O 1
ATOM 5420 N N . ALA B 1 241 ? 22.469 -30.625 -2.473 1 98.25 241 ALA B N 1
ATOM 5421 C CA . ALA B 1 241 ? 21.031 -30.891 -2.443 1 98.25 241 ALA B CA 1
ATOM 5422 C C . ALA B 1 241 ? 20.734 -32.375 -2.605 1 98.25 241 ALA B C 1
ATOM 5424 O O . ALA B 1 241 ? 21.531 -33.094 -3.193 1 98.25 241 ALA B O 1
ATOM 5425 N N . ASN B 1 242 ? 19.641 -32.844 -2.02 1 98.19 242 ASN B N 1
ATOM 5426 C CA . ASN B 1 242 ? 19.062 -34.125 -2.396 1 98.19 242 ASN B CA 1
ATOM 5427 C C . ASN B 1 242 ? 18.453 -34.062 -3.789 1 98.19 242 ASN B C 1
ATOM 5429 O O . ASN B 1 242 ? 17.328 -33.594 -3.957 1 98.19 242 ASN B O 1
ATOM 5433 N N . ILE B 1 243 ? 19.094 -34.594 -4.734 1 98.31 243 ILE B N 1
ATOM 5434 C CA . ILE B 1 243 ? 18.766 -34.438 -6.145 1 98.31 243 ILE B CA 1
ATOM 5435 C C . ILE B 1 243 ? 17.406 -35.062 -6.434 1 98.31 243 ILE B C 1
ATOM 5437 O O . ILE B 1 243 ? 16.594 -34.5 -7.16 1 98.31 243 ILE B O 1
ATOM 5441 N N . GLU B 1 244 ? 17.188 -36.25 -5.891 1 97.88 244 GLU B N 1
ATOM 5442 C CA . GLU B 1 244 ? 15.93 -36.938 -6.129 1 97.88 244 GLU B CA 1
ATOM 5443 C C . GLU B 1 244 ? 14.742 -36.094 -5.656 1 97.88 244 GLU B C 1
ATOM 5445 O O . GLU B 1 244 ? 13.758 -35.938 -6.387 1 97.88 244 GLU B O 1
ATOM 5450 N N . ARG B 1 245 ? 14.828 -35.625 -4.48 1 98.25 245 ARG B N 1
ATOM 5451 C CA . ARG B 1 245 ? 13.75 -34.781 -3.928 1 98.25 245 ARG B CA 1
ATOM 5452 C C . ARG B 1 245 ? 13.594 -33.5 -4.719 1 98.25 245 ARG B C 1
ATOM 5454 O O . ARG B 1 245 ? 12.477 -33.062 -4.969 1 98.25 245 ARG B O 1
ATOM 5461 N N . ALA B 1 246 ? 14.711 -32.875 -5.027 1 98.75 246 ALA B N 1
ATOM 5462 C CA . ALA B 1 246 ? 14.695 -31.625 -5.797 1 98.75 246 ALA B CA 1
ATOM 5463 C C . ALA B 1 246 ? 14.008 -31.828 -7.145 1 98.75 246 ALA B C 1
ATOM 5465 O O . ALA B 1 246 ? 13.203 -31 -7.57 1 98.75 246 ALA B O 1
ATOM 5466 N N . VAL B 1 247 ? 14.328 -32.938 -7.781 1 98.75 247 VAL B N 1
ATOM 5467 C CA . VAL B 1 247 ? 13.773 -33.219 -9.102 1 98.75 247 VAL B CA 1
ATOM 5468 C C . VAL B 1 247 ? 12.266 -33.438 -8.984 1 98.75 247 VAL B C 1
ATOM 5470 O O . VAL B 1 247 ? 11.492 -32.938 -9.805 1 98.75 247 VAL B O 1
ATOM 5473 N N . GLN B 1 248 ? 11.898 -34.25 -8.008 1 98.44 248 GLN B N 1
ATOM 5474 C CA . GLN B 1 248 ? 10.469 -34.469 -7.797 1 98.44 248 GLN B CA 1
ATOM 5475 C C . GLN B 1 248 ? 9.727 -33.125 -7.629 1 98.44 248 GLN B C 1
ATOM 5477 O O . GLN B 1 248 ? 8.672 -32.938 -8.234 1 98.44 248 GLN B O 1
ATOM 5482 N N . ALA B 1 249 ? 10.266 -32.281 -6.848 1 98.62 249 ALA B N 1
ATOM 5483 C CA . ALA B 1 249 ? 9.656 -30.969 -6.609 1 98.62 249 ALA B CA 1
ATOM 5484 C C . ALA B 1 249 ? 9.688 -30.109 -7.871 1 98.62 249 ALA B C 1
ATOM 5486 O O . ALA B 1 249 ? 8.734 -29.375 -8.156 1 98.62 249 ALA B O 1
ATOM 5487 N N . AL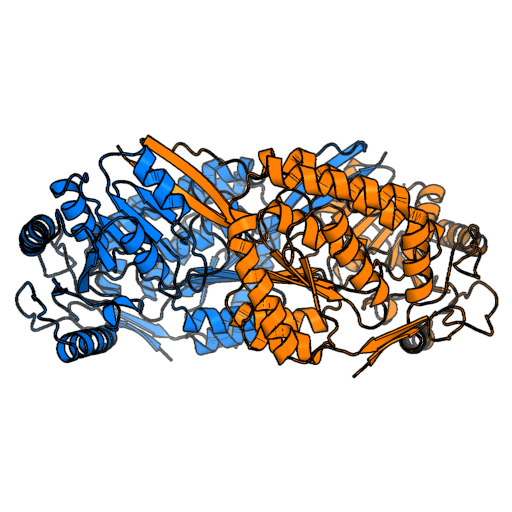A B 1 250 ? 10.773 -30.109 -8.578 1 98.81 250 ALA B N 1
ATOM 5488 C CA . ALA B 1 250 ? 10.906 -29.312 -9.805 1 98.81 250 ALA B CA 1
ATOM 5489 C C . ALA B 1 250 ? 9.844 -29.703 -10.828 1 98.81 250 ALA B C 1
ATOM 5491 O O . ALA B 1 250 ? 9.219 -28.828 -11.438 1 98.81 250 ALA B O 1
ATOM 5492 N N . VAL B 1 251 ? 9.664 -31.016 -10.984 1 98.75 251 VAL B N 1
ATOM 5493 C CA . VAL B 1 251 ? 8.688 -31.516 -11.953 1 98.75 251 VAL B CA 1
ATOM 5494 C C . VAL B 1 251 ? 7.289 -31.062 -11.547 1 98.75 251 VAL B C 1
ATOM 5496 O O . VAL B 1 251 ? 6.543 -30.531 -12.367 1 98.75 251 VAL B O 1
ATOM 5499 N N . LYS B 1 252 ? 6.996 -31.266 -10.344 1 98.25 252 LYS B N 1
ATOM 5500 C CA . LYS B 1 252 ? 5.68 -30.859 -9.859 1 98.25 252 LYS B CA 1
ATOM 5501 C C . LYS B 1 252 ? 5.492 -29.344 -9.961 1 98.25 252 LYS B C 1
ATOM 5503 O O . LYS B 1 252 ? 4.457 -28.875 -10.438 1 98.25 252 LYS B O 1
ATOM 5508 N N . SER B 1 253 ? 6.469 -28.625 -9.508 1 98.19 253 SER B N 1
ATOM 5509 C CA . SER B 1 253 ? 6.406 -27.172 -9.477 1 98.19 253 SER B CA 1
ATOM 5510 C C . SER B 1 253 ? 6.32 -26.594 -10.883 1 98.19 253 SER B C 1
ATOM 5512 O O . SER B 1 253 ? 5.691 -25.547 -11.094 1 98.19 253 SER B O 1
ATOM 5514 N N . ARG B 1 254 ? 6.918 -27.141 -11.805 1 98.38 254 ARG B N 1
ATOM 5515 C CA . ARG B 1 254 ? 6.977 -26.594 -13.156 1 98.38 254 ARG B CA 1
ATOM 5516 C C . ARG B 1 254 ? 5.73 -26.969 -13.953 1 98.38 254 ARG B C 1
ATOM 5518 O O . ARG B 1 254 ? 5.262 -26.188 -14.781 1 98.38 254 ARG B O 1
ATOM 5525 N N . PHE B 1 255 ? 5.164 -28.188 -13.68 1 98.31 255 PHE B N 1
ATOM 5526 C CA . PHE B 1 255 ? 4.219 -28.719 -14.648 1 98.31 255 PHE B CA 1
ATOM 5527 C C . PHE B 1 255 ? 2.816 -28.797 -14.055 1 98.31 255 PHE B C 1
ATOM 5529 O O . PHE B 1 255 ? 1.854 -29.109 -14.766 1 98.31 255 PHE B O 1
ATOM 5536 N N . LEU B 1 256 ? 2.689 -28.5 -12.711 1 97.5 256 LEU B N 1
ATOM 5537 C CA . LEU B 1 256 ? 1.355 -28.375 -12.141 1 97.5 256 LEU B CA 1
ATOM 5538 C C . LEU B 1 256 ? 0.489 -27.438 -12.977 1 97.5 256 LEU B C 1
ATOM 5540 O O . LEU B 1 256 ? 0.945 -26.375 -13.398 1 97.5 256 LEU B O 1
ATOM 5544 N N . ASN B 1 257 ? -0.772 -27.891 -13.328 1 98.31 257 ASN B N 1
ATOM 5545 C CA . ASN B 1 257 ? -1.681 -27.125 -14.164 1 98.31 257 ASN B CA 1
ATOM 5546 C C . ASN B 1 257 ? -1.046 -26.766 -15.508 1 98.31 257 ASN B C 1
ATOM 5548 O O . ASN B 1 257 ? -1.214 -25.656 -16 1 98.31 257 ASN B O 1
ATOM 5552 N N . ALA B 1 258 ? -0.244 -27.766 -16.031 1 98.06 258 ALA B N 1
ATOM 5553 C CA . ALA B 1 258 ? 0.476 -27.609 -17.281 1 98.06 258 ALA B CA 1
ATOM 5554 C C . ALA B 1 258 ? 1.369 -26.375 -17.266 1 98.06 258 ALA B C 1
ATOM 5556 O O . ALA B 1 258 ? 1.505 -25.672 -18.266 1 98.06 258 ALA B O 1
ATOM 5557 N N . GLY B 1 259 ? 1.912 -26.062 -16.125 1 98.06 259 GLY B N 1
ATOM 5558 C CA . GLY B 1 259 ? 2.83 -24.938 -15.977 1 98.06 259 GLY B CA 1
ATOM 5559 C C . GLY B 1 259 ? 2.127 -23.594 -15.891 1 98.06 259 GLY B C 1
ATOM 5560 O O . GLY B 1 259 ? 2.777 -22.547 -15.859 1 98.06 259 GLY B O 1
ATOM 5561 N N . GLN B 1 260 ? 0.774 -23.562 -15.844 1 98.19 260 GLN B N 1
ATOM 5562 C CA . GLN B 1 260 ? -0.015 -22.328 -15.781 1 98.19 260 GLN B CA 1
ATOM 5563 C C . GLN B 1 260 ? -0.26 -21.906 -14.336 1 98.19 260 GLN B C 1
ATOM 5565 O O . GLN B 1 260 ? -1.409 -21.781 -13.906 1 98.19 260 GLN B O 1
ATOM 5570 N N . SER B 1 261 ? 0.786 -21.703 -13.664 1 97.5 261 SER B N 1
ATOM 5571 C CA . SER B 1 261 ? 0.807 -21.281 -12.266 1 97.5 261 SER B CA 1
ATOM 5572 C C . SER B 1 261 ? 1.784 -20.125 -12.047 1 97.5 261 SER B C 1
ATOM 5574 O O . SER B 1 261 ? 2.904 -20.156 -12.562 1 97.5 261 SER B O 1
ATOM 5576 N N . CYS B 1 262 ? 1.403 -19.109 -11.344 1 96.31 262 CYS B N 1
ATOM 5577 C CA . CYS B 1 262 ? 2.219 -17.922 -11.148 1 96.31 262 CYS B CA 1
ATOM 5578 C C . CYS B 1 262 ? 3.529 -18.25 -10.453 1 96.31 262 CYS B C 1
ATOM 5580 O O . CYS B 1 262 ? 4.57 -17.672 -10.75 1 96.31 262 CYS B O 1
ATOM 5582 N N . THR B 1 263 ? 3.492 -19.25 -9.516 1 96.69 263 THR B N 1
ATOM 5583 C CA . THR B 1 263 ? 4.668 -19.547 -8.711 1 96.69 263 THR B CA 1
ATOM 5584 C C . THR B 1 263 ? 5.359 -20.812 -9.227 1 96.69 263 THR B C 1
ATOM 5586 O O . THR B 1 263 ? 6.082 -21.484 -8.477 1 96.69 263 THR B O 1
ATOM 5589 N N . ALA B 1 264 ? 5.117 -21.188 -10.414 1 97.81 264 ALA B N 1
ATOM 5590 C CA . ALA B 1 264 ? 5.789 -22.344 -11.016 1 97.81 264 ALA B CA 1
ATOM 5591 C C . ALA B 1 264 ? 7.301 -22.156 -11.031 1 97.81 264 ALA B C 1
ATOM 5593 O O . ALA B 1 264 ? 7.789 -21.016 -11.016 1 97.81 264 ALA B O 1
ATOM 5594 N N . ALA B 1 265 ? 8.07 -23.297 -11.016 1 98.19 265 ALA B N 1
ATOM 5595 C CA . ALA B 1 265 ? 9.516 -23.266 -11.195 1 98.19 265 ALA B CA 1
ATOM 5596 C C . ALA B 1 265 ? 9.883 -22.922 -12.641 1 98.19 265 ALA B C 1
ATOM 5598 O O . ALA B 1 265 ? 10.156 -23.812 -13.445 1 98.19 265 ALA B O 1
ATOM 5599 N N . LYS B 1 266 ? 10.047 -21.719 -12.969 1 98 266 LYS B N 1
ATOM 5600 C CA . LYS B 1 266 ? 10.125 -21.266 -14.359 1 98 266 LYS B CA 1
ATOM 5601 C C . LYS B 1 266 ? 11.555 -21.344 -14.883 1 98 266 LYS B C 1
ATOM 5603 O O . LYS B 1 266 ? 11.766 -21.547 -16.078 1 98 266 LYS B O 1
ATOM 5608 N N . ARG B 1 267 ? 12.523 -21.109 -14.047 1 98.69 267 ARG B N 1
ATOM 5609 C CA . ARG B 1 267 ? 13.938 -21.234 -14.383 1 98.69 267 ARG B CA 1
ATOM 5610 C C . ARG B 1 267 ? 14.648 -22.188 -13.438 1 98.69 267 ARG B C 1
ATOM 5612 O O . ARG B 1 267 ? 14.828 -21.891 -12.25 1 98.69 267 ARG B O 1
ATOM 5619 N N . LEU B 1 268 ? 15.039 -23.344 -13.945 1 98.88 268 LEU B N 1
ATOM 5620 C CA . LEU B 1 268 ? 15.797 -24.312 -13.148 1 98.88 268 LEU B CA 1
ATOM 5621 C C . LEU B 1 268 ? 17.297 -24 -13.195 1 98.88 268 LEU B C 1
ATOM 5623 O O . LEU B 1 268 ? 17.953 -24.25 -14.203 1 98.88 268 LEU B O 1
ATOM 5627 N N . ILE B 1 269 ? 17.797 -23.453 -12.133 1 98.94 269 ILE B N 1
ATOM 5628 C CA . ILE B 1 269 ? 19.188 -23.016 -12.023 1 98.94 269 ILE B CA 1
ATOM 5629 C C . ILE B 1 269 ? 19.969 -24.031 -11.203 1 98.94 269 ILE B C 1
ATOM 5631 O O . ILE B 1 269 ? 19.797 -24.125 -9.984 1 98.94 269 ILE B O 1
ATOM 5635 N N . VAL B 1 270 ? 20.875 -24.797 -11.82 1 98.94 270 VAL B N 1
ATOM 5636 C CA . VAL B 1 270 ? 21.5 -25.953 -11.188 1 98.94 270 VAL B CA 1
ATOM 5637 C C . VAL B 1 270 ? 23.016 -25.797 -11.242 1 98.94 270 VAL B C 1
ATOM 5639 O O . VAL B 1 270 ? 23.578 -25.484 -12.289 1 98.94 270 VAL B O 1
ATOM 5642 N N . VAL B 1 271 ? 23.656 -26.031 -10.172 1 98.75 271 VAL B N 1
ATOM 5643 C CA . VAL B 1 271 ? 25.109 -25.953 -10.102 1 98.75 271 VAL B CA 1
ATOM 5644 C C . VAL B 1 271 ? 25.734 -27.062 -10.945 1 98.75 271 VAL B C 1
ATOM 5646 O O . VAL B 1 271 ? 25.219 -28.172 -11 1 98.75 271 VAL B O 1
ATOM 5649 N N . GLU B 1 272 ? 26.875 -26.812 -11.508 1 98.25 272 GLU B N 1
ATOM 5650 C CA . GLU B 1 272 ? 27.516 -27.656 -12.516 1 98.25 272 GLU B CA 1
ATOM 5651 C C . GLU B 1 272 ? 27.844 -29.031 -11.961 1 98.25 272 GLU B C 1
ATOM 5653 O O . GLU B 1 272 ? 27.781 -30.031 -12.68 1 98.25 272 GLU B O 1
ATOM 5658 N N . ASP B 1 273 ? 28.125 -29.125 -10.703 1 97.94 273 ASP B N 1
ATOM 5659 C CA . ASP B 1 273 ? 28.562 -30.375 -10.078 1 97.94 273 ASP B CA 1
ATOM 5660 C C . ASP B 1 273 ? 27.453 -31.422 -10.109 1 97.94 273 ASP B C 1
ATOM 5662 O O . ASP B 1 273 ? 27.719 -32.625 -10.039 1 97.94 273 ASP B O 1
ATOM 5666 N N . VAL B 1 274 ? 26.203 -30.984 -10.227 1 98.38 274 VAL B N 1
ATOM 5667 C CA . VAL B 1 274 ? 25.109 -31.938 -10.062 1 98.38 274 VAL B CA 1
ATOM 5668 C C . VAL B 1 274 ? 24.156 -31.828 -11.25 1 98.38 274 VAL B C 1
ATOM 5670 O O . VAL B 1 274 ? 23.125 -32.531 -11.289 1 98.38 274 VAL B O 1
ATOM 5673 N N . VAL B 1 275 ? 24.406 -31.062 -12.242 1 98.44 275 VAL B N 1
ATOM 5674 C CA . VAL B 1 275 ? 23.453 -30.719 -13.289 1 98.44 275 VAL B CA 1
ATOM 5675 C C . VAL B 1 275 ? 23.156 -31.938 -14.148 1 98.44 275 VAL B C 1
ATOM 5677 O O . VAL B 1 275 ? 22.031 -32.156 -14.586 1 98.44 275 VAL B O 1
ATOM 5680 N N . ALA B 1 276 ? 24.188 -32.781 -14.422 1 98.06 276 ALA B N 1
ATOM 5681 C CA . ALA B 1 276 ? 23.984 -33.938 -15.258 1 98.06 276 ALA B CA 1
ATOM 5682 C C . ALA B 1 276 ? 23.016 -34.938 -14.602 1 98.06 276 ALA B C 1
ATOM 5684 O O . ALA B 1 276 ? 22.078 -35.406 -15.25 1 98.06 276 ALA B O 1
ATOM 5685 N N . ASP B 1 277 ? 23.281 -35.188 -13.336 1 98.31 277 ASP B N 1
ATOM 5686 C CA . ASP B 1 277 ? 22.391 -36.062 -12.586 1 98.31 277 ASP B CA 1
ATOM 5687 C C . ASP B 1 277 ? 20.984 -35.5 -12.508 1 98.31 277 ASP B C 1
ATOM 5689 O O . ASP B 1 277 ? 20 -36.219 -12.617 1 98.31 277 ASP B O 1
ATOM 5693 N N . PHE B 1 278 ? 20.906 -34.25 -12.297 1 98.62 278 PHE B N 1
ATOM 5694 C CA . PHE B 1 278 ? 19.609 -33.562 -12.195 1 98.62 278 PHE B CA 1
ATOM 5695 C C . PHE B 1 278 ? 18.828 -33.688 -13.5 1 98.62 278 PHE B C 1
ATOM 5697 O O . PHE B 1 278 ? 17.656 -34.062 -13.484 1 98.62 278 PHE B O 1
ATOM 5704 N N . ILE B 1 279 ? 19.438 -33.406 -14.617 1 98.25 279 ILE B N 1
ATOM 5705 C CA . ILE B 1 279 ? 18.766 -33.406 -15.914 1 98.25 279 ILE B CA 1
ATOM 5706 C C . ILE B 1 279 ? 18.281 -34.812 -16.234 1 98.25 279 ILE B C 1
ATOM 5708 O O . ILE B 1 279 ? 17.156 -35.031 -16.703 1 98.25 279 ILE B O 1
ATOM 5712 N N . GLU B 1 280 ? 19.156 -35.781 -15.992 1 97.88 280 GLU B N 1
ATOM 5713 C CA . GLU B 1 280 ? 18.797 -37.156 -16.266 1 97.88 280 GLU B CA 1
ATOM 5714 C C . GLU B 1 280 ? 17.594 -37.594 -15.43 1 97.88 280 GLU B C 1
ATOM 5716 O O . GLU B 1 280 ? 16.625 -38.156 -15.961 1 97.88 280 GLU B O 1
ATOM 5721 N N . SER B 1 281 ? 17.719 -37.344 -14.188 1 98.31 281 SER B N 1
ATOM 5722 C CA . SER B 1 281 ? 16.609 -37.688 -13.289 1 98.31 281 SER B CA 1
ATOM 5723 C C . SER B 1 281 ? 15.344 -36.906 -13.656 1 98.31 281 SER B C 1
ATOM 5725 O O . SER B 1 281 ? 14.242 -37.469 -13.578 1 98.31 281 SER B O 1
ATOM 5727 N N . PHE B 1 282 ? 15.484 -35.656 -13.992 1 98.5 282 PHE B N 1
ATOM 5728 C CA . PHE B 1 282 ? 14.359 -34.812 -14.375 1 98.5 282 PHE B CA 1
ATOM 5729 C C . PHE B 1 282 ? 13.656 -35.375 -15.602 1 98.5 282 PHE B C 1
ATOM 5731 O O . PHE B 1 282 ? 12.422 -35.469 -15.633 1 98.5 282 PHE B O 1
ATOM 5738 N N . LYS B 1 283 ? 14.422 -35.75 -16.578 1 97 283 LYS B N 1
ATOM 5739 C CA . LYS B 1 283 ? 13.883 -36.344 -17.797 1 97 283 LYS B CA 1
ATOM 5740 C C . LYS B 1 283 ? 13.062 -37.594 -17.5 1 97 283 LYS B C 1
ATOM 5742 O O . LYS B 1 283 ? 11.969 -37.75 -18.031 1 97 283 LYS B O 1
ATOM 5747 N N . LEU B 1 284 ? 13.594 -38.406 -16.672 1 97.31 284 LEU B N 1
ATOM 5748 C CA . LEU B 1 284 ? 12.922 -39.656 -16.312 1 97.31 284 LEU B CA 1
ATOM 5749 C C . LEU B 1 284 ? 11.594 -39.375 -15.617 1 97.31 284 LEU B C 1
ATOM 5751 O O . LEU B 1 284 ? 10.586 -40 -15.922 1 97.31 284 LEU B O 1
ATOM 5755 N N . ARG B 1 285 ? 11.641 -38.438 -14.727 1 97.88 285 ARG B N 1
ATOM 5756 C CA . ARG B 1 285 ? 10.43 -38.125 -13.977 1 97.88 285 ARG B CA 1
ATOM 5757 C C . ARG B 1 285 ? 9.375 -37.5 -14.875 1 97.88 285 ARG B C 1
ATOM 5759 O O . ARG B 1 285 ? 8.18 -37.719 -14.703 1 97.88 285 ARG B O 1
ATOM 5766 N N . VAL B 1 286 ? 9.75 -36.656 -15.805 1 97.88 286 VAL B N 1
ATOM 5767 C CA . VAL B 1 286 ? 8.82 -36 -16.719 1 97.88 286 VAL B CA 1
ATOM 5768 C C . VAL B 1 286 ? 8.125 -37.031 -17.594 1 97.88 286 VAL B C 1
ATOM 5770 O O . VAL B 1 286 ? 6.93 -36.938 -17.875 1 97.88 286 VAL B O 1
ATOM 5773 N N . GLN B 1 287 ? 8.844 -38.062 -17.953 1 95.69 287 GLN B N 1
ATOM 5774 C CA . GLN B 1 287 ? 8.32 -39.094 -18.812 1 95.69 287 GLN B CA 1
ATOM 5775 C C . GLN B 1 287 ? 7.238 -39.906 -18.109 1 95.69 287 GLN B C 1
ATOM 5777 O O . GLN B 1 287 ? 6.426 -40.562 -18.75 1 95.69 287 GLN B O 1
ATOM 5782 N N . GLU B 1 288 ? 7.25 -39.812 -16.797 1 96.25 288 GLU B N 1
ATOM 5783 C CA . GLU B 1 288 ? 6.273 -40.531 -16 1 96.25 288 GLU B CA 1
ATOM 5784 C C . GLU B 1 288 ? 4.938 -39.812 -15.945 1 96.25 288 GLU B C 1
ATOM 5786 O O . GLU B 1 288 ? 3.922 -40.375 -15.555 1 96.25 288 GLU B O 1
ATOM 5791 N N . LEU B 1 289 ? 4.895 -38.594 -16.359 1 97.31 289 LEU B N 1
ATOM 5792 C CA . LEU B 1 289 ? 3.672 -37.812 -16.281 1 97.31 289 LEU B CA 1
ATOM 5793 C C . LEU B 1 289 ? 2.645 -38.312 -17.297 1 97.31 289 LEU B C 1
ATOM 5795 O O . LEU B 1 289 ? 2.984 -38.562 -18.453 1 97.31 289 LEU B O 1
ATOM 5799 N N . LYS B 1 290 ? 1.437 -38.438 -16.875 1 97.12 290 LYS B N 1
ATOM 5800 C CA . LYS B 1 290 ? 0.342 -38.844 -17.766 1 97.12 290 LYS B CA 1
ATOM 5801 C C . LYS B 1 290 ? -0.329 -37.625 -18.391 1 97.12 290 LYS B C 1
ATOM 5803 O O . LYS B 1 290 ? -0.898 -36.781 -17.672 1 97.12 290 LYS B O 1
ATOM 5808 N N . ILE B 1 291 ? -0.285 -37.5 -19.688 1 97.19 291 ILE B N 1
ATOM 5809 C CA . ILE B 1 291 ? -0.882 -36.406 -20.453 1 97.19 291 ILE B CA 1
ATOM 5810 C C . ILE B 1 291 ? -2.201 -36.844 -21.062 1 97.19 291 ILE B C 1
ATOM 5812 O O . ILE B 1 291 ? -2.26 -37.906 -21.719 1 97.19 291 ILE B O 1
ATOM 5816 N N . GLY B 1 292 ? -3.283 -36.125 -20.797 1 96.69 292 GLY B N 1
ATOM 5817 C CA . GLY B 1 292 ? -4.516 -36.594 -21.422 1 96.69 292 GLY B CA 1
ATOM 5818 C C . GLY B 1 292 ? -5.742 -35.844 -20.953 1 96.69 292 GLY B C 1
ATOM 5819 O O . GLY B 1 292 ? -5.684 -34.625 -20.766 1 96.69 292 GLY B O 1
ATOM 5820 N N . ASP B 1 293 ? -6.902 -36.531 -20.906 1 97.75 293 ASP B N 1
ATOM 5821 C CA . ASP B 1 293 ? -8.188 -35.969 -20.5 1 97.75 293 ASP B CA 1
ATOM 5822 C C . ASP B 1 293 ? -8.125 -35.438 -19.062 1 97.75 293 ASP B C 1
ATOM 5824 O O . ASP B 1 293 ? -7.906 -36.219 -18.125 1 97.75 293 ASP B O 1
ATOM 5828 N N . PRO B 1 294 ? -8.32 -34.156 -18.938 1 98.5 294 PRO B N 1
ATOM 5829 C CA . PRO B 1 294 ? -8.188 -33.594 -17.594 1 98.5 294 PRO B CA 1
ATOM 5830 C C . PRO B 1 294 ? -9.266 -34.094 -16.625 1 98.5 294 PRO B C 1
ATOM 5832 O O . PRO B 1 294 ? -9.148 -33.938 -15.414 1 98.5 294 PRO B O 1
ATOM 5835 N N . MET B 1 295 ? -10.312 -34.719 -17.156 1 98.44 295 MET B N 1
ATOM 5836 C CA . MET B 1 295 ? -11.375 -35.25 -16.297 1 98.44 295 MET B CA 1
ATOM 5837 C C . MET B 1 295 ? -11.008 -36.656 -15.781 1 98.44 295 MET B C 1
ATOM 5839 O O . MET B 1 295 ? -11.672 -37.188 -14.883 1 98.44 295 MET B O 1
ATOM 5843 N N . ASP B 1 296 ? -9.922 -37.219 -16.359 1 98.25 296 ASP B N 1
ATOM 5844 C CA . ASP B 1 296 ? -9.375 -38.469 -15.836 1 98.25 296 ASP B CA 1
ATOM 5845 C C . ASP B 1 296 ? -8.547 -38.219 -14.578 1 98.25 296 ASP B C 1
ATOM 5847 O O . ASP B 1 296 ? -7.586 -37.469 -14.602 1 98.25 296 ASP B O 1
ATOM 5851 N N . GLU B 1 297 ? -8.805 -38.938 -13.523 1 97.75 297 GLU B N 1
ATOM 5852 C CA . GLU B 1 297 ? -8.18 -38.75 -12.219 1 97.75 297 GLU B CA 1
ATOM 5853 C C . GLU B 1 297 ? -6.68 -39.031 -12.273 1 97.75 297 GLU B C 1
ATOM 5855 O O . GLU B 1 297 ? -5.922 -38.594 -11.406 1 97.75 297 GLU B O 1
ATOM 5860 N N . GLU B 1 298 ? -6.234 -39.75 -13.234 1 97.69 298 GLU B N 1
ATOM 5861 C CA . GLU B 1 298 ? -4.832 -40.156 -13.32 1 97.69 298 GLU B CA 1
ATOM 5862 C C . GLU B 1 298 ? -4.02 -39.125 -14.125 1 97.69 298 GLU B C 1
ATOM 5864 O O . GLU B 1 298 ? -2.787 -39.188 -14.117 1 97.69 298 GLU B O 1
ATOM 5869 N N . THR B 1 299 ? -4.742 -38.188 -14.773 1 98.12 299 THR B N 1
ATOM 5870 C CA . THR B 1 299 ? -4.07 -37.219 -15.633 1 98.12 299 THR B CA 1
ATOM 5871 C C . THR B 1 299 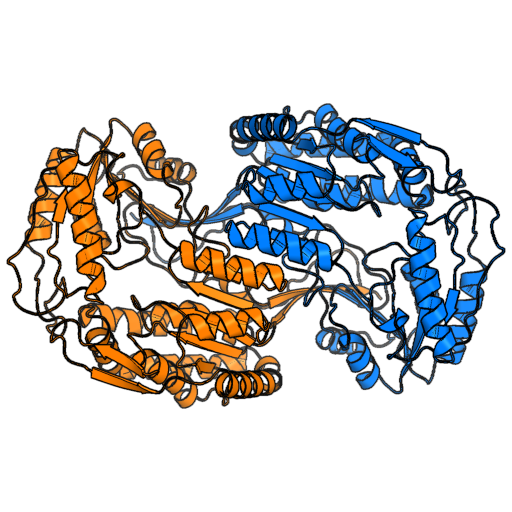? -3.215 -36.281 -14.797 1 98.12 299 THR B C 1
ATOM 5873 O O . THR B 1 299 ? -3.676 -35.75 -13.781 1 98.12 299 THR B O 1
ATOM 5876 N N . ASP B 1 300 ? -1.967 -36.094 -15.203 1 97.88 300 ASP B N 1
ATOM 5877 C CA . ASP B 1 300 ? -1.057 -35.156 -14.57 1 97.88 300 ASP B CA 1
ATOM 5878 C C . ASP B 1 300 ? -1.011 -33.844 -15.359 1 97.88 300 ASP B C 1
ATOM 5880 O O . ASP B 1 300 ? -0.866 -32.75 -14.773 1 97.88 300 ASP B O 1
ATOM 5884 N N . ILE B 1 301 ? -1.072 -33.906 -16.672 1 97.81 301 ILE B N 1
ATOM 5885 C CA . ILE B 1 301 ? -0.946 -32.75 -17.547 1 97.81 301 ILE B CA 1
ATOM 5886 C C . ILE B 1 301 ? -2.166 -32.656 -18.453 1 97.81 301 ILE B C 1
ATOM 5888 O O . ILE B 1 301 ? -2.412 -33.531 -19.266 1 97.81 301 ILE B O 1
ATOM 5892 N N . GLY B 1 302 ? -2.938 -31.641 -18.25 1 98 302 GLY B N 1
ATOM 5893 C CA . GLY B 1 302 ? -4.047 -31.328 -19.141 1 98 302 GLY B CA 1
ATOM 5894 C C . GLY B 1 302 ? -3.689 -30.281 -20.188 1 98 302 GLY B C 1
ATOM 5895 O O . GLY B 1 302 ? -2.516 -29.969 -20.375 1 98 302 GLY B O 1
ATOM 5896 N N . PRO B 1 303 ? -4.699 -29.875 -20.938 1 98.31 303 PRO B N 1
ATOM 5897 C CA . PRO B 1 303 ? -4.465 -28.844 -21.953 1 98.31 303 PRO B CA 1
ATOM 5898 C C . PRO B 1 303 ? -4.211 -27.469 -21.359 1 98.31 303 PRO B C 1
ATOM 5900 O O . PRO B 1 303 ? -4.43 -27.25 -20.156 1 98.31 303 PRO B O 1
ATOM 5903 N N . LEU B 1 304 ? -3.65 -26.562 -22.203 1 98.31 304 LEU B N 1
ATOM 5904 C CA . LEU B 1 304 ? -3.621 -25.156 -21.828 1 98.31 304 LEU B CA 1
ATOM 5905 C C . LEU B 1 304 ? -5.027 -24.562 -21.812 1 98.31 304 LEU B C 1
ATOM 5907 O O . LEU B 1 304 ? -5.938 -25.109 -22.453 1 98.31 304 LEU B O 1
ATOM 5911 N N . ALA B 1 305 ? -5.18 -23.484 -21.141 1 98.31 305 ALA B N 1
ATOM 5912 C CA . ALA B 1 305 ? -6.496 -22.906 -20.891 1 98.31 305 ALA B CA 1
ATOM 5913 C C . ALA B 1 305 ? -7.086 -22.297 -22.156 1 98.31 305 ALA B C 1
ATOM 5915 O O . ALA B 1 305 ? -8.305 -22.297 -22.344 1 98.31 305 ALA B O 1
ATOM 5916 N N . LYS B 1 306 ? -6.215 -21.766 -23.031 1 97.31 306 LYS B N 1
ATOM 5917 C CA . LYS B 1 306 ? -6.676 -21.125 -24.25 1 97.31 306 LYS B CA 1
ATOM 5918 C C . LYS B 1 306 ? -5.789 -21.5 -25.438 1 97.31 306 LYS B C 1
ATOM 5920 O O . LYS B 1 306 ? -4.59 -21.75 -25.266 1 97.31 306 LYS B O 1
ATOM 5925 N N . LYS B 1 307 ? -6.387 -21.391 -26.562 1 96.31 307 LYS B N 1
ATOM 5926 C CA . LYS B 1 307 ? -5.695 -21.734 -27.797 1 96.31 307 LYS B CA 1
ATOM 5927 C C . LYS B 1 307 ? -4.562 -20.766 -28.078 1 96.31 307 LYS B C 1
ATOM 5929 O O . LYS B 1 307 ? -3.492 -21.156 -28.547 1 96.31 307 LYS B O 1
ATOM 5934 N N . GLU B 1 308 ? -4.785 -19.547 -27.781 1 95.62 308 GLU B N 1
ATOM 5935 C CA . GLU B 1 308 ? -3.836 -18.5 -28.109 1 95.62 308 GLU B CA 1
ATOM 5936 C C . GLU B 1 308 ? -2.521 -18.688 -27.359 1 95.62 308 GLU B C 1
ATOM 5938 O O . GLU B 1 308 ? -1.479 -18.188 -27.781 1 95.62 308 GLU B O 1
ATOM 5943 N N . PHE B 1 309 ? -2.529 -19.422 -26.266 1 96.62 309 PHE B N 1
ATOM 5944 C CA . PHE B 1 309 ? -1.327 -19.625 -25.453 1 96.62 309 PHE B CA 1
ATOM 5945 C C . PHE B 1 309 ? -0.351 -20.547 -26.172 1 96.62 309 PHE B C 1
ATOM 5947 O O . PHE B 1 309 ? 0.86 -20.469 -25.969 1 96.62 309 PHE B O 1
ATOM 5954 N N . LEU B 1 310 ? -0.899 -21.406 -27.047 1 96.75 310 LEU B N 1
ATOM 5955 C CA . LEU B 1 310 ? -0.052 -22.297 -27.828 1 96.75 310 LEU B CA 1
ATOM 5956 C C . LEU B 1 310 ? 0.93 -21.5 -28.688 1 96.75 310 LEU B C 1
ATOM 5958 O O . LEU B 1 310 ? 2.123 -21.812 -28.719 1 96.75 310 LEU B O 1
ATOM 5962 N N . GLU B 1 311 ? 0.41 -20.484 -29.297 1 95.94 311 GLU B N 1
ATOM 5963 C CA . GLU B 1 311 ? 1.243 -19.672 -30.188 1 95.94 311 GLU B CA 1
ATOM 5964 C C . GLU B 1 311 ? 2.338 -18.953 -29.406 1 95.94 311 GLU B C 1
ATOM 5966 O O . GLU B 1 311 ? 3.469 -18.828 -29.891 1 95.94 311 GLU B O 1
ATOM 5971 N N . SER B 1 312 ? 2.006 -18.484 -28.312 1 95.5 312 SER B N 1
ATOM 5972 C CA . SER B 1 312 ? 2.982 -17.797 -27.469 1 95.5 312 SER B CA 1
ATOM 5973 C C . SER B 1 312 ? 4.105 -18.734 -27.047 1 95.5 312 SER B C 1
ATOM 5975 O O . SER B 1 312 ? 5.277 -18.359 -27.047 1 95.5 312 SER B O 1
ATOM 5977 N N . LEU B 1 313 ? 3.781 -19.938 -26.672 1 97.75 313 LEU B N 1
ATOM 5978 C CA . LEU B 1 313 ? 4.777 -20.922 -26.234 1 97.75 313 LEU B CA 1
ATOM 5979 C C . LEU B 1 313 ? 5.645 -21.375 -27.391 1 97.75 313 LEU B C 1
ATOM 5981 O O . LEU B 1 313 ? 6.844 -21.594 -27.234 1 97.75 313 LEU B O 1
ATOM 5985 N N . LYS B 1 314 ? 4.996 -21.469 -28.547 1 97.12 314 LYS B N 1
ATOM 5986 C CA . LYS B 1 314 ? 5.754 -21.828 -29.75 1 97.12 314 LYS B CA 1
ATOM 5987 C C . LYS B 1 314 ? 6.789 -20.75 -30.078 1 97.12 314 LYS B C 1
ATOM 5989 O O . LYS B 1 314 ? 7.906 -21.062 -30.484 1 97.12 314 LYS B O 1
ATOM 5994 N N . ARG B 1 315 ? 6.379 -19.578 -29.922 1 97.06 315 ARG B N 1
ATOM 5995 C CA . ARG B 1 315 ? 7.289 -18.453 -30.172 1 97.06 315 ARG B CA 1
ATOM 5996 C C . ARG B 1 315 ? 8.492 -18.516 -29.234 1 97.06 315 ARG B C 1
ATOM 5998 O O . ARG B 1 315 ? 9.625 -18.312 -29.656 1 97.06 315 ARG B O 1
ATOM 6005 N N . VAL B 1 316 ? 8.258 -18.734 -28 1 96.69 316 VAL B N 1
ATOM 6006 C CA . VAL B 1 316 ? 9.305 -18.812 -26.984 1 96.69 316 VAL B CA 1
ATOM 6007 C C . VAL B 1 316 ? 10.266 -19.953 -27.297 1 96.69 316 VAL B C 1
ATOM 6009 O O . VAL B 1 316 ? 11.484 -19.797 -27.188 1 96.69 316 VAL B O 1
ATOM 6012 N N . LEU B 1 317 ? 9.742 -21.078 -27.688 1 97.19 317 LEU B N 1
ATOM 6013 C CA . LEU B 1 317 ? 10.555 -22.25 -28.031 1 97.19 317 LEU B CA 1
ATOM 6014 C C . LEU B 1 317 ? 11.367 -21.984 -29.297 1 97.19 317 LEU B C 1
ATOM 6016 O O . LEU B 1 317 ? 12.516 -22.422 -29.391 1 97.19 317 LEU B O 1
ATOM 6020 N N . LYS B 1 318 ? 10.719 -21.297 -30.234 1 97.88 318 LYS B N 1
ATOM 6021 C CA . LYS B 1 318 ? 11.422 -20.938 -31.469 1 97.88 318 LYS B CA 1
ATOM 6022 C C . LYS B 1 318 ? 12.617 -20.047 -31.172 1 97.88 318 LYS B C 1
ATOM 6024 O O . LYS B 1 318 ? 13.695 -20.234 -31.75 1 97.88 318 LYS B O 1
ATOM 6029 N N . ASP B 1 319 ? 12.438 -19.078 -30.328 1 98.44 319 ASP B N 1
ATOM 6030 C CA . ASP B 1 319 ? 13.539 -18.219 -29.922 1 98.44 319 ASP B CA 1
ATOM 6031 C C . ASP B 1 319 ? 14.68 -19.031 -29.312 1 98.44 319 ASP B C 1
ATOM 6033 O O . ASP B 1 319 ? 15.852 -18.797 -29.625 1 98.44 319 ASP B O 1
ATOM 6037 N N . ALA B 1 320 ? 14.359 -19.984 -28.438 1 98.19 320 ALA B N 1
ATOM 6038 C CA . ALA B 1 320 ? 15.367 -20.812 -27.781 1 98.19 320 ALA B CA 1
ATOM 6039 C C . ALA B 1 320 ? 16.141 -21.625 -28.828 1 98.19 320 ALA B C 1
ATOM 6041 O O . ALA B 1 320 ? 17.375 -21.703 -28.766 1 98.19 320 ALA B O 1
ATOM 6042 N N . LYS B 1 321 ? 15.469 -22.156 -29.781 1 97.94 321 LYS B N 1
ATOM 6043 C CA . LYS B 1 321 ? 16.109 -22.953 -30.828 1 97.94 321 LYS B CA 1
ATOM 6044 C C . LYS B 1 321 ? 17.031 -22.094 -31.672 1 97.94 321 LYS B C 1
ATOM 6046 O O . LYS B 1 321 ? 18.141 -22.516 -32 1 97.94 321 LYS B O 1
ATOM 6051 N N . LYS B 1 322 ? 16.516 -20.969 -32.031 1 98.19 322 LYS B N 1
ATOM 6052 C CA . LYS B 1 322 ? 17.328 -20.047 -32.812 1 98.19 322 LYS B CA 1
ATOM 6053 C C . LYS B 1 322 ? 18.625 -19.703 -32.094 1 98.19 322 LYS B C 1
ATOM 6055 O O . LYS B 1 322 ? 19.656 -19.453 -32.75 1 98.19 322 LYS B O 1
ATOM 6060 N N . LYS B 1 323 ? 18.578 -19.781 -30.859 1 97.81 323 LYS B N 1
ATOM 6061 C CA . LYS B 1 323 ? 19.75 -19.406 -30.062 1 97.81 323 LYS B CA 1
ATOM 6062 C C . LYS B 1 323 ? 20.547 -20.641 -29.672 1 97.81 323 LYS B C 1
ATOM 6064 O O . LYS B 1 323 ? 21.375 -20.578 -28.75 1 97.81 323 LYS B O 1
ATOM 6069 N N . GLY B 1 324 ? 20.25 -21.734 -30.203 1 97.19 324 GLY B N 1
ATOM 6070 C CA . GLY B 1 324 ? 21.125 -22.906 -30.125 1 97.19 324 GLY B CA 1
ATOM 6071 C C . GLY B 1 324 ? 20.594 -23.984 -29.203 1 97.19 324 GLY B C 1
ATOM 6072 O O . GLY B 1 324 ? 21.234 -25.031 -29.031 1 97.19 324 GLY B O 1
ATOM 6073 N N . ALA B 1 325 ? 19.453 -23.797 -28.594 1 97.19 325 ALA B N 1
ATOM 6074 C CA . ALA B 1 325 ? 18.906 -24.797 -27.672 1 97.19 325 ALA B CA 1
ATOM 6075 C C . ALA B 1 325 ? 18.438 -26.031 -28.438 1 97.19 325 ALA B C 1
ATOM 6077 O O . ALA B 1 325 ? 18.062 -25.953 -29.609 1 97.19 325 ALA B O 1
ATOM 6078 N N . LYS B 1 326 ? 18.516 -27.125 -27.797 1 97.19 326 LYS B N 1
ATOM 6079 C CA . LYS B 1 326 ? 17.969 -28.391 -28.281 1 97.19 326 LYS B CA 1
ATOM 6080 C C . LYS B 1 326 ? 16.906 -28.938 -27.328 1 97.19 326 LYS B C 1
ATOM 6082 O O . LYS B 1 326 ? 17.188 -29.828 -26.516 1 97.19 326 LYS B O 1
ATOM 6087 N N . PRO B 1 327 ? 15.695 -28.5 -27.531 1 97.38 327 PRO B N 1
ATOM 6088 C CA . PRO B 1 327 ? 14.641 -28.891 -26.594 1 97.38 327 PRO B CA 1
ATOM 6089 C C . PRO B 1 327 ? 14.281 -30.375 -26.688 1 97.38 327 PRO B C 1
ATOM 6091 O O . PRO B 1 327 ? 14.312 -30.953 -27.766 1 97.38 327 PRO B O 1
ATOM 6094 N N . HIS B 1 328 ? 14.016 -30.938 -25.531 1 96.69 328 HIS B N 1
ATOM 6095 C CA . HIS B 1 328 ? 13.453 -32.281 -25.422 1 96.69 328 HIS B CA 1
ATOM 6096 C C . HIS B 1 328 ? 11.945 -32.219 -25.188 1 96.69 328 HIS B C 1
ATOM 6098 O O . HIS B 1 328 ? 11.5 -31.781 -24.125 1 96.69 328 HIS B O 1
ATOM 6104 N N . VAL B 1 329 ? 11.188 -32.688 -26.094 1 95.38 329 VAL B N 1
ATOM 6105 C CA . VAL B 1 329 ? 9.734 -32.719 -25.984 1 95.38 329 VAL B CA 1
ATOM 6106 C C . VAL B 1 329 ? 9.273 -34.062 -25.484 1 95.38 329 VAL B C 1
ATOM 6108 O O . VAL B 1 329 ? 9.734 -35.094 -25.969 1 95.38 329 VAL B O 1
ATOM 6111 N N . TYR B 1 330 ? 8.422 -34.062 -24.531 1 93.69 330 TYR B N 1
ATOM 6112 C CA . TYR B 1 330 ? 7.973 -35.312 -23.938 1 93.69 330 TYR B CA 1
ATOM 6113 C C . TYR B 1 330 ? 6.5 -35.562 -24.234 1 93.69 330 TYR B C 1
ATOM 6115 O O . TYR B 1 330 ? 5.676 -34.656 -24.125 1 93.69 330 TYR B O 1
ATOM 6123 N N . GLY B 1 331 ? 6.215 -36.812 -24.609 1 89.75 331 GLY B N 1
ATOM 6124 C CA . GLY B 1 331 ? 4.84 -37.188 -24.891 1 89.75 331 GLY B CA 1
ATOM 6125 C C . GLY B 1 331 ? 4.5 -37.156 -26.375 1 89.75 331 GLY B C 1
ATOM 6126 O O . GLY B 1 331 ? 5.289 -36.656 -27.188 1 89.75 331 GLY B O 1
ATOM 6127 N N . GLU B 1 332 ? 3.354 -37.656 -26.672 1 87.19 332 GLU B N 1
ATOM 6128 C CA . GLU B 1 332 ? 2.875 -37.688 -28.062 1 87.19 332 GLU B CA 1
ATOM 6129 C C . GLU B 1 332 ? 1.954 -36.5 -28.344 1 87.19 332 GLU B C 1
ATOM 6131 O O . GLU B 1 332 ? 1.269 -36 -27.453 1 87.19 332 GLU B O 1
ATOM 6136 N N . GLU B 1 333 ? 2.037 -36.125 -29.484 1 84.38 333 GLU B N 1
ATOM 6137 C CA . GLU B 1 333 ? 1.167 -35.031 -29.906 1 84.38 333 GLU B CA 1
ATOM 6138 C C . GLU B 1 333 ? -0.304 -35.438 -29.797 1 84.38 333 GLU B C 1
ATOM 6140 O O . GLU B 1 333 ? -0.675 -36.562 -30.094 1 84.38 333 GLU B O 1
ATOM 6145 N N . HIS B 1 334 ? -1.01 -34.531 -29.297 1 86.19 334 HIS B N 1
ATOM 6146 C CA . HIS B 1 334 ? -2.455 -34.719 -29.234 1 86.19 334 HIS B CA 1
ATOM 6147 C C . HIS B 1 334 ? -3.15 -34.062 -30.422 1 86.19 334 HIS B C 1
ATOM 6149 O O . HIS B 1 334 ? -2.797 -32.938 -30.797 1 86.19 334 HIS B O 1
ATOM 6155 N N . LYS B 1 335 ? -4.086 -34.75 -30.953 1 82.94 335 LYS B N 1
ATOM 6156 C CA . LYS B 1 335 ? -4.773 -34.25 -32.125 1 82.94 335 LYS B CA 1
ATOM 6157 C C . LYS B 1 335 ? -5.828 -33.219 -31.766 1 82.94 335 LYS B C 1
ATOM 6159 O O . LYS B 1 335 ? -6.133 -32.312 -32.531 1 82.94 335 LYS B O 1
ATOM 6164 N N . LYS B 1 336 ? -6.355 -33.375 -30.672 1 92.31 336 LYS B N 1
ATOM 6165 C CA . LYS B 1 336 ? -7.402 -32.469 -30.203 1 92.31 336 LYS B CA 1
ATOM 6166 C C . LYS B 1 336 ? -7.07 -31.922 -28.828 1 92.31 336 LYS B C 1
ATOM 6168 O O . LYS B 1 336 ? -6.371 -32.562 -28.047 1 92.31 336 LYS B O 1
ATOM 6173 N N . GLY B 1 337 ? -7.633 -30.656 -28.594 1 96.62 337 GLY B N 1
ATOM 6174 C CA . GLY B 1 337 ? -7.355 -29.984 -27.344 1 96.62 337 GLY B CA 1
ATOM 6175 C C . GLY B 1 337 ? -6.16 -29.062 -27.406 1 96.62 337 GLY B C 1
ATOM 6176 O O . GLY B 1 337 ? -5.309 -29.203 -28.281 1 96.62 337 GLY B O 1
ATOM 6177 N N . PHE B 1 338 ? -6.07 -28.109 -26.562 1 97.88 338 PHE B N 1
ATOM 6178 C CA . PHE B 1 338 ? -5.012 -27.109 -26.547 1 97.88 338 PHE B CA 1
ATOM 6179 C C . PHE B 1 338 ? -3.783 -27.625 -25.812 1 97.88 338 PHE B C 1
ATOM 6181 O O . PHE B 1 338 ? -3.314 -26.984 -24.859 1 97.88 338 PHE B O 1
ATOM 6188 N N . PHE B 1 339 ? -3.256 -28.75 -26.25 1 97.69 339 PHE B N 1
ATOM 6189 C CA . PHE B 1 339 ? -2.129 -29.375 -25.562 1 97.69 339 PHE B CA 1
ATOM 6190 C C . PHE B 1 339 ? -0.809 -28.781 -26.062 1 97.69 339 PHE B C 1
ATOM 6192 O O . PHE B 1 339 ? -0.632 -28.562 -27.25 1 97.69 339 PHE B O 1
ATOM 6199 N N . PHE B 1 340 ? 0.036 -28.453 -25.203 1 97.19 340 PHE B N 1
ATOM 6200 C CA . PHE B 1 340 ? 1.461 -28.203 -25.391 1 97.19 340 PHE B CA 1
ATOM 6201 C C . PHE B 1 340 ? 2.291 -29.188 -24.578 1 97.19 340 PHE B C 1
ATOM 6203 O O . PHE B 1 340 ? 2.145 -29.281 -23.359 1 97.19 340 PHE B O 1
ATOM 6210 N N . MET B 1 341 ? 3.09 -29.906 -25.188 1 96.5 341 MET B N 1
ATOM 6211 C CA . MET B 1 341 ? 3.781 -31.016 -24.531 1 96.5 341 MET B CA 1
ATOM 6212 C C . MET B 1 341 ? 4.879 -30.516 -23.609 1 96.5 341 MET B C 1
ATOM 6214 O O . MET B 1 341 ? 5.574 -29.547 -23.938 1 96.5 341 MET B O 1
ATOM 6218 N N . PRO B 1 342 ? 5 -31.188 -22.422 1 97.88 342 PRO B N 1
ATOM 6219 C CA . PRO B 1 342 ? 6.125 -30.828 -21.562 1 97.88 342 PRO B CA 1
ATOM 6220 C C . PRO B 1 342 ? 7.457 -30.812 -22.297 1 97.88 342 PRO B C 1
ATOM 6222 O O . PRO B 1 342 ? 7.773 -31.766 -23.031 1 97.88 342 PRO B O 1
ATOM 6225 N N . THR B 1 343 ? 8.148 -29.734 -22.141 1 98.06 343 THR B N 1
ATOM 6226 C CA . THR B 1 343 ? 9.391 -29.531 -22.875 1 98.06 343 THR B CA 1
ATOM 6227 C C . THR B 1 343 ? 10.508 -29.109 -21.922 1 98.06 343 THR B C 1
ATOM 6229 O O . THR B 1 343 ? 10.312 -28.234 -21.078 1 98.06 343 THR B O 1
ATOM 6232 N N . THR B 1 344 ? 11.648 -29.781 -22 1 98.19 344 THR B N 1
ATOM 6233 C CA . THR B 1 344 ? 12.828 -29.391 -21.234 1 98.19 344 THR B CA 1
ATOM 6234 C C . THR B 1 344 ? 13.906 -28.828 -22.156 1 98.19 344 THR B C 1
ATOM 6236 O O . THR B 1 344 ? 14.125 -29.344 -23.25 1 98.19 344 THR B O 1
ATOM 6239 N N . ILE B 1 345 ? 14.5 -27.734 -21.797 1 98.31 345 ILE B N 1
ATOM 6240 C CA . ILE B 1 345 ? 15.688 -27.172 -22.453 1 98.31 345 ILE B CA 1
ATOM 6241 C C . ILE B 1 345 ? 16.906 -27.375 -21.562 1 98.31 345 ILE B C 1
ATOM 6243 O O . ILE B 1 345 ? 17.188 -26.562 -20.672 1 98.31 345 ILE B O 1
ATOM 6247 N N . PRO B 1 346 ? 17.656 -28.453 -21.719 1 96.62 346 PRO B N 1
ATOM 6248 C CA . PRO B 1 346 ? 18.703 -28.859 -20.781 1 96.62 346 PRO B CA 1
ATOM 6249 C C . PRO B 1 346 ? 19.859 -27.875 -20.703 1 96.62 346 PRO B C 1
ATOM 6251 O O . PRO B 1 346 ? 20.578 -27.812 -19.703 1 96.62 346 PRO B O 1
ATOM 6254 N N . ALA B 1 347 ? 20.141 -27.062 -21.734 1 95.38 347 ALA B N 1
ATOM 6255 C CA . ALA B 1 347 ? 21.234 -26.094 -21.781 1 95.38 347 ALA B CA 1
ATOM 6256 C C . ALA B 1 347 ? 20.719 -24.719 -22.203 1 95.38 347 ALA B C 1
ATOM 6258 O O . ALA B 1 347 ? 21.141 -24.203 -23.25 1 95.38 347 ALA B O 1
ATOM 6259 N N . ALA B 1 348 ? 19.969 -24.203 -21.328 1 98.12 348 ALA B N 1
ATOM 6260 C CA . ALA B 1 348 ? 19.406 -22.906 -21.641 1 98.12 348 ALA B CA 1
ATOM 6261 C C . ALA B 1 348 ? 20.375 -21.781 -21.297 1 98.12 348 ALA B C 1
ATOM 6263 O O . ALA B 1 348 ? 21.141 -21.875 -20.328 1 98.12 348 ALA B O 1
ATOM 6264 N N . SER B 1 349 ? 20.391 -20.75 -22.094 1 96.88 349 SER B N 1
ATOM 6265 C CA . SER B 1 349 ? 21.156 -19.547 -21.828 1 96.88 349 SER B CA 1
ATOM 6266 C C . SER B 1 349 ? 20.266 -18.406 -21.375 1 96.88 349 SER B C 1
ATOM 6268 O O . SER B 1 349 ? 19.094 -18.344 -21.75 1 96.88 349 SER B O 1
ATOM 6270 N N . THR B 1 350 ? 20.828 -17.453 -20.609 1 96.38 350 THR B N 1
ATOM 6271 C CA . THR B 1 350 ? 20.047 -16.406 -19.969 1 96.38 350 THR B CA 1
ATOM 6272 C C . THR B 1 350 ? 19.531 -15.398 -21 1 96.38 350 THR B C 1
ATOM 6274 O O . THR B 1 350 ? 18.656 -14.586 -20.703 1 96.38 350 THR B O 1
ATOM 6277 N N . ASP B 1 351 ? 20 -15.414 -22.188 1 96.19 351 ASP B N 1
ATOM 6278 C CA . ASP B 1 351 ? 19.562 -14.461 -23.219 1 96.19 351 ASP B CA 1
ATOM 6279 C C . ASP B 1 351 ? 18.312 -14.961 -23.938 1 96.19 351 ASP B C 1
ATOM 6281 O O . ASP B 1 351 ? 17.672 -14.211 -24.656 1 96.19 351 ASP B O 1
ATOM 6285 N N . MET B 1 352 ? 18.016 -16.297 -23.766 1 98 352 MET B N 1
ATOM 6286 C CA . MET B 1 352 ? 16.797 -16.859 -24.359 1 98 352 MET B CA 1
ATOM 6287 C C . MET B 1 352 ? 15.555 -16.219 -23.75 1 98 352 MET B C 1
ATOM 6289 O O . MET B 1 352 ? 15.508 -15.984 -22.547 1 98 352 MET B O 1
ATOM 6293 N N . GLU B 1 353 ? 14.5 -16.016 -24.516 1 97.75 353 GLU B N 1
ATOM 6294 C CA . GLU B 1 353 ? 13.242 -15.438 -24.047 1 97.75 353 GLU B CA 1
ATOM 6295 C C . GLU B 1 353 ? 12.633 -16.281 -22.922 1 97.75 353 GLU B C 1
ATOM 6297 O O . GLU B 1 353 ? 12.039 -15.734 -21.984 1 97.75 353 GLU B O 1
ATOM 6302 N N . VAL B 1 354 ? 12.812 -17.578 -23 1 98.12 354 VAL B N 1
ATOM 6303 C CA . VAL B 1 354 ? 12.242 -18.516 -22.031 1 98.12 354 VAL B CA 1
ATOM 6304 C C . VAL B 1 354 ? 12.828 -18.25 -20.656 1 98.12 354 VAL B C 1
ATOM 6306 O O . VAL B 1 354 ? 12.203 -18.562 -19.641 1 98.12 354 VAL B O 1
ATOM 6309 N N . CYS B 1 355 ? 14 -17.578 -20.562 1 98 355 CYS B N 1
ATOM 6310 C CA . CYS B 1 355 ? 14.688 -17.328 -19.297 1 98 355 CYS B CA 1
ATOM 6311 C C . CYS B 1 355 ? 14.5 -15.875 -18.859 1 98 355 CYS B C 1
ATOM 6313 O O . CYS B 1 355 ? 14.977 -15.477 -17.797 1 98 355 CYS B O 1
ATOM 6315 N N . ARG B 1 356 ? 13.727 -15.047 -19.609 1 95.88 356 ARG B N 1
ATOM 6316 C CA . ARG B 1 356 ? 13.672 -13.609 -19.344 1 95.88 356 ARG B CA 1
ATOM 6317 C C . ARG B 1 356 ? 12.234 -13.148 -19.125 1 95.88 356 ARG B C 1
ATOM 6319 O O . ARG B 1 356 ? 12 -12.078 -18.562 1 95.88 356 ARG B O 1
ATOM 6326 N N . THR B 1 357 ? 11.289 -13.898 -19.594 1 96.38 357 THR B N 1
ATOM 6327 C CA . THR B 1 357 ? 9.883 -13.516 -19.516 1 96.38 357 THR B CA 1
ATOM 6328 C C . THR B 1 357 ? 9.094 -14.508 -18.672 1 96.38 357 THR B C 1
ATOM 6330 O O . THR B 1 357 ? 9.625 -15.539 -18.25 1 96.38 357 THR B O 1
ATOM 6333 N N . GLU B 1 358 ? 7.945 -14.172 -18.359 1 96.81 358 GLU B N 1
ATOM 6334 C CA . GLU B 1 358 ? 7.039 -15.133 -17.734 1 96.81 358 GLU B CA 1
ATOM 6335 C C . GLU B 1 358 ? 6.504 -16.141 -18.75 1 96.81 358 GLU B C 1
ATOM 6337 O O . GLU B 1 358 ? 5.824 -15.75 -19.703 1 96.81 358 GLU B O 1
ATOM 6342 N N . VAL B 1 359 ? 6.832 -17.328 -18.562 1 97.25 359 VAL B N 1
ATOM 6343 C CA . VAL B 1 359 ? 6.316 -18.406 -19.406 1 97.25 359 VAL B CA 1
ATOM 6344 C C . VAL B 1 359 ? 5.215 -19.156 -18.672 1 97.25 359 VAL B C 1
ATOM 6346 O O . VAL B 1 359 ? 5.488 -19.891 -17.719 1 97.25 359 VAL B O 1
ATOM 6349 N N . PHE B 1 360 ? 4.031 -19.047 -19.109 1 97.31 360 PHE B N 1
ATOM 6350 C CA . PHE B 1 360 ? 2.861 -19.703 -18.531 1 97.31 360 PHE B CA 1
ATOM 6351 C C . PHE B 1 360 ? 2.496 -20.953 -19.297 1 97.31 360 PHE B C 1
ATOM 6353 O O . PHE B 1 360 ? 1.432 -21.031 -19.922 1 97.31 360 PHE B O 1
ATOM 6360 N N . GLY B 1 361 ? 3.287 -21.906 -19.234 1 98 361 GLY B N 1
ATOM 6361 C CA . GLY B 1 361 ? 3.178 -23.172 -19.922 1 98 361 GLY B CA 1
ATOM 6362 C C . GLY B 1 361 ? 4.262 -24.172 -19.547 1 98 361 GLY B C 1
ATOM 6363 O O . GLY B 1 361 ? 5.133 -23.859 -18.719 1 98 361 GLY B O 1
ATOM 6364 N N . PRO B 1 362 ? 4.207 -25.328 -20.062 1 98.19 362 PRO B N 1
ATOM 6365 C CA . PRO B 1 362 ? 5.039 -26.438 -19.562 1 98.19 362 PRO B CA 1
ATOM 6366 C C . PRO B 1 362 ? 6.398 -26.5 -20.25 1 98.19 362 PRO B C 1
ATOM 6368 O O . PRO B 1 362 ? 6.758 -27.547 -20.812 1 98.19 362 PRO B O 1
ATOM 6371 N N . ILE B 1 363 ? 7.176 -25.469 -20.172 1 98.56 363 ILE B N 1
ATOM 6372 C CA . ILE B 1 363 ? 8.555 -25.422 -20.672 1 98.56 363 ILE B CA 1
ATOM 6373 C C . ILE B 1 363 ? 9.508 -25.219 -19.5 1 98.56 363 ILE B C 1
ATOM 6375 O O . ILE B 1 363 ? 9.336 -24.297 -18.703 1 98.56 363 ILE B O 1
ATOM 6379 N N . ALA B 1 364 ? 10.523 -26.078 -19.406 1 98.62 364 ALA B N 1
ATOM 6380 C CA . ALA B 1 364 ? 11.461 -26.047 -18.281 1 98.62 364 ALA B CA 1
ATOM 6381 C C . ALA B 1 364 ? 12.883 -25.812 -18.766 1 98.62 364 ALA B C 1
ATOM 6383 O O . ALA B 1 364 ? 13.586 -26.75 -19.141 1 98.62 364 ALA B O 1
ATOM 6384 N N . PRO B 1 365 ? 13.344 -24.625 -18.766 1 98.75 365 PRO B N 1
ATOM 6385 C CA . PRO B 1 365 ? 14.758 -24.391 -19.062 1 98.75 365 PRO B CA 1
ATOM 6386 C C . PRO B 1 365 ? 15.664 -24.734 -17.875 1 98.75 365 PRO B C 1
ATOM 6388 O O . PRO B 1 365 ? 15.32 -24.453 -16.719 1 98.75 365 PRO B O 1
ATOM 6391 N N . VAL B 1 366 ? 16.766 -25.359 -18.141 1 98.81 366 VAL B N 1
ATOM 6392 C CA . VAL B 1 366 ? 17.797 -25.641 -17.141 1 98.81 366 VAL B CA 1
ATOM 6393 C C . VAL B 1 366 ? 19.031 -24.766 -17.422 1 98.81 366 VAL B C 1
ATOM 6395 O O . VAL B 1 366 ? 19.594 -24.812 -18.516 1 98.81 366 VAL B O 1
ATOM 6398 N N . ILE B 1 367 ? 19.359 -23.953 -16.516 1 98.81 367 ILE B N 1
ATOM 6399 C CA . ILE B 1 367 ? 20.531 -23.078 -16.594 1 98.81 367 ILE B CA 1
ATOM 6400 C C . ILE B 1 367 ? 21.625 -23.625 -15.68 1 98.81 367 ILE B C 1
ATOM 6402 O O . ILE B 1 367 ? 21.406 -23.828 -14.484 1 98.81 367 ILE B O 1
ATOM 6406 N N . THR B 1 368 ? 22.766 -23.891 -16.234 1 98.69 368 THR B N 1
ATOM 6407 C CA . THR B 1 368 ? 23.906 -24.375 -15.453 1 98.69 368 THR B CA 1
ATOM 6408 C C . THR B 1 368 ? 24.719 -23.188 -14.906 1 98.69 368 THR B C 1
ATOM 6410 O O . THR B 1 368 ? 25.016 -22.25 -15.641 1 98.69 368 THR B O 1
ATOM 6413 N N . VAL B 1 369 ? 25.031 -23.266 -13.648 1 98.75 369 VAL B N 1
ATOM 6414 C CA . VAL B 1 369 ? 25.828 -22.219 -13.016 1 98.75 369 VAL B CA 1
ATOM 6415 C C . VAL B 1 369 ? 27.031 -22.844 -12.312 1 98.75 369 VAL B C 1
ATOM 6417 O O . VAL B 1 369 ? 27.016 -24.016 -11.961 1 98.75 369 VAL B O 1
ATOM 6420 N N . LYS B 1 370 ? 28.031 -22.031 -12.008 1 98.38 370 LYS B N 1
ATOM 6421 C CA . LYS B 1 370 ? 29.266 -22.516 -11.43 1 98.38 370 LYS B CA 1
ATOM 6422 C C . LYS B 1 370 ? 29.141 -22.719 -9.914 1 98.38 370 LYS B C 1
ATOM 6424 O O . LYS B 1 370 ? 29.766 -23.609 -9.344 1 98.38 370 LYS B O 1
ATOM 6429 N N . ASP B 1 371 ? 28.438 -21.812 -9.25 1 98.06 371 ASP B N 1
ATOM 6430 C CA . ASP B 1 371 ? 28.344 -21.812 -7.793 1 98.06 371 ASP B CA 1
ATOM 6431 C C . ASP B 1 371 ? 27.109 -21.031 -7.324 1 98.06 371 ASP B C 1
ATOM 6433 O O . ASP B 1 371 ? 26.297 -20.609 -8.141 1 98.06 371 ASP B O 1
ATOM 6437 N N . GLU B 1 372 ? 26.938 -20.922 -6 1 97.94 372 GLU B N 1
ATOM 6438 C CA . GLU B 1 372 ? 25.75 -20.297 -5.434 1 97.94 372 GLU B CA 1
ATOM 6439 C C . GLU B 1 372 ? 25.719 -18.797 -5.742 1 97.94 372 GLU B C 1
ATOM 6441 O O . GLU B 1 372 ? 24.641 -18.219 -5.895 1 97.94 372 GLU B O 1
ATOM 6446 N N . ASP B 1 373 ? 26.891 -18.109 -5.879 1 98.31 373 ASP B N 1
ATOM 6447 C CA . ASP B 1 373 ? 26.938 -16.688 -6.188 1 98.31 373 ASP B CA 1
ATOM 6448 C C . ASP B 1 373 ? 26.375 -16.406 -7.582 1 98.31 373 ASP B C 1
ATOM 6450 O O . ASP B 1 373 ? 25.578 -15.477 -7.77 1 98.31 373 ASP B O 1
ATOM 6454 N N . GLU B 1 374 ? 26.797 -17.203 -8.531 1 98.56 374 GLU B N 1
ATOM 6455 C CA . GLU B 1 374 ? 26.25 -17.062 -9.883 1 98.56 374 GLU B CA 1
ATOM 6456 C C . GLU B 1 374 ? 24.766 -17.406 -9.922 1 98.56 374 GLU B C 1
ATOM 6458 O O . GLU B 1 374 ? 24 -16.781 -10.672 1 98.56 374 GLU B O 1
ATOM 6463 N N . ALA B 1 375 ? 24.344 -18.406 -9.141 1 98.69 375 ALA B N 1
ATOM 6464 C CA . ALA B 1 375 ? 22.938 -18.766 -9.047 1 98.69 375 ALA B CA 1
ATOM 6465 C C . ALA B 1 375 ? 22.094 -17.578 -8.594 1 98.69 375 ALA B C 1
ATOM 6467 O O . ALA B 1 375 ? 21.047 -17.297 -9.18 1 98.69 375 ALA B O 1
ATOM 6468 N N . VAL B 1 376 ? 22.547 -16.875 -7.598 1 98.38 376 VAL B N 1
ATOM 6469 C CA . VAL B 1 376 ? 21.844 -15.719 -7.055 1 98.38 376 VAL B CA 1
ATOM 6470 C C . VAL B 1 376 ? 21.797 -14.602 -8.094 1 98.38 376 VAL B C 1
ATOM 6472 O O . VAL B 1 376 ? 20.766 -13.945 -8.266 1 98.38 376 VAL B O 1
ATOM 6475 N N . GLU B 1 377 ? 22.906 -14.383 -8.742 1 98.19 377 GLU B N 1
ATOM 6476 C CA . GLU B 1 377 ? 22.969 -13.359 -9.781 1 98.19 377 GLU B CA 1
ATOM 6477 C C . GLU B 1 377 ? 21.938 -13.617 -10.867 1 98.19 377 GLU B C 1
ATOM 6479 O O . GLU B 1 377 ? 21.203 -12.703 -11.273 1 98.19 377 GLU B O 1
ATOM 6484 N N . ILE B 1 378 ? 21.859 -14.836 -11.344 1 98.44 378 ILE B N 1
ATOM 6485 C CA . ILE B 1 378 ? 20.922 -15.203 -12.398 1 98.44 378 ILE B CA 1
ATOM 6486 C C . ILE B 1 378 ? 19.5 -15.141 -11.867 1 98.44 378 ILE B C 1
ATOM 6488 O O . ILE B 1 378 ? 18.594 -14.664 -12.555 1 98.44 378 ILE B O 1
ATOM 6492 N N . ALA B 1 379 ? 19.297 -15.602 -10.633 1 98.56 379 ALA B N 1
ATOM 6493 C CA . ALA B 1 379 ? 17.969 -15.562 -10.016 1 98.56 379 ALA B CA 1
ATOM 6494 C C . ALA B 1 379 ? 17.422 -14.141 -9.984 1 98.56 379 ALA B C 1
ATOM 6496 O O . ALA B 1 379 ? 16.219 -13.93 -10.203 1 98.56 379 ALA B O 1
ATOM 6497 N N . ASN B 1 380 ? 18.266 -13.156 -9.766 1 97.75 380 ASN B N 1
ATOM 6498 C CA . ASN B 1 380 ? 17.844 -11.766 -9.594 1 97.75 380 ASN B CA 1
ATOM 6499 C C . ASN B 1 380 ? 17.891 -11 -10.914 1 97.75 380 ASN B C 1
ATOM 6501 O O . ASN B 1 380 ? 17.609 -9.797 -10.953 1 97.75 380 ASN B O 1
ATOM 6505 N N . SER B 1 381 ? 18.172 -11.641 -12.023 1 96.94 381 SER B N 1
ATOM 6506 C CA . SER B 1 381 ? 18.547 -10.953 -13.258 1 96.94 381 SER B CA 1
ATOM 6507 C C . SER B 1 381 ? 17.312 -10.609 -14.094 1 96.94 381 SER B C 1
ATOM 6509 O O . SER B 1 381 ? 17.438 -10.086 -15.203 1 96.94 381 SER B O 1
ATOM 6511 N N . THR B 1 382 ? 16.141 -10.852 -13.641 1 97.12 382 THR B N 1
ATOM 6512 C CA . THR B 1 382 ? 14.914 -10.492 -14.352 1 97.12 382 THR B CA 1
ATOM 6513 C C . THR B 1 382 ? 14.203 -9.344 -13.641 1 97.12 382 THR B C 1
ATOM 6515 O O . THR B 1 382 ? 14.586 -8.953 -12.539 1 97.12 382 THR B O 1
ATOM 6518 N N . GLU B 1 383 ? 13.195 -8.773 -14.297 1 97.12 383 GLU B N 1
ATOM 6519 C CA . GLU B 1 383 ? 12.43 -7.691 -13.688 1 97.12 383 GLU B CA 1
ATOM 6520 C C . GLU B 1 383 ? 11.438 -8.227 -12.656 1 97.12 383 GLU B C 1
ATOM 6522 O O . GLU B 1 383 ? 10.781 -7.453 -11.961 1 97.12 383 GLU B O 1
ATOM 6527 N N . TYR B 1 384 ? 11.375 -9.531 -12.5 1 98.06 384 TYR B N 1
ATOM 6528 C CA . TYR B 1 384 ? 10.359 -10.172 -11.664 1 98.06 384 TYR B CA 1
ATOM 6529 C C . TYR B 1 384 ? 10.93 -10.523 -10.297 1 98.06 384 TYR B C 1
ATOM 6531 O O . TYR B 1 384 ? 12.148 -10.609 -10.125 1 98.06 384 TYR B O 1
ATOM 6539 N N . GLY B 1 385 ? 10.07 -10.688 -9.266 1 98.44 385 GLY B N 1
ATOM 6540 C CA . GLY B 1 385 ? 10.398 -11.133 -7.918 1 98.44 385 GLY B CA 1
ATOM 6541 C C . GLY B 1 385 ? 9.219 -11.711 -7.172 1 98.44 385 GLY B C 1
ATOM 6542 O O . GLY B 1 385 ? 8.844 -11.227 -6.102 1 98.44 385 GLY B O 1
ATOM 6543 N N . LEU B 1 386 ? 8.656 -12.812 -7.66 1 98.31 386 LEU B N 1
ATOM 6544 C CA . LEU B 1 386 ? 7.465 -13.391 -7.039 1 98.31 386 LEU B CA 1
ATOM 6545 C C . LEU B 1 386 ? 7.848 -14.469 -6.035 1 98.31 386 LEU B C 1
ATOM 6547 O O . LEU B 1 386 ? 7.637 -14.305 -4.832 1 98.31 386 LEU B O 1
ATOM 6551 N N . GLY B 1 387 ? 8.414 -15.531 -6.555 1 98.25 387 GLY B N 1
ATOM 6552 C CA . GLY B 1 387 ? 8.773 -16.641 -5.684 1 98.25 387 GLY B CA 1
ATOM 6553 C C . GLY B 1 387 ? 10.023 -17.375 -6.129 1 98.25 387 GLY B C 1
ATOM 6554 O O . GLY B 1 387 ? 10.25 -17.547 -7.328 1 98.25 387 GLY B O 1
ATOM 6555 N N . ALA B 1 388 ? 10.797 -17.875 -5.152 1 98.75 388 ALA B N 1
ATOM 6556 C CA . ALA B 1 388 ? 12.016 -18.625 -5.422 1 98.75 388 ALA B CA 1
ATOM 6557 C C . ALA B 1 388 ? 12.062 -19.906 -4.586 1 98.75 388 ALA B C 1
ATOM 6559 O O . ALA B 1 388 ? 11.422 -19.984 -3.535 1 98.75 388 ALA B O 1
ATOM 6560 N N . LYS B 1 389 ? 12.734 -20.875 -5.094 1 98.88 389 LYS B N 1
ATOM 6561 C CA . LYS B 1 389 ? 13 -22.125 -4.379 1 98.88 389 LYS B CA 1
ATOM 6562 C C . LYS B 1 389 ? 14.492 -22.406 -4.316 1 98.88 389 LYS B C 1
ATOM 6564 O O . LYS B 1 389 ? 15.219 -22.188 -5.293 1 98.88 389 LYS B O 1
ATOM 6569 N N . ILE B 1 390 ? 14.938 -22.828 -3.172 1 98.88 390 ILE B N 1
ATOM 6570 C CA . ILE B 1 390 ? 16.344 -23.188 -2.977 1 98.88 390 ILE B CA 1
ATOM 6571 C C . ILE B 1 390 ? 16.438 -24.594 -2.41 1 98.88 390 ILE B C 1
ATOM 6573 O O . ILE B 1 390 ? 15.766 -24.938 -1.438 1 98.88 390 ILE B O 1
ATOM 6577 N N . TRP B 1 391 ? 17.297 -25.375 -2.977 1 98.88 391 TRP B N 1
ATOM 6578 C CA . TRP B 1 391 ? 17.531 -26.734 -2.514 1 98.88 391 TRP B CA 1
ATOM 6579 C C . TRP B 1 391 ? 18.984 -26.922 -2.084 1 98.88 391 TRP B C 1
ATOM 6581 O O . TRP B 1 391 ? 19.906 -26.719 -2.881 1 98.88 391 TRP B O 1
ATOM 6591 N N . SER B 1 392 ? 19.172 -27.281 -0.911 1 98.69 392 SER B N 1
ATOM 6592 C CA . SER B 1 392 ? 20.484 -27.484 -0.288 1 98.69 392 SER B CA 1
ATOM 6593 C C . SER B 1 392 ? 20.375 -28.422 0.915 1 98.69 392 SER B C 1
ATOM 6595 O O . SER B 1 392 ? 19.344 -28.453 1.595 1 98.69 392 SER B O 1
ATOM 6597 N N . GLY B 1 393 ? 21.406 -29.219 1.146 1 97.94 393 GLY B N 1
ATOM 6598 C CA . GLY B 1 393 ? 21.469 -30.047 2.346 1 97.94 393 GLY B CA 1
ATOM 6599 C C . GLY B 1 393 ? 21.844 -29.25 3.588 1 97.94 393 GLY B C 1
ATOM 6600 O O . GLY B 1 393 ? 21.672 -29.734 4.711 1 97.94 393 GLY B O 1
ATOM 6601 N N . ASN B 1 394 ? 22.328 -28.078 3.42 1 98 394 ASN B N 1
ATOM 6602 C CA . ASN B 1 394 ? 22.688 -27.172 4.504 1 98 394 ASN B CA 1
ATOM 6603 C C . ASN B 1 394 ? 21.672 -26.047 4.672 1 98 394 ASN B C 1
ATOM 6605 O O . ASN B 1 394 ? 21.734 -25.047 3.955 1 98 394 ASN B O 1
ATOM 6609 N N . LEU B 1 395 ? 20.812 -26.188 5.68 1 97.94 395 LEU B N 1
ATOM 6610 C CA . LEU B 1 395 ? 19.688 -25.266 5.852 1 97.94 395 LEU B CA 1
ATOM 6611 C C . LEU B 1 395 ? 20.188 -23.875 6.184 1 97.94 395 LEU B C 1
ATOM 6613 O O . LEU B 1 395 ? 19.609 -22.875 5.734 1 97.94 395 LEU B O 1
ATOM 6617 N N . ASP B 1 396 ? 21.25 -23.75 6.98 1 97.38 396 ASP B N 1
ATOM 6618 C CA . ASP B 1 396 ? 21.812 -22.453 7.309 1 97.38 396 ASP B CA 1
ATOM 6619 C C . ASP B 1 396 ? 22.312 -21.734 6.055 1 97.38 396 ASP B C 1
ATOM 6621 O O . ASP B 1 396 ? 22.078 -20.531 5.887 1 97.38 396 ASP B O 1
ATOM 6625 N N . ARG B 1 397 ? 23 -22.531 5.262 1 97.31 397 ARG B N 1
ATOM 6626 C CA . ARG B 1 397 ? 23.484 -22.016 3.988 1 97.31 397 ARG B CA 1
ATOM 6627 C C . ARG B 1 397 ? 22.328 -21.547 3.115 1 97.31 397 ARG B C 1
ATOM 6629 O O . ARG B 1 397 ? 22.375 -20.453 2.533 1 97.31 397 ARG B O 1
ATOM 6636 N N . ALA B 1 398 ? 21.281 -22.312 3.025 1 98.31 398 ALA B N 1
ATOM 6637 C CA . ALA B 1 398 ? 20.109 -21.984 2.203 1 98.31 398 ALA B CA 1
ATOM 6638 C C . ALA B 1 398 ? 19.422 -20.719 2.699 1 98.31 398 ALA B C 1
ATOM 6640 O O . ALA B 1 398 ? 18.984 -19.891 1.897 1 98.31 398 ALA B O 1
ATOM 6641 N N . GLU B 1 399 ? 19.297 -20.531 3.945 1 97.94 399 GLU B N 1
ATOM 6642 C CA . GLU B 1 399 ? 18.641 -19.359 4.504 1 97.94 399 GLU B CA 1
ATOM 6643 C C . GLU B 1 399 ? 19.469 -18.094 4.242 1 97.94 399 GLU B C 1
ATOM 6645 O O . GLU B 1 399 ? 18.906 -17.031 4.004 1 97.94 399 GLU B O 1
ATOM 6650 N N . ARG B 1 400 ? 20.781 -18.219 4.363 1 96.75 400 ARG B N 1
ATOM 6651 C CA . ARG B 1 400 ? 21.641 -17.094 4.02 1 96.75 400 ARG B CA 1
ATOM 6652 C C . ARG B 1 400 ? 21.453 -16.688 2.559 1 96.75 400 ARG B C 1
ATOM 6654 O O . ARG B 1 400 ? 21.406 -15.5 2.234 1 96.75 400 ARG B O 1
ATOM 6661 N N . LEU B 1 401 ? 21.328 -17.688 1.697 1 98 401 LEU B N 1
ATOM 6662 C CA . LEU B 1 401 ? 21.109 -17.422 0.28 1 98 401 LEU B CA 1
ATOM 6663 C C . LEU B 1 401 ? 19.734 -16.766 0.056 1 98 401 LEU B C 1
ATOM 6665 O O . LEU B 1 401 ? 19.594 -15.922 -0.827 1 98 401 LEU B O 1
ATOM 6669 N N . ALA B 1 402 ? 18.719 -17.25 0.802 1 98.44 402 ALA B N 1
ATOM 6670 C CA . ALA B 1 402 ? 17.375 -16.703 0.688 1 98.44 402 ALA B CA 1
ATOM 6671 C C . ALA B 1 402 ? 17.375 -15.195 0.903 1 98.44 402 ALA B C 1
ATOM 6673 O O . ALA B 1 402 ? 16.609 -14.469 0.256 1 98.44 402 ALA B O 1
ATOM 6674 N N . LYS B 1 403 ? 18.25 -14.672 1.725 1 96.06 403 LYS B N 1
ATOM 6675 C CA . LYS B 1 403 ? 18.344 -13.25 2.023 1 96.06 403 LYS B CA 1
ATOM 6676 C C . LYS B 1 403 ? 18.891 -12.469 0.832 1 96.06 403 LYS B C 1
ATOM 6678 O O . LYS B 1 403 ? 18.688 -11.258 0.732 1 96.06 403 LYS B O 1
ATOM 6683 N N . ARG B 1 404 ? 19.531 -13.18 -0.036 1 96.88 404 ARG B N 1
ATOM 6684 C CA . ARG B 1 404 ? 20.156 -12.531 -1.178 1 96.88 404 ARG B CA 1
ATOM 6685 C C . ARG B 1 404 ? 19.234 -12.531 -2.391 1 96.88 404 ARG B C 1
ATOM 6687 O O . ARG B 1 404 ? 19.484 -11.82 -3.367 1 96.88 404 ARG B O 1
ATOM 6694 N N . ILE B 1 405 ? 18.141 -13.32 -2.322 1 98.25 405 ILE B N 1
ATOM 6695 C CA . ILE B 1 405 ? 17.234 -13.43 -3.451 1 98.25 405 ILE B CA 1
ATOM 6696 C C . ILE B 1 405 ? 16.125 -12.375 -3.328 1 98.25 405 ILE B C 1
ATOM 6698 O O . ILE B 1 405 ? 15.469 -12.273 -2.291 1 98.25 405 ILE B O 1
ATOM 6702 N N . LYS B 1 406 ? 15.93 -11.57 -4.367 1 97.81 406 LYS B N 1
ATOM 6703 C CA . LYS B 1 406 ? 14.922 -10.508 -4.383 1 97.81 406 LYS B CA 1
ATOM 6704 C C . LYS B 1 406 ? 13.578 -11.039 -4.871 1 97.81 406 LYS B C 1
ATOM 6706 O O . LYS B 1 406 ? 13.211 -10.844 -6.035 1 97.81 406 LYS B O 1
ATOM 6711 N N . SER B 1 407 ? 12.852 -11.664 -3.984 1 98.56 407 SER B N 1
ATOM 6712 C CA . SER B 1 407 ? 11.547 -12.242 -4.277 1 98.56 407 SER B CA 1
ATOM 6713 C C . SER B 1 407 ? 10.594 -12.086 -3.094 1 98.56 407 SER B C 1
ATOM 6715 O O . SER B 1 407 ? 11.031 -11.82 -1.972 1 98.56 407 SER B O 1
ATOM 6717 N N . GLY B 1 408 ? 9.328 -12.18 -3.377 1 98.56 408 GLY B N 1
ATOM 6718 C CA . GLY B 1 408 ? 8.32 -12.07 -2.33 1 98.56 408 GLY B CA 1
ATOM 6719 C C . GLY B 1 408 ? 8.25 -13.297 -1.44 1 98.56 408 GLY B C 1
ATOM 6720 O O . GLY B 1 408 ? 7.789 -13.219 -0.301 1 98.56 408 GLY B O 1
ATOM 6721 N N . SER B 1 409 ? 8.711 -14.445 -1.938 1 98.69 409 SER B N 1
ATOM 6722 C CA . SER B 1 409 ? 8.719 -15.688 -1.177 1 98.69 409 SER B CA 1
ATOM 6723 C C . SER B 1 409 ? 9.922 -16.547 -1.545 1 98.69 409 SER B C 1
ATOM 6725 O O . SER B 1 409 ? 10.375 -16.531 -2.689 1 98.69 409 SER B O 1
ATOM 6727 N N . VAL B 1 410 ? 10.398 -17.266 -0.571 1 98.88 410 VAL B N 1
ATOM 6728 C CA . VAL B 1 410 ? 11.414 -18.281 -0.803 1 98.88 410 VAL B CA 1
ATOM 6729 C C . VAL B 1 410 ? 11.047 -19.562 -0.064 1 98.88 410 VAL B C 1
ATOM 6731 O O . VAL B 1 410 ? 10.727 -19.531 1.126 1 98.88 410 VAL B O 1
ATOM 6734 N N . SER B 1 411 ? 11.016 -20.625 -0.734 1 98.88 411 SER B N 1
ATOM 6735 C CA . SER B 1 411 ? 10.867 -21.953 -0.138 1 98.88 411 SER B CA 1
ATOM 6736 C C . SER B 1 411 ? 12.172 -22.734 -0.193 1 98.88 411 SER B C 1
ATOM 6738 O O . SER B 1 411 ? 12.766 -22.891 -1.263 1 98.88 411 SER B O 1
ATOM 6740 N N . ILE B 1 412 ? 12.617 -23.188 0.907 1 98.88 412 ILE B N 1
ATOM 6741 C CA . ILE B 1 412 ? 13.828 -23.984 0.998 1 98.88 412 ILE B CA 1
ATOM 6742 C C . ILE B 1 412 ? 13.453 -25.469 1.123 1 98.88 412 ILE B C 1
ATOM 6744 O O . ILE B 1 412 ? 12.672 -25.844 2 1 98.88 412 ILE B O 1
ATOM 6748 N N . ASN B 1 413 ? 13.922 -26.266 0.211 1 98.69 413 ASN B N 1
ATOM 6749 C CA . ASN B 1 413 ? 13.695 -27.703 0.131 1 98.69 413 ASN B CA 1
ATOM 6750 C C . ASN B 1 413 ? 12.203 -28.031 0.041 1 98.69 413 ASN B C 1
ATOM 6752 O O . ASN B 1 413 ? 11.719 -28.906 0.755 1 98.69 413 ASN B O 1
ATOM 6756 N N . GLY B 1 414 ? 11.562 -27.297 -0.821 1 97.69 414 GLY B N 1
ATOM 6757 C CA . GLY B 1 414 ? 10.141 -27.453 -1.089 1 97.69 414 GLY B CA 1
ATOM 6758 C C . GLY B 1 414 ? 9.633 -26.578 -2.213 1 97.69 414 GLY B C 1
ATOM 6759 O O . GLY B 1 414 ? 10.414 -25.891 -2.865 1 97.69 414 GLY B O 1
ATOM 6760 N N . MET B 1 415 ? 8.367 -26.594 -2.426 1 96.5 415 MET B N 1
ATOM 6761 C CA . MET B 1 415 ? 7.695 -25.734 -3.395 1 96.5 415 MET B CA 1
ATOM 6762 C C . MET B 1 415 ? 7.031 -24.547 -2.699 1 96.5 415 MET B C 1
ATOM 6764 O O . MET B 1 415 ? 6.855 -24.562 -1.479 1 96.5 415 MET B O 1
ATOM 6768 N N . ILE B 1 416 ? 6.723 -23.609 -3.441 1 95.56 416 ILE B N 1
ATOM 6769 C CA . ILE B 1 416 ? 5.941 -22.5 -2.896 1 95.56 416 ILE B CA 1
ATOM 6770 C C . ILE B 1 416 ? 4.469 -22.906 -2.805 1 95.56 416 ILE B C 1
ATOM 6772 O O . ILE B 1 416 ? 3.865 -23.297 -3.805 1 95.56 416 ILE B O 1
ATOM 6776 N N . LYS B 1 417 ? 3.945 -22.891 -1.661 1 92.62 417 LYS B N 1
ATOM 6777 C CA . LYS B 1 417 ? 2.533 -23.125 -1.368 1 92.62 417 LYS B CA 1
ATOM 6778 C C . LYS B 1 417 ? 1.953 -21.984 -0.533 1 92.62 417 LYS B C 1
ATOM 6780 O O . LYS B 1 417 ? 2.363 -21.781 0.611 1 92.62 417 LYS B O 1
ATOM 6785 N N . SER B 1 418 ? 1.073 -21.25 -1.146 1 95.81 418 SER B N 1
ATOM 6786 C CA . SER B 1 418 ? 0.466 -20.172 -0.363 1 95.81 418 SER B CA 1
ATOM 6787 C C . SER B 1 418 ? -0.266 -20.734 0.855 1 95.81 418 SER B C 1
ATOM 6789 O O . SER B 1 418 ? -0.937 -21.766 0.768 1 95.81 418 SER B O 1
ATOM 6791 N N . ASP B 1 419 ? -0.063 -20.188 1.942 1 97.62 419 ASP B N 1
ATOM 6792 C CA . ASP B 1 419 ? -0.67 -20.516 3.229 1 97.62 419 ASP B CA 1
ATOM 6793 C C . ASP B 1 419 ? -1.396 -19.312 3.814 1 97.62 419 ASP B C 1
ATOM 6795 O O . ASP B 1 419 ? -0.853 -18.203 3.832 1 97.62 419 ASP B O 1
ATOM 6799 N N . PRO B 1 420 ? -2.67 -19.5 4.266 1 98.38 420 PRO B N 1
ATOM 6800 C CA . PRO B 1 420 ? -3.438 -18.344 4.77 1 98.38 420 PRO B CA 1
ATOM 6801 C C . PRO B 1 420 ? -2.732 -17.625 5.91 1 98.38 420 PRO B C 1
ATOM 6803 O O . PRO B 1 420 ? -3.039 -16.453 6.188 1 98.38 420 PRO B O 1
ATOM 6806 N N . ARG B 1 421 ? -1.783 -18.281 6.625 1 98.56 421 ARG B N 1
ATOM 6807 C CA . ARG B 1 421 ? -1.11 -17.719 7.789 1 98.56 421 ARG B CA 1
ATOM 6808 C C . ARG B 1 421 ? 0.085 -16.875 7.367 1 98.56 421 ARG B C 1
ATOM 6810 O O . ARG B 1 421 ? 0.636 -16.125 8.18 1 98.56 421 ARG B O 1
ATOM 6817 N N . LEU B 1 422 ? 0.545 -16.891 6.102 1 98.81 422 LEU B N 1
ATOM 6818 C CA . LEU B 1 422 ? 1.727 -16.188 5.605 1 98.81 422 LEU B CA 1
ATOM 6819 C C . LEU B 1 422 ? 1.362 -15.25 4.461 1 98.81 422 LEU B C 1
ATOM 6821 O O . LEU B 1 422 ? 0.54 -15.594 3.609 1 98.81 422 LEU B O 1
ATOM 6825 N N . PRO B 1 423 ? 2.018 -14.094 4.441 1 98.69 423 PRO B N 1
ATOM 6826 C CA . PRO B 1 423 ? 1.721 -13.172 3.338 1 98.69 423 PRO B CA 1
ATOM 6827 C C . PRO B 1 423 ? 2.197 -13.695 1.986 1 98.69 423 PRO B C 1
ATOM 6829 O O . PRO B 1 423 ? 3.203 -14.406 1.916 1 98.69 423 PRO B O 1
ATOM 6832 N N . PHE B 1 424 ? 1.431 -13.352 1 1 98.56 424 PHE B N 1
ATOM 6833 C CA . PHE B 1 424 ? 1.73 -13.742 -0.37 1 98.56 424 PHE B CA 1
ATOM 6834 C C . PHE B 1 424 ? 1.76 -12.531 -1.292 1 98.56 424 PHE B C 1
ATOM 6836 O O . PHE B 1 424 ? 0.885 -11.664 -1.214 1 98.56 424 PHE B O 1
ATOM 6843 N N . GLY B 1 425 ? 2.719 -12.414 -2.152 1 98.06 425 GLY B N 1
ATOM 6844 C CA . GLY B 1 425 ? 2.867 -11.336 -3.119 1 98.06 425 GLY B CA 1
ATOM 6845 C C . GLY B 1 425 ? 4.289 -11.172 -3.615 1 98.06 425 GLY B C 1
ATOM 6846 O O . GLY B 1 425 ? 5.191 -11.891 -3.184 1 98.06 425 GLY B O 1
ATOM 6847 N N . GLY B 1 426 ? 4.477 -10.328 -4.578 1 98 426 GLY B N 1
ATOM 6848 C CA . GLY B 1 426 ? 5.785 -10.164 -5.191 1 98 426 GLY B CA 1
ATOM 6849 C C . GLY B 1 426 ? 6.418 -8.82 -4.887 1 98 426 GLY B C 1
ATOM 6850 O O . GLY B 1 426 ? 5.844 -8.008 -4.156 1 98 426 GLY B O 1
ATOM 6851 N N . THR B 1 427 ? 7.637 -8.664 -5.332 1 98.12 427 THR B N 1
ATOM 6852 C CA . THR B 1 427 ? 8.398 -7.418 -5.363 1 98.12 427 THR B CA 1
ATOM 6853 C C . THR B 1 427 ? 8.859 -7.105 -6.781 1 98.12 427 THR B C 1
ATOM 6855 O O . THR B 1 427 ? 8.555 -7.844 -7.723 1 98.12 427 THR B O 1
ATOM 6858 N N . LYS B 1 428 ? 9.531 -5.957 -7.027 1 97.69 428 LYS B N 1
ATOM 6859 C CA . LYS B 1 428 ? 9.875 -5.516 -8.375 1 97.69 428 LYS B CA 1
ATOM 6860 C C . LYS B 1 428 ? 8.625 -5.414 -9.25 1 97.69 428 LYS B C 1
ATOM 6862 O O . LYS B 1 428 ? 7.625 -4.816 -8.852 1 97.69 428 LYS B O 1
ATOM 6867 N N . LYS B 1 429 ? 8.633 -5.965 -10.461 1 98.06 429 LYS B N 1
ATOM 6868 C CA . LYS B 1 429 ? 7.488 -5.855 -11.367 1 98.06 429 LYS B CA 1
ATOM 6869 C C . LYS B 1 429 ? 6.508 -7 -11.156 1 98.06 429 LYS B C 1
ATOM 6871 O O . LYS B 1 429 ? 5.535 -7.141 -11.898 1 98.06 429 LYS B O 1
ATOM 6876 N N . SER B 1 430 ? 6.742 -7.773 -10.07 1 98.56 430 SER B N 1
ATOM 6877 C CA . SER B 1 430 ? 5.801 -8.836 -9.727 1 98.56 430 SER B CA 1
ATOM 6878 C C . SER B 1 430 ? 4.684 -8.32 -8.828 1 98.56 430 SER B C 1
ATOM 6880 O O . SER B 1 430 ? 3.75 -9.055 -8.508 1 98.56 430 SER B O 1
ATOM 6882 N N . GLY B 1 431 ? 4.797 -7.066 -8.414 1 98.19 431 GLY B N 1
ATOM 6883 C CA . GLY B 1 431 ? 3.566 -6.516 -7.871 1 98.19 431 GLY B CA 1
ATOM 6884 C C . GLY B 1 431 ? 3.797 -5.625 -6.664 1 98.19 431 GLY B C 1
ATOM 6885 O O . GLY B 1 431 ? 4.941 -5.305 -6.332 1 98.19 431 GLY B O 1
ATOM 6886 N N . VAL B 1 432 ? 2.682 -5.098 -6.07 1 98.38 432 VAL B N 1
ATOM 6887 C CA . VAL B 1 432 ? 2.631 -4.281 -4.863 1 98.38 432 VAL B CA 1
ATOM 6888 C C . VAL B 1 432 ? 1.509 -4.777 -3.953 1 98.38 432 VAL B C 1
ATOM 6890 O O . VAL B 1 432 ? 0.46 -5.215 -4.434 1 98.38 432 VAL B O 1
ATOM 6893 N N . GLY B 1 433 ? 1.756 -4.699 -2.615 1 98.12 433 GLY B N 1
ATOM 6894 C CA . GLY B 1 433 ? 0.78 -5.203 -1.662 1 98.12 433 GLY B CA 1
ATOM 6895 C C . GLY B 1 433 ? 0.926 -6.688 -1.388 1 98.12 433 GLY B C 1
ATOM 6896 O O . GLY B 1 433 ? 1.759 -7.359 -2 1 98.12 433 GLY B O 1
ATOM 6897 N N . ARG B 1 434 ? 0.196 -7.168 -0.455 1 98.62 434 ARG B N 1
ATOM 6898 C CA . ARG B 1 434 ? 0.228 -8.578 -0.079 1 98.62 434 ARG B CA 1
ATOM 6899 C C . ARG B 1 434 ? -1.183 -9.148 0.028 1 98.62 434 ARG B C 1
ATOM 6901 O O . ARG B 1 434 ? -2.135 -8.414 0.304 1 98.62 434 ARG B O 1
ATOM 6908 N N . GLU B 1 435 ? -1.263 -10.336 -0.256 1 98.38 435 GLU B N 1
ATOM 6909 C CA . GLU B 1 435 ? -2.439 -11.164 0.005 1 98.38 435 GLU B CA 1
ATOM 6910 C C . GLU B 1 435 ? -2.193 -12.125 1.163 1 98.38 435 GLU B C 1
ATOM 6912 O O . GLU B 1 435 ? -1.044 -12.422 1.5 1 98.38 435 GLU B O 1
ATOM 6917 N N . LEU B 1 436 ? -3.303 -12.562 1.794 1 98.56 436 LEU B N 1
ATOM 6918 C CA . LEU B 1 436 ? -3.291 -13.562 2.861 1 98.56 436 LEU B CA 1
ATOM 6919 C C . LEU B 1 436 ? -2.689 -12.977 4.137 1 98.56 436 LEU B C 1
ATOM 6921 O O . LEU B 1 436 ? -2.271 -11.82 4.16 1 98.56 436 LEU B O 1
ATOM 6925 N N . SER B 1 437 ? -2.719 -13.781 5.281 1 98.5 437 SER B N 1
ATOM 6926 C CA . SER B 1 437 ? -2.232 -13.391 6.602 1 98.5 437 SER B CA 1
ATOM 6927 C C . SER B 1 437 ? -2.906 -12.109 7.078 1 98.5 437 SER B C 1
ATOM 6929 O O . SER B 1 437 ? -3.951 -11.719 6.559 1 98.5 437 SER B O 1
ATOM 6931 N N . HIS B 1 438 ? -2.434 -11.484 8.141 1 98.12 438 HIS B N 1
ATOM 6932 C CA . HIS B 1 438 ? -2.984 -10.219 8.602 1 98.12 438 HIS B CA 1
ATOM 6933 C C . HIS B 1 438 ? -2.629 -9.078 7.645 1 98.12 438 HIS B C 1
ATOM 6935 O O . HIS B 1 438 ? -3.33 -8.07 7.59 1 98.12 438 HIS B O 1
ATOM 6941 N N . TYR B 1 439 ? -1.542 -9.258 6.863 1 98.31 439 TYR B N 1
ATOM 6942 C CA . TYR B 1 439 ? -1.164 -8.227 5.898 1 98.31 439 TYR B CA 1
ATOM 6943 C C . TYR B 1 439 ? -2.225 -8.086 4.812 1 98.31 439 TYR B C 1
ATOM 6945 O O . TYR B 1 439 ? -2.654 -6.969 4.504 1 98.31 439 TYR B O 1
ATOM 6953 N N . GLY B 1 440 ? -2.648 -9.242 4.25 1 98.31 440 GLY B N 1
ATOM 6954 C CA . GLY B 1 440 ? -3.697 -9.203 3.244 1 98.31 440 GLY B CA 1
ATOM 6955 C C . GLY B 1 440 ? -5.035 -8.742 3.795 1 98.31 440 GLY B C 1
ATOM 6956 O O . GLY B 1 440 ? -5.793 -8.055 3.107 1 98.31 440 GLY B O 1
ATOM 6957 N N . LEU B 1 441 ? -5.32 -9.117 5.039 1 98.5 441 LEU B N 1
ATOM 6958 C CA . LEU B 1 441 ? -6.551 -8.727 5.719 1 98.5 441 LEU B CA 1
ATOM 6959 C C . LEU B 1 441 ? -6.645 -7.211 5.852 1 98.5 441 LEU B C 1
ATOM 6961 O O . LEU B 1 441 ? -7.734 -6.645 5.785 1 98.5 441 LEU B O 1
ATOM 6965 N N . LYS B 1 442 ? -5.508 -6.566 5.961 1 98.44 442 LYS B N 1
ATOM 6966 C CA . LYS B 1 442 ? -5.496 -5.145 6.297 1 98.44 442 LYS B CA 1
ATOM 6967 C C . LYS B 1 442 ? -5.168 -4.293 5.074 1 98.44 442 LYS B C 1
ATOM 6969 O O . LYS B 1 442 ? -4.91 -3.094 5.195 1 98.44 442 LYS B O 1
ATOM 6974 N N . GLU B 1 443 ? -5.164 -4.895 3.883 1 98.31 443 GLU B N 1
ATOM 6975 C CA . GLU B 1 443 ? -4.824 -4.152 2.67 1 98.31 443 GLU B CA 1
ATOM 6976 C C . GLU B 1 443 ? -5.91 -3.143 2.316 1 98.31 443 GLU B C 1
ATOM 6978 O O . GLU B 1 443 ? -5.621 -2.088 1.745 1 98.31 443 GLU B O 1
ATOM 6983 N N . PHE B 1 444 ? -7.168 -3.457 2.66 1 98.38 444 PHE B N 1
ATOM 6984 C CA . PHE B 1 444 ? -8.273 -2.596 2.262 1 98.38 444 PHE B CA 1
ATOM 6985 C C . PHE B 1 444 ? -9.047 -2.107 3.482 1 98.38 444 PHE B C 1
ATOM 6987 O O . PHE B 1 444 ? -10.273 -2.217 3.529 1 98.38 444 PHE B O 1
ATOM 6994 N N . VAL B 1 445 ? -8.273 -1.588 4.438 1 98.5 445 VAL B N 1
ATOM 6995 C CA . VAL B 1 445 ? -8.867 -0.953 5.609 1 98.5 445 VAL B CA 1
ATOM 6996 C C . VAL B 1 445 ? -8.234 0.421 5.828 1 98.5 445 VAL B C 1
ATOM 6998 O O . VAL B 1 445 ? -7.117 0.678 5.367 1 98.5 445 VAL B O 1
ATOM 7001 N N . ASN B 1 446 ? -8.984 1.289 6.402 1 98.56 446 ASN B N 1
ATOM 7002 C CA . ASN B 1 446 ? -8.469 2.512 7.004 1 98.56 446 ASN B CA 1
ATOM 7003 C C . ASN B 1 446 ? -7.785 2.23 8.344 1 98.56 446 ASN B C 1
ATOM 7005 O O . ASN B 1 446 ? -8.453 1.929 9.328 1 98.56 446 ASN B O 1
ATOM 7009 N N . ILE B 1 447 ? -6.477 2.246 8.391 1 98.75 447 ILE B N 1
ATOM 7010 C CA . ILE B 1 447 ? -5.73 2.152 9.641 1 98.75 447 ILE B CA 1
ATOM 7011 C C . ILE B 1 447 ? -5.84 3.469 10.406 1 98.75 447 ILE B C 1
ATOM 7013 O O . ILE B 1 447 ? -5.121 4.426 10.117 1 98.75 447 ILE B O 1
ATOM 7017 N N . LYS B 1 448 ? -6.723 3.488 11.359 1 98.69 448 LYS B N 1
ATOM 7018 C CA . LYS B 1 448 ? -7.129 4.746 11.984 1 98.69 448 LYS B CA 1
ATOM 7019 C C . LYS B 1 448 ? -6.512 4.895 13.375 1 98.69 448 LYS B C 1
ATOM 7021 O O . LYS B 1 448 ? -6.613 3.988 14.203 1 98.69 448 LYS B O 1
ATOM 7026 N N . THR B 1 449 ? -5.902 6.02 13.633 1 98.88 449 THR B N 1
ATOM 7027 C CA . THR B 1 449 ? -5.422 6.395 14.961 1 98.88 449 THR B CA 1
ATOM 7028 C C . THR B 1 449 ? -6.52 7.105 15.75 1 98.88 449 THR B C 1
ATOM 7030 O O . THR B 1 449 ? -7.137 8.047 15.258 1 98.88 449 THR B O 1
ATOM 7033 N N . VAL B 1 450 ? -6.773 6.672 16.969 1 98.88 450 VAL B N 1
ATOM 7034 C CA . VAL B 1 450 ? -7.684 7.359 17.875 1 98.88 450 VAL B CA 1
ATOM 7035 C C . VAL B 1 450 ? -6.969 7.676 19.188 1 98.88 450 VAL B C 1
ATOM 7037 O O . VAL B 1 450 ? -6.383 6.789 19.797 1 98.88 450 VAL B O 1
ATOM 7040 N N . VAL B 1 451 ? -6.953 8.867 19.562 1 98.88 451 VAL B N 1
ATOM 7041 C CA . VAL B 1 451 ? -6.355 9.305 20.812 1 98.88 451 VAL B CA 1
ATOM 7042 C C . VAL B 1 451 ? -7.426 9.938 21.703 1 98.88 451 VAL B C 1
ATOM 7044 O O . VAL B 1 451 ? -8.109 10.883 21.281 1 98.88 451 VAL B O 1
ATOM 7047 N N . VAL B 1 452 ? -7.617 9.453 22.859 1 98.62 452 VAL B N 1
ATOM 7048 C CA . VAL B 1 452 ? -8.594 9.938 23.844 1 98.62 452 VAL B CA 1
ATOM 7049 C C . VAL B 1 452 ? -7.875 10.664 24.969 1 98.62 452 VAL B C 1
ATOM 7051 O O . VAL B 1 452 ? -7.047 10.07 25.672 1 98.62 452 VAL B O 1
ATOM 7054 N N . ASN B 1 453 ? -8.172 11.898 25.078 1 97.56 453 ASN B N 1
ATOM 7055 C CA . ASN B 1 453 ? -7.633 12.695 26.172 1 97.56 453 ASN B CA 1
ATOM 7056 C C . ASN B 1 453 ? -8.672 12.906 27.266 1 97.56 453 ASN B C 1
ATOM 7058 O O . ASN B 1 453 ? -9.867 12.969 26.984 1 97.56 453 ASN B O 1
ATOM 7062 N N . ARG B 1 454 ? -8.188 13.023 28.547 1 89.12 454 ARG B N 1
ATOM 7063 C CA . ARG B 1 454 ? -9.086 13.242 29.672 1 89.12 454 ARG B CA 1
ATOM 7064 C C . ARG B 1 454 ? -9.641 14.664 29.656 1 89.12 454 ARG B C 1
ATOM 7066 O O . ARG B 1 454 ? -8.977 15.594 29.188 1 89.12 454 ARG B O 1
#